Protein AF-A0A2I1N8R7-F1 (afdb_monomer_lite)

Organism: NCBI:txid827

InterPro domains:
  IPR000209 Peptidase S8/S53 domain [PF00082] (12-304)
  IPR013425 Autotransporter-associated beta strand repeat [PF12951] (480-509)
  IPR013425 Autotransporter-associated beta strand repeat [TIGR02601] (482-509)
  IPR015500 Peptidase S8, subtilisin-related [PR00723] (12-25)
  IPR015500 Peptidase S8, subtilisin-related [PR00723] (265-281)
  IPR022398 Peptidase S8, subtilisin, His-active site [PS00137] (16-26)
  IPR023828 Peptidase S8, subtilisin, Ser-active site [PS00138] (266-276)
  IPR034061 Autotransporter serine protease peptidase domain [cd04848] (4-302)
  IPR036852 Peptidase S8/S53 domain superfamily [G3DSA:3.40.50.200] (2-329)
  IPR036852 Peptidase S8/S53 domain superfamily [SSF52743] (13-304)
  IPR050131 Subtilisin-like serine protease [PTHR43806] (13-616)

Radius of gyration: 41.66 Å; chains: 1; bounding box: 92×88×127 Å

pLDDT: mean 79.97, std 23.76, range [23.69, 98.94]

Sequence (874 aa):
MFKNSRNTTSGGMNLHGTHVAGIILGKKINDYEPYGVAHNAKFYNLGGIEESYYPKDDTNIVNDAFKNKNIKVINHSWGKGLYPLIDTRLVNHRYKNLLDDLKSDLYFPRQWKNKTKINNDIILYAAGRNTEDLINLSKDDKILNVFAAGNSGIISSSIDSVVPSYDEDIRAWLNVGNLNALNTQKNADGSITLKNDFFIEWVGTEKDWNGREKRVGWEGIDGSLISSQLFVGSTNYSLLAPGFEILAANAAKSATYGEKYIPMTGTSMAAPMVSGAATLVAQKYKFLDGAQIADVLLTTANKDLHLPDVVVKAIDNAQAGYYVVYLNKDIPRNYNGTINEEEVKNDLLAMGIPDSNGAITVTKILTQIKENGLIDEKYVKKLTQEEYAGQGVLDVEKALNGLAILDINRLNDKDIENFKGENTAFYTIDTKGLSGIFSNDISQQAWLDSRHLLETDENGKPLAINILDKKYRNIDKIGLKKDGAGTLTLTGENSYKGSTRAGGGTLELKGTDTKKASISGDAYAENKAKFIVDNAVVKQNAYTDNGTLEVKNNNEILGKTYAQNSGIISFIKNSFLKTGEVILETGKIISDNDKTDIKATIETNNFTAKQGKNNIQNVNLDIKSNAINSAKSTLDILGNVFFNFPAATSSFNNFGNINIEDKLEIKSKTDFKNNKNSTLSLDTKDAIFYTLGSFINEGKLNFKTDAVDDLGLIIAGEKAILKNTEKLNVSLVSPENIDIINQKFQDGLGIEIVRTGEGIDANIAKNLITLNEQDSELLELSTEKTGDEKSLYFVMNTKEEYKNKTVQDLIKSINDSKKPDITIPNNKIVGKKSHPGTEPGTEPGTEPGTEPGTEPGTEPGTEPGTEPGTEPGT

Foldseek 3Di:
DADDQDDDPADDWPFLVQQLCQQQAVACPDPPDDGHLQNPDDDDDDRDPDDDQAADDDDPPLCVRDPPPPAAEDEAEDFAQAFQLVQWGADPLATDRNLVVLLPDPPRDPVCNPWPHFFLVNLDRRLYDSLVSVQCCCQPVLHAYFYLQWFQLALAGGSSQQSCLFALSNQLGAYEWADAPQQWDQDPVRFIERHLAQKDKDWDWDQDPVRDTDIDMDIDGDSRLATIYWHQLNQQRYAYFHFFQDWGAGRSDDPPDDDRIGGGGGSSRRRSNLSSLLVLLCVQQVQDGSSQSSQLQLQLARLRYNYDQWTKYQGRLVSNAIAIEGEPDDQDADPVGFGDLVVVLVSCVVSVADCDDDSGHSVSRSVRQDDPRGRDCVRYYYDYSSRGGRSHYGDSPSSSLGHAEAECSSPAPVQWDCDPNDTEGEDEGESQAEEHEREYAYEYHAADPSNHQQDAIPVRHGSHPRHHDPVCSPHQQYEYEYAYQHEYEYAAQYEGAHEYEDAYHEYEQEYDPVGAGEDNYEYEFEDQYEYEGHSHEYAEEYEFAVYEYEFHAEYEYAYEYEFAPAGEYEYEAQGEYEYAEYEYHNGEYYYPDDLVRQNYEYEYQEYEDDADEYEYERYEYAHAAEYEYAQRYEYEYPGAYEYEYPDQNYEYEYNHEYEFAAEYEYPDQHEYEDADPYEYEDAWLNGEYYYLHEYEAQEEYEFEYQDLVSTYAYEYAYYYEYEPYVDHYYHHPDCPPPDDDDDPDDADDWHFYFHDDDDDDVPPPDPDNPHDDDDDDDQDWDWDDDPPRGGTGTDRDDDPPDPDDDPVVVVVVVVPDDDDDDDDDDDDDDDDDDDDDDDDDDDDDDDDDDDDDDDDDDDDDDDDDDDDDDDDDD

Structure (mmCIF, N/CA/C/O backbone):
data_AF-A0A2I1N8R7-F1
#
_entry.id   AF-A0A2I1N8R7-F1
#
loop_
_atom_site.group_PDB
_atom_site.id
_atom_site.type_symbol
_atom_site.label_atom_id
_atom_site.label_alt_id
_atom_site.label_comp_id
_atom_site.label_asym_id
_atom_site.label_entity_id
_atom_site.label_seq_id
_atom_site.pdbx_PDB_ins_code
_atom_site.Cartn_x
_atom_site.Cartn_y
_atom_site.Cartn_z
_atom_site.occupancy
_atom_site.B_iso_or_equiv
_atom_site.auth_seq_id
_atom_site.auth_comp_id
_atom_site.auth_asym_id
_atom_site.auth_atom_id
_atom_site.pdbx_PDB_model_num
ATOM 1 N N . MET A 1 1 ? -10.129 -16.644 -32.192 1.00 23.91 1 MET A N 1
ATOM 2 C CA . MET A 1 1 ? -8.909 -16.574 -33.026 1.00 23.91 1 MET A CA 1
ATOM 3 C C . MET A 1 1 ? -8.912 -15.234 -33.736 1.00 23.91 1 MET A C 1
ATOM 5 O O . MET A 1 1 ? -9.794 -15.012 -34.556 1.00 23.91 1 MET A O 1
ATOM 9 N N . PHE A 1 2 ? -8.001 -14.331 -33.384 1.00 30.36 2 PHE A N 1
ATOM 10 C CA . PHE A 1 2 ? -7.861 -13.051 -34.075 1.00 30.36 2 PHE A CA 1
ATOM 11 C C . PHE A 1 2 ? -7.064 -13.270 -35.370 1.00 30.36 2 PHE A C 1
ATOM 13 O O . PHE A 1 2 ? -5.999 -13.885 -35.354 1.00 30.36 2 PHE A O 1
ATOM 20 N N . LYS A 1 3 ? -7.654 -12.869 -36.502 1.00 25.05 3 LYS A N 1
ATOM 21 C CA . LYS A 1 3 ? -7.124 -13.055 -37.860 1.00 25.05 3 LYS A CA 1
ATOM 22 C C . LYS A 1 3 ? -6.075 -11.984 -38.181 1.00 25.05 3 LYS A C 1
ATOM 24 O O . LYS A 1 3 ? -6.323 -10.809 -37.954 1.00 25.05 3 LYS A O 1
ATOM 29 N N . ASN A 1 4 ? -5.000 -12.420 -38.840 1.00 30.19 4 ASN A N 1
ATOM 30 C CA . ASN A 1 4 ? -4.033 -11.624 -39.608 1.00 30.19 4 ASN A CA 1
ATOM 31 C C . ASN A 1 4 ? -3.099 -10.686 -38.819 1.00 30.19 4 ASN A C 1
ATOM 33 O O . ASN A 1 4 ? -3.211 -9.469 -38.919 1.00 30.19 4 ASN A O 1
ATOM 37 N N . SER A 1 5 ? -2.062 -11.240 -38.180 1.00 34.88 5 SER A N 1
ATOM 38 C CA . SER A 1 5 ? -0.823 -10.478 -37.967 1.00 34.88 5 SER A CA 1
ATOM 39 C C . SER A 1 5 ? -0.132 -10.270 -39.321 1.00 34.88 5 SER A C 1
ATOM 41 O O . SER A 1 5 ? 0.361 -11.233 -39.912 1.00 34.88 5 SER A O 1
ATOM 43 N N . ARG A 1 6 ? -0.119 -9.042 -39.849 1.00 34.41 6 ARG A N 1
ATOM 44 C CA . ARG A 1 6 ? 0.683 -8.702 -41.035 1.00 34.41 6 ARG A CA 1
ATOM 45 C C . ARG A 1 6 ? 2.111 -8.321 -40.622 1.00 34.41 6 ARG A C 1
ATOM 47 O O . ARG A 1 6 ? 2.288 -7.581 -39.665 1.00 34.41 6 ARG A O 1
ATOM 54 N N . ASN A 1 7 ? 3.062 -8.784 -41.439 1.00 35.78 7 ASN A N 1
ATOM 55 C CA . ASN A 1 7 ? 4.499 -8.482 -41.528 1.00 35.78 7 ASN A CA 1
ATOM 56 C C . ASN A 1 7 ? 5.488 -9.200 -40.595 1.00 35.78 7 ASN A C 1
ATOM 58 O O . ASN A 1 7 ? 5.749 -8.758 -39.486 1.00 35.78 7 ASN A O 1
ATOM 62 N N . THR A 1 8 ? 6.192 -10.179 -41.177 1.00 38.25 8 THR A N 1
ATOM 63 C CA . THR A 1 8 ? 7.650 -10.097 -41.392 1.00 38.25 8 THR A CA 1
ATOM 64 C C . THR A 1 8 ? 7.991 -10.662 -42.780 1.00 38.25 8 THR A C 1
ATOM 66 O O . THR A 1 8 ? 7.268 -11.501 -43.320 1.00 38.25 8 THR A O 1
ATOM 69 N N . THR A 1 9 ? 9.107 -10.215 -43.359 1.00 39.31 9 THR A N 1
ATOM 70 C CA . THR A 1 9 ? 9.736 -10.640 -44.632 1.00 39.31 9 THR A CA 1
ATOM 71 C C . THR A 1 9 ? 10.194 -12.112 -44.663 1.00 39.31 9 THR A C 1
ATOM 73 O O . THR A 1 9 ? 10.931 -12.523 -45.555 1.00 39.31 9 THR A O 1
ATOM 76 N N . SER A 1 10 ? 9.730 -12.931 -43.717 1.00 38.34 10 SER A N 1
ATOM 77 C CA . SER A 1 10 ? 10.114 -14.325 -43.488 1.00 38.34 10 SER A CA 1
ATOM 78 C C . SER A 1 10 ? 8.900 -15.264 -43.477 1.00 38.34 10 SER A C 1
ATOM 80 O O . SER A 1 10 ? 8.681 -16.011 -42.528 1.00 38.34 10 SER A O 1
ATOM 82 N N . GLY A 1 11 ? 8.077 -15.231 -44.530 1.00 37.38 11 GLY A N 1
ATOM 83 C CA . GLY A 1 11 ? 7.142 -16.330 -44.813 1.00 37.38 11 GLY A CA 1
ATOM 84 C C . GLY A 1 11 ? 6.103 -16.652 -43.723 1.00 37.38 11 GLY A C 1
ATOM 85 O O . GLY A 1 11 ? 5.751 -17.815 -43.558 1.00 37.38 11 GLY A O 1
ATOM 86 N N . GLY A 1 12 ? 5.583 -15.653 -43.000 1.00 44.72 12 GLY A N 1
ATOM 87 C CA . GLY A 1 12 ? 4.324 -15.791 -42.250 1.00 44.72 12 GLY A CA 1
ATOM 88 C C . GLY A 1 12 ? 4.389 -16.281 -40.794 1.00 44.72 12 GLY A C 1
ATOM 89 O O . GLY A 1 12 ? 3.330 -16.557 -40.234 1.00 44.72 12 GLY A O 1
ATOM 90 N N . MET A 1 13 ? 5.560 -16.353 -40.148 1.00 54.94 13 MET A N 1
ATOM 91 C CA . MET A 1 13 ? 5.670 -16.718 -38.721 1.00 54.94 13 MET A CA 1
ATOM 92 C C . MET A 1 13 ? 6.042 -15.501 -37.852 1.00 54.94 13 MET A C 1
ATOM 94 O O . MET A 1 13 ? 7.130 -14.945 -37.980 1.00 54.94 13 MET A O 1
ATOM 98 N N . ASN A 1 14 ? 5.136 -15.078 -36.958 1.00 69.12 14 ASN A N 1
ATOM 99 C CA . ASN A 1 14 ? 5.368 -13.970 -36.020 1.00 69.12 14 ASN A CA 1
ATOM 100 C C . ASN A 1 14 ? 6.290 -14.420 -34.869 1.00 69.12 14 ASN A C 1
ATOM 102 O O . ASN A 1 14 ? 5.822 -14.892 -33.828 1.00 69.12 14 ASN A O 1
ATOM 106 N N . LEU A 1 15 ? 7.603 -14.293 -35.080 1.00 81.12 15 LEU A N 1
ATOM 107 C CA . LEU A 1 15 ? 8.638 -14.680 -34.117 1.00 81.12 15 LEU A CA 1
ATOM 108 C C . LEU A 1 15 ? 8.575 -13.860 -32.820 1.00 81.12 15 LEU A C 1
ATOM 110 O O . LEU A 1 15 ? 8.559 -14.439 -31.738 1.00 81.12 15 LEU A O 1
ATOM 114 N N . HIS A 1 16 ? 8.484 -12.531 -32.925 1.00 86.06 16 HIS A N 1
ATOM 115 C CA . HIS A 1 16 ? 8.509 -11.626 -31.769 1.00 86.06 16 HIS A CA 1
ATOM 116 C C . HIS A 1 16 ? 7.305 -11.831 -30.844 1.00 86.06 16 HIS A C 1
ATOM 118 O O . HIS A 1 16 ? 7.483 -12.094 -29.658 1.00 86.06 16 HIS A O 1
ATOM 124 N N . GLY A 1 17 ? 6.084 -11.819 -31.386 1.00 87.38 17 GLY A N 1
ATOM 125 C CA . GLY A 1 17 ? 4.873 -12.020 -30.588 1.00 87.38 17 GLY A CA 1
ATOM 126 C C . GLY A 1 17 ? 4.813 -13.402 -29.931 1.00 87.38 17 GLY A C 1
ATOM 127 O O . GLY A 1 17 ? 4.340 -13.523 -28.802 1.00 87.38 17 GLY A O 1
ATOM 128 N N . THR A 1 18 ? 5.336 -14.438 -30.597 1.00 88.38 18 THR A N 1
ATOM 129 C CA . THR A 1 18 ? 5.426 -15.786 -30.012 1.00 88.38 18 THR A CA 1
ATOM 130 C C . THR A 1 18 ? 6.419 -15.830 -28.856 1.00 88.38 18 THR A C 1
ATOM 132 O O . THR A 1 18 ? 6.107 -16.406 -27.816 1.00 88.38 18 THR A O 1
ATOM 135 N N . HIS A 1 19 ? 7.574 -15.181 -29.004 1.00 91.31 19 HIS A N 1
ATOM 136 C CA . HIS A 1 19 ? 8.567 -15.080 -27.942 1.00 91.31 19 HIS A CA 1
ATOM 137 C C . HIS A 1 19 ? 8.004 -14.355 -26.711 1.00 91.31 19 HIS A C 1
ATOM 139 O O . HIS A 1 19 ? 8.069 -14.873 -25.597 1.00 91.31 19 HIS A O 1
ATOM 145 N N . VAL A 1 20 ? 7.369 -13.195 -26.918 1.00 93.69 20 VAL A N 1
ATOM 146 C CA . VAL A 1 20 ? 6.698 -12.410 -25.864 1.00 93.69 20 VAL A CA 1
ATOM 147 C C . VAL A 1 20 ? 5.629 -13.239 -25.149 1.00 93.69 20 VAL A C 1
ATOM 149 O O . VAL A 1 20 ? 5.621 -13.312 -23.921 1.00 93.69 20 VAL A O 1
ATOM 152 N N . ALA A 1 21 ? 4.752 -13.912 -25.898 1.00 93.25 21 ALA A N 1
ATOM 153 C CA . ALA A 1 21 ? 3.735 -14.781 -25.311 1.00 93.25 21 ALA A CA 1
ATOM 154 C C . ALA A 1 21 ? 4.360 -15.959 -24.545 1.00 93.25 21 ALA A C 1
ATOM 156 O O . ALA A 1 21 ? 3.855 -16.328 -23.488 1.00 93.25 21 ALA A O 1
ATOM 157 N N . GLY A 1 22 ? 5.469 -16.519 -25.036 1.00 94.06 22 GLY A N 1
ATOM 158 C CA . GLY A 1 22 ? 6.218 -17.591 -24.380 1.00 94.06 22 GLY A CA 1
ATOM 159 C C . GLY A 1 22 ? 6.756 -17.203 -23.000 1.00 94.06 22 GLY A C 1
ATOM 160 O O . GLY A 1 22 ? 6.673 -18.016 -22.084 1.00 94.06 22 GLY A O 1
ATOM 161 N N . ILE A 1 23 ? 7.211 -15.960 -22.820 1.00 96.81 23 ILE A N 1
ATOM 162 C CA . ILE A 1 23 ? 7.676 -15.442 -21.518 1.00 96.81 23 ILE A CA 1
ATOM 163 C C . ILE A 1 23 ? 6.539 -15.409 -20.484 1.00 96.81 23 ILE A C 1
ATOM 165 O O . ILE A 1 23 ? 6.752 -15.688 -19.306 1.00 96.81 23 ILE A O 1
ATOM 169 N N . ILE A 1 24 ? 5.312 -15.104 -20.910 1.00 97.12 24 ILE A N 1
ATOM 170 C CA . ILE A 1 24 ? 4.157 -15.061 -20.003 1.00 97.12 24 ILE A CA 1
ATOM 171 C C . ILE A 1 24 ? 3.588 -16.474 -19.790 1.00 97.12 24 ILE A C 1
ATOM 173 O O . ILE A 1 24 ? 3.288 -16.855 -18.663 1.00 97.12 24 ILE A O 1
ATOM 177 N N . LEU A 1 25 ? 3.435 -17.258 -20.861 1.00 95.56 25 LEU A N 1
ATOM 178 C CA . LEU A 1 25 ? 2.510 -18.402 -20.927 1.00 95.56 25 LEU A CA 1
ATOM 179 C C . LEU A 1 25 ? 3.167 -19.732 -21.292 1.00 95.56 25 LEU A C 1
ATOM 181 O O . LEU A 1 25 ? 2.461 -20.738 -21.383 1.00 95.56 25 LEU A O 1
ATOM 185 N N . GLY A 1 26 ? 4.474 -19.753 -21.564 1.00 93.75 26 GLY A N 1
ATOM 186 C CA . GLY A 1 26 ? 5.192 -20.964 -21.955 1.00 93.75 26 GLY A CA 1
ATOM 187 C C . GLY A 1 26 ? 4.867 -22.108 -20.999 1.00 93.75 26 GLY A C 1
ATOM 188 O O . GLY A 1 26 ? 5.072 -21.992 -19.795 1.00 93.75 26 GLY A O 1
ATOM 189 N N . LYS A 1 27 ? 4.297 -23.200 -21.513 1.00 91.62 27 LYS A N 1
ATOM 190 C CA . LYS A 1 27 ? 3.848 -24.306 -20.666 1.00 91.62 27 LYS A CA 1
ATOM 191 C C . LYS A 1 27 ? 5.049 -24.921 -19.949 1.00 91.62 27 LYS A C 1
ATOM 193 O O . LYS A 1 27 ? 6.022 -25.283 -20.601 1.00 91.62 27 LYS A O 1
ATOM 198 N N . LYS A 1 28 ? 4.938 -25.142 -18.638 1.00 92.62 28 LYS A N 1
ATOM 199 C CA . LYS A 1 28 ? 5.926 -25.935 -17.902 1.00 92.62 28 LYS A CA 1
ATOM 200 C C . LYS A 1 28 ? 5.842 -27.403 -18.334 1.00 92.62 28 LYS A C 1
ATOM 202 O O . LYS A 1 28 ? 4.853 -28.078 -18.046 1.00 92.62 28 LYS A O 1
ATOM 207 N N . ILE A 1 29 ? 6.846 -27.870 -19.079 1.00 88.69 29 ILE A N 1
ATOM 208 C CA . ILE A 1 29 ? 6.951 -29.262 -19.555 1.00 88.69 29 ILE A CA 1
ATOM 209 C C . ILE A 1 29 ? 7.717 -30.114 -18.535 1.00 88.69 29 ILE A C 1
ATOM 211 O O . ILE A 1 29 ? 7.280 -31.214 -18.207 1.00 88.69 29 ILE A O 1
ATOM 215 N N . ASN A 1 30 ? 8.840 -29.599 -18.033 1.00 86.19 30 ASN A N 1
ATOM 216 C CA . ASN A 1 30 ? 9.670 -30.168 -16.969 1.00 86.19 30 ASN A CA 1
ATOM 217 C C . ASN A 1 30 ? 10.499 -29.036 -16.318 1.00 86.19 30 ASN A C 1
ATOM 219 O O . ASN A 1 30 ? 10.325 -27.875 -16.684 1.00 86.19 30 ASN A O 1
ATOM 223 N N . ASP A 1 31 ? 11.370 -29.357 -15.358 1.00 86.00 31 ASP A N 1
ATOM 224 C CA . ASP A 1 31 ? 12.171 -28.360 -14.624 1.00 86.00 31 ASP A CA 1
ATOM 225 C C . ASP A 1 31 ? 13.416 -27.855 -15.378 1.00 86.00 31 ASP A C 1
ATOM 227 O O . ASP A 1 31 ? 14.058 -26.910 -14.928 1.00 86.00 31 ASP A O 1
ATOM 231 N N . TYR A 1 32 ? 13.752 -28.452 -16.524 1.00 82.25 32 TYR A N 1
ATOM 232 C CA . TYR A 1 32 ? 14.944 -28.123 -17.317 1.00 82.25 32 TYR A CA 1
ATOM 233 C C . TYR A 1 32 ? 14.634 -27.303 -18.574 1.00 82.25 32 TYR A C 1
ATOM 235 O O . TYR A 1 32 ? 15.543 -26.738 -19.178 1.00 82.25 32 TYR A O 1
ATOM 243 N N . GLU A 1 33 ? 13.370 -27.250 -19.001 1.00 85.94 33 GLU A N 1
ATOM 244 C CA . GLU A 1 33 ? 12.942 -26.443 -20.143 1.00 85.94 33 GLU A CA 1
ATOM 245 C C . GLU A 1 33 ? 12.391 -25.076 -19.686 1.00 85.94 33 GLU A C 1
ATOM 247 O O . GLU A 1 33 ? 11.674 -25.017 -18.683 1.00 85.94 33 GLU A O 1
ATOM 252 N N . PRO A 1 34 ? 12.668 -23.977 -20.419 1.00 88.69 34 PRO A N 1
ATOM 253 C CA . PRO A 1 34 ? 12.088 -22.666 -20.137 1.00 88.69 34 PRO A CA 1
ATOM 254 C C . PRO A 1 34 ? 10.559 -22.700 -20.121 1.00 88.69 34 PRO A C 1
ATOM 256 O O . PRO A 1 34 ? 9.922 -23.303 -20.986 1.00 88.69 34 PRO A O 1
ATOM 259 N N . TYR A 1 35 ? 9.962 -21.995 -19.165 1.00 92.69 35 TYR A N 1
ATOM 260 C CA . TYR A 1 35 ? 8.516 -21.852 -19.047 1.00 92.69 35 TYR A CA 1
ATOM 261 C C . TYR A 1 35 ? 8.141 -20.426 -18.653 1.00 92.69 35 TYR A C 1
ATOM 263 O O . TYR A 1 35 ? 8.950 -19.671 -18.118 1.00 92.69 35 TYR A O 1
ATOM 271 N N . GLY A 1 36 ? 6.905 -20.049 -18.964 1.00 95.25 36 GLY A N 1
ATOM 272 C CA . GLY A 1 36 ? 6.404 -18.708 -18.731 1.00 95.25 36 GLY A CA 1
ATOM 273 C C . GLY A 1 36 ? 6.061 -18.458 -17.267 1.00 95.25 36 GLY A C 1
ATOM 274 O O . GLY A 1 36 ? 5.646 -19.366 -16.544 1.00 95.25 36 GLY A O 1
ATOM 275 N N . VAL A 1 37 ? 6.169 -17.199 -16.850 1.00 96.56 37 VAL A N 1
ATOM 276 C CA . VAL A 1 37 ? 5.924 -16.761 -15.465 1.00 96.56 37 VAL A CA 1
ATOM 277 C C . VAL A 1 37 ? 4.512 -17.132 -14.988 1.00 96.56 37 VAL A C 1
ATOM 279 O O . VAL A 1 37 ? 4.329 -17.581 -13.861 1.00 96.56 37 VAL A O 1
ATOM 282 N N . ALA A 1 38 ? 3.510 -16.999 -15.858 1.00 96.50 38 ALA A N 1
ATOM 283 C CA . ALA A 1 38 ? 2.113 -17.344 -15.604 1.00 96.50 38 ALA A CA 1
ATOM 284 C C . ALA A 1 38 ? 1.634 -18.446 -16.570 1.00 96.50 38 ALA A C 1
ATOM 286 O O . ALA A 1 38 ? 0.609 -18.316 -17.242 1.00 96.50 38 ALA A O 1
ATOM 287 N N . HIS A 1 39 ? 2.367 -19.562 -16.622 1.00 94.75 39 HIS A N 1
ATOM 288 C CA . HIS A 1 39 ? 2.187 -20.672 -17.573 1.00 94.75 39 HIS A CA 1
ATOM 289 C C . HIS A 1 39 ? 0.797 -21.350 -17.609 1.00 94.75 39 HIS A C 1
ATOM 291 O O . HIS A 1 39 ? 0.539 -22.166 -18.492 1.00 94.75 39 HIS A O 1
ATOM 297 N N . ASN A 1 40 ? -0.102 -21.048 -16.664 1.00 93.44 40 ASN A N 1
ATOM 298 C CA . ASN A 1 40 ? -1.480 -21.564 -16.617 1.00 93.44 40 ASN A CA 1
ATOM 299 C C . ASN A 1 40 ? -2.547 -20.501 -16.948 1.00 93.44 40 ASN A C 1
ATOM 301 O O . ASN A 1 40 ? -3.746 -20.770 -16.829 1.00 93.44 40 ASN A O 1
ATOM 305 N N . ALA A 1 41 ? -2.146 -19.282 -17.314 1.00 93.44 41 ALA A N 1
ATOM 306 C CA . ALA A 1 41 ? -3.078 -18.192 -17.563 1.00 93.44 41 ALA A CA 1
ATOM 307 C C . ALA A 1 41 ? -3.849 -18.356 -18.885 1.00 93.44 41 ALA A C 1
ATOM 309 O O . ALA A 1 41 ? -3.398 -18.986 -19.843 1.00 93.44 41 ALA A O 1
ATOM 310 N N . LYS A 1 42 ? -5.043 -17.752 -18.944 1.00 91.25 42 LYS A N 1
ATOM 311 C CA . LYS A 1 42 ? -5.808 -17.624 -20.192 1.00 91.25 42 LYS A CA 1
ATOM 312 C C . LYS A 1 42 ? -5.199 -16.516 -21.043 1.00 91.25 42 LYS A C 1
ATOM 314 O O . LYS A 1 42 ? -4.841 -15.467 -20.520 1.00 91.25 42 LYS A O 1
ATOM 319 N N . PHE A 1 43 ? -5.154 -16.731 -22.353 1.00 88.44 43 PHE A N 1
ATOM 320 C CA . PHE A 1 43 ? -4.493 -15.824 -23.282 1.00 88.44 43 PHE A CA 1
ATOM 321 C C . PHE A 1 43 ? -5.397 -15.390 -24.427 1.00 88.44 43 PHE A C 1
ATOM 323 O O . PHE A 1 43 ? -6.115 -16.198 -25.022 1.00 88.44 43 PHE A O 1
ATOM 330 N N . TYR A 1 44 ? -5.288 -14.111 -24.767 1.00 86.94 44 TYR A N 1
ATOM 331 C CA . TYR A 1 44 ? -5.873 -13.512 -25.952 1.00 86.94 44 TYR A CA 1
ATOM 332 C C . TYR A 1 44 ? -4.767 -12.763 -26.686 1.00 86.94 44 TYR A C 1
ATOM 334 O O . TYR A 1 44 ? -4.027 -11.997 -26.079 1.00 86.94 44 TYR A O 1
ATOM 342 N N . ASN A 1 45 ? -4.659 -12.997 -27.990 1.00 80.75 45 ASN A N 1
ATOM 343 C CA . ASN A 1 45 ? -3.679 -12.336 -28.841 1.00 80.75 45 ASN A CA 1
ATOM 344 C C . ASN A 1 45 ? -4.382 -11.340 -29.760 1.00 80.75 45 ASN A C 1
ATOM 346 O O . ASN A 1 45 ? -5.352 -11.722 -30.413 1.00 80.75 45 ASN A O 1
ATOM 350 N N . LEU A 1 46 ? -3.850 -10.129 -29.878 1.00 78.38 46 LEU A N 1
ATOM 351 C CA . LEU A 1 46 ? -4.244 -9.160 -30.892 1.00 78.38 46 LEU A CA 1
ATOM 352 C C . LEU A 1 46 ? -2.999 -8.760 -31.691 1.00 78.38 46 LEU A C 1
ATOM 354 O O . LEU A 1 46 ? -2.060 -8.180 -31.154 1.00 78.38 46 LEU A O 1
ATOM 358 N N . GLY A 1 47 ? -2.981 -9.108 -32.979 1.00 68.12 47 GLY A N 1
ATOM 359 C CA . GLY A 1 47 ? -1.872 -8.780 -33.868 1.00 68.12 47 GLY A CA 1
ATOM 360 C C . GLY A 1 47 ? -2.018 -7.378 -34.453 1.00 68.12 47 GLY A C 1
ATOM 361 O O . GLY A 1 47 ? -2.873 -7.183 -35.308 1.00 68.12 47 GLY A O 1
ATOM 362 N N . GLY A 1 48 ? -1.138 -6.459 -34.046 1.00 61.91 48 GLY A N 1
ATOM 363 C CA . GLY A 1 48 ? -1.005 -5.109 -34.607 1.00 61.91 48 GLY A CA 1
ATOM 364 C C . GLY A 1 48 ? -1.943 -4.076 -33.974 1.00 61.91 48 GLY A C 1
ATOM 365 O O . GLY A 1 48 ? -3.141 -4.096 -34.222 1.00 61.91 48 GLY A O 1
ATOM 366 N N . ILE A 1 49 ? -1.371 -3.157 -33.186 1.00 60.19 49 ILE A N 1
ATOM 367 C CA . ILE A 1 49 ? -2.050 -1.976 -32.605 1.00 60.19 49 ILE A CA 1
ATOM 368 C C . ILE A 1 49 ? -1.331 -0.676 -33.040 1.00 60.19 49 ILE A C 1
ATOM 370 O O . ILE A 1 49 ? -1.728 0.428 -32.683 1.00 60.19 49 ILE A O 1
ATOM 374 N N . GLU A 1 50 ? -0.272 -0.779 -33.852 1.00 56.69 50 GLU A N 1
ATOM 375 C CA . GLU A 1 50 ? 0.491 0.392 -34.280 1.00 56.69 50 GLU A CA 1
ATOM 376 C C . GLU A 1 50 ? -0.313 1.218 -35.294 1.00 56.69 50 GLU A C 1
ATOM 378 O O . GLU A 1 50 ? -0.452 0.869 -36.469 1.00 56.69 50 GLU A O 1
ATOM 383 N N . GLU A 1 51 ? -0.875 2.322 -34.814 1.00 61.25 51 GLU A N 1
ATOM 384 C CA . GLU A 1 51 ? -1.445 3.366 -35.653 1.00 61.25 51 GLU A CA 1
ATOM 385 C C . GLU A 1 51 ? -0.328 4.206 -36.276 1.00 61.25 51 GLU A C 1
ATOM 387 O O . GLU A 1 51 ? 0.654 4.564 -35.619 1.00 61.25 51 GLU A O 1
ATOM 392 N N . SER A 1 52 ? -0.518 4.608 -37.538 1.00 55.50 52 SER A N 1
ATOM 393 C CA . SER A 1 52 ? 0.204 5.768 -38.067 1.00 55.50 52 SER A CA 1
ATOM 394 C C . SER A 1 52 ? -0.021 6.962 -37.134 1.00 55.50 52 SER A C 1
ATOM 396 O O . SER A 1 52 ? -1.133 7.115 -36.650 1.00 55.50 52 SER A O 1
ATOM 398 N N . TYR A 1 53 ? 0.992 7.812 -36.932 1.00 52.88 53 TYR A N 1
ATOM 399 C CA . TYR A 1 53 ? 1.020 8.965 -36.006 1.00 52.88 53 TYR A CA 1
ATOM 400 C C . TYR A 1 53 ? -0.175 9.952 -36.057 1.00 52.88 53 TYR A C 1
ATOM 402 O O . TYR A 1 53 ? -0.208 10.883 -35.262 1.00 52.88 53 TYR A O 1
ATOM 410 N N . TYR A 1 54 ? -1.134 9.773 -36.969 1.00 53.94 54 TYR A N 1
ATOM 411 C CA . TYR A 1 54 ? -2.308 10.618 -37.158 1.00 53.94 54 TYR A CA 1
ATOM 412 C C . TYR A 1 54 ? -3.597 9.814 -36.966 1.00 53.94 54 TYR A C 1
ATOM 414 O O . TYR A 1 54 ? -3.668 8.683 -37.464 1.00 53.94 54 TYR A O 1
ATOM 422 N N . PRO A 1 55 ? -4.627 10.397 -36.325 1.00 52.78 55 PRO A N 1
ATOM 423 C CA . PRO A 1 55 ? -5.915 9.742 -36.149 1.00 52.78 55 PRO A CA 1
ATOM 424 C C . PRO A 1 55 ? -6.518 9.447 -37.524 1.00 52.78 55 PRO A C 1
ATOM 426 O O . PRO A 1 55 ? -6.878 10.355 -38.271 1.00 52.78 55 PRO A O 1
ATOM 429 N N . LYS A 1 56 ? -6.589 8.163 -37.885 1.00 57.00 56 LYS A N 1
ATOM 430 C CA . LYS A 1 56 ? -7.366 7.719 -39.041 1.00 57.00 56 LYS A CA 1
ATOM 431 C C . LYS A 1 56 ? -8.771 7.357 -38.580 1.00 57.00 56 LYS A C 1
ATOM 433 O O . LYS A 1 56 ? -8.983 6.760 -37.524 1.00 57.00 56 LYS A O 1
ATOM 438 N N . ASP A 1 57 ? -9.739 7.747 -39.391 1.00 52.56 57 ASP A N 1
ATOM 439 C CA . ASP A 1 57 ? -11.117 7.302 -39.274 1.00 52.56 57 ASP A CA 1
ATOM 440 C C . ASP A 1 57 ? -11.174 5.817 -39.606 1.00 52.56 57 ASP A C 1
ATOM 442 O O . ASP A 1 57 ? -11.103 5.440 -40.772 1.00 52.56 57 ASP A O 1
ATOM 446 N N . ASP A 1 58 ? -11.125 4.965 -38.584 1.00 53.09 58 ASP A N 1
ATOM 447 C CA . ASP A 1 58 ? -12.228 4.080 -38.187 1.00 53.09 58 ASP A CA 1
ATOM 448 C C . ASP A 1 58 ? -11.702 2.962 -37.259 1.00 53.09 58 ASP A C 1
ATOM 450 O O . ASP A 1 58 ? -10.537 2.572 -37.344 1.00 53.09 58 ASP A O 1
ATOM 454 N N . THR A 1 59 ? -12.612 2.392 -36.463 1.00 60.19 59 THR A N 1
ATOM 455 C CA . THR A 1 59 ? -12.547 1.136 -35.684 1.00 60.19 59 THR A CA 1
ATOM 456 C C . THR A 1 59 ? -12.097 1.183 -34.207 1.00 60.19 59 THR A C 1
ATOM 458 O O . THR A 1 59 ? -10.927 1.327 -33.875 1.00 60.19 59 THR A O 1
ATOM 461 N N . ASN A 1 60 ? -13.060 0.906 -33.314 1.00 67.31 60 ASN A N 1
ATOM 462 C CA . ASN A 1 60 ? -12.911 0.595 -31.880 1.00 67.31 60 ASN A CA 1
ATOM 463 C C . ASN A 1 60 ? -12.202 -0.764 -31.638 1.00 67.31 60 ASN A C 1
ATOM 465 O O . ASN A 1 60 ? -12.662 -1.574 -30.832 1.00 67.31 60 ASN A O 1
ATOM 469 N N . ILE A 1 61 ? -11.120 -1.081 -32.363 1.00 75.50 61 ILE A N 1
ATOM 470 C CA . ILE A 1 61 ? -10.509 -2.428 -32.370 1.00 75.50 61 ILE A CA 1
ATOM 471 C C . ILE A 1 61 ? -10.096 -2.863 -30.967 1.00 75.50 61 ILE A C 1
ATOM 473 O O . ILE A 1 61 ? -10.320 -4.015 -30.597 1.00 75.50 61 ILE A O 1
ATOM 477 N N . VAL A 1 62 ? -9.486 -1.963 -30.194 1.00 80.19 62 VAL A N 1
ATOM 478 C CA . VAL A 1 62 ? -9.008 -2.254 -28.837 1.00 80.19 62 VAL A CA 1
ATOM 479 C C . VAL A 1 62 ? -10.191 -2.564 -27.920 1.00 80.19 62 VAL A C 1
ATOM 481 O O . VAL A 1 62 ? -10.216 -3.614 -27.269 1.00 80.19 62 VAL A O 1
ATOM 484 N N . ASN A 1 63 ? -11.207 -1.702 -27.932 1.00 79.94 63 ASN A N 1
ATOM 485 C CA . ASN A 1 63 ? -12.432 -1.907 -27.167 1.00 79.94 63 ASN A CA 1
ATOM 486 C C . ASN A 1 63 ? -13.138 -3.219 -27.558 1.00 79.94 63 ASN A C 1
ATOM 488 O O . ASN A 1 63 ? -13.402 -4.051 -26.689 1.00 79.94 63 ASN A O 1
ATOM 492 N N . ASP A 1 64 ? -13.354 -3.484 -28.847 1.00 77.00 64 ASP A N 1
ATOM 493 C CA . ASP A 1 64 ? -13.972 -4.728 -29.334 1.00 77.00 64 ASP A CA 1
ATOM 494 C C . ASP A 1 64 ? -13.129 -5.978 -28.993 1.00 77.00 64 ASP A C 1
ATOM 496 O O . ASP A 1 64 ? -13.638 -7.095 -28.780 1.00 77.00 64 ASP A O 1
ATOM 500 N N . ALA A 1 65 ? -11.805 -5.818 -28.934 1.00 78.31 65 ALA A N 1
ATOM 501 C CA . ALA A 1 65 ? -10.880 -6.899 -28.637 1.00 78.31 65 ALA A CA 1
ATOM 502 C C . ALA A 1 65 ? -10.856 -7.277 -27.156 1.00 78.31 65 ALA A C 1
ATOM 504 O O . ALA A 1 65 ? -10.727 -8.475 -26.884 1.00 78.31 65 ALA A O 1
ATOM 505 N N . PHE A 1 66 ? -11.011 -6.336 -26.225 1.00 82.75 66 PHE A N 1
ATOM 506 C CA . PHE A 1 66 ? -10.741 -6.593 -24.803 1.00 82.75 66 PHE A CA 1
ATOM 507 C C . PHE A 1 66 ? -11.916 -6.327 -23.863 1.00 82.75 66 PHE A C 1
ATOM 509 O O . PHE A 1 66 ? -12.039 -7.021 -22.844 1.00 82.75 66 PHE A O 1
ATOM 516 N N . LYS A 1 67 ? -12.813 -5.399 -24.206 1.00 80.06 67 LYS A N 1
ATOM 517 C CA . LYS A 1 67 ? -13.943 -5.034 -23.349 1.00 80.06 67 LYS A CA 1
ATOM 518 C C . LYS A 1 67 ? -14.845 -6.241 -23.096 1.00 80.06 67 LYS A C 1
ATOM 520 O O . LYS A 1 67 ? -15.088 -7.060 -23.984 1.00 80.06 67 LYS A O 1
ATOM 525 N N . ASN A 1 68 ? -15.325 -6.373 -21.861 1.00 78.62 68 ASN A N 1
ATOM 526 C CA . ASN A 1 68 ? -16.195 -7.466 -21.403 1.00 78.62 68 ASN A CA 1
ATOM 527 C C . ASN A 1 68 ? -15.609 -8.894 -21.497 1.00 78.62 68 ASN A C 1
ATOM 529 O O . ASN A 1 68 ? -16.346 -9.864 -21.317 1.00 78.62 68 ASN A O 1
ATOM 533 N N . LYS A 1 69 ? -14.299 -9.076 -21.736 1.00 80.19 69 LYS A N 1
ATOM 534 C CA . LYS A 1 69 ? -13.668 -10.417 -21.824 1.00 80.19 69 LYS A CA 1
ATOM 535 C C . LYS A 1 69 ? -12.982 -10.881 -20.538 1.00 80.19 69 LYS A C 1
ATOM 537 O O . LYS A 1 69 ? -12.249 -11.870 -20.557 1.00 80.19 69 LYS A O 1
ATOM 542 N N . ASN A 1 70 ? -13.242 -10.194 -19.421 1.00 85.38 70 ASN A N 1
ATOM 543 C CA . ASN A 1 70 ? -12.617 -10.447 -18.116 1.00 85.38 70 ASN A CA 1
ATOM 544 C C . ASN A 1 70 ? -11.076 -10.473 -18.201 1.00 85.38 70 ASN A C 1
ATOM 546 O O . ASN A 1 70 ? -10.411 -11.318 -17.599 1.00 85.38 70 ASN A O 1
ATOM 550 N N . ILE A 1 71 ? -10.519 -9.569 -19.010 1.00 91.25 71 ILE A N 1
ATOM 551 C CA . ILE A 1 71 ? -9.080 -9.326 -19.097 1.00 91.25 71 ILE A CA 1
ATOM 552 C C . ILE A 1 71 ? -8.660 -8.538 -17.858 1.00 91.25 71 ILE A C 1
ATOM 554 O O . ILE A 1 71 ? -9.362 -7.623 -17.440 1.00 91.25 71 ILE A O 1
ATOM 558 N N . LYS A 1 72 ? -7.528 -8.911 -17.260 1.00 93.69 72 LYS A N 1
ATOM 559 C CA . LYS A 1 72 ? -6.952 -8.205 -16.104 1.00 93.69 72 LYS A CA 1
ATOM 560 C C . LYS A 1 72 ? -5.679 -7.449 -16.448 1.00 93.69 72 LYS A C 1
ATOM 562 O O . LYS A 1 72 ? -5.440 -6.393 -15.879 1.00 93.69 72 LYS A O 1
ATOM 567 N N . VAL A 1 73 ? -4.895 -7.996 -17.373 1.00 96.94 73 VAL A N 1
ATOM 568 C CA . VAL A 1 73 ? -3.583 -7.483 -17.762 1.00 96.94 73 VAL A CA 1
ATOM 569 C C . VAL A 1 73 ? -3.465 -7.547 -19.282 1.00 96.94 73 VAL A C 1
ATOM 571 O O . VAL A 1 73 ? -3.809 -8.572 -19.878 1.00 96.94 73 VAL A O 1
ATOM 574 N N . ILE A 1 74 ? -2.974 -6.475 -19.898 1.00 95.56 74 ILE A N 1
ATOM 575 C CA . ILE A 1 74 ? -2.608 -6.402 -21.315 1.00 95.56 74 ILE A CA 1
ATOM 576 C C . ILE A 1 74 ? -1.126 -6.035 -21.395 1.00 95.56 74 ILE A C 1
ATOM 578 O O . ILE A 1 74 ? -0.673 -5.082 -20.768 1.00 95.56 74 ILE A O 1
ATOM 582 N N . ASN A 1 75 ? -0.364 -6.812 -22.162 1.00 96.38 75 ASN A N 1
ATOM 583 C CA . ASN A 1 75 ? 1.051 -6.559 -22.412 1.00 96.38 75 ASN A CA 1
ATOM 584 C C . ASN A 1 75 ? 1.239 -5.834 -23.751 1.00 96.38 75 ASN A C 1
ATOM 586 O O . ASN A 1 75 ? 0.765 -6.316 -24.785 1.00 96.38 75 ASN A O 1
ATOM 590 N N . HIS A 1 76 ? 2.024 -4.761 -23.752 1.00 93.62 76 HIS A N 1
ATOM 591 C CA . HIS A 1 76 ? 2.357 -3.961 -24.925 1.00 93.62 76 HIS A CA 1
ATOM 592 C C . HIS A 1 76 ? 3.860 -4.011 -25.189 1.00 93.62 76 HIS A C 1
ATOM 594 O O . HIS A 1 76 ? 4.679 -3.557 -24.393 1.00 93.62 76 HIS A O 1
ATOM 600 N N . SER A 1 77 ? 4.227 -4.555 -26.346 1.00 90.56 77 SER A N 1
ATOM 601 C CA . SER A 1 77 ? 5.615 -4.633 -26.813 1.00 90.56 77 SER A CA 1
ATOM 602 C C . SER A 1 77 ? 5.822 -3.807 -28.086 1.00 90.56 77 SER A C 1
ATOM 604 O O . SER A 1 77 ? 6.493 -4.250 -29.015 1.00 90.56 77 SER A O 1
ATOM 606 N N . TRP A 1 78 ? 5.207 -2.625 -28.118 1.00 87.56 78 TRP A N 1
ATOM 607 C CA . TRP A 1 78 ? 5.259 -1.623 -29.184 1.00 87.56 78 TRP A CA 1
ATOM 608 C C . TRP A 1 78 ? 5.306 -0.223 -28.555 1.00 87.56 78 TRP A C 1
ATOM 610 O O . TRP A 1 78 ? 4.969 -0.069 -27.383 1.00 87.56 78 TRP A O 1
ATOM 620 N N . GLY A 1 79 ? 5.717 0.783 -29.325 1.00 85.00 79 GLY A N 1
ATOM 621 C CA . GLY A 1 79 ? 5.741 2.178 -28.885 1.00 85.00 79 GLY A CA 1
ATOM 622 C C . GLY A 1 79 ? 6.244 3.102 -29.989 1.00 85.00 79 GLY A C 1
ATOM 623 O O . GLY A 1 79 ? 7.036 2.692 -30.842 1.00 85.00 79 GLY A O 1
ATOM 624 N N . LYS A 1 80 ? 5.768 4.346 -29.992 1.00 86.88 80 LYS A N 1
ATOM 625 C CA . LYS A 1 80 ? 6.138 5.357 -30.993 1.00 86.88 80 LYS A CA 1
ATOM 626 C C . LYS A 1 80 ? 7.407 6.111 -30.586 1.00 86.88 80 LYS A C 1
ATOM 628 O O . LYS A 1 80 ? 7.599 6.430 -29.419 1.00 86.88 80 LYS A O 1
ATOM 633 N N . GLY A 1 81 ? 8.240 6.488 -31.561 1.00 87.94 81 GLY A N 1
ATOM 634 C CA . GLY A 1 81 ? 9.490 7.249 -31.358 1.00 87.94 81 GLY A CA 1
ATOM 635 C C . GLY A 1 81 ? 9.304 8.730 -30.983 1.00 87.94 81 GLY A C 1
ATOM 636 O O . GLY A 1 81 ? 10.012 9.594 -31.511 1.00 87.94 81 GLY A O 1
ATOM 637 N N . LEU A 1 82 ? 8.316 9.028 -30.137 1.00 92.75 82 LEU A N 1
ATOM 638 C CA . LEU A 1 82 ? 8.001 10.350 -29.596 1.00 92.75 82 LEU A CA 1
ATOM 639 C C . LEU A 1 82 ? 8.279 10.338 -28.085 1.00 92.75 82 LEU A C 1
ATOM 641 O O . LEU A 1 82 ? 7.825 9.427 -27.397 1.00 92.75 82 LEU A O 1
ATOM 645 N N . TYR A 1 83 ? 8.978 11.350 -27.572 1.00 95.75 83 TYR A N 1
ATOM 646 C CA . TYR A 1 83 ? 9.456 11.430 -26.185 1.00 95.75 83 TYR A CA 1
ATOM 647 C C . TYR A 1 83 ? 9.055 12.780 -25.570 1.00 95.75 83 TYR A C 1
ATOM 649 O O . TYR A 1 83 ? 9.864 13.711 -25.502 1.00 95.75 83 TYR A O 1
ATOM 657 N N . PRO A 1 84 ? 7.783 12.938 -25.175 1.00 96.50 84 PRO A N 1
ATOM 658 C CA . PRO A 1 84 ? 7.225 14.247 -24.846 1.00 96.50 84 PRO A CA 1
ATOM 659 C C . PRO A 1 84 ? 7.743 14.861 -23.545 1.00 96.50 84 PRO A C 1
ATOM 661 O O . PRO A 1 84 ? 7.841 16.081 -23.458 1.00 96.50 84 PRO A O 1
ATOM 664 N N . LEU A 1 85 ? 8.145 14.041 -22.571 1.00 96.56 85 LEU A N 1
ATOM 665 C CA . LEU A 1 85 ? 8.681 14.512 -21.286 1.00 96.56 85 LEU A CA 1
ATOM 666 C C . LEU A 1 85 ? 10.033 15.228 -21.420 1.00 96.56 85 LEU A C 1
ATOM 668 O O . LEU A 1 85 ? 10.464 15.915 -20.501 1.00 96.56 85 LEU A O 1
ATOM 672 N N . ILE A 1 86 ? 10.693 15.075 -22.570 1.00 95.00 86 ILE A N 1
ATOM 673 C CA . ILE A 1 86 ? 11.928 15.778 -22.932 1.00 95.00 86 ILE A CA 1
ATOM 674 C C . ILE A 1 86 ? 11.789 16.514 -24.278 1.00 95.00 86 ILE A C 1
ATOM 676 O O . ILE A 1 86 ? 12.792 16.788 -24.937 1.00 95.00 86 ILE A O 1
ATOM 680 N N . ASP A 1 87 ? 10.549 16.766 -24.722 1.00 95.31 87 ASP A N 1
ATOM 681 C CA . ASP A 1 87 ? 10.192 17.456 -25.974 1.00 95.31 87 ASP A CA 1
ATOM 682 C C . ASP A 1 87 ? 11.018 17.010 -27.199 1.00 95.31 87 ASP A C 1
ATOM 684 O O . ASP A 1 87 ? 11.558 17.808 -27.970 1.00 95.31 87 ASP A O 1
ATOM 688 N N . THR A 1 88 ? 11.161 15.693 -27.361 1.00 93.81 88 THR A N 1
ATOM 689 C CA . THR A 1 88 ? 12.060 15.101 -28.356 1.00 93.81 88 THR A CA 1
ATOM 690 C C . THR A 1 88 ? 11.344 14.115 -29.269 1.00 93.81 88 THR A C 1
ATOM 692 O O . THR A 1 88 ? 10.532 13.298 -28.837 1.00 93.81 88 THR A O 1
ATOM 695 N N . ARG A 1 89 ? 11.699 14.140 -30.553 1.00 92.00 89 ARG A N 1
ATOM 696 C CA . ARG A 1 89 ? 11.328 13.130 -31.544 1.00 92.00 89 ARG A CA 1
ATOM 697 C C . ARG A 1 89 ? 12.573 12.590 -32.235 1.00 92.00 89 ARG A C 1
ATOM 699 O O . ARG A 1 89 ? 13.457 13.359 -32.616 1.00 92.00 89 ARG A O 1
ATOM 706 N N . LEU A 1 90 ? 12.597 11.280 -32.460 1.00 86.06 90 LEU A N 1
ATOM 707 C CA . LEU A 1 90 ? 13.622 10.630 -33.268 1.00 86.06 90 LEU A CA 1
ATOM 708 C C . LEU A 1 90 ? 13.066 10.322 -34.667 1.00 86.06 90 LEU A C 1
ATOM 710 O O . LEU A 1 90 ? 12.101 9.572 -34.812 1.00 86.06 90 LEU A O 1
ATOM 714 N N . VAL A 1 91 ? 13.660 10.911 -35.709 1.00 82.94 91 VAL A N 1
ATOM 715 C CA . VAL A 1 91 ? 13.306 10.652 -37.119 1.00 82.94 91 VAL A CA 1
ATOM 716 C C . VAL A 1 91 ? 14.581 10.469 -37.928 1.00 82.94 91 VAL A C 1
ATOM 718 O O . VAL A 1 91 ? 15.427 11.359 -37.933 1.00 82.94 91 VAL A O 1
ATOM 721 N N . ASN A 1 92 ? 14.705 9.350 -38.653 1.00 82.31 92 ASN A N 1
ATOM 722 C CA . ASN A 1 92 ? 15.869 9.038 -39.497 1.00 82.31 92 ASN A CA 1
ATOM 723 C C . ASN A 1 92 ? 17.207 9.226 -38.755 1.00 82.31 92 ASN A C 1
ATOM 725 O O . ASN A 1 92 ? 18.102 9.907 -39.258 1.00 82.31 92 ASN A O 1
ATOM 729 N N . HIS A 1 93 ? 17.312 8.681 -37.538 1.00 81.81 93 HIS A N 1
ATOM 730 C CA . HIS A 1 93 ? 18.500 8.785 -36.679 1.00 81.81 93 HIS A CA 1
ATOM 731 C C . HIS A 1 93 ? 18.871 10.226 -36.268 1.00 81.81 93 HIS A C 1
ATOM 733 O O . HIS A 1 93 ? 20.022 10.504 -35.939 1.00 81.81 93 HIS A O 1
ATOM 739 N N . ARG A 1 94 ? 17.926 11.179 -36.308 1.00 80.31 94 ARG A N 1
ATOM 740 C CA . ARG A 1 94 ? 18.161 12.581 -35.923 1.00 80.31 94 ARG A CA 1
ATOM 741 C C . ARG A 1 94 ? 17.154 13.081 -34.899 1.00 80.31 94 ARG A C 1
ATOM 743 O O . ARG A 1 94 ? 15.966 12.763 -34.969 1.00 80.31 94 ARG A O 1
ATOM 750 N N . TYR A 1 95 ? 17.655 13.928 -34.002 1.00 83.88 95 TYR A N 1
ATOM 751 C CA . TYR A 1 95 ? 16.858 14.675 -33.039 1.00 83.88 95 TYR A CA 1
ATOM 752 C C . TYR A 1 95 ? 16.050 15.771 -33.720 1.00 83.88 95 TYR A C 1
ATOM 754 O O . TYR A 1 95 ? 16.578 16.557 -34.511 1.00 83.88 95 TYR A O 1
ATOM 762 N N . LYS A 1 96 ? 14.784 15.859 -33.338 1.00 89.31 96 LYS A N 1
ATOM 763 C CA . LYS A 1 96 ? 13.928 17.012 -33.583 1.00 89.31 96 LYS A CA 1
ATOM 764 C C . LYS A 1 96 ? 13.240 17.418 -32.287 1.00 89.31 96 LYS A C 1
ATOM 766 O O . LYS A 1 96 ? 12.940 16.555 -31.463 1.00 89.31 96 LYS A O 1
ATOM 771 N N . ASN A 1 97 ? 12.966 18.711 -32.147 1.00 93.38 97 ASN A N 1
ATOM 772 C CA . ASN A 1 97 ? 12.010 19.184 -31.153 1.00 93.38 97 ASN A CA 1
ATOM 773 C C . ASN A 1 97 ? 10.631 18.599 -31.499 1.00 93.38 97 ASN A C 1
ATOM 775 O O . ASN A 1 97 ? 10.196 18.698 -32.653 1.00 93.38 97 ASN A O 1
ATOM 779 N N . LEU A 1 98 ? 9.995 17.917 -30.545 1.00 94.56 98 LEU A N 1
ATOM 780 C CA . LEU A 1 98 ? 8.751 17.195 -30.808 1.00 94.56 98 LEU A CA 1
ATOM 781 C C . LEU A 1 98 ? 7.619 18.167 -31.125 1.00 94.56 98 LEU A C 1
ATOM 783 O O . LEU A 1 98 ? 6.923 17.977 -32.122 1.00 94.56 98 LEU A O 1
ATOM 787 N N . LEU A 1 99 ? 7.436 19.196 -30.303 1.00 94.62 99 LEU A N 1
ATOM 788 C CA . LEU A 1 99 ? 6.340 20.142 -30.467 1.00 94.62 99 LEU A CA 1
ATOM 789 C C . LEU A 1 99 ? 6.416 20.897 -31.802 1.00 94.62 99 LEU A C 1
ATOM 791 O O . LEU A 1 99 ? 5.401 21.042 -32.485 1.00 94.62 99 LEU A O 1
ATOM 795 N N . ASP A 1 100 ? 7.600 21.349 -32.203 1.00 93.94 100 ASP A N 1
ATOM 796 C CA . ASP A 1 100 ? 7.800 22.041 -33.478 1.00 93.94 100 ASP A CA 1
ATOM 797 C C . ASP A 1 100 ? 7.568 21.121 -34.678 1.00 93.94 100 ASP A C 1
ATOM 799 O O . ASP A 1 100 ? 6.952 21.525 -35.669 1.00 93.94 100 ASP A O 1
ATOM 803 N N . ASP A 1 101 ? 8.001 19.864 -34.581 1.00 91.69 101 ASP A N 1
ATOM 804 C CA . ASP A 1 101 ? 7.746 18.872 -35.621 1.00 91.69 101 ASP A CA 1
ATOM 805 C C . ASP A 1 101 ? 6.244 18.546 -35.722 1.00 91.69 101 ASP A C 1
ATOM 807 O O . ASP A 1 101 ? 5.707 18.515 -36.830 1.00 91.69 101 ASP A O 1
ATOM 811 N N . LEU A 1 102 ? 5.529 18.436 -34.596 1.00 91.44 102 LEU A N 1
ATOM 812 C CA . LEU A 1 102 ? 4.068 18.295 -34.580 1.00 91.44 102 LEU A CA 1
ATOM 813 C C . LEU A 1 102 ? 3.366 19.515 -35.194 1.00 91.44 102 LEU A C 1
ATOM 815 O O . LEU A 1 102 ? 2.457 19.349 -35.999 1.00 91.44 102 LEU A O 1
ATOM 819 N N . LYS A 1 103 ? 3.800 20.747 -34.905 1.00 92.38 103 LYS A N 1
ATOM 820 C CA . LYS A 1 103 ? 3.219 21.969 -35.506 1.00 92.38 103 LYS A CA 1
ATOM 821 C C . LYS A 1 103 ? 3.384 22.044 -37.026 1.00 92.38 103 LYS A C 1
ATOM 823 O O . LYS A 1 103 ? 2.625 22.769 -37.685 1.00 92.38 103 LYS A O 1
ATOM 828 N N . SER A 1 104 ? 4.389 21.351 -37.563 1.00 88.69 104 SER A N 1
ATOM 829 C CA . SER A 1 104 ? 4.652 21.273 -39.001 1.00 88.69 104 SER A CA 1
ATOM 830 C C . SER A 1 104 ? 3.694 20.332 -39.742 1.00 88.69 104 SER A C 1
ATOM 832 O O . SER A 1 104 ? 3.552 20.449 -40.960 1.00 88.69 104 SER A O 1
ATOM 834 N N . ASP A 1 105 ? 2.997 19.450 -39.021 1.00 83.88 105 ASP A N 1
ATOM 835 C CA . ASP A 1 105 ? 1.975 18.576 -39.587 1.00 83.88 105 ASP A CA 1
ATOM 836 C C . ASP A 1 105 ? 0.742 19.374 -40.055 1.00 83.88 105 ASP A C 1
ATOM 838 O O . ASP A 1 105 ? 0.290 20.343 -39.434 1.00 83.88 105 ASP A O 1
ATOM 842 N N . LEU A 1 106 ? 0.187 18.946 -41.189 1.00 84.12 106 LEU A N 1
ATOM 843 C CA . LEU A 1 106 ? -0.999 19.524 -41.808 1.00 84.12 106 LEU A CA 1
ATOM 844 C C . LEU A 1 106 ? -2.249 19.339 -40.938 1.00 84.12 106 LEU A C 1
ATOM 846 O O . LEU A 1 106 ? -3.123 20.210 -40.952 1.00 84.12 106 LEU A O 1
ATOM 850 N N . TYR A 1 107 ? -2.330 18.229 -40.200 1.00 84.44 107 TYR A N 1
ATOM 851 C CA . TYR A 1 107 ? -3.495 17.868 -39.386 1.00 84.44 107 TYR A CA 1
ATOM 852 C C . TYR A 1 107 ? -3.427 18.396 -37.949 1.00 84.44 107 TYR A C 1
ATOM 854 O O . TYR A 1 107 ? -4.435 18.350 -37.241 1.00 84.44 107 TYR A O 1
ATOM 862 N N . PHE A 1 108 ? -2.291 18.967 -37.534 1.00 89.25 108 PHE A N 1
ATOM 863 C CA . PHE A 1 108 ? -2.147 19.535 -36.199 1.00 89.25 108 PHE A CA 1
ATOM 864 C C . PHE A 1 108 ? -3.152 20.683 -35.976 1.00 89.25 108 PHE A C 1
ATOM 866 O O . PHE A 1 108 ? -3.183 21.638 -36.771 1.00 89.25 108 PHE A O 1
ATOM 873 N N . PRO A 1 109 ? -3.976 20.636 -34.909 1.00 91.12 109 PRO A N 1
ATOM 874 C CA . PRO A 1 109 ? -5.050 21.601 -34.699 1.00 91.12 109 PRO A CA 1
ATOM 875 C C . PRO A 1 109 ? -4.569 23.055 -34.721 1.00 91.12 109 PRO A C 1
ATOM 877 O O . PRO A 1 109 ? -3.641 23.446 -34.010 1.00 91.12 109 PRO A O 1
ATOM 880 N N . ARG A 1 110 ? -5.235 23.896 -35.526 1.00 90.94 110 ARG A N 1
ATOM 881 C CA . ARG A 1 110 ? -4.842 25.306 -35.718 1.00 90.94 110 ARG A CA 1
ATOM 882 C C . ARG A 1 110 ? -4.789 26.080 -34.402 1.00 90.94 110 ARG A C 1
ATOM 884 O O . ARG A 1 110 ? -3.887 26.893 -34.225 1.00 90.94 110 ARG A O 1
ATOM 891 N N . GLN A 1 111 ? -5.714 25.801 -33.485 1.00 90.75 111 GLN A N 1
ATOM 892 C CA . GLN A 1 111 ? -5.787 26.440 -32.171 1.00 90.75 111 GLN A CA 1
ATOM 893 C C . GLN A 1 111 ? -4.624 26.090 -31.228 1.00 90.75 111 GLN A C 1
ATOM 895 O O . GLN A 1 111 ? -4.486 26.739 -30.199 1.00 90.75 111 GLN A O 1
ATOM 900 N N . TRP A 1 112 ? -3.803 25.083 -31.545 1.00 92.75 112 TRP A N 1
ATOM 901 C CA . TRP A 1 112 ? -2.647 24.687 -30.731 1.00 92.75 112 TRP A CA 1
ATOM 902 C C . TRP A 1 112 ? -1.313 25.162 -31.312 1.00 92.75 112 TRP A C 1
ATOM 904 O O . TRP A 1 112 ? -0.271 24.970 -30.693 1.00 92.75 112 TRP A O 1
ATOM 914 N N . LYS A 1 113 ? -1.298 25.810 -32.487 1.00 90.62 113 LYS A N 1
ATOM 915 C CA . LYS A 1 113 ? -0.042 26.231 -33.139 1.00 90.62 113 LYS A CA 1
ATOM 916 C C . LYS A 1 113 ? 0.769 27.251 -32.336 1.00 90.62 113 LYS A C 1
ATOM 918 O O . LYS A 1 113 ? 1.979 27.334 -32.515 1.00 90.62 113 LYS A O 1
ATOM 923 N N . ASN A 1 114 ? 0.117 28.006 -31.456 1.00 90.75 114 ASN A N 1
ATOM 924 C CA . ASN A 1 114 ? 0.745 28.969 -30.552 1.00 90.75 114 ASN A CA 1
ATOM 925 C C . ASN A 1 114 ? 1.250 28.351 -29.234 1.00 90.75 114 ASN A C 1
ATOM 927 O O . ASN A 1 114 ? 1.911 29.058 -28.477 1.00 90.75 114 ASN A O 1
ATOM 931 N N . LYS A 1 115 ? 0.961 27.072 -28.955 1.00 92.81 115 LYS A N 1
ATOM 932 C CA . LYS A 1 115 ? 1.405 26.387 -27.732 1.00 92.81 115 LYS A CA 1
ATOM 933 C C . LYS A 1 115 ? 2.927 26.354 -27.667 1.00 92.81 115 LYS A C 1
ATOM 935 O O . LYS A 1 115 ? 3.584 26.047 -28.665 1.00 92.81 115 LYS A O 1
ATOM 940 N N . THR A 1 116 ? 3.496 26.640 -26.502 1.00 93.94 116 THR A N 1
ATOM 941 C CA . THR A 1 116 ? 4.955 26.579 -26.281 1.00 93.94 116 THR A CA 1
ATOM 942 C C . THR A 1 116 ? 5.385 25.346 -25.499 1.00 93.94 116 THR A C 1
ATOM 944 O O . THR A 1 116 ? 6.576 25.065 -25.424 1.00 93.94 116 THR A O 1
ATOM 947 N N . LYS A 1 117 ? 4.425 24.595 -24.950 1.00 95.19 117 LYS A N 1
ATOM 948 C CA . LYS A 1 117 ? 4.655 23.365 -24.193 1.00 95.19 117 LYS A CA 1
ATOM 949 C C . LYS A 1 117 ? 3.697 22.260 -24.615 1.00 95.19 117 LYS A C 1
ATOM 951 O O . LYS A 1 117 ? 2.602 22.525 -25.114 1.00 95.19 117 LYS A O 1
ATOM 956 N N . ILE A 1 118 ? 4.113 21.023 -24.373 1.00 96.06 118 ILE A N 1
ATOM 957 C CA . ILE A 1 118 ? 3.291 19.831 -24.567 1.00 96.06 118 ILE A CA 1
ATOM 958 C C . ILE A 1 118 ? 2.423 19.638 -23.320 1.00 96.06 118 ILE A C 1
ATOM 960 O O . ILE A 1 118 ? 2.945 19.503 -22.217 1.00 96.06 118 ILE A O 1
ATOM 964 N N . ASN A 1 119 ? 1.104 19.634 -23.496 1.00 95.81 119 ASN A N 1
ATOM 965 C CA . ASN A 1 119 ? 0.124 19.370 -22.443 1.00 95.81 119 ASN A CA 1
ATOM 966 C C . ASN A 1 119 ? -0.683 18.098 -22.760 1.00 95.81 119 ASN A C 1
ATOM 968 O O . ASN A 1 119 ? -0.547 17.531 -23.846 1.00 95.81 119 ASN A O 1
ATOM 972 N N . ASN A 1 120 ? -1.560 17.683 -21.842 1.00 96.06 120 ASN A N 1
ATOM 973 C CA . ASN A 1 120 ? -2.404 16.496 -22.013 1.00 96.06 120 ASN A CA 1
ATOM 974 C C . ASN A 1 120 ? -3.175 16.454 -23.352 1.00 96.06 120 ASN A C 1
ATOM 976 O O . ASN A 1 120 ? -3.233 15.409 -23.992 1.00 96.06 120 ASN A O 1
ATOM 980 N N . ASP A 1 121 ? -3.711 17.588 -23.818 1.00 93.31 121 ASP A N 1
ATOM 981 C CA . ASP A 1 121 ? -4.483 17.646 -25.070 1.00 93.31 121 ASP A CA 1
ATOM 982 C C . ASP A 1 121 ? -3.614 17.268 -26.293 1.00 93.31 121 ASP A C 1
ATOM 984 O O . ASP A 1 121 ? -4.035 16.501 -27.162 1.00 93.31 121 ASP A O 1
ATOM 988 N N . ILE A 1 122 ? -2.367 17.758 -26.335 1.00 94.31 122 ILE A N 1
ATOM 989 C CA . ILE A 1 122 ? -1.392 17.432 -27.389 1.00 94.31 122 ILE A CA 1
ATOM 990 C C . ILE A 1 122 ? -0.943 15.969 -27.290 1.00 94.31 122 ILE A C 1
ATOM 992 O O . ILE A 1 122 ? -0.764 15.316 -28.320 1.00 94.31 122 ILE A O 1
ATOM 996 N N . ILE A 1 123 ? -0.775 15.447 -26.071 1.00 94.19 123 ILE A N 1
ATOM 997 C CA . ILE A 1 123 ? -0.388 14.048 -25.843 1.00 94.19 123 ILE A CA 1
ATOM 998 C C . ILE A 1 123 ? -1.444 13.092 -26.364 1.00 94.19 123 ILE A C 1
ATOM 1000 O O . ILE A 1 123 ? -1.094 12.194 -27.122 1.00 94.19 123 ILE A O 1
ATOM 1004 N N . LEU A 1 124 ? -2.716 13.300 -26.023 1.00 91.94 124 LEU A N 1
ATOM 1005 C CA . LEU A 1 124 ? -3.805 12.450 -26.507 1.00 91.94 124 LEU A CA 1
ATOM 1006 C C . LEU A 1 124 ? -3.881 12.460 -28.041 1.00 91.94 124 LEU A C 1
ATOM 1008 O O . LEU A 1 124 ? -3.993 11.403 -28.661 1.00 91.94 124 LEU A O 1
ATOM 1012 N N . TYR A 1 125 ? -3.710 13.631 -28.666 1.00 90.38 125 TYR A N 1
ATOM 1013 C CA . TYR A 1 125 ? -3.636 13.740 -30.126 1.00 90.38 125 TYR A CA 1
ATOM 1014 C C . TYR A 1 125 ? -2.474 12.930 -30.721 1.00 90.38 125 TYR A C 1
ATOM 1016 O O . TYR A 1 125 ? -2.674 12.167 -31.665 1.00 90.38 125 TYR A O 1
ATOM 1024 N N . ALA A 1 126 ? -1.262 13.081 -30.181 1.00 90.44 126 ALA A N 1
ATOM 1025 C CA . ALA A 1 126 ? -0.066 12.428 -30.715 1.00 90.44 126 ALA A CA 1
ATOM 1026 C C . ALA A 1 126 ? -0.004 10.918 -30.396 1.00 90.44 126 ALA A C 1
ATOM 1028 O O . ALA A 1 126 ? 0.548 10.134 -31.177 1.00 90.44 126 ALA A O 1
ATOM 1029 N N . ALA A 1 127 ? -0.579 10.497 -29.268 1.00 89.94 127 ALA A N 1
ATOM 1030 C CA . ALA A 1 127 ? -0.670 9.101 -28.849 1.00 89.94 127 ALA A CA 1
ATOM 1031 C C . ALA A 1 127 ? -1.698 8.305 -29.671 1.00 89.94 127 ALA A C 1
ATOM 1033 O O . ALA A 1 127 ? -1.518 7.103 -29.848 1.00 89.94 127 ALA A O 1
ATOM 1034 N N . GLY A 1 128 ? -2.703 8.953 -30.265 1.00 86.94 128 GLY A N 1
ATOM 1035 C CA . GLY A 1 128 ? -3.661 8.319 -31.179 1.00 86.94 128 GLY A CA 1
ATOM 1036 C C . GLY A 1 128 ? -4.790 7.546 -30.485 1.00 86.94 128 GLY A C 1
ATOM 1037 O O . GLY A 1 128 ? -4.804 7.380 -29.263 1.00 86.94 128 GLY A O 1
ATOM 1038 N N . ARG A 1 129 ? -5.754 7.063 -31.282 1.00 83.81 129 ARG A N 1
ATOM 1039 C CA . ARG A 1 129 ? -7.032 6.527 -30.779 1.00 83.81 129 ARG A CA 1
ATOM 1040 C C . ARG A 1 129 ? -6.888 5.182 -30.089 1.00 83.81 129 ARG A C 1
ATOM 1042 O O . ARG A 1 129 ? -7.547 4.950 -29.083 1.00 83.81 129 ARG A O 1
ATOM 1049 N N . ASN A 1 130 ? -5.982 4.327 -30.555 1.00 85.19 130 ASN A N 1
ATOM 1050 C CA . ASN A 1 130 ? -5.708 3.070 -29.859 1.00 85.19 130 ASN A CA 1
ATOM 1051 C C . ASN A 1 130 ? -5.211 3.293 -28.424 1.00 85.19 130 ASN A C 1
ATOM 1053 O O . ASN A 1 130 ? -5.597 2.551 -27.524 1.00 85.19 130 ASN A O 1
ATOM 1057 N N . THR A 1 131 ? -4.371 4.306 -28.195 1.00 90.00 131 THR A N 1
ATOM 1058 C CA . THR A 1 131 ? -3.879 4.625 -26.848 1.00 90.00 131 THR A CA 1
ATOM 1059 C C . THR A 1 131 ? -4.985 5.253 -26.001 1.00 90.00 131 THR A C 1
ATOM 1061 O O . THR A 1 131 ? -5.126 4.888 -24.838 1.00 90.00 131 THR A O 1
ATOM 1064 N N . GLU A 1 132 ? -5.838 6.101 -26.582 1.00 90.56 132 GLU A N 1
ATOM 1065 C CA . GLU A 1 132 ? -7.039 6.626 -25.915 1.00 90.56 132 GLU A CA 1
ATOM 1066 C C . GLU A 1 132 ? -8.006 5.507 -25.473 1.00 90.56 132 GLU A C 1
ATOM 1068 O O . GLU A 1 132 ? -8.463 5.494 -24.330 1.00 90.56 132 GLU A O 1
ATOM 1073 N N . ASP A 1 133 ? -8.249 4.505 -26.321 1.00 89.75 133 ASP A N 1
ATOM 1074 C CA . ASP A 1 133 ? -9.049 3.327 -25.963 1.00 89.75 133 ASP A CA 1
ATOM 1075 C C . ASP A 1 133 ? -8.436 2.547 -24.789 1.00 89.75 133 ASP A C 1
ATOM 1077 O O . ASP A 1 133 ? -9.153 2.117 -23.884 1.00 89.75 133 ASP A O 1
ATOM 1081 N N . LEU A 1 134 ? -7.110 2.381 -24.761 1.00 92.88 134 LEU A N 1
ATOM 1082 C CA . LEU A 1 134 ? -6.415 1.723 -23.648 1.00 92.88 134 LEU A CA 1
ATOM 1083 C C . LEU A 1 134 ? -6.515 2.530 -22.350 1.00 92.88 134 LEU A C 1
ATOM 1085 O O . LEU A 1 134 ? -6.698 1.935 -21.285 1.00 92.88 134 LEU A O 1
ATOM 1089 N N . ILE A 1 135 ? -6.437 3.861 -22.432 1.00 95.19 135 ILE A N 1
ATOM 1090 C CA . ILE A 1 135 ? -6.666 4.763 -21.296 1.00 95.19 135 ILE A CA 1
ATOM 1091 C C . ILE A 1 135 ? -8.072 4.538 -20.734 1.00 95.19 135 ILE A C 1
ATOM 1093 O O . ILE A 1 135 ? -8.225 4.349 -19.524 1.00 95.19 135 ILE A O 1
ATOM 1097 N N . ASN A 1 136 ? -9.085 4.470 -21.601 1.00 93.50 136 ASN A N 1
ATOM 1098 C CA . ASN A 1 136 ? -10.464 4.205 -21.192 1.00 93.50 136 ASN A CA 1
ATOM 1099 C C . ASN A 1 136 ? -10.601 2.825 -20.527 1.00 93.50 136 ASN A C 1
ATOM 1101 O O . ASN A 1 136 ? -11.164 2.728 -19.439 1.00 93.50 136 ASN A O 1
ATOM 1105 N N . LEU A 1 137 ? -10.001 1.766 -21.085 1.00 93.88 137 LEU A N 1
ATOM 1106 C CA . LEU A 1 137 ? -9.982 0.438 -20.450 1.00 93.88 137 LEU A CA 1
ATOM 1107 C C . LEU A 1 137 ? -9.296 0.445 -19.068 1.00 93.88 137 LEU A C 1
ATOM 1109 O O . LEU A 1 137 ? -9.719 -0.272 -18.156 1.00 93.88 137 LEU A O 1
ATOM 1113 N N . SER A 1 138 ? -8.248 1.249 -18.876 1.00 95.94 138 SER A N 1
ATOM 1114 C CA . SER A 1 138 ? -7.606 1.409 -17.566 1.00 95.94 138 SER A CA 1
ATOM 1115 C C . SER A 1 138 ? -8.485 2.147 -16.562 1.00 95.94 138 SER A C 1
ATOM 1117 O O . SER A 1 138 ? -8.544 1.750 -15.395 1.00 95.94 138 SER A O 1
ATOM 1119 N N . LYS A 1 139 ? -9.159 3.221 -16.981 1.00 94.88 139 LYS A N 1
ATOM 1120 C CA . LYS A 1 139 ? -9.950 4.074 -16.082 1.00 94.88 139 LYS A CA 1
ATOM 1121 C C . LYS A 1 139 ? -11.313 3.464 -15.764 1.00 94.88 139 LYS A C 1
ATOM 1123 O O . LYS A 1 139 ? -11.692 3.441 -14.589 1.00 94.88 139 LYS A O 1
ATOM 1128 N N . ASP A 1 140 ? -11.990 2.910 -16.762 1.00 92.69 140 ASP A N 1
ATOM 1129 C CA . ASP A 1 140 ? -13.371 2.432 -16.658 1.00 92.69 140 ASP A CA 1
ATOM 1130 C C . ASP A 1 140 ? -13.427 0.948 -16.289 1.00 92.69 140 ASP A C 1
ATOM 1132 O O . ASP A 1 140 ? -14.029 0.570 -15.283 1.00 92.69 140 ASP A O 1
ATOM 1136 N N . ASP A 1 141 ? -12.747 0.101 -17.066 1.00 92.25 141 ASP A N 1
ATOM 1137 C CA . ASP A 1 141 ? -12.762 -1.357 -16.891 1.00 92.25 141 ASP A CA 1
ATOM 1138 C C . ASP A 1 141 ? -11.708 -1.851 -15.879 1.00 92.25 141 ASP A C 1
ATOM 1140 O O . ASP A 1 141 ? -11.679 -3.034 -15.518 1.00 92.25 141 ASP A O 1
ATOM 1144 N N . LYS A 1 142 ? -10.857 -0.940 -15.386 1.00 94.38 142 LYS A N 1
ATOM 1145 C CA . LYS A 1 142 ? -9.770 -1.203 -14.431 1.00 94.38 142 LYS A CA 1
ATOM 1146 C C . LYS A 1 142 ? -8.797 -2.284 -14.910 1.00 94.38 142 LYS A C 1
ATOM 1148 O O . LYS A 1 142 ? -8.352 -3.119 -14.118 1.00 94.38 142 LYS A O 1
ATOM 1153 N N . ILE A 1 143 ? -8.481 -2.284 -16.204 1.00 96.69 143 ILE A N 1
ATOM 1154 C CA . ILE A 1 143 ? -7.523 -3.213 -16.814 1.00 96.69 143 ILE A CA 1
ATOM 1155 C C . ILE A 1 143 ? -6.110 -2.638 -16.715 1.00 96.69 143 ILE A C 1
ATOM 1157 O O . ILE A 1 143 ? -5.877 -1.476 -17.050 1.00 96.69 143 ILE A O 1
ATOM 1161 N N . LEU A 1 144 ? -5.161 -3.462 -16.268 1.00 98.56 144 LEU A N 1
ATOM 1162 C CA . LEU A 1 144 ? -3.753 -3.089 -16.206 1.00 98.56 144 LEU A CA 1
ATOM 1163 C C . LEU A 1 144 ? -3.100 -3.183 -17.588 1.00 98.56 144 LEU A C 1
ATOM 1165 O O . LEU A 1 144 ? -3.008 -4.276 -18.145 1.00 98.56 144 LEU A O 1
ATOM 1169 N N . ASN A 1 145 ? -2.587 -2.069 -18.101 1.00 98.00 145 ASN A N 1
ATOM 1170 C CA . ASN A 1 145 ? -1.743 -2.046 -19.291 1.00 98.00 145 ASN A CA 1
ATOM 1171 C C . ASN A 1 145 ? -0.257 -1.999 -18.900 1.00 98.00 145 ASN A C 1
ATOM 1173 O O . ASN A 1 145 ? 0.165 -1.144 -18.125 1.00 98.00 145 ASN A O 1
ATOM 1177 N N . VAL A 1 146 ? 0.549 -2.913 -19.434 1.00 98.62 146 VAL A N 1
ATOM 1178 C CA . VAL A 1 146 ? 1.990 -3.020 -19.156 1.00 98.62 146 VAL A CA 1
ATOM 1179 C C . VAL A 1 146 ? 2.764 -2.738 -20.435 1.00 98.62 146 VAL A C 1
ATOM 1181 O O . VAL A 1 146 ? 2.735 -3.542 -21.365 1.00 98.62 146 VAL A O 1
ATOM 1184 N N . PHE A 1 147 ? 3.456 -1.607 -20.490 1.00 97.56 147 PHE A N 1
ATOM 1185 C CA . PHE A 1 147 ? 4.197 -1.151 -21.659 1.00 97.56 147 PHE A CA 1
ATOM 1186 C C . PHE A 1 147 ? 5.691 -1.396 -21.527 1.00 97.56 147 PHE A C 1
ATOM 1188 O O . PHE A 1 147 ? 6.310 -1.070 -20.520 1.00 97.56 147 PHE A O 1
ATOM 1195 N N . ALA A 1 148 ? 6.289 -1.917 -22.593 1.00 96.56 148 ALA A N 1
ATOM 1196 C CA . ALA A 1 148 ? 7.718 -1.795 -22.819 1.00 96.56 148 ALA A CA 1
ATOM 1197 C C . ALA A 1 148 ? 8.076 -0.310 -22.987 1.00 96.56 148 ALA A C 1
ATOM 1199 O O . ALA A 1 148 ? 7.457 0.370 -23.804 1.00 96.56 148 ALA A O 1
ATOM 1200 N N . ALA A 1 149 ? 9.081 0.178 -22.255 1.00 96.19 149 ALA A N 1
ATOM 1201 C CA . ALA A 1 149 ? 9.502 1.576 -22.347 1.00 96.19 149 ALA A CA 1
ATOM 1202 C C . ALA A 1 149 ? 9.919 1.936 -23.780 1.00 96.19 149 ALA A C 1
ATOM 1204 O O . ALA A 1 149 ? 9.428 2.924 -24.332 1.00 96.19 149 ALA A O 1
ATOM 1205 N N . GLY A 1 150 ? 10.737 1.057 -24.381 1.00 92.88 150 GLY A N 1
ATOM 1206 C CA . GLY A 1 150 ? 11.285 1.104 -25.739 1.00 92.88 150 GLY A CA 1
ATOM 1207 C C . GLY A 1 150 ? 12.820 0.941 -25.762 1.00 92.88 150 GLY A C 1
ATOM 1208 O O . GLY A 1 150 ? 13.476 0.896 -24.721 1.00 92.88 150 GLY A O 1
ATOM 1209 N N . ASN A 1 151 ? 13.407 0.814 -26.962 1.00 90.12 151 ASN A N 1
ATOM 1210 C CA . ASN A 1 151 ? 14.793 0.335 -27.154 1.00 90.12 151 ASN A CA 1
ATOM 1211 C C . ASN A 1 151 ? 15.724 1.314 -27.902 1.00 90.12 151 ASN A C 1
ATOM 1213 O O . ASN A 1 151 ? 16.731 0.910 -28.475 1.00 90.12 151 ASN A O 1
ATOM 1217 N N . SER A 1 152 ? 15.378 2.601 -27.945 1.00 90.25 152 SER A N 1
ATOM 1218 C CA . SER A 1 152 ? 16.136 3.610 -28.711 1.00 90.25 152 SER A CA 1
ATOM 1219 C C . SER A 1 152 ? 17.275 4.280 -27.934 1.00 90.25 152 SER A C 1
ATOM 1221 O O . SER A 1 152 ? 17.851 5.226 -28.456 1.00 90.25 152 SER A O 1
ATOM 1223 N N . GLY A 1 153 ? 17.564 3.874 -26.694 1.00 90.69 153 GLY A N 1
ATOM 1224 C CA . GLY A 1 153 ? 18.598 4.495 -25.851 1.00 90.69 153 GLY A CA 1
ATOM 1225 C C . GLY A 1 153 ? 18.285 5.929 -25.403 1.00 90.69 153 GLY A C 1
ATOM 1226 O O . GLY A 1 153 ? 19.191 6.680 -25.060 1.00 90.69 153 GLY A O 1
ATOM 1227 N N . ILE A 1 154 ? 17.013 6.337 -25.430 1.00 93.50 154 ILE A N 1
ATOM 1228 C CA . ILE A 1 154 ? 16.576 7.667 -24.985 1.00 93.50 154 ILE A CA 1
ATOM 1229 C C . ILE A 1 154 ? 16.362 7.661 -23.467 1.00 93.50 154 ILE A C 1
ATOM 1231 O O . ILE A 1 154 ? 15.825 6.707 -22.910 1.00 93.50 154 ILE A O 1
ATOM 1235 N N . ILE A 1 155 ? 16.754 8.735 -22.780 1.00 95.12 155 ILE A N 1
ATOM 1236 C CA . ILE A 1 155 ? 16.624 8.856 -21.313 1.00 95.12 155 ILE A CA 1
ATOM 1237 C C . ILE A 1 155 ? 15.168 8.972 -20.814 1.00 95.12 155 ILE A C 1
ATOM 1239 O O . ILE A 1 155 ? 14.913 8.957 -19.616 1.00 95.12 155 ILE A O 1
ATOM 1243 N N . SER A 1 156 ? 14.211 9.091 -21.728 1.00 95.75 156 SER A N 1
ATOM 1244 C CA . SER A 1 156 ? 12.779 9.092 -21.449 1.00 95.75 156 SER A CA 1
ATOM 1245 C C . SER A 1 156 ? 12.089 8.023 -22.292 1.00 95.75 156 SER A C 1
ATOM 1247 O O . SER A 1 156 ? 12.605 7.598 -23.331 1.00 95.75 156 SER A O 1
ATOM 1249 N N . SER A 1 157 ? 10.925 7.584 -21.830 1.00 96.06 157 SER A N 1
ATOM 1250 C CA . SER A 1 157 ? 10.167 6.499 -22.446 1.00 96.06 157 SER A CA 1
ATOM 1251 C C . SER A 1 157 ? 9.249 6.996 -23.568 1.00 96.06 157 SER A C 1
ATOM 1253 O O . SER A 1 157 ? 8.982 8.194 -23.704 1.00 96.06 157 SER A O 1
ATOM 1255 N N . SER A 1 158 ? 8.803 6.063 -24.406 1.00 93.81 158 SER A N 1
ATOM 1256 C CA . SER A 1 158 ? 7.959 6.342 -25.574 1.00 93.81 158 SER A CA 1
ATOM 1257 C C . SER A 1 158 ? 6.591 6.919 -25.170 1.00 93.81 158 SER A C 1
ATOM 1259 O O . SER A 1 158 ? 6.051 6.563 -24.127 1.00 93.81 158 SER A O 1
ATOM 1261 N N . ILE A 1 159 ? 5.997 7.775 -26.009 1.00 95.00 159 ILE A N 1
ATOM 1262 C CA . ILE A 1 159 ? 4.740 8.502 -25.722 1.00 95.00 159 ILE A CA 1
ATOM 1263 C C . ILE A 1 159 ? 3.617 7.625 -25.160 1.00 95.00 159 ILE A C 1
ATOM 1265 O O . ILE A 1 159 ? 2.951 8.032 -24.213 1.00 95.00 159 ILE A O 1
ATOM 1269 N N . ASP A 1 160 ? 3.430 6.424 -25.711 1.00 93.06 160 ASP A N 1
ATOM 1270 C CA . ASP A 1 160 ? 2.351 5.524 -25.309 1.00 93.06 160 ASP A CA 1
ATOM 1271 C C . ASP A 1 160 ? 2.528 5.045 -23.861 1.00 93.06 160 ASP A C 1
ATOM 1273 O O . ASP A 1 160 ? 1.548 4.885 -23.144 1.00 93.06 160 ASP A O 1
ATOM 1277 N N . SER A 1 161 ? 3.765 4.874 -23.383 1.00 95.25 161 SER A N 1
ATOM 1278 C CA . SER A 1 161 ? 4.008 4.417 -22.014 1.00 95.25 161 SER A CA 1
ATOM 1279 C C . SER A 1 161 ? 3.961 5.540 -20.977 1.00 95.25 161 SER A C 1
ATOM 1281 O O . SER A 1 161 ? 3.795 5.238 -19.798 1.00 95.25 161 SER A O 1
ATOM 1283 N N . VAL A 1 162 ? 4.051 6.811 -21.397 1.00 97.50 162 VAL A N 1
ATOM 1284 C CA . VAL A 1 162 ? 4.164 7.974 -20.493 1.00 97.50 162 VAL A CA 1
ATOM 1285 C C . VAL A 1 162 ? 2.902 8.827 -20.375 1.00 97.50 162 VAL A C 1
ATOM 1287 O O . VAL A 1 162 ? 2.912 9.860 -19.700 1.00 97.50 162 VAL A O 1
ATOM 1290 N N . VAL A 1 163 ? 1.794 8.399 -20.985 1.00 97.38 163 VAL A N 1
ATOM 1291 C CA . VAL A 1 163 ? 0.492 9.067 -20.831 1.00 97.38 163 VAL A CA 1
ATOM 1292 C C . VAL A 1 163 ? 0.076 9.297 -19.364 1.00 97.38 163 VAL A C 1
ATOM 1294 O O . VAL A 1 163 ? -0.485 10.364 -19.102 1.00 97.38 163 VAL A O 1
ATOM 1297 N N . PRO A 1 164 ? 0.412 8.434 -18.372 1.00 97.81 164 PRO A N 1
ATOM 1298 C CA . PRO A 1 164 ? 0.056 8.704 -16.977 1.00 97.81 164 PRO A CA 1
ATOM 1299 C C . PRO A 1 164 ? 0.754 9.923 -16.359 1.00 97.81 164 PRO A C 1
ATOM 1301 O O . PRO A 1 164 ? 0.280 10.440 -15.353 1.00 97.81 164 PRO A O 1
ATOM 1304 N N . SER A 1 165 ? 1.857 10.417 -16.939 1.00 97.69 165 SER A N 1
ATOM 1305 C CA . SER A 1 165 ? 2.486 11.671 -16.482 1.00 97.69 165 SER A CA 1
ATOM 1306 C C . SER A 1 165 ? 1.692 12.921 -16.872 1.00 97.69 165 SER A C 1
ATOM 1308 O O . SER A 1 165 ? 1.970 13.999 -16.353 1.00 97.69 165 SER A O 1
ATOM 1310 N N . TYR A 1 166 ? 0.734 12.796 -17.795 1.00 97.94 166 TYR A N 1
ATOM 1311 C CA . TYR A 1 166 ? -0.127 13.890 -18.253 1.00 97.94 166 TYR A CA 1
ATOM 1312 C C . TYR A 1 166 ? -1.580 13.749 -17.776 1.00 97.94 166 TYR A C 1
ATOM 1314 O O . TYR A 1 166 ? -2.294 14.749 -17.726 1.00 97.94 166 TYR A O 1
ATOM 1322 N N . ASP A 1 167 ? -2.002 12.552 -17.367 1.00 97.44 167 ASP A N 1
ATOM 1323 C CA . ASP A 1 167 ? -3.266 12.297 -16.671 1.00 97.44 167 ASP A CA 1
ATOM 1324 C C . ASP A 1 167 ? -3.036 11.306 -15.517 1.00 97.44 167 ASP A C 1
ATOM 1326 O O . ASP A 1 167 ? -2.959 10.091 -15.713 1.00 97.44 167 ASP A O 1
ATOM 1330 N N . GLU A 1 168 ? -2.961 11.829 -14.290 1.00 95.88 168 GLU A N 1
ATOM 1331 C CA . GLU A 1 168 ? -2.634 11.041 -13.089 1.00 95.88 168 GLU A CA 1
ATOM 1332 C C . GLU A 1 168 ? -3.794 10.165 -12.579 1.00 95.88 168 GLU A C 1
ATOM 1334 O O . GLU A 1 168 ? -3.670 9.435 -11.587 1.00 95.88 168 GLU A O 1
ATOM 1339 N N . ASP A 1 169 ? -4.937 10.186 -13.267 1.00 95.75 169 ASP A N 1
ATOM 1340 C CA . ASP A 1 169 ? -6.016 9.229 -13.031 1.00 95.75 169 ASP A CA 1
ATOM 1341 C C . ASP A 1 169 ? -5.767 7.885 -13.755 1.00 95.75 169 ASP A C 1
ATOM 1343 O O . ASP A 1 169 ? -6.414 6.878 -13.447 1.00 95.75 169 ASP A O 1
ATOM 1347 N N . ILE A 1 170 ? -4.789 7.824 -14.673 1.00 97.12 170 ILE A N 1
ATOM 1348 C CA . ILE A 1 170 ? -4.366 6.600 -15.374 1.00 97.12 170 ILE A CA 1
ATOM 1349 C C . ILE A 1 170 ? -3.431 5.775 -14.477 1.00 97.12 170 ILE A C 1
ATOM 1351 O O . ILE A 1 170 ? -2.207 5.829 -14.574 1.00 97.12 170 ILE A O 1
ATOM 1355 N N . ARG A 1 171 ? -4.007 4.975 -13.577 1.00 94.88 171 ARG A N 1
ATOM 1356 C CA . ARG A 1 171 ? -3.219 4.217 -12.582 1.00 94.88 171 ARG A CA 1
ATOM 1357 C C . ARG A 1 171 ? -3.011 2.749 -12.904 1.00 94.88 171 ARG A C 1
ATOM 1359 O O . ARG A 1 171 ? -2.030 2.169 -12.451 1.00 94.88 171 ARG A O 1
ATOM 1366 N N . ALA A 1 172 ? -3.890 2.146 -13.694 1.00 98.12 172 ALA A N 1
ATOM 1367 C CA . ALA A 1 172 ? -3.743 0.769 -14.154 1.00 98.12 172 ALA A CA 1
ATOM 1368 C C . ALA A 1 172 ? -2.761 0.698 -15.341 1.00 98.12 172 ALA A C 1
ATOM 1370 O O . ALA A 1 172 ? -3.106 0.231 -16.423 1.00 98.12 172 ALA A O 1
ATOM 1371 N N . TRP A 1 173 ? -1.547 1.212 -15.139 1.00 98.56 173 TRP A N 1
ATOM 1372 C CA . TRP A 1 173 ? -0.532 1.397 -16.171 1.00 98.56 173 TRP A CA 1
ATOM 1373 C C . TRP A 1 173 ? 0.862 1.163 -15.598 1.00 98.56 173 TRP A C 1
ATOM 1375 O O . TRP A 1 173 ? 1.157 1.628 -14.497 1.00 98.56 173 TRP A O 1
ATOM 1385 N N . LEU A 1 174 ? 1.717 0.466 -16.341 1.00 98.75 174 LEU A N 1
ATOM 1386 C CA . LEU A 1 174 ? 3.117 0.237 -15.991 1.00 98.75 174 LEU A CA 1
ATOM 1387 C C . LEU A 1 174 ? 4.022 0.494 -17.190 1.00 98.75 174 LEU A C 1
ATOM 1389 O O . LEU A 1 174 ? 3.677 0.148 -18.318 1.00 98.75 174 LEU A O 1
ATOM 1393 N N . ASN A 1 175 ? 5.200 1.045 -16.926 1.00 98.50 175 ASN A N 1
ATOM 1394 C CA . ASN A 1 175 ? 6.247 1.308 -17.903 1.00 98.50 175 ASN A CA 1
ATOM 1395 C C . ASN A 1 175 ? 7.510 0.513 -17.536 1.00 98.50 175 ASN A C 1
ATOM 1397 O O . ASN A 1 175 ? 8.042 0.632 -16.435 1.00 98.50 175 ASN A O 1
ATOM 1401 N N . VAL A 1 176 ? 7.976 -0.354 -18.430 1.00 98.56 176 VAL A N 1
ATOM 1402 C CA . VAL A 1 176 ? 8.953 -1.393 -18.086 1.00 98.56 176 VAL A CA 1
ATOM 1403 C C . VAL A 1 176 ? 10.248 -1.210 -18.859 1.00 98.56 176 VAL A C 1
ATOM 1405 O O . VAL A 1 176 ? 10.287 -1.317 -20.089 1.00 98.56 176 VAL A O 1
ATOM 1408 N N . GLY A 1 177 ? 11.322 -0.974 -18.110 1.00 96.44 177 GLY A N 1
ATOM 1409 C CA . GLY A 1 177 ? 12.691 -0.909 -18.613 1.00 96.44 177 GLY A CA 1
ATOM 1410 C C . GLY A 1 177 ? 13.371 -2.276 -18.587 1.00 96.44 177 GLY A C 1
ATOM 1411 O O . GLY A 1 177 ? 12.951 -3.195 -17.880 1.00 96.44 177 GLY A O 1
ATOM 1412 N N . ASN A 1 178 ? 14.428 -2.414 -19.383 1.00 93.38 178 ASN A N 1
ATOM 1413 C CA . ASN A 1 178 ? 15.174 -3.656 -19.520 1.00 93.38 178 ASN A CA 1
ATOM 1414 C C . ASN A 1 178 ? 16.337 -3.704 -18.522 1.00 93.38 178 ASN A C 1
ATOM 1416 O O . ASN A 1 178 ? 17.181 -2.810 -18.512 1.00 93.38 178 ASN A O 1
ATOM 1420 N N . LEU A 1 179 ? 16.397 -4.781 -17.744 1.00 92.00 179 LEU A N 1
ATOM 1421 C CA . LEU A 1 179 ? 17.529 -5.156 -16.905 1.00 92.00 179 LEU A CA 1
ATOM 1422 C C . LEU A 1 179 ? 18.272 -6.352 -17.505 1.00 92.00 179 LEU A C 1
ATOM 1424 O O . LEU A 1 179 ? 17.653 -7.339 -17.917 1.00 92.00 179 LEU A O 1
ATOM 1428 N N . ASN A 1 180 ? 19.602 -6.319 -17.457 1.00 89.88 180 ASN A N 1
ATOM 1429 C CA . ASN A 1 180 ? 20.411 -7.501 -17.708 1.00 89.88 180 ASN A CA 1
ATOM 1430 C C . ASN A 1 180 ? 20.643 -8.324 -16.438 1.00 89.88 180 ASN A C 1
ATOM 1432 O O . ASN A 1 180 ? 21.455 -7.973 -15.584 1.00 89.88 180 ASN A O 1
ATOM 1436 N N . ALA A 1 181 ? 19.968 -9.470 -16.356 1.00 86.00 181 ALA A N 1
ATOM 1437 C CA . ALA A 1 181 ? 20.104 -10.393 -15.236 1.00 86.00 181 ALA A CA 1
ATOM 1438 C C . ALA A 1 181 ? 21.494 -11.054 -15.141 1.00 86.00 181 ALA A C 1
ATOM 1440 O O . ALA A 1 181 ? 21.914 -11.384 -14.037 1.00 86.00 181 ALA A O 1
ATOM 1441 N N . LEU A 1 182 ? 22.228 -11.216 -16.251 1.00 83.56 182 LEU A N 1
ATOM 1442 C CA . LEU A 1 182 ? 23.583 -11.797 -16.246 1.00 83.56 182 LEU A CA 1
ATOM 1443 C C . LEU A 1 182 ? 24.615 -10.858 -15.609 1.00 83.56 182 LEU A C 1
ATOM 1445 O O . LEU A 1 182 ? 25.608 -11.316 -15.051 1.00 83.56 182 LEU A O 1
ATOM 1449 N N . ASN A 1 183 ? 24.350 -9.552 -15.663 1.00 83.56 183 ASN A N 1
ATOM 1450 C CA . ASN A 1 183 ? 25.182 -8.503 -15.074 1.00 83.56 183 ASN A CA 1
ATOM 1451 C C . ASN A 1 183 ? 24.629 -8.004 -13.729 1.00 83.56 183 ASN A C 1
ATOM 1453 O O . ASN A 1 183 ? 24.969 -6.923 -13.253 1.00 83.56 183 ASN A O 1
ATOM 1457 N N . THR A 1 184 ? 23.731 -8.779 -13.120 1.00 89.00 184 THR A N 1
ATOM 1458 C CA . THR A 1 184 ? 23.056 -8.426 -11.875 1.00 89.00 184 THR A CA 1
ATOM 1459 C C . THR A 1 184 ? 23.357 -9.467 -10.806 1.00 89.00 184 THR A C 1
ATOM 1461 O O . THR A 1 184 ? 23.281 -10.670 -11.049 1.00 89.00 184 THR A O 1
ATOM 1464 N N . GLN A 1 185 ? 23.672 -9.011 -9.598 1.00 91.94 185 GLN A N 1
ATOM 1465 C CA . GLN A 1 185 ? 23.890 -9.867 -8.438 1.00 91.94 185 GLN A CA 1
ATOM 1466 C C . GLN A 1 185 ? 22.900 -9.504 -7.333 1.00 91.94 185 GLN A C 1
ATOM 1468 O O . GLN A 1 185 ? 22.870 -8.364 -6.881 1.00 91.94 185 GLN A O 1
ATOM 1473 N N . LYS A 1 186 ? 22.121 -10.486 -6.868 1.00 92.12 186 LYS A N 1
ATOM 1474 C CA . LYS A 1 186 ? 21.376 -10.368 -5.609 1.00 92.12 186 LYS A CA 1
ATOM 1475 C C . LYS A 1 186 ? 22.331 -10.694 -4.462 1.00 92.12 186 LYS A C 1
ATOM 1477 O O . LYS A 1 186 ? 22.878 -11.798 -4.411 1.00 92.12 186 LYS A O 1
ATOM 1482 N N . ASN A 1 187 ? 22.566 -9.728 -3.588 1.00 94.62 187 ASN A N 1
ATOM 1483 C CA . ASN A 1 187 ? 23.441 -9.866 -2.431 1.00 94.62 187 ASN A CA 1
ATOM 1484 C C . ASN A 1 187 ? 22.726 -10.623 -1.300 1.00 94.62 187 ASN A C 1
ATOM 1486 O O . ASN A 1 187 ? 21.509 -10.816 -1.328 1.00 94.62 187 ASN A O 1
ATOM 1490 N N . ALA A 1 188 ? 23.486 -11.071 -0.298 1.00 93.81 188 ALA A N 1
ATOM 1491 C CA . ALA A 1 188 ? 22.949 -11.856 0.817 1.00 93.81 188 ALA A CA 1
ATOM 1492 C C . ALA A 1 188 ? 21.943 -11.075 1.685 1.00 93.81 188 ALA A C 1
ATOM 1494 O O . ALA A 1 188 ? 21.047 -11.677 2.267 1.00 93.81 188 ALA A O 1
ATOM 1495 N N . ASP A 1 189 ? 22.074 -9.748 1.744 1.00 93.00 189 ASP A N 1
ATOM 1496 C CA . ASP A 1 189 ? 21.138 -8.837 2.417 1.00 93.00 189 ASP A CA 1
ATOM 1497 C C . ASP A 1 189 ? 19.863 -8.554 1.597 1.00 93.00 189 ASP A C 1
ATOM 1499 O O . ASP A 1 189 ? 18.944 -7.901 2.082 1.00 93.00 189 ASP A O 1
ATOM 1503 N N . GLY A 1 190 ? 19.782 -9.073 0.368 1.00 92.44 190 GLY A N 1
ATOM 1504 C CA . GLY A 1 190 ? 18.668 -8.861 -0.548 1.00 92.44 190 GLY A CA 1
ATOM 1505 C C . GLY A 1 190 ? 18.813 -7.643 -1.461 1.00 92.44 190 GLY A C 1
ATOM 1506 O O . GLY A 1 190 ? 18.012 -7.529 -2.393 1.00 92.44 190 GLY A O 1
ATOM 1507 N N . SER A 1 191 ? 19.823 -6.788 -1.262 1.00 95.75 191 SER A N 1
ATOM 1508 C CA . SER A 1 191 ? 20.145 -5.691 -2.184 1.00 95.75 191 SER A CA 1
ATOM 1509 C C . SER A 1 191 ? 20.572 -6.232 -3.552 1.00 95.75 191 SER A C 1
ATOM 1511 O O . SER A 1 191 ? 20.998 -7.387 -3.690 1.00 95.75 191 SER A O 1
ATOM 1513 N N . ILE A 1 192 ? 20.443 -5.414 -4.593 1.00 95.25 192 ILE A N 1
ATOM 1514 C CA . ILE A 1 192 ? 20.775 -5.798 -5.966 1.00 95.25 192 ILE A CA 1
ATOM 1515 C C . ILE A 1 192 ? 21.911 -4.919 -6.484 1.00 95.25 192 ILE A C 1
ATOM 1517 O O . ILE A 1 192 ? 21.754 -3.713 -6.654 1.00 95.25 192 ILE A O 1
ATOM 1521 N N . THR A 1 193 ? 23.042 -5.537 -6.809 1.00 94.56 193 THR A N 1
ATOM 1522 C CA . THR A 1 193 ? 24.157 -4.871 -7.485 1.00 94.56 193 THR A CA 1
ATOM 1523 C C . THR A 1 193 ? 24.025 -5.025 -8.993 1.00 94.56 193 THR A C 1
ATOM 1525 O O . THR A 1 193 ? 24.016 -6.148 -9.505 1.00 94.56 193 THR A O 1
ATOM 1528 N N . LEU A 1 194 ? 23.967 -3.901 -9.706 1.00 89.94 194 LEU A N 1
ATOM 1529 C CA . LEU A 1 194 ? 24.085 -3.860 -11.160 1.00 89.94 194 LEU A CA 1
ATOM 1530 C C . LEU A 1 194 ? 25.549 -3.601 -11.492 1.00 89.94 194 LEU A C 1
ATOM 1532 O O . LEU A 1 194 ? 26.075 -2.514 -11.246 1.00 89.94 194 LEU A O 1
ATOM 1536 N N . LYS A 1 195 ? 26.215 -4.614 -12.031 1.00 85.31 195 LYS A N 1
ATOM 1537 C CA . LYS A 1 195 ? 27.596 -4.484 -12.483 1.00 85.31 195 LYS A CA 1
ATOM 1538 C C . LYS A 1 195 ? 27.637 -3.642 -13.760 1.00 85.31 195 LYS A C 1
ATOM 1540 O O . LYS A 1 195 ? 26.664 -3.571 -14.508 1.00 85.31 195 LYS A O 1
ATOM 1545 N N . ASN A 1 196 ? 28.771 -2.983 -13.986 1.00 81.25 196 ASN A N 1
ATOM 1546 C CA . ASN A 1 196 ? 28.969 -2.087 -15.126 1.00 81.25 196 ASN A CA 1
ATOM 1547 C C . ASN A 1 196 ? 29.779 -2.729 -16.254 1.00 81.25 196 ASN A C 1
ATOM 1549 O O . ASN A 1 196 ? 30.515 -2.037 -16.955 1.00 81.25 196 ASN A O 1
ATOM 1553 N N . ASP A 1 197 ? 29.704 -4.052 -16.385 1.00 82.00 197 ASP A N 1
ATOM 1554 C CA . ASP A 1 197 ? 30.540 -4.772 -17.338 1.00 82.00 197 ASP A CA 1
ATOM 1555 C C . ASP A 1 197 ? 30.027 -4.496 -18.759 1.00 82.00 197 ASP A C 1
ATOM 1557 O O . ASP A 1 197 ? 28.938 -4.933 -19.139 1.00 82.00 197 ASP A O 1
ATOM 1561 N N . PHE A 1 198 ? 30.790 -3.719 -19.536 1.00 81.50 198 PHE A N 1
ATOM 1562 C CA . PHE A 1 198 ? 30.420 -3.353 -20.906 1.00 81.50 198 PHE A CA 1
ATOM 1563 C C . PHE A 1 198 ? 30.421 -4.561 -21.856 1.00 81.50 198 PHE A C 1
ATOM 1565 O O . PHE A 1 198 ? 29.520 -4.698 -22.689 1.00 81.50 198 PHE A O 1
ATOM 1572 N N . PHE A 1 199 ? 31.420 -5.437 -21.714 1.00 81.69 199 PHE A N 1
ATOM 1573 C CA . PHE A 1 199 ? 31.489 -6.733 -22.385 1.00 81.69 199 PHE A CA 1
ATOM 1574 C C . PHE A 1 199 ? 31.097 -7.837 -21.418 1.00 81.69 199 PHE A C 1
ATOM 1576 O O . PHE A 1 199 ? 31.591 -7.893 -20.294 1.00 81.69 199 PHE A O 1
ATOM 1583 N N . ILE A 1 200 ? 30.241 -8.735 -21.886 1.00 75.88 200 ILE A N 1
ATOM 1584 C CA . ILE A 1 200 ? 29.755 -9.867 -21.113 1.00 75.88 200 ILE A CA 1
ATOM 1585 C C . ILE A 1 200 ? 30.081 -11.130 -21.884 1.00 75.88 200 ILE A C 1
ATOM 1587 O O . ILE A 1 200 ? 29.707 -11.275 -23.047 1.00 75.88 200 ILE A O 1
ATOM 1591 N N . GLU A 1 201 ? 30.759 -12.047 -21.206 1.00 72.50 201 GLU A N 1
ATOM 1592 C CA . GLU A 1 201 ? 31.015 -13.397 -21.683 1.00 72.50 201 GLU A CA 1
ATOM 1593 C C . GLU A 1 201 ? 30.268 -14.377 -20.774 1.00 72.50 201 GLU A C 1
ATOM 1595 O O . GLU A 1 201 ? 30.403 -14.340 -19.548 1.00 72.50 201 GLU A O 1
ATOM 1600 N N . TRP A 1 202 ? 29.491 -15.278 -21.368 1.00 67.88 202 TRP A N 1
ATOM 1601 C CA . TRP A 1 202 ? 29.037 -16.486 -20.693 1.00 67.88 202 TRP A CA 1
ATOM 1602 C C . TRP A 1 202 ? 29.721 -17.690 -21.319 1.00 67.88 202 TRP A C 1
ATOM 1604 O O . TRP A 1 202 ? 29.733 -17.844 -22.540 1.00 67.88 202 TRP A O 1
ATOM 1614 N N . VAL A 1 203 ? 30.264 -18.564 -20.476 1.00 65.81 203 VAL A N 1
ATOM 1615 C CA . VAL A 1 203 ? 30.924 -19.797 -20.895 1.00 65.81 203 VAL A CA 1
ATOM 1616 C C . VAL A 1 203 ? 30.378 -20.952 -20.073 1.00 65.81 203 VAL A C 1
ATOM 1618 O O . VAL A 1 203 ? 30.521 -20.981 -18.854 1.00 65.81 203 VAL A O 1
ATOM 1621 N N . GLY A 1 204 ? 29.806 -21.931 -20.757 1.00 65.38 204 GLY A N 1
ATOM 1622 C CA . GLY A 1 204 ? 29.421 -23.226 -20.224 1.00 65.38 204 GLY A CA 1
ATOM 1623 C C . GLY A 1 204 ? 30.076 -24.386 -20.974 1.00 65.38 204 GLY A C 1
ATOM 1624 O O . GLY A 1 204 ? 30.831 -24.221 -21.941 1.00 65.38 204 GLY A O 1
ATOM 1625 N N . THR A 1 205 ? 29.759 -25.591 -20.519 1.00 65.06 205 THR A N 1
ATOM 1626 C CA . THR A 1 205 ? 30.188 -26.856 -21.117 1.00 65.06 205 THR A CA 1
ATOM 1627 C C . THR A 1 205 ? 28.972 -27.748 -21.342 1.00 65.06 205 THR A C 1
ATOM 1629 O O . THR A 1 205 ? 28.271 -28.112 -20.403 1.00 65.06 205 THR A O 1
ATOM 1632 N N . GLU A 1 206 ? 28.724 -28.121 -22.594 1.00 70.56 206 GLU A N 1
ATOM 1633 C CA . GLU A 1 206 ? 27.706 -29.106 -22.977 1.00 70.56 206 GLU A CA 1
ATOM 1634 C C . GLU A 1 206 ? 28.378 -30.377 -23.495 1.00 70.56 206 GLU A C 1
ATOM 1636 O O . GLU A 1 206 ? 29.510 -30.326 -23.961 1.00 70.56 206 GLU A O 1
ATOM 1641 N N . LYS A 1 207 ? 27.703 -31.530 -23.461 1.00 63.12 207 LYS A N 1
ATOM 1642 C CA . LYS A 1 207 ? 28.215 -32.738 -24.125 1.00 63.12 207 LYS A CA 1
ATOM 1643 C C . LYS A 1 207 ? 27.729 -32.793 -25.569 1.00 63.12 207 LYS A C 1
ATOM 1645 O O . LYS A 1 207 ? 26.534 -32.679 -25.824 1.00 63.12 207 LYS A O 1
ATOM 1650 N N . ASP A 1 208 ? 28.648 -32.982 -26.509 1.00 66.56 208 ASP A N 1
ATOM 1651 C CA . ASP A 1 208 ? 28.301 -33.235 -27.906 1.00 66.56 208 ASP A CA 1
ATOM 1652 C C . ASP A 1 208 ? 27.643 -34.620 -28.085 1.00 66.56 208 ASP A C 1
ATOM 1654 O O . ASP A 1 208 ? 27.544 -35.420 -27.153 1.00 66.56 208 ASP A O 1
ATOM 1658 N N . TRP A 1 209 ? 27.212 -34.934 -29.312 1.00 61.28 209 TRP A N 1
ATOM 1659 C CA . TRP A 1 209 ? 26.591 -36.225 -29.657 1.00 61.28 209 TRP A CA 1
ATOM 1660 C C . TRP A 1 209 ? 27.482 -37.447 -29.344 1.00 61.28 209 TRP A C 1
ATOM 1662 O O . TRP A 1 209 ? 26.991 -38.569 -29.251 1.00 61.28 209 TRP A O 1
ATOM 1672 N N . ASN A 1 210 ? 28.789 -37.244 -29.148 1.00 71.38 210 ASN A N 1
ATOM 1673 C CA . ASN A 1 210 ? 29.757 -38.282 -28.796 1.00 71.38 210 ASN A CA 1
ATOM 1674 C C . ASN A 1 210 ? 30.103 -38.286 -27.295 1.00 71.38 210 ASN A C 1
ATOM 1676 O O . ASN A 1 210 ? 31.048 -38.966 -26.893 1.00 71.38 210 ASN A O 1
ATOM 1680 N N . GLY A 1 211 ? 29.384 -37.517 -26.472 1.00 66.81 211 GLY A N 1
ATOM 1681 C CA . GLY A 1 211 ? 29.606 -37.413 -25.032 1.00 66.81 211 GLY A CA 1
ATOM 1682 C C . GLY A 1 211 ? 30.822 -36.574 -24.627 1.00 66.81 211 GLY A C 1
ATOM 1683 O O . GLY A 1 211 ? 31.192 -36.609 -23.451 1.00 66.81 211 GLY A O 1
ATOM 1684 N N . ARG A 1 212 ? 31.452 -35.839 -25.556 1.00 76.31 212 ARG A N 1
ATOM 1685 C CA . ARG A 1 212 ? 32.621 -34.988 -25.275 1.00 76.31 212 ARG A CA 1
ATOM 1686 C C . ARG A 1 212 ? 32.177 -33.615 -24.809 1.00 76.31 212 ARG A C 1
ATOM 1688 O O . ARG A 1 212 ? 31.241 -33.053 -25.365 1.00 76.31 212 ARG A O 1
ATOM 1695 N N . GLU A 1 213 ? 32.890 -33.052 -23.844 1.00 71.81 213 GLU A N 1
ATOM 1696 C CA . GLU A 1 213 ? 32.661 -31.677 -23.409 1.00 71.81 213 GLU A CA 1
ATOM 1697 C C . GLU A 1 213 ? 32.993 -30.694 -24.540 1.00 71.81 213 GLU A C 1
ATOM 1699 O O . GLU A 1 213 ? 34.109 -30.638 -25.059 1.00 71.81 213 GLU A O 1
ATOM 1704 N N . LYS A 1 214 ? 31.990 -29.921 -24.934 1.00 69.12 214 LYS A N 1
ATOM 1705 C CA . LYS A 1 214 ? 32.029 -28.816 -25.874 1.00 69.12 214 LYS A CA 1
ATOM 1706 C C . LYS A 1 214 ? 31.850 -27.538 -25.068 1.00 69.12 214 LYS A C 1
ATOM 1708 O O . LYS A 1 214 ? 30.837 -27.362 -24.396 1.00 69.12 214 LYS A O 1
ATOM 1713 N N . ARG A 1 215 ? 32.814 -26.626 -25.174 1.00 58.03 215 ARG A N 1
ATOM 1714 C CA . ARG A 1 215 ? 32.658 -25.259 -24.670 1.00 58.03 215 ARG A CA 1
ATOM 1715 C C . ARG A 1 215 ? 31.553 -24.577 -25.481 1.00 58.03 215 ARG A C 1
ATOM 1717 O O . ARG A 1 215 ? 31.641 -24.511 -26.709 1.00 58.03 215 ARG A O 1
ATOM 1724 N N . VAL A 1 216 ? 30.509 -24.119 -24.806 1.00 61.44 216 VAL A N 1
ATOM 1725 C CA . VAL A 1 216 ? 29.409 -23.347 -25.390 1.00 61.44 216 VAL A CA 1
ATOM 1726 C C . VAL A 1 216 ? 29.412 -22.009 -24.687 1.00 61.44 216 VAL A C 1
ATOM 1728 O O . VAL A 1 216 ? 29.467 -21.959 -23.468 1.00 61.44 216 VAL A O 1
ATOM 1731 N N . GLY A 1 217 ? 29.425 -20.920 -25.436 1.00 62.09 217 GLY A N 1
ATOM 1732 C CA . GLY A 1 217 ? 29.498 -19.604 -24.837 1.00 62.09 217 GLY A CA 1
ATOM 1733 C C . GLY A 1 217 ? 29.136 -18.515 -25.820 1.00 62.09 217 GLY A C 1
ATOM 1734 O O . GLY A 1 217 ? 29.142 -18.737 -27.034 1.00 62.09 217 GLY A O 1
ATOM 1735 N N . TRP A 1 218 ? 28.810 -17.355 -25.275 1.00 65.88 218 TRP A N 1
ATOM 1736 C CA . TRP A 1 218 ? 28.522 -16.146 -26.025 1.00 65.88 218 TRP A CA 1
ATOM 1737 C C . TRP A 1 218 ? 29.291 -14.987 -25.405 1.00 65.88 218 TRP A C 1
ATOM 1739 O O . TRP A 1 218 ? 29.374 -14.886 -24.184 1.00 65.88 218 TRP A O 1
ATOM 1749 N N . GLU A 1 219 ? 29.837 -14.127 -26.257 1.00 69.69 219 GLU A N 1
ATOM 1750 C CA . GLU A 1 219 ? 30.461 -12.864 -25.880 1.00 69.69 219 GLU A CA 1
ATOM 1751 C C . GLU A 1 219 ? 29.726 -11.739 -26.611 1.00 69.69 219 GLU A C 1
ATOM 1753 O O . GLU A 1 219 ? 29.479 -11.831 -27.820 1.00 69.69 219 GLU A O 1
ATOM 1758 N N . GLY A 1 220 ? 29.395 -10.664 -25.903 1.00 74.12 220 GLY A N 1
ATOM 1759 C CA . GLY A 1 220 ? 28.865 -9.469 -26.539 1.00 74.12 220 GLY A CA 1
ATOM 1760 C C . GLY A 1 220 ? 28.652 -8.298 -25.594 1.00 74.12 220 GLY A C 1
ATOM 1761 O O . GLY A 1 220 ? 29.040 -8.320 -24.431 1.00 74.12 220 GLY A O 1
ATOM 1762 N N . ILE A 1 221 ? 28.078 -7.229 -26.143 1.00 78.69 221 ILE A N 1
ATOM 1763 C CA . ILE A 1 221 ? 27.873 -5.963 -25.433 1.00 78.69 221 ILE A CA 1
ATOM 1764 C C . ILE A 1 221 ? 26.548 -6.023 -24.669 1.00 78.69 221 ILE A C 1
ATOM 1766 O O . ILE A 1 221 ? 25.540 -6.480 -25.216 1.00 78.69 221 ILE A O 1
ATOM 1770 N N . ASP A 1 222 ? 26.528 -5.516 -23.435 1.00 79.88 222 ASP A N 1
ATOM 1771 C CA . ASP A 1 222 ? 25.308 -5.430 -22.628 1.00 79.88 222 ASP A CA 1
ATOM 1772 C C . ASP A 1 222 ? 24.254 -4.502 -23.265 1.00 79.88 222 ASP A C 1
ATOM 1774 O O . ASP A 1 222 ? 24.277 -3.273 -23.140 1.00 79.88 222 ASP A O 1
ATOM 1778 N N . GLY A 1 223 ? 23.275 -5.120 -23.925 1.00 68.25 223 GLY A N 1
ATOM 1779 C CA . GLY A 1 223 ? 22.147 -4.470 -24.589 1.00 68.25 223 GLY A CA 1
ATOM 1780 C C . GLY A 1 223 ? 21.278 -3.611 -23.661 1.00 68.25 223 GLY A C 1
ATOM 1781 O O . GLY A 1 223 ? 20.705 -2.609 -24.110 1.00 68.25 223 GLY A O 1
ATOM 1782 N N . SER A 1 224 ? 21.174 -3.981 -22.380 1.00 71.12 224 SER A N 1
ATOM 1783 C CA . SER A 1 224 ? 20.360 -3.269 -21.383 1.00 71.12 224 SER A CA 1
ATOM 1784 C C . SER A 1 224 ? 21.013 -1.953 -20.960 1.00 71.12 224 SER A C 1
ATOM 1786 O O . SER A 1 224 ? 20.339 -0.920 -20.845 1.00 71.12 224 SER A O 1
ATOM 1788 N N . LEU A 1 225 ? 22.342 -1.969 -20.835 1.00 72.75 225 LEU A N 1
ATOM 1789 C CA . LEU A 1 225 ? 23.121 -0.787 -20.515 1.00 72.75 225 LEU A CA 1
ATOM 1790 C C . LEU A 1 225 ? 23.100 0.188 -21.682 1.00 72.75 225 LEU A C 1
ATOM 1792 O O . LEU A 1 225 ? 22.902 1.365 -21.418 1.00 72.75 225 LEU A O 1
ATOM 1796 N N . ILE A 1 226 ? 23.151 -0.284 -22.934 1.00 74.75 226 ILE A N 1
ATOM 1797 C CA . ILE A 1 226 ? 23.277 0.588 -24.111 1.00 74.75 226 ILE A CA 1
ATOM 1798 C C . ILE A 1 226 ? 21.955 1.080 -24.715 1.00 74.75 226 ILE A C 1
ATOM 1800 O O . ILE A 1 226 ? 21.894 2.222 -25.141 1.00 74.75 226 ILE A O 1
ATOM 1804 N N . SER A 1 227 ? 20.892 0.278 -24.798 1.00 78.69 227 SER A N 1
ATOM 1805 C CA . SER A 1 227 ? 19.749 0.613 -25.682 1.00 78.69 227 SER A CA 1
ATOM 1806 C C . SER A 1 227 ? 18.402 0.739 -24.972 1.00 78.69 227 SER A C 1
ATOM 1808 O O . SER A 1 227 ? 17.461 1.299 -25.536 1.00 78.69 227 SER A O 1
ATOM 1810 N N . SER A 1 228 ? 18.290 0.283 -23.720 1.00 88.00 228 SER A N 1
ATOM 1811 C CA . SER A 1 228 ? 17.060 0.480 -22.945 1.00 88.00 228 SER A CA 1
ATOM 1812 C C . SER A 1 228 ? 16.806 1.961 -22.707 1.00 88.00 228 SER A C 1
ATOM 1814 O O . SER A 1 228 ? 17.723 2.705 -22.349 1.00 88.00 228 SER A O 1
ATOM 1816 N N . GLN A 1 229 ? 15.549 2.365 -22.846 1.00 93.50 229 GLN A N 1
ATOM 1817 C CA . GLN A 1 229 ? 15.120 3.686 -22.413 1.00 93.50 229 GLN A CA 1
ATOM 1818 C C . GLN A 1 229 ? 15.065 3.783 -20.887 1.00 93.50 229 GLN A C 1
ATOM 1820 O O . GLN A 1 229 ? 14.999 2.758 -20.201 1.00 93.50 229 GLN A O 1
ATOM 1825 N N . LEU A 1 230 ? 15.139 5.019 -20.389 1.00 95.62 230 LEU A N 1
ATOM 1826 C CA . LEU A 1 230 ? 15.064 5.361 -18.967 1.00 95.62 230 LEU A CA 1
ATOM 1827 C C . LEU A 1 230 ? 13.756 6.113 -18.652 1.00 95.62 230 LEU A C 1
ATOM 1829 O O . LEU A 1 230 ? 12.890 6.292 -19.518 1.00 95.62 230 LEU A O 1
ATOM 1833 N N . PHE A 1 231 ? 13.597 6.530 -17.399 1.00 97.62 231 PHE A N 1
ATOM 1834 C CA . PHE A 1 231 ? 12.321 6.953 -16.824 1.00 97.62 231 PHE A CA 1
ATOM 1835 C C . PHE A 1 231 ? 12.257 8.435 -16.454 1.00 97.62 231 PHE A C 1
ATOM 1837 O O . PHE A 1 231 ? 11.447 8.813 -15.603 1.00 97.62 231 PHE A O 1
ATOM 1844 N N . VAL A 1 232 ? 13.058 9.297 -17.093 1.00 97.25 232 VAL A N 1
ATOM 1845 C CA . VAL A 1 232 ? 12.962 10.753 -16.888 1.00 97.25 232 VAL A CA 1
ATOM 1846 C C . VAL A 1 232 ? 11.514 11.202 -17.112 1.00 97.25 232 VAL A C 1
ATOM 1848 O O . VAL A 1 232 ? 10.953 10.997 -18.194 1.00 97.25 232 VAL A O 1
ATOM 1851 N N . GLY A 1 233 ? 10.914 11.759 -16.054 1.00 95.69 233 GLY A N 1
ATOM 1852 C CA . GLY A 1 233 ? 9.528 12.234 -15.995 1.00 95.69 233 GLY A CA 1
ATOM 1853 C C . GLY A 1 233 ? 8.432 11.160 -15.863 1.00 95.69 233 GLY A C 1
ATOM 1854 O O . GLY A 1 233 ? 7.257 11.506 -15.949 1.00 95.69 233 GLY A O 1
ATOM 1855 N N . SER A 1 234 ? 8.768 9.876 -15.681 1.00 97.25 234 SER A N 1
ATOM 1856 C CA . SER A 1 234 ? 7.803 8.750 -15.646 1.00 97.25 234 SER A CA 1
ATOM 1857 C C . SER A 1 234 ? 8.028 7.763 -14.488 1.00 97.25 234 SER A C 1
ATOM 1859 O O . SER A 1 234 ? 7.581 6.617 -14.519 1.00 97.25 234 SER A O 1
ATOM 1861 N N . THR A 1 235 ? 8.713 8.188 -13.427 1.00 96.62 235 THR A N 1
ATOM 1862 C CA . THR A 1 235 ? 9.189 7.300 -12.351 1.00 96.62 235 THR A CA 1
ATOM 1863 C C . THR A 1 235 ? 8.075 6.648 -11.520 1.00 96.62 235 THR A C 1
ATOM 1865 O O . THR A 1 235 ? 8.253 5.526 -11.045 1.00 96.62 235 THR A O 1
ATOM 1868 N N . ASN A 1 236 ? 6.913 7.297 -11.365 1.00 95.81 236 ASN A N 1
ATOM 1869 C CA . ASN A 1 236 ? 5.803 6.848 -10.501 1.00 95.81 236 ASN A CA 1
ATOM 1870 C C . ASN A 1 236 ? 5.182 5.496 -10.887 1.00 95.81 236 ASN A C 1
ATOM 1872 O O . ASN A 1 236 ? 4.588 4.830 -10.046 1.00 95.81 236 ASN A O 1
ATOM 1876 N N . TYR A 1 237 ? 5.296 5.094 -12.147 1.00 97.88 237 TYR A N 1
ATOM 1877 C CA . TYR A 1 237 ? 4.675 3.881 -12.692 1.00 97.88 237 TYR A CA 1
ATOM 1878 C C . TYR A 1 237 ? 5.679 3.047 -13.494 1.00 97.88 237 TYR A C 1
ATOM 1880 O O . TYR A 1 237 ? 5.296 2.210 -14.312 1.00 97.88 237 TYR A O 1
ATOM 1888 N N . SER A 1 238 ? 6.971 3.285 -13.264 1.00 98.62 238 SER A N 1
ATOM 1889 C CA . SER A 1 238 ? 8.051 2.604 -13.965 1.00 98.62 238 SER A CA 1
ATOM 1890 C C . SER A 1 238 ? 8.762 1.597 -13.074 1.00 98.62 238 SER A C 1
ATOM 1892 O O . SER A 1 238 ? 8.892 1.833 -11.876 1.00 98.62 238 SER A O 1
ATOM 1894 N N . LEU A 1 239 ? 9.252 0.495 -13.641 1.00 98.56 239 LEU A N 1
ATOM 1895 C CA . LEU A 1 239 ? 10.136 -0.456 -12.955 1.00 98.56 239 LEU A CA 1
ATOM 1896 C C . LEU A 1 239 ? 11.013 -1.220 -13.956 1.00 98.56 239 LEU A C 1
ATOM 1898 O O . LEU A 1 239 ? 10.731 -1.255 -15.158 1.00 98.56 239 LEU A O 1
ATOM 1902 N N . LEU A 1 240 ? 12.076 -1.852 -13.466 1.00 97.56 240 LEU A N 1
ATOM 1903 C CA . LEU A 1 240 ? 12.955 -2.710 -14.259 1.00 97.56 240 LEU A CA 1
ATOM 1904 C C . LEU A 1 240 ? 12.555 -4.182 -14.153 1.00 97.56 240 LEU A C 1
ATOM 1906 O O . LEU A 1 240 ? 12.216 -4.674 -13.076 1.00 97.56 240 LEU A O 1
ATOM 1910 N N . ALA A 1 241 ? 12.674 -4.915 -15.256 1.00 97.25 241 ALA A N 1
ATOM 1911 C CA . ALA A 1 241 ? 12.568 -6.371 -15.256 1.00 97.25 241 ALA A CA 1
ATOM 1912 C C . ALA A 1 241 ? 13.587 -7.005 -16.218 1.00 97.25 241 ALA A C 1
ATOM 1914 O O . ALA A 1 241 ? 14.030 -6.340 -17.161 1.00 97.25 241 ALA A O 1
ATOM 1915 N N . PRO A 1 242 ? 13.969 -8.280 -16.006 1.00 94.88 242 PRO A N 1
ATOM 1916 C CA . PRO A 1 242 ? 14.888 -8.980 -16.895 1.00 94.88 242 PRO A CA 1
ATOM 1917 C C . PRO A 1 242 ? 14.407 -8.981 -18.348 1.00 94.88 242 PRO A C 1
ATOM 1919 O O . PRO A 1 242 ? 13.312 -9.457 -18.643 1.00 94.88 242 PRO A O 1
ATOM 1922 N N . GLY A 1 243 ? 15.235 -8.472 -19.255 1.00 93.62 243 GLY A N 1
ATOM 1923 C CA . GLY A 1 243 ? 14.924 -8.414 -20.683 1.00 93.62 243 GLY A CA 1
ATOM 1924 C C . GLY A 1 243 ? 16.137 -8.612 -21.590 1.00 93.62 243 GLY A C 1
ATOM 1925 O O . GLY A 1 243 ? 16.030 -8.339 -22.779 1.00 93.62 243 GLY A O 1
ATOM 1926 N N . PHE A 1 244 ? 17.281 -9.050 -21.063 1.00 90.69 244 PHE A N 1
ATOM 1927 C CA . PHE A 1 244 ? 18.490 -9.361 -21.830 1.00 90.69 244 PHE A CA 1
ATOM 1928 C C . PHE A 1 244 ? 18.668 -10.876 -21.970 1.00 90.69 244 PHE A C 1
ATOM 1930 O O . PHE A 1 244 ? 18.575 -11.583 -20.969 1.00 90.69 244 PHE A O 1
ATOM 1937 N N . GLU A 1 245 ? 18.911 -11.351 -23.196 1.00 87.56 245 GLU A N 1
ATOM 1938 C CA . GLU A 1 245 ? 19.131 -12.767 -23.543 1.00 87.56 245 GLU A CA 1
ATOM 1939 C C . GLU A 1 245 ? 18.064 -13.707 -22.945 1.00 87.56 245 GLU A C 1
ATOM 1941 O O . GLU A 1 245 ? 18.344 -14.803 -22.459 1.00 87.56 245 GLU A O 1
ATOM 1946 N N . ILE A 1 246 ? 16.801 -13.270 -22.967 1.00 90.62 246 ILE A N 1
ATOM 1947 C CA . ILE A 1 246 ? 15.687 -14.041 -22.413 1.00 90.62 246 ILE A CA 1
ATOM 1948 C C . ILE A 1 246 ? 15.332 -15.157 -23.380 1.00 90.62 246 ILE A C 1
ATOM 1950 O O . ILE A 1 246 ? 14.958 -14.886 -24.516 1.00 90.62 246 ILE A O 1
ATOM 1954 N N . LEU A 1 247 ? 15.408 -16.400 -22.914 1.00 90.31 247 LEU A N 1
ATOM 1955 C CA . LEU A 1 247 ? 15.107 -17.589 -23.700 1.00 90.31 247 LEU A CA 1
ATOM 1956 C C . LEU A 1 247 ? 13.599 -17.896 -23.685 1.00 90.31 247 LEU A C 1
ATOM 1958 O O . LEU A 1 247 ? 13.040 -18.197 -22.630 1.00 90.31 247 LEU A O 1
ATOM 1962 N N . ALA A 1 248 ? 12.936 -17.867 -24.845 1.00 90.88 248 ALA A N 1
ATOM 1963 C CA . ALA A 1 248 ? 11.526 -18.260 -24.962 1.00 90.88 248 ALA A CA 1
ATOM 1964 C C . ALA A 1 248 ? 11.195 -18.942 -26.302 1.00 90.88 248 ALA A C 1
ATOM 1966 O O . ALA A 1 248 ? 12.070 -19.233 -27.117 1.00 90.88 248 ALA A O 1
ATOM 1967 N N . ALA A 1 249 ? 9.914 -19.272 -26.500 1.00 88.31 249 ALA A N 1
ATOM 1968 C CA . ALA A 1 249 ? 9.431 -20.087 -27.615 1.00 88.31 249 ALA A CA 1
ATOM 1969 C C . ALA A 1 249 ? 9.814 -19.520 -28.995 1.00 88.31 249 ALA A C 1
ATOM 1971 O O . ALA A 1 249 ? 9.570 -18.349 -29.297 1.00 88.31 249 ALA A O 1
ATOM 1972 N N . ASN A 1 250 ? 10.353 -20.384 -29.860 1.00 85.38 250 ASN A N 1
ATOM 1973 C CA . ASN A 1 250 ? 10.802 -20.024 -31.201 1.00 85.38 250 ASN A CA 1
ATOM 1974 C C . ASN A 1 250 ? 9.762 -20.398 -32.270 1.00 85.38 250 ASN A C 1
ATOM 1976 O O . ASN A 1 250 ? 9.531 -21.575 -32.538 1.00 85.38 250 ASN A O 1
ATOM 1980 N N . ALA A 1 251 ? 9.163 -19.400 -32.927 1.00 80.25 251 ALA A N 1
ATOM 1981 C CA . ALA A 1 251 ? 8.213 -19.634 -34.019 1.00 80.25 251 ALA A CA 1
ATOM 1982 C C . ALA A 1 251 ? 8.869 -19.825 -35.392 1.00 80.25 251 ALA A C 1
ATOM 1984 O O . ALA A 1 251 ? 8.182 -20.212 -36.326 1.00 80.25 251 ALA A O 1
ATOM 1985 N N . ALA A 1 252 ? 10.159 -19.516 -35.562 1.00 68.12 252 ALA A N 1
ATOM 1986 C CA . ALA A 1 252 ? 10.803 -19.499 -36.879 1.00 68.12 252 ALA A CA 1
ATOM 1987 C C . ALA A 1 252 ? 11.186 -20.897 -37.395 1.00 68.12 252 ALA A C 1
ATOM 1989 O O . ALA A 1 252 ? 11.518 -21.043 -38.573 1.00 68.12 252 ALA A O 1
ATOM 1990 N N . LYS A 1 253 ? 11.161 -21.928 -36.541 1.00 63.47 253 LYS A N 1
ATOM 1991 C CA . LYS A 1 253 ? 11.537 -23.304 -36.893 1.00 63.47 253 LYS A CA 1
ATOM 1992 C C . LYS A 1 253 ? 10.489 -24.297 -36.381 1.00 63.47 253 LYS A C 1
ATOM 1994 O O . LYS A 1 253 ? 10.009 -24.183 -35.260 1.00 63.47 253 LYS A O 1
ATOM 1999 N N . SER A 1 254 ? 10.147 -25.290 -37.207 1.00 52.47 254 SER A N 1
ATOM 2000 C CA . SER A 1 254 ? 9.306 -26.423 -36.795 1.00 52.47 254 SER A CA 1
ATOM 2001 C C . SER A 1 254 ? 9.985 -27.209 -35.666 1.00 52.47 254 SER A C 1
ATOM 2003 O O . SER A 1 254 ? 11.182 -27.492 -35.751 1.00 52.47 254 SER A O 1
ATOM 2005 N N . ALA A 1 255 ? 9.205 -27.632 -34.663 1.00 52.91 255 ALA A N 1
ATOM 2006 C CA . ALA A 1 255 ? 9.635 -28.424 -33.503 1.00 52.91 255 ALA A CA 1
ATOM 2007 C C . ALA A 1 255 ? 10.344 -29.754 -33.849 1.00 52.91 255 ALA A C 1
ATOM 2009 O O . ALA A 1 255 ? 10.837 -30.438 -32.957 1.00 52.91 255 ALA A O 1
ATOM 2010 N N . THR A 1 256 ? 10.377 -30.145 -35.126 1.00 50.00 256 THR A N 1
ATOM 2011 C CA . THR A 1 256 ? 10.891 -31.439 -35.585 1.00 50.00 256 THR A CA 1
ATOM 2012 C C . THR A 1 256 ? 12.402 -31.459 -35.862 1.00 50.00 256 THR A C 1
ATOM 2014 O O . THR A 1 256 ? 12.975 -32.539 -35.804 1.00 50.00 256 THR A O 1
ATOM 2017 N N . TYR A 1 257 ? 13.064 -30.321 -36.141 1.00 44.53 257 TYR A N 1
ATOM 2018 C CA . TYR A 1 257 ? 14.495 -30.301 -36.537 1.00 44.53 257 TYR A CA 1
ATOM 2019 C C . TYR A 1 257 ? 15.273 -29.006 -36.175 1.00 44.53 257 TYR A C 1
ATOM 2021 O O . TYR A 1 257 ? 16.307 -28.724 -36.779 1.00 44.53 257 TYR A O 1
ATOM 2029 N N . GLY A 1 258 ? 14.815 -28.193 -35.213 1.00 54.34 258 GLY A N 1
ATOM 2030 C CA . GLY A 1 258 ? 15.473 -26.926 -34.840 1.00 54.34 258 GLY A CA 1
ATOM 2031 C C . GLY A 1 258 ? 15.437 -26.592 -33.344 1.00 54.34 258 GLY A C 1
ATOM 2032 O O . GLY A 1 258 ? 14.728 -27.237 -32.576 1.00 54.34 258 GLY A O 1
ATOM 2033 N N . GLU A 1 259 ? 16.206 -25.573 -32.943 1.00 69.38 259 GLU A N 1
ATOM 2034 C CA . GLU A 1 259 ? 16.226 -25.016 -31.580 1.00 69.38 259 GLU A CA 1
ATOM 2035 C C . GLU A 1 259 ? 14.814 -24.562 -31.167 1.00 69.38 259 GLU A C 1
ATOM 2037 O O . GLU A 1 259 ? 14.271 -23.605 -31.725 1.00 69.38 259 GLU A O 1
ATOM 2042 N N . LYS A 1 260 ? 14.213 -25.274 -30.199 1.00 77.56 260 LYS A N 1
ATOM 2043 C CA . LYS A 1 260 ? 12.853 -25.037 -29.663 1.00 77.56 260 LYS A CA 1
ATOM 2044 C C . LYS A 1 260 ? 12.668 -23.633 -29.070 1.00 77.56 260 LYS A C 1
ATOM 2046 O O . LYS A 1 260 ? 11.548 -23.124 -29.002 1.00 77.56 260 LYS A O 1
ATOM 2051 N N . TYR A 1 261 ? 13.771 -23.032 -28.640 1.00 85.81 261 TYR A N 1
ATOM 2052 C CA . TYR A 1 261 ? 13.830 -21.759 -27.946 1.00 85.81 261 TYR A CA 1
ATOM 2053 C C . TYR A 1 261 ? 14.846 -20.844 -28.635 1.00 85.81 261 TYR A C 1
ATOM 2055 O O . TYR A 1 261 ? 15.776 -21.331 -29.276 1.00 85.81 261 TYR A O 1
ATOM 2063 N N . ILE A 1 262 ? 14.654 -19.534 -28.533 1.00 85.44 262 ILE A N 1
ATOM 2064 C CA . ILE A 1 262 ? 15.577 -18.518 -29.054 1.00 85.44 262 ILE A CA 1
ATOM 2065 C C . ILE A 1 262 ? 15.763 -17.442 -27.983 1.00 85.44 262 ILE A C 1
ATOM 2067 O O . ILE A 1 262 ? 14.770 -17.099 -27.341 1.00 85.44 262 ILE A O 1
ATOM 2071 N N . PRO A 1 263 ? 16.984 -16.940 -27.738 1.00 87.12 263 PRO A N 1
ATOM 2072 C CA . PRO A 1 263 ? 17.169 -15.808 -26.851 1.00 87.12 263 PRO A CA 1
ATOM 2073 C C . PRO A 1 263 ? 16.856 -14.495 -27.578 1.00 87.12 263 PRO A C 1
ATOM 2075 O O . PRO A 1 263 ? 17.200 -14.312 -28.750 1.00 87.12 263 PRO A O 1
ATOM 2078 N N . MET A 1 264 ? 16.188 -13.570 -26.891 1.00 87.88 264 MET A N 1
ATOM 2079 C CA . MET A 1 264 ? 15.947 -12.214 -27.388 1.00 87.88 264 MET A CA 1
ATOM 2080 C C . MET A 1 264 ? 16.188 -11.171 -26.296 1.00 87.88 264 MET A C 1
ATOM 2082 O O . MET A 1 264 ? 15.974 -11.421 -25.110 1.00 87.88 264 MET A O 1
ATOM 2086 N N . THR A 1 265 ? 16.576 -9.972 -26.731 1.00 88.75 265 THR A N 1
ATOM 2087 C CA . THR A 1 265 ? 16.885 -8.833 -25.863 1.00 88.75 265 THR A CA 1
ATOM 2088 C C . THR A 1 265 ? 15.983 -7.638 -26.176 1.00 88.75 265 THR A C 1
ATOM 2090 O O . THR A 1 265 ? 15.788 -7.285 -27.340 1.00 88.75 265 THR A O 1
ATOM 2093 N N . GLY A 1 266 ? 15.470 -6.976 -25.138 1.00 91.19 266 GLY A N 1
ATOM 2094 C CA . GLY A 1 266 ? 14.771 -5.698 -25.220 1.00 91.19 266 GLY A CA 1
ATOM 2095 C C . GLY A 1 266 ? 13.746 -5.488 -24.105 1.00 91.19 266 GLY A C 1
ATOM 2096 O O . GLY A 1 266 ? 13.347 -6.409 -23.394 1.00 91.19 266 GLY A O 1
ATOM 2097 N N . THR A 1 267 ? 13.228 -4.265 -24.005 1.00 94.94 267 THR A N 1
ATOM 2098 C CA . THR A 1 267 ? 12.084 -3.939 -23.126 1.00 94.94 267 THR A CA 1
ATOM 2099 C C . THR A 1 267 ? 10.832 -4.752 -23.478 1.00 94.94 267 THR A C 1
ATOM 2101 O O . THR A 1 267 ? 10.015 -5.047 -22.611 1.00 94.94 267 THR A O 1
ATOM 2104 N N . SER A 1 268 ? 10.721 -5.219 -24.729 1.00 93.94 268 SER A N 1
ATOM 2105 C CA . SER A 1 268 ? 9.703 -6.182 -25.169 1.00 93.94 268 SER A CA 1
ATOM 2106 C C . SER A 1 268 ? 9.796 -7.548 -24.482 1.00 93.94 268 SER A C 1
ATOM 2108 O O . SER A 1 268 ? 8.809 -8.272 -24.495 1.00 93.94 268 SER A O 1
ATOM 2110 N N . MET A 1 269 ? 10.944 -7.912 -23.907 1.00 95.06 269 MET A N 1
ATOM 2111 C CA . MET A 1 269 ? 11.140 -9.145 -23.137 1.00 95.06 269 MET A CA 1
ATOM 2112 C C . MET A 1 269 ? 11.004 -8.890 -21.629 1.00 95.06 269 MET A C 1
ATOM 2114 O O . MET A 1 269 ? 10.574 -9.779 -20.902 1.00 95.06 269 MET A O 1
ATOM 2118 N N . ALA A 1 270 ? 11.257 -7.659 -21.177 1.00 97.50 270 ALA A N 1
ATOM 2119 C CA . ALA A 1 270 ? 11.039 -7.237 -19.794 1.00 97.50 270 ALA A CA 1
ATOM 2120 C C . ALA A 1 270 ? 9.547 -7.054 -19.450 1.00 97.50 270 ALA A C 1
ATOM 2122 O O . ALA A 1 270 ? 9.062 -7.596 -18.457 1.00 97.50 270 ALA A O 1
ATOM 2123 N N . ALA A 1 271 ? 8.781 -6.346 -20.287 1.00 98.25 271 ALA A N 1
ATOM 2124 C CA . ALA A 1 271 ? 7.343 -6.127 -20.089 1.00 98.25 271 ALA A CA 1
ATOM 2125 C C . ALA A 1 271 ? 6.516 -7.420 -19.873 1.00 98.25 271 ALA A C 1
ATOM 2127 O O . ALA A 1 271 ? 5.687 -7.447 -18.954 1.00 98.25 271 ALA A O 1
ATOM 2128 N N . PRO A 1 272 ? 6.735 -8.525 -20.619 1.00 97.75 272 PRO A N 1
ATOM 2129 C CA . PRO A 1 272 ? 6.008 -9.766 -20.369 1.00 97.75 272 PRO A CA 1
ATOM 2130 C C . PRO A 1 272 ? 6.384 -10.444 -19.043 1.00 97.75 272 PRO A C 1
ATOM 2132 O O . PRO A 1 272 ? 5.522 -11.095 -18.457 1.00 97.75 272 PRO A O 1
ATOM 2135 N N . MET A 1 273 ? 7.596 -10.254 -18.505 1.00 98.00 273 MET A N 1
ATOM 2136 C CA . MET A 1 273 ? 7.921 -10.728 -17.146 1.00 98.00 273 MET A CA 1
ATOM 2137 C C . MET A 1 273 ? 7.018 -10.050 -16.108 1.00 98.00 273 MET A C 1
ATOM 2139 O O . MET A 1 273 ? 6.410 -10.716 -15.267 1.00 98.00 273 MET A O 1
ATOM 2143 N N . VAL A 1 274 ? 6.856 -8.728 -16.225 1.00 98.81 274 VAL A N 1
ATOM 2144 C CA . VAL A 1 274 ? 5.976 -7.925 -15.360 1.00 98.81 274 VAL A CA 1
ATOM 2145 C C . VAL A 1 274 ? 4.510 -8.307 -15.554 1.00 98.81 274 VAL A C 1
ATOM 2147 O O . VAL A 1 274 ? 3.783 -8.470 -14.579 1.00 98.81 274 VAL A O 1
ATOM 2150 N N . SER A 1 275 ? 4.073 -8.532 -16.794 1.00 98.69 275 SER A N 1
ATOM 2151 C CA . SER A 1 275 ? 2.704 -8.979 -17.091 1.00 98.69 275 SER A CA 1
ATOM 2152 C C . SER A 1 275 ? 2.398 -10.363 -16.509 1.00 98.69 275 SER A C 1
ATOM 2154 O O . SER A 1 275 ? 1.297 -10.613 -16.006 1.00 98.69 275 SER A O 1
ATOM 2156 N N . GLY A 1 276 ? 3.378 -11.268 -16.539 1.00 98.44 276 GLY A N 1
ATOM 2157 C CA . GLY A 1 276 ? 3.302 -12.561 -15.870 1.00 98.44 276 GLY A CA 1
ATOM 2158 C C . GLY A 1 276 ? 3.161 -12.409 -14.355 1.00 98.44 276 GLY A C 1
ATOM 2159 O O . GLY A 1 276 ? 2.233 -12.965 -13.771 1.00 98.44 276 GLY A O 1
ATOM 2160 N N . ALA A 1 277 ? 4.006 -11.586 -13.728 1.00 98.75 277 ALA A N 1
ATOM 2161 C CA . ALA A 1 277 ? 3.927 -11.294 -12.296 1.00 98.75 277 ALA A CA 1
ATOM 2162 C C . ALA A 1 277 ? 2.582 -10.660 -11.900 1.00 98.75 277 ALA A C 1
ATOM 2164 O O . ALA A 1 277 ? 1.936 -11.117 -10.957 1.00 98.75 277 ALA A O 1
ATOM 2165 N N . ALA A 1 278 ? 2.100 -9.682 -12.673 1.00 98.81 278 ALA A N 1
ATOM 2166 C CA . ALA A 1 278 ? 0.782 -9.071 -12.505 1.00 98.81 278 ALA A CA 1
ATOM 2167 C C . ALA A 1 278 ? -0.342 -10.115 -12.537 1.00 98.81 278 ALA A C 1
ATOM 2169 O O . ALA A 1 278 ? -1.290 -10.049 -11.755 1.00 98.81 278 ALA A O 1
ATOM 2170 N N . THR A 1 279 ? -0.221 -11.115 -13.412 1.00 98.25 279 THR A N 1
ATOM 2171 C CA . THR A 1 279 ? -1.194 -12.207 -13.519 1.00 98.25 279 THR A CA 1
ATOM 2172 C C . THR A 1 279 ? -1.179 -13.111 -12.283 1.00 98.25 279 THR A C 1
ATOM 2174 O O . THR A 1 279 ? -2.246 -13.515 -11.817 1.00 98.25 279 THR A O 1
ATOM 2177 N N . LEU A 1 280 ? -0.005 -13.388 -11.704 1.00 98.62 280 LEU A N 1
ATOM 2178 C CA . LEU A 1 280 ? 0.112 -14.139 -10.447 1.00 98.62 280 LEU A CA 1
ATOM 2179 C C . LEU A 1 280 ? -0.480 -13.358 -9.261 1.00 98.62 280 LEU A C 1
ATOM 2181 O O . LEU A 1 280 ? -1.233 -13.923 -8.464 1.00 98.62 280 LEU A O 1
ATOM 2185 N N . VAL A 1 281 ? -0.221 -12.048 -9.181 1.00 98.75 281 VAL A N 1
ATOM 2186 C CA . VAL A 1 281 ? -0.837 -11.154 -8.182 1.00 98.75 281 VAL A CA 1
ATOM 2187 C C . VAL A 1 281 ? -2.359 -11.152 -8.337 1.00 98.75 281 VAL A C 1
ATOM 2189 O O . VAL A 1 281 ? -3.071 -11.367 -7.358 1.00 98.75 281 VAL A O 1
ATOM 2192 N N . ALA A 1 282 ? -2.875 -11.009 -9.561 1.00 97.94 282 ALA A N 1
ATOM 2193 C CA . ALA A 1 282 ? -4.311 -11.055 -9.845 1.00 97.94 282 ALA A CA 1
ATOM 2194 C C . ALA A 1 282 ? -4.947 -12.416 -9.502 1.00 97.94 282 ALA A C 1
ATOM 2196 O O . ALA A 1 282 ? -6.110 -12.483 -9.098 1.00 97.94 282 ALA A O 1
ATOM 2197 N N . GLN A 1 283 ? -4.200 -13.516 -9.650 1.00 97.06 283 GLN A N 1
ATOM 2198 C CA . GLN A 1 283 ? -4.652 -14.851 -9.258 1.00 97.06 283 GLN A CA 1
ATOM 2199 C C . GLN A 1 283 ? -4.762 -14.985 -7.736 1.00 97.06 283 GLN A C 1
ATOM 2201 O O . GLN A 1 283 ? -5.748 -15.554 -7.251 1.00 97.06 283 GLN A O 1
ATOM 2206 N N . LYS A 1 284 ? -3.763 -14.486 -6.998 1.00 98.06 284 LYS A N 1
ATOM 2207 C CA . LYS A 1 284 ? -3.719 -14.545 -5.531 1.00 98.06 284 LYS A CA 1
ATOM 2208 C C . LYS A 1 284 ? -4.738 -13.595 -4.899 1.00 98.06 284 LYS A C 1
ATOM 2210 O O . LYS A 1 284 ? -5.469 -13.994 -3.996 1.00 98.06 284 LYS A O 1
ATOM 2215 N N . TYR A 1 285 ? -4.851 -12.380 -5.427 1.00 98.06 285 TYR A N 1
ATOM 2216 C CA . TYR A 1 285 ? -5.709 -11.314 -4.918 1.00 98.06 285 TYR A CA 1
ATOM 2217 C C . TYR A 1 285 ? -6.784 -10.931 -5.938 1.00 98.06 285 TYR A C 1
ATOM 2219 O O . TYR A 1 285 ? -6.798 -9.837 -6.495 1.00 98.06 285 TYR A O 1
ATOM 2227 N N . LYS A 1 286 ? -7.731 -11.846 -6.164 1.00 96.88 286 LYS A N 1
ATOM 2228 C CA . LYS A 1 286 ? -8.786 -11.729 -7.193 1.00 96.88 286 LYS A CA 1
ATOM 2229 C C . LYS A 1 286 ? -9.678 -10.486 -7.083 1.00 96.88 286 LYS A C 1
ATOM 2231 O O . LYS A 1 286 ? -10.374 -10.154 -8.043 1.00 96.88 286 LYS A O 1
ATOM 2236 N N . PHE A 1 287 ? -9.711 -9.848 -5.916 1.00 97.25 287 PHE A N 1
ATOM 2237 C CA . PHE A 1 287 ? -10.488 -8.634 -5.685 1.00 97.25 287 PHE A CA 1
ATOM 2238 C C . PHE A 1 287 ? -9.791 -7.360 -6.175 1.00 97.25 287 PHE A C 1
ATOM 2240 O O . PHE A 1 287 ? -10.494 -6.389 -6.476 1.00 97.25 287 PHE A O 1
ATOM 2247 N N . LEU A 1 288 ? -8.457 -7.381 -6.310 1.00 98.19 288 LEU A N 1
ATOM 2248 C CA . LEU A 1 288 ? -7.692 -6.229 -6.773 1.00 98.19 288 LEU A CA 1
ATOM 2249 C C . LEU A 1 288 ? -8.050 -5.877 -8.214 1.00 98.19 288 LEU A C 1
ATOM 2251 O O . LEU A 1 288 ? -8.295 -6.740 -9.067 1.00 98.19 288 LEU A O 1
ATOM 2255 N N . ASP A 1 289 ? -8.104 -4.579 -8.463 1.00 97.19 289 ASP A N 1
ATOM 2256 C CA . ASP A 1 289 ? -8.240 -4.026 -9.800 1.00 97.19 289 ASP A CA 1
ATOM 2257 C C . ASP A 1 289 ? -6.866 -3.746 -10.438 1.00 97.19 289 ASP A C 1
ATOM 2259 O O . ASP A 1 289 ? -5.824 -3.962 -9.817 1.00 97.19 289 ASP A O 1
ATOM 2263 N N . GLY A 1 290 ? -6.838 -3.321 -11.703 1.00 98.06 290 GLY A N 1
ATOM 2264 C CA . GLY A 1 290 ? -5.584 -3.113 -12.428 1.00 98.06 290 GLY A CA 1
ATOM 2265 C C . GLY A 1 290 ? -4.670 -2.049 -11.815 1.00 98.06 290 GLY A C 1
ATOM 2266 O O . GLY A 1 290 ? -3.452 -2.204 -11.878 1.00 98.06 290 GLY A O 1
ATOM 2267 N N . ALA A 1 291 ? -5.228 -1.006 -11.191 1.00 98.12 291 ALA A N 1
ATOM 2268 C CA . ALA A 1 291 ? -4.438 0.025 -10.520 1.00 98.12 291 ALA A CA 1
ATOM 2269 C C . ALA A 1 291 ? -3.789 -0.544 -9.257 1.00 98.12 291 ALA A C 1
ATOM 2271 O O . ALA A 1 291 ? -2.586 -0.402 -9.061 1.00 98.12 291 ALA A O 1
ATOM 2272 N N . GLN A 1 292 ? -4.553 -1.292 -8.465 1.00 98.62 292 GLN A N 1
ATOM 2273 C CA . GLN A 1 292 ? -4.043 -1.902 -7.243 1.00 98.62 292 GLN A CA 1
ATOM 2274 C C . GLN A 1 292 ? -3.038 -3.032 -7.522 1.00 98.62 292 GLN A C 1
ATOM 2276 O O . GLN A 1 292 ? -2.107 -3.228 -6.746 1.00 98.62 292 GLN A O 1
ATOM 2281 N N . ILE A 1 293 ? -3.188 -3.774 -8.627 1.00 98.88 293 ILE A N 1
ATOM 2282 C CA . ILE A 1 293 ? -2.175 -4.746 -9.075 1.00 98.88 293 ILE A CA 1
ATOM 2283 C C . ILE A 1 293 ? -0.875 -4.022 -9.448 1.00 98.88 293 ILE A C 1
ATOM 2285 O O . ILE A 1 293 ? 0.200 -4.483 -9.063 1.00 98.88 293 ILE A O 1
ATOM 2289 N N . ALA A 1 294 ? -0.960 -2.893 -10.163 1.00 98.88 294 ALA A N 1
ATOM 2290 C CA . ALA A 1 294 ? 0.208 -2.068 -10.463 1.00 98.88 294 ALA A CA 1
ATOM 2291 C C . ALA A 1 294 ? 0.881 -1.567 -9.179 1.00 98.88 294 ALA A C 1
ATOM 2293 O O . ALA A 1 294 ? 2.094 -1.702 -9.038 1.00 98.88 294 ALA A O 1
ATOM 2294 N N . ASP A 1 295 ? 0.101 -1.072 -8.218 1.00 98.81 295 ASP A N 1
ATOM 2295 C CA . ASP A 1 295 ? 0.616 -0.562 -6.946 1.00 98.81 295 ASP A CA 1
ATOM 2296 C C . ASP A 1 295 ? 1.292 -1.660 -6.118 1.00 98.81 295 ASP A C 1
ATOM 2298 O O . ASP A 1 295 ? 2.351 -1.422 -5.541 1.00 98.81 295 ASP A O 1
ATOM 2302 N N . VAL A 1 296 ? 0.768 -2.892 -6.105 1.00 98.88 296 VAL A N 1
ATOM 2303 C CA . VAL A 1 296 ? 1.478 -4.027 -5.492 1.00 98.88 296 VAL A CA 1
ATOM 2304 C C . VAL A 1 296 ? 2.851 -4.199 -6.145 1.00 98.88 296 VAL A C 1
ATOM 2306 O O . VAL A 1 296 ? 3.852 -4.131 -5.444 1.00 98.88 296 VAL A O 1
ATOM 2309 N N . LEU A 1 297 ? 2.929 -4.322 -7.474 1.00 98.94 297 LEU A N 1
ATOM 2310 C CA . LEU A 1 297 ? 4.207 -4.534 -8.170 1.00 98.94 297 LEU A CA 1
ATOM 2311 C C . LEU A 1 297 ? 5.209 -3.384 -7.974 1.00 98.94 297 LEU A C 1
ATOM 2313 O O . LEU A 1 297 ? 6.400 -3.633 -7.803 1.00 98.94 297 LEU A O 1
ATOM 2317 N N . LEU A 1 298 ? 4.736 -2.138 -7.994 1.00 98.81 298 LEU A N 1
ATOM 2318 C CA . LEU A 1 298 ? 5.563 -0.939 -7.832 1.00 98.81 298 LEU A CA 1
ATOM 2319 C C . LEU A 1 298 ? 6.064 -0.782 -6.394 1.00 98.81 298 LEU A C 1
ATOM 2321 O O . LEU A 1 298 ? 7.224 -0.449 -6.170 1.00 98.81 298 LEU A O 1
ATOM 2325 N N . THR A 1 299 ? 5.202 -1.019 -5.406 1.00 98.44 299 THR A N 1
ATOM 2326 C CA . THR A 1 299 ? 5.555 -0.824 -3.992 1.00 98.44 299 THR A CA 1
ATOM 2327 C C . THR A 1 299 ? 6.412 -1.957 -3.441 1.00 98.44 299 THR A C 1
ATOM 2329 O O . THR A 1 299 ? 7.143 -1.748 -2.471 1.00 98.44 299 THR A O 1
ATOM 2332 N N . THR A 1 300 ? 6.370 -3.137 -4.065 1.00 98.75 300 THR A N 1
ATOM 2333 C CA . THR A 1 300 ? 7.237 -4.265 -3.713 1.00 98.75 300 THR A CA 1
ATOM 2334 C C . THR A 1 300 ? 8.505 -4.358 -4.549 1.00 98.75 300 THR A C 1
ATOM 2336 O O . THR A 1 300 ? 9.370 -5.151 -4.189 1.00 98.75 300 THR A O 1
ATOM 2339 N N . ALA A 1 301 ? 8.647 -3.580 -5.625 1.00 98.56 301 ALA A N 1
ATOM 2340 C CA . ALA A 1 301 ? 9.881 -3.541 -6.402 1.00 98.56 301 ALA A CA 1
ATOM 2341 C C . ALA A 1 301 ? 11.090 -3.228 -5.500 1.00 98.56 301 ALA A C 1
ATOM 2343 O O . ALA A 1 301 ? 11.019 -2.418 -4.569 1.00 98.56 301 ALA A O 1
ATOM 2344 N N . ASN A 1 302 ? 12.200 -3.920 -5.747 1.00 97.56 302 ASN A N 1
ATOM 2345 C CA . ASN A 1 302 ? 13.400 -3.801 -4.941 1.00 97.56 302 ASN A CA 1
ATOM 2346 C C . ASN A 1 302 ? 14.129 -2.496 -5.284 1.00 97.56 302 ASN A C 1
ATOM 2348 O O . ASN A 1 302 ? 14.640 -2.329 -6.394 1.00 97.56 302 ASN A O 1
ATOM 2352 N N . LYS A 1 303 ? 14.131 -1.575 -4.317 1.00 96.06 303 LYS A N 1
ATOM 2353 C CA . LYS A 1 303 ? 14.753 -0.245 -4.389 1.00 96.06 303 LYS A CA 1
ATOM 2354 C C . LYS A 1 303 ? 16.154 -0.209 -3.788 1.00 96.06 303 LYS A C 1
ATOM 2356 O O . LYS A 1 303 ? 16.806 0.824 -3.875 1.00 96.06 303 LYS A O 1
ATOM 2361 N N . ASP A 1 304 ? 16.602 -1.289 -3.164 1.00 96.56 304 ASP A N 1
ATOM 2362 C CA . ASP A 1 304 ? 17.932 -1.355 -2.577 1.00 96.56 304 ASP A CA 1
ATOM 2363 C C . ASP A 1 304 ? 18.935 -1.756 -3.664 1.00 96.56 304 ASP A C 1
ATOM 2365 O O . ASP A 1 304 ? 19.184 -2.939 -3.912 1.00 96.56 304 ASP A O 1
ATOM 2369 N N . LEU A 1 305 ? 19.393 -0.750 -4.416 1.00 95.69 305 LEU A N 1
ATOM 2370 C CA . LEU A 1 305 ? 20.187 -0.925 -5.626 1.00 95.69 305 LEU A CA 1
ATOM 2371 C C . LEU A 1 305 ? 21.590 -0.345 -5.447 1.00 95.69 305 LEU A C 1
ATOM 2373 O O . LEU A 1 305 ? 21.761 0.845 -5.192 1.00 95.69 305 LEU A O 1
ATOM 2377 N N . HIS A 1 306 ? 22.605 -1.161 -5.711 1.00 94.69 306 HIS A N 1
ATOM 2378 C CA . HIS A 1 306 ? 23.963 -0.683 -5.939 1.00 94.69 306 HIS A CA 1
ATOM 2379 C C . HIS A 1 306 ? 24.156 -0.487 -7.441 1.00 94.69 306 HIS A C 1
ATOM 2381 O O . HIS A 1 306 ? 24.456 -1.428 -8.182 1.00 94.69 306 HIS A O 1
ATOM 2387 N N . LEU A 1 307 ? 23.898 0.740 -7.894 1.00 92.31 307 LEU A N 1
ATOM 2388 C CA . LEU A 1 307 ? 24.049 1.134 -9.292 1.00 92.31 307 LEU A CA 1
ATOM 2389 C C . LEU A 1 307 ? 25.521 1.411 -9.652 1.00 92.31 307 LEU A C 1
ATOM 2391 O O . LEU A 1 307 ? 26.326 1.719 -8.773 1.00 92.31 307 LEU A O 1
ATOM 2395 N N . PRO A 1 308 ? 25.891 1.340 -10.938 1.00 91.00 308 PRO A N 1
ATOM 2396 C CA . PRO A 1 308 ? 27.176 1.853 -11.401 1.00 91.00 308 PRO A CA 1
ATOM 2397 C C . PRO A 1 308 ? 27.237 3.386 -11.335 1.00 91.00 308 PRO A C 1
ATOM 2399 O O . PRO A 1 308 ? 26.217 4.064 -11.446 1.00 91.00 308 PRO A O 1
ATOM 2402 N N . ASP A 1 309 ? 28.443 3.951 -11.222 1.00 92.88 309 ASP A N 1
ATOM 2403 C CA . ASP A 1 309 ? 28.636 5.410 -11.203 1.00 92.88 309 ASP A CA 1
ATOM 2404 C C . ASP A 1 309 ? 28.173 6.089 -12.496 1.00 92.88 309 ASP A C 1
ATOM 2406 O O . ASP A 1 309 ? 27.593 7.178 -12.449 1.00 92.88 309 ASP A O 1
ATOM 2410 N N . VAL A 1 310 ? 28.458 5.449 -13.635 1.00 92.94 310 VAL A N 1
ATOM 2411 C CA . VAL A 1 310 ? 28.218 5.967 -14.986 1.00 92.94 310 VAL A CA 1
ATOM 2412 C C . VAL A 1 310 ? 27.700 4.851 -15.885 1.00 92.94 310 VAL A C 1
ATOM 2414 O O . VAL A 1 310 ? 28.230 3.743 -15.861 1.00 92.94 310 VAL A O 1
ATOM 2417 N N . VAL A 1 311 ? 26.703 5.150 -16.716 1.00 92.50 311 VAL A N 1
ATOM 2418 C CA . VAL A 1 311 ? 26.215 4.274 -17.792 1.00 92.50 311 VAL A CA 1
ATOM 2419 C C . VAL A 1 311 ? 26.166 5.031 -19.118 1.00 92.50 311 VAL A C 1
ATOM 2421 O O . VAL A 1 311 ? 26.054 6.256 -19.146 1.00 92.50 311 VAL A O 1
ATOM 2424 N N . VAL A 1 312 ? 26.210 4.309 -20.238 1.00 92.38 312 VAL A N 1
ATOM 2425 C CA . VAL A 1 312 ? 26.135 4.896 -21.585 1.00 92.38 312 VAL A CA 1
ATOM 2426 C C . VAL A 1 312 ? 24.887 4.408 -22.292 1.00 92.38 312 VAL A C 1
ATOM 2428 O O . VAL A 1 312 ? 24.706 3.204 -22.416 1.00 92.38 312 VAL A O 1
ATOM 2431 N N . LYS A 1 313 ? 24.075 5.321 -22.836 1.00 92.81 313 LYS A N 1
ATOM 2432 C CA . LYS A 1 313 ? 22.961 4.971 -23.728 1.00 92.81 313 LYS A CA 1
ATOM 2433 C C . LYS A 1 313 ? 23.315 5.266 -25.181 1.00 92.81 313 LYS A C 1
ATOM 2435 O O . LYS A 1 313 ? 23.476 6.419 -25.556 1.00 92.81 313 LYS A O 1
ATOM 2440 N N . ALA A 1 314 ? 23.439 4.229 -25.999 1.00 90.00 314 ALA A N 1
ATOM 2441 C CA . ALA A 1 314 ? 23.574 4.298 -27.445 1.00 90.00 314 ALA A CA 1
ATOM 2442 C C . ALA A 1 314 ? 22.219 4.611 -28.087 1.00 90.00 314 ALA A C 1
ATOM 2444 O O . ALA A 1 314 ? 21.305 3.783 -28.097 1.00 90.00 314 ALA A O 1
ATOM 2445 N N . ILE A 1 315 ? 22.102 5.806 -28.658 1.00 89.94 315 ILE A N 1
ATOM 2446 C CA . ILE A 1 315 ? 20.844 6.276 -29.222 1.00 89.94 315 ILE A CA 1
ATOM 2447 C C . ILE A 1 315 ? 20.672 5.668 -30.610 1.00 89.94 315 ILE A C 1
ATOM 2449 O O . ILE A 1 315 ? 21.517 5.857 -31.489 1.00 89.94 315 ILE A O 1
ATOM 2453 N N . ASP A 1 316 ? 19.570 4.945 -30.796 1.00 86.62 316 ASP A N 1
ATOM 2454 C CA . ASP A 1 316 ? 19.222 4.276 -32.052 1.00 86.62 316 ASP A CA 1
ATOM 2455 C C . ASP A 1 316 ? 20.370 3.408 -32.590 1.00 86.62 316 ASP A C 1
ATOM 2457 O O . ASP A 1 316 ? 20.888 3.605 -33.690 1.00 86.62 316 ASP A O 1
ATOM 2461 N N . ASN A 1 317 ? 20.845 2.486 -31.745 1.00 83.38 317 ASN A N 1
ATOM 2462 C CA . ASN A 1 317 ? 22.006 1.637 -32.028 1.00 83.38 317 ASN A CA 1
ATOM 2463 C C . ASN A 1 317 ? 23.273 2.447 -32.367 1.00 83.38 317 ASN A C 1
ATOM 2465 O O . ASN A 1 317 ? 24.010 2.102 -33.290 1.00 83.38 317 ASN A O 1
ATOM 2469 N N . ALA A 1 318 ? 23.504 3.536 -31.623 1.00 87.38 318 ALA A N 1
ATOM 2470 C CA . ALA A 1 318 ? 24.617 4.481 -31.778 1.00 87.38 318 ALA A CA 1
ATOM 2471 C C . ALA A 1 318 ? 24.621 5.316 -33.074 1.00 87.38 318 ALA A C 1
ATOM 2473 O O . ALA A 1 318 ? 25.570 6.064 -33.327 1.00 87.38 318 ALA A O 1
ATOM 2474 N N . GLN A 1 319 ? 23.578 5.234 -33.903 1.00 86.62 319 GLN A N 1
ATOM 2475 C CA . GLN A 1 319 ? 23.500 6.016 -35.141 1.00 86.62 319 GLN A CA 1
ATOM 2476 C C . GLN A 1 319 ? 23.155 7.485 -34.880 1.00 86.62 319 GLN A C 1
ATOM 2478 O O . GLN A 1 319 ? 23.579 8.360 -35.633 1.00 86.62 319 GLN A O 1
ATOM 2483 N N . ALA A 1 320 ? 22.413 7.752 -33.804 1.00 86.81 320 ALA A N 1
ATOM 2484 C CA . ALA A 1 320 ? 21.921 9.081 -33.454 1.00 86.81 320 ALA A CA 1
ATOM 2485 C C . ALA A 1 320 ? 22.692 9.740 -32.294 1.00 86.81 320 ALA A C 1
ATOM 2487 O O . ALA A 1 320 ? 22.310 10.822 -31.848 1.00 86.81 320 ALA A O 1
ATOM 2488 N N . GLY A 1 321 ? 23.763 9.109 -31.803 1.00 90.56 321 GLY A N 1
ATOM 2489 C CA . GLY A 1 321 ? 24.597 9.631 -30.720 1.00 90.56 321 GLY A CA 1
ATOM 2490 C C . GLY A 1 321 ? 24.636 8.735 -29.486 1.00 90.56 321 GLY A C 1
ATOM 2491 O O . GLY A 1 321 ? 24.192 7.583 -29.508 1.00 90.56 321 GLY A O 1
ATOM 2492 N N . TYR A 1 322 ? 25.121 9.312 -28.384 1.00 93.31 322 TYR A N 1
ATOM 2493 C CA . TYR A 1 322 ? 25.104 8.688 -27.064 1.00 93.31 322 TYR A CA 1
ATOM 2494 C C . TYR A 1 322 ? 24.589 9.643 -25.984 1.00 93.31 322 TYR A C 1
ATOM 2496 O O . TYR A 1 322 ? 24.730 10.857 -26.113 1.00 93.31 322 TYR A O 1
ATOM 2504 N N . TYR A 1 323 ? 24.066 9.080 -24.897 1.00 95.12 323 TYR A N 1
ATOM 2505 C CA . TYR A 1 323 ? 24.040 9.734 -23.593 1.00 95.12 323 TYR A CA 1
ATOM 2506 C C . TYR A 1 323 ? 25.107 9.131 -22.681 1.00 95.12 323 TYR A C 1
ATOM 2508 O O . TYR A 1 323 ? 25.261 7.910 -22.647 1.00 95.12 323 TYR A O 1
ATOM 2516 N N . VAL A 1 324 ? 25.789 9.972 -21.907 1.00 96.06 324 VAL A N 1
ATOM 2517 C CA . VAL A 1 324 ? 26.605 9.558 -20.756 1.00 96.06 324 VAL A CA 1
ATOM 2518 C C . VAL A 1 324 ? 25.846 9.954 -19.497 1.00 96.06 324 VAL A C 1
ATOM 2520 O O . VAL A 1 324 ? 25.571 11.132 -19.272 1.00 96.06 324 VAL A O 1
ATOM 2523 N N . VAL A 1 325 ? 25.450 8.968 -18.704 1.00 96.25 325 VAL A N 1
ATOM 2524 C CA . VAL A 1 325 ? 24.542 9.149 -17.572 1.00 96.25 325 VAL A CA 1
ATOM 2525 C C . VAL A 1 325 ? 25.279 8.855 -16.277 1.00 96.25 325 VAL A C 1
ATOM 2527 O O . VAL A 1 325 ? 25.691 7.727 -16.038 1.00 96.25 325 VAL A O 1
ATOM 2530 N N . TYR A 1 326 ? 25.401 9.872 -15.439 1.00 97.25 326 TYR A N 1
ATOM 2531 C CA . TYR A 1 326 ? 25.964 9.819 -14.100 1.00 97.25 326 TYR A CA 1
ATOM 2532 C C . TYR A 1 326 ? 24.860 9.521 -13.076 1.00 97.25 326 TYR A C 1
ATOM 2534 O O . TYR A 1 326 ? 23.826 10.192 -13.074 1.00 97.25 326 TYR A O 1
ATOM 2542 N N . LEU A 1 327 ? 25.083 8.545 -12.193 1.00 95.12 327 LEU A N 1
ATOM 2543 C CA . LEU A 1 327 ? 24.096 8.072 -11.208 1.00 95.12 327 LEU A CA 1
ATOM 2544 C C . LEU A 1 327 ? 24.581 8.306 -9.774 1.00 95.12 327 LEU A C 1
ATOM 2546 O O . LEU A 1 327 ? 23.974 9.078 -9.034 1.00 95.12 327 LEU A O 1
ATOM 2550 N N . ASN A 1 328 ? 25.744 7.761 -9.407 1.00 92.81 328 ASN A N 1
ATOM 2551 C CA . ASN A 1 328 ? 26.240 7.813 -8.021 1.00 92.81 328 ASN A CA 1
ATOM 2552 C C . ASN A 1 328 ? 27.311 8.877 -7.759 1.00 92.81 328 ASN A C 1
ATOM 2554 O O . ASN A 1 328 ? 27.648 9.139 -6.609 1.00 92.81 328 ASN A O 1
ATOM 2558 N N . LYS A 1 329 ? 27.783 9.567 -8.802 1.00 93.69 329 LYS A N 1
ATOM 2559 C CA . LYS A 1 329 ? 28.714 10.699 -8.670 1.00 93.69 329 LYS A CA 1
ATOM 2560 C C . LYS A 1 329 ? 28.311 11.893 -9.519 1.00 93.69 329 LYS A C 1
ATOM 2562 O O . LYS A 1 329 ? 27.511 11.742 -10.443 1.00 93.69 329 LYS A O 1
ATOM 2567 N N . ASP A 1 330 ? 28.795 13.074 -9.165 1.00 96.50 330 ASP A N 1
ATOM 2568 C CA . ASP A 1 330 ? 28.501 14.300 -9.905 1.00 96.50 330 ASP A CA 1
ATOM 2569 C C . ASP A 1 330 ? 29.171 14.308 -11.281 1.00 96.50 330 ASP A C 1
ATOM 2571 O O . ASP A 1 330 ? 30.170 13.626 -11.508 1.00 96.50 330 ASP A O 1
ATOM 2575 N N . ILE A 1 331 ? 28.606 15.090 -12.206 1.00 97.88 331 ILE A N 1
ATOM 2576 C CA . ILE A 1 331 ? 29.227 15.314 -13.515 1.00 97.88 331 ILE A CA 1
ATOM 2577 C C . ILE A 1 331 ? 30.558 16.041 -13.276 1.00 97.88 331 ILE A C 1
ATOM 2579 O O . ILE A 1 331 ? 30.547 17.103 -12.643 1.00 97.88 331 ILE A O 1
ATOM 2583 N N . PRO A 1 332 ? 31.688 15.523 -13.782 1.00 97.69 332 PRO A N 1
ATOM 2584 C CA . PRO A 1 332 ? 32.991 16.127 -13.562 1.00 97.69 332 PRO A CA 1
ATOM 2585 C C . PRO A 1 332 ? 33.080 17.471 -14.287 1.00 97.69 332 PRO A C 1
ATOM 2587 O O . PRO A 1 332 ? 32.704 17.596 -15.458 1.00 97.69 332 PRO A O 1
ATOM 2590 N N . ARG A 1 333 ? 33.569 18.502 -13.593 1.00 97.50 333 ARG A N 1
ATOM 2591 C CA . ARG A 1 333 ? 33.622 19.879 -14.105 1.00 97.50 333 ARG A CA 1
ATOM 2592 C C . ARG A 1 333 ? 34.993 20.502 -13.909 1.00 97.50 333 ARG A C 1
ATOM 2594 O O . ARG A 1 333 ? 35.612 20.377 -12.858 1.00 97.50 333 ARG A O 1
ATOM 2601 N N . ASN A 1 334 ? 35.417 21.251 -14.918 1.00 96.81 334 ASN A N 1
ATOM 2602 C CA . ASN A 1 334 ? 36.553 22.156 -14.831 1.00 96.81 334 ASN A CA 1
ATOM 2603 C C . ASN A 1 334 ? 36.210 23.366 -13.947 1.00 96.81 334 ASN A C 1
ATOM 2605 O O . ASN A 1 334 ? 35.044 23.694 -13.729 1.00 96.81 334 ASN A O 1
ATOM 2609 N N . TYR A 1 335 ? 37.231 24.118 -13.526 1.00 94.94 335 TYR A N 1
ATOM 2610 C CA . TYR A 1 335 ? 37.055 25.337 -12.723 1.00 94.94 335 TYR A CA 1
ATOM 2611 C C . TYR A 1 335 ? 36.151 26.400 -13.382 1.00 94.94 335 TYR A C 1
ATOM 2613 O O . TYR A 1 335 ? 35.480 27.166 -12.698 1.00 94.94 335 TYR A O 1
ATOM 2621 N N . ASN A 1 336 ? 36.103 26.445 -14.717 1.00 93.69 336 ASN A N 1
ATOM 2622 C CA . ASN A 1 336 ? 35.242 27.358 -15.480 1.00 93.69 336 ASN A CA 1
ATOM 2623 C C . ASN A 1 336 ? 33.781 26.870 -15.611 1.00 93.69 336 ASN A C 1
ATOM 2625 O O . ASN A 1 336 ? 32.993 27.504 -16.309 1.00 93.69 336 ASN A O 1
ATOM 2629 N N . GLY A 1 337 ? 33.432 25.740 -14.990 1.00 93.62 337 GLY A N 1
ATOM 2630 C CA . GLY A 1 337 ? 32.098 25.145 -15.008 1.00 93.62 337 GLY A CA 1
ATOM 2631 C C . GLY A 1 337 ? 31.802 24.234 -16.202 1.00 93.62 337 GLY A C 1
ATOM 2632 O O . GLY A 1 337 ? 30.779 23.549 -16.169 1.00 93.62 337 GLY A O 1
ATOM 2633 N N . THR A 1 338 ? 32.661 24.167 -17.229 1.00 96.00 338 THR A N 1
ATOM 2634 C CA . THR A 1 338 ? 32.460 23.229 -18.349 1.00 96.00 338 THR A CA 1
ATOM 2635 C C . THR A 1 338 ? 32.729 21.793 -17.910 1.00 96.00 338 THR A C 1
ATOM 2637 O O . THR A 1 338 ? 33.510 21.555 -16.989 1.00 96.00 338 THR A O 1
ATOM 2640 N N . ILE A 1 339 ? 32.105 20.825 -18.580 1.00 97.94 339 ILE A N 1
ATOM 2641 C CA . ILE A 1 339 ? 32.323 19.402 -18.294 1.00 97.94 339 ILE A CA 1
ATOM 2642 C C . ILE A 1 339 ? 33.790 19.038 -18.582 1.00 97.94 339 ILE A C 1
ATOM 2644 O O . ILE A 1 339 ? 34.342 19.432 -19.616 1.00 97.94 339 ILE A O 1
ATOM 2648 N N . ASN A 1 340 ? 34.426 18.314 -17.657 1.00 97.75 340 ASN A N 1
ATOM 2649 C CA . ASN A 1 340 ? 35.808 17.860 -17.794 1.00 97.75 340 ASN A CA 1
ATOM 2650 C C . ASN A 1 340 ? 35.870 16.610 -18.685 1.00 97.75 340 ASN A C 1
ATOM 2652 O O . ASN A 1 340 ? 35.532 15.507 -18.264 1.00 97.75 340 ASN A O 1
ATOM 2656 N N . GLU A 1 341 ? 36.327 16.788 -19.923 1.00 97.12 341 GLU A N 1
ATOM 2657 C CA . GLU A 1 341 ? 36.440 15.710 -20.906 1.00 97.12 341 GLU A CA 1
ATOM 2658 C C . GLU A 1 341 ? 37.399 14.588 -20.495 1.00 97.12 341 GLU A C 1
ATOM 2660 O O . GLU A 1 341 ? 37.119 13.427 -20.789 1.00 97.12 341 GLU A O 1
ATOM 2665 N N . GLU A 1 342 ? 38.514 14.903 -19.834 1.00 97.25 342 GLU A N 1
ATOM 2666 C CA . GLU A 1 342 ? 39.506 13.895 -19.446 1.00 97.25 342 GLU A CA 1
ATOM 2667 C C . GLU A 1 342 ? 38.950 12.973 -18.357 1.00 97.25 342 GLU A C 1
ATOM 2669 O O . GLU A 1 342 ? 39.099 11.754 -18.430 1.00 97.25 342 GLU A O 1
ATOM 2674 N N . GLU A 1 343 ? 38.225 13.538 -17.393 1.00 97.62 343 GLU A N 1
ATOM 2675 C CA . GLU A 1 343 ? 37.529 12.755 -16.371 1.00 97.62 343 GLU A CA 1
ATOM 2676 C C . GLU A 1 343 ? 36.388 11.924 -16.974 1.00 97.62 343 GLU A C 1
ATOM 2678 O O . GLU A 1 343 ? 36.306 10.730 -16.690 1.00 97.62 343 GLU A O 1
ATOM 2683 N N . VAL A 1 344 ? 35.586 12.483 -17.893 1.00 97.69 344 VAL A N 1
ATOM 2684 C CA . VAL A 1 344 ? 34.574 11.701 -18.636 1.00 97.69 344 VAL A CA 1
ATOM 2685 C C . VAL A 1 344 ? 35.229 10.553 -19.411 1.00 97.69 344 VAL A C 1
ATOM 2687 O O . VAL A 1 344 ? 34.717 9.434 -19.413 1.00 97.69 344 VAL A O 1
ATOM 2690 N N . LYS A 1 345 ? 36.377 10.788 -20.060 1.00 97.50 345 LYS A N 1
ATOM 2691 C CA . LYS A 1 345 ? 37.131 9.741 -20.765 1.00 97.50 345 LYS A CA 1
ATOM 2692 C C . LYS A 1 345 ? 37.537 8.618 -19.808 1.00 97.50 345 LYS A C 1
ATOM 2694 O O . LYS A 1 345 ? 37.330 7.448 -20.130 1.00 97.50 345 LYS A O 1
ATOM 2699 N N . ASN A 1 346 ? 38.110 8.969 -18.660 1.00 97.06 346 ASN A N 1
ATOM 2700 C CA . ASN A 1 346 ? 38.570 8.005 -17.660 1.00 97.06 346 ASN A CA 1
ATOM 2701 C C . ASN A 1 346 ? 37.409 7.185 -17.090 1.00 97.06 346 ASN A C 1
ATOM 2703 O O . ASN A 1 346 ? 37.539 5.972 -16.937 1.00 97.06 346 ASN A O 1
ATOM 2707 N N . ASP A 1 347 ? 36.263 7.823 -16.866 1.00 95.69 347 ASP A N 1
ATOM 2708 C CA . ASP A 1 347 ? 35.045 7.152 -16.420 1.00 95.69 347 ASP A CA 1
ATOM 2709 C C . ASP A 1 347 ? 34.573 6.107 -17.428 1.00 95.69 347 ASP A C 1
ATOM 2711 O O . ASP A 1 347 ? 34.320 4.967 -17.052 1.00 95.69 347 ASP A O 1
ATOM 2715 N N . LEU A 1 348 ? 34.517 6.462 -18.715 1.00 93.81 348 LEU A N 1
ATOM 2716 C CA . LEU A 1 348 ? 34.109 5.546 -19.784 1.00 93.81 348 LEU A CA 1
ATOM 2717 C C . LEU A 1 348 ? 35.082 4.367 -19.944 1.00 93.81 348 LEU A C 1
ATOM 2719 O O . LEU A 1 348 ? 34.649 3.238 -20.175 1.00 93.81 348 LEU A O 1
ATOM 2723 N N . LEU A 1 349 ? 36.389 4.606 -19.798 1.00 93.94 349 LEU A N 1
ATOM 2724 C CA . LEU A 1 349 ? 37.401 3.544 -19.808 1.00 93.94 349 LEU A CA 1
ATOM 2725 C C . LEU A 1 349 ? 37.245 2.599 -18.610 1.00 93.94 349 LEU A C 1
ATOM 2727 O O . LEU A 1 349 ? 37.388 1.388 -18.772 1.00 93.94 349 LEU A O 1
ATOM 2731 N N . ALA A 1 350 ? 36.908 3.127 -17.430 1.00 92.19 350 ALA A N 1
ATOM 2732 C CA . ALA A 1 350 ? 36.670 2.325 -16.230 1.00 92.19 350 ALA A CA 1
ATOM 2733 C C . ALA A 1 350 ? 35.446 1.398 -16.359 1.00 92.19 350 ALA A C 1
ATOM 2735 O O . ALA A 1 350 ? 35.384 0.382 -15.674 1.00 92.19 350 ALA A O 1
ATOM 2736 N N . MET A 1 351 ? 34.512 1.693 -17.274 1.00 89.12 351 MET A N 1
ATOM 2737 C CA . MET A 1 351 ? 33.403 0.791 -17.631 1.00 89.12 351 MET A CA 1
ATOM 2738 C C . MET A 1 351 ? 33.845 -0.406 -18.497 1.00 89.12 351 MET A C 1
ATOM 2740 O O . MET A 1 351 ? 33.039 -1.277 -18.811 1.00 89.12 351 MET A O 1
ATOM 2744 N N . GLY A 1 352 ? 35.098 -0.436 -18.962 1.00 89.06 352 GLY A N 1
ATOM 2745 C CA . GLY A 1 352 ? 35.584 -1.444 -19.908 1.00 89.06 352 GLY A CA 1
ATOM 2746 C C . GLY A 1 352 ? 35.221 -1.160 -21.371 1.00 89.06 352 GLY A C 1
ATOM 2747 O O . GLY A 1 352 ? 35.359 -2.043 -22.219 1.00 89.06 352 GLY A O 1
ATOM 2748 N N . ILE A 1 353 ? 34.774 0.060 -21.698 1.00 90.38 353 ILE A N 1
ATOM 2749 C CA . ILE A 1 353 ? 34.559 0.477 -23.091 1.00 90.38 353 ILE A CA 1
ATOM 2750 C C . ILE A 1 353 ? 35.931 0.625 -23.769 1.00 90.38 353 ILE A C 1
ATOM 2752 O O . ILE A 1 353 ? 36.809 1.308 -23.236 1.00 90.38 353 ILE A O 1
ATOM 2756 N N . PRO A 1 354 ? 36.141 0.046 -24.965 1.00 91.12 354 PRO A N 1
ATOM 2757 C CA . PRO A 1 354 ? 37.427 0.139 -25.641 1.00 91.12 354 PRO A CA 1
ATOM 2758 C C . PRO A 1 354 ? 37.711 1.587 -26.069 1.00 91.12 354 PRO A C 1
ATOM 2760 O O . PRO A 1 354 ? 36.832 2.276 -26.598 1.00 91.12 354 PRO A O 1
ATOM 2763 N N . ASP A 1 355 ? 38.951 2.051 -25.876 1.00 92.75 355 ASP A N 1
ATOM 2764 C CA . ASP A 1 355 ? 39.354 3.426 -26.228 1.00 92.75 355 ASP A CA 1
ATOM 2765 C C . ASP A 1 355 ? 39.182 3.684 -27.737 1.00 92.75 355 ASP A C 1
ATOM 2767 O O . ASP A 1 355 ? 38.586 4.676 -28.180 1.00 92.75 355 ASP A O 1
ATOM 2771 N N . SER A 1 356 ? 39.643 2.717 -28.537 1.00 86.19 356 SER A N 1
ATOM 2772 C CA . SER A 1 356 ? 39.568 2.684 -29.997 1.00 86.19 356 SER A CA 1
ATOM 2773 C C . SER A 1 356 ? 39.309 1.253 -30.496 1.00 86.19 356 SER A C 1
ATOM 2775 O O . SER A 1 356 ? 39.551 0.297 -29.769 1.00 86.19 356 SER A O 1
ATOM 2777 N N . ASN A 1 357 ? 38.836 1.119 -31.743 1.00 81.19 357 ASN A N 1
ATOM 2778 C CA . ASN A 1 357 ? 38.488 -0.143 -32.422 1.00 81.19 357 ASN A CA 1
ATOM 2779 C C . ASN A 1 357 ? 37.290 -0.904 -31.814 1.00 81.19 357 ASN A C 1
ATOM 2781 O O . ASN A 1 357 ? 37.390 -1.565 -30.791 1.00 81.19 357 ASN A O 1
ATOM 2785 N N . GLY A 1 358 ? 36.138 -0.834 -32.486 1.00 80.44 358 GLY A N 1
ATOM 2786 C CA . GLY A 1 358 ? 34.895 -1.479 -32.051 1.00 80.44 358 GLY A CA 1
ATOM 2787 C C . GLY A 1 358 ? 33.660 -0.771 -32.606 1.00 80.44 358 GLY A C 1
ATOM 2788 O O . GLY A 1 358 ? 33.765 0.316 -33.188 1.00 80.44 358 GLY A O 1
ATOM 2789 N N . ALA A 1 359 ? 32.478 -1.372 -32.443 1.00 81.19 359 ALA A N 1
ATOM 2790 C CA . ALA A 1 359 ? 31.212 -0.741 -32.832 1.00 81.19 359 ALA A CA 1
ATOM 2791 C C . ALA A 1 359 ? 30.953 0.528 -31.998 1.00 81.19 359 ALA A C 1
ATOM 2793 O O . ALA A 1 359 ? 30.714 1.597 -32.566 1.00 81.19 359 ALA A O 1
ATOM 2794 N N . ILE A 1 360 ? 31.144 0.417 -30.683 1.00 87.94 360 ILE A N 1
ATOM 2795 C CA . ILE A 1 360 ? 31.066 1.486 -29.684 1.00 87.94 360 ILE A CA 1
ATOM 2796 C C . ILE A 1 360 ? 32.458 1.630 -29.054 1.00 87.94 360 ILE A C 1
ATOM 2798 O O . ILE A 1 360 ? 33.069 0.628 -28.690 1.00 87.94 360 ILE A O 1
ATOM 2802 N N . THR A 1 361 ? 32.977 2.857 -28.968 1.00 92.38 361 THR A N 1
ATOM 2803 C CA . THR A 1 361 ? 34.295 3.159 -28.379 1.00 92.38 361 THR A CA 1
ATOM 2804 C C . THR A 1 361 ? 34.258 4.496 -27.648 1.00 92.38 361 THR A C 1
ATOM 2806 O O . THR A 1 361 ? 33.458 5.367 -28.007 1.00 92.38 361 THR A O 1
ATOM 2809 N N . VAL A 1 362 ? 35.165 4.706 -26.690 1.00 95.25 362 VAL A N 1
ATOM 2810 C CA . VAL A 1 362 ? 35.282 5.984 -25.961 1.00 95.25 362 VAL A CA 1
ATOM 2811 C C . VAL A 1 362 ? 35.506 7.147 -26.930 1.00 95.25 362 VAL A C 1
ATOM 2813 O O . VAL A 1 362 ? 34.814 8.160 -26.853 1.00 95.25 362 VAL A O 1
ATOM 2816 N N . THR A 1 363 ? 36.378 6.968 -27.928 1.00 95.00 363 THR A N 1
ATOM 2817 C CA . THR A 1 363 ? 36.627 7.982 -28.969 1.00 95.00 363 THR A CA 1
ATOM 2818 C C . THR A 1 363 ? 35.352 8.377 -29.733 1.00 95.00 363 THR A C 1
ATOM 2820 O O . THR A 1 363 ? 35.111 9.563 -29.972 1.00 95.00 363 THR A O 1
ATOM 2823 N N . LYS A 1 364 ? 34.510 7.405 -30.120 1.00 93.81 364 LYS A N 1
ATOM 2824 C CA . LYS A 1 364 ? 33.251 7.670 -30.842 1.00 93.81 364 LYS A CA 1
ATOM 2825 C C . LYS A 1 364 ? 32.232 8.384 -29.960 1.00 93.81 364 LYS A C 1
ATOM 2827 O O . LYS A 1 364 ? 31.584 9.314 -30.435 1.00 93.81 364 LYS A O 1
ATOM 2832 N N . ILE A 1 365 ? 32.126 7.972 -28.696 1.00 95.25 365 ILE A N 1
ATOM 2833 C CA . ILE A 1 365 ? 31.243 8.598 -27.707 1.00 95.25 365 ILE A CA 1
ATOM 2834 C C . ILE A 1 365 ? 31.637 10.064 -27.526 1.00 95.25 365 ILE A C 1
ATOM 2836 O O . ILE A 1 365 ? 30.828 10.944 -27.805 1.00 95.25 365 ILE A O 1
ATOM 2840 N N . LEU A 1 366 ? 32.899 10.338 -27.174 1.00 96.69 366 LEU A N 1
ATOM 2841 C CA . LEU A 1 366 ? 33.399 11.702 -26.967 1.00 96.69 366 LEU A CA 1
ATOM 2842 C C . LEU A 1 366 ? 33.229 12.590 -28.206 1.00 96.69 366 LEU A C 1
ATOM 2844 O O . LEU A 1 366 ? 32.997 13.785 -28.073 1.00 96.69 366 LEU A O 1
ATOM 2848 N N . THR A 1 367 ? 33.315 12.025 -29.411 1.00 94.56 367 THR A N 1
ATOM 2849 C CA . THR A 1 367 ? 33.095 12.783 -30.652 1.00 94.56 367 THR A CA 1
ATOM 2850 C C . THR A 1 367 ? 31.632 13.202 -30.818 1.00 94.56 367 THR A C 1
ATOM 2852 O O . THR A 1 367 ? 31.364 14.307 -31.278 1.00 94.56 367 THR A O 1
ATOM 2855 N N . GLN A 1 368 ? 30.681 12.337 -30.459 1.00 92.81 368 GLN A N 1
ATOM 2856 C CA . GLN A 1 368 ? 29.251 12.567 -30.699 1.00 92.81 368 GLN A CA 1
ATOM 2857 C C . GLN A 1 368 ? 28.542 13.352 -29.590 1.00 92.81 368 GLN A C 1
ATOM 2859 O O . GLN A 1 368 ? 27.469 13.889 -29.842 1.00 92.81 368 GLN A O 1
ATOM 2864 N N . ILE A 1 369 ? 29.124 13.440 -28.391 1.00 94.75 369 ILE A N 1
ATOM 2865 C CA . ILE A 1 369 ? 28.554 14.217 -27.276 1.00 94.75 369 ILE A CA 1
ATOM 2866 C C . ILE A 1 369 ? 29.032 15.677 -27.238 1.00 94.75 369 ILE A C 1
ATOM 2868 O O . ILE A 1 369 ? 28.714 16.400 -26.294 1.00 94.75 369 ILE A O 1
ATOM 2872 N N . LYS A 1 370 ? 29.829 16.109 -28.223 1.00 94.56 370 LYS A N 1
ATOM 2873 C CA . LYS A 1 370 ? 30.376 17.466 -28.288 1.00 94.56 370 LYS A CA 1
ATOM 2874 C C . LYS A 1 370 ? 29.613 18.357 -29.254 1.00 94.56 370 LYS A C 1
ATOM 2876 O O . LYS A 1 370 ? 29.327 17.961 -30.381 1.00 94.56 370 LYS A O 1
ATOM 2881 N N . GLU A 1 371 ? 29.435 19.611 -28.858 1.00 90.25 371 GLU A N 1
ATOM 2882 C CA . GLU A 1 371 ? 29.009 20.708 -29.723 1.00 90.25 371 GLU A CA 1
ATOM 2883 C C . GLU A 1 371 ? 30.026 21.856 -29.598 1.00 90.25 371 GLU A C 1
ATOM 2885 O O . GLU A 1 371 ? 30.516 22.169 -28.515 1.00 90.25 371 GLU A O 1
ATOM 2890 N N . ASN A 1 372 ? 30.432 22.453 -30.725 1.00 89.56 372 ASN A N 1
ATOM 2891 C CA . ASN A 1 372 ? 31.457 23.513 -30.773 1.00 89.56 372 ASN A CA 1
ATOM 2892 C C . ASN A 1 372 ? 32.787 23.170 -30.060 1.00 89.56 372 ASN A C 1
ATOM 2894 O O . ASN A 1 372 ? 33.475 24.050 -29.548 1.00 89.56 372 ASN A O 1
ATOM 2898 N N . GLY A 1 373 ? 33.163 21.887 -30.044 1.00 90.81 373 GLY A N 1
ATOM 2899 C CA . GLY A 1 373 ? 34.414 21.404 -29.450 1.00 90.81 373 GLY A CA 1
ATOM 2900 C C . GLY A 1 373 ? 34.370 21.156 -27.938 1.00 90.81 373 GLY A C 1
ATOM 2901 O O . GLY A 1 373 ? 35.369 20.697 -27.393 1.00 90.81 373 GLY A O 1
ATOM 2902 N N . LEU A 1 374 ? 33.236 21.399 -27.276 1.00 93.88 374 LEU A N 1
ATOM 2903 C CA . LEU A 1 374 ? 33.024 21.137 -25.849 1.00 93.88 374 LEU A CA 1
ATOM 2904 C C . LEU A 1 374 ? 31.957 20.059 -25.659 1.00 93.88 374 LEU A C 1
ATOM 2906 O O . LEU A 1 374 ? 31.067 19.922 -26.493 1.00 93.88 374 LEU A O 1
ATOM 2910 N N . ILE A 1 375 ? 32.042 19.292 -24.570 1.00 96.44 375 ILE A N 1
ATOM 2911 C CA . ILE A 1 375 ? 30.994 18.329 -24.209 1.00 96.44 375 ILE A CA 1
ATOM 2912 C C . ILE A 1 375 ? 29.715 19.094 -23.856 1.00 96.44 375 ILE A C 1
ATOM 2914 O O . ILE A 1 375 ? 29.752 20.019 -23.043 1.00 96.44 375 ILE A O 1
ATOM 2918 N N . ASP A 1 376 ? 28.599 18.691 -24.461 1.00 94.06 376 ASP A N 1
ATOM 2919 C CA . ASP A 1 376 ? 27.305 19.348 -24.305 1.00 94.06 376 ASP A CA 1
ATOM 2920 C C . ASP A 1 376 ? 26.455 18.688 -23.199 1.00 94.06 376 ASP A C 1
ATOM 2922 O O . ASP A 1 376 ? 26.285 17.463 -23.147 1.00 94.06 376 ASP A O 1
ATOM 2926 N N . GLU A 1 377 ? 25.873 19.517 -22.328 1.00 91.81 377 GLU A N 1
ATOM 2927 C CA . GLU A 1 377 ? 24.962 19.134 -21.231 1.00 91.81 377 GLU A CA 1
ATOM 2928 C C . GLU A 1 377 ? 23.702 18.404 -21.722 1.00 91.81 377 GLU A C 1
ATOM 2930 O O . GLU A 1 377 ? 22.982 17.766 -20.949 1.00 91.81 377 GLU A O 1
ATOM 2935 N N . LYS A 1 378 ? 23.377 18.500 -23.011 1.00 90.06 378 LYS A N 1
ATOM 2936 C CA . LYS A 1 378 ? 22.312 17.726 -23.642 1.00 90.06 378 LYS A CA 1
ATOM 2937 C C . LYS A 1 378 ? 22.601 16.230 -23.590 1.00 90.06 378 LYS A C 1
ATOM 2939 O O . LYS A 1 378 ? 21.659 15.472 -23.368 1.00 90.06 378 LYS A O 1
ATOM 2944 N N . TYR A 1 379 ? 23.850 15.810 -23.781 1.00 93.38 379 TYR A N 1
ATOM 2945 C CA . TYR A 1 379 ? 24.225 14.395 -23.889 1.00 93.38 379 TYR A CA 1
ATOM 2946 C C . TYR A 1 379 ? 24.811 13.825 -22.595 1.00 93.38 379 TYR A C 1
ATOM 2948 O O . TYR A 1 379 ? 24.766 12.614 -22.394 1.00 93.38 379 TYR A O 1
ATOM 2956 N N . VAL A 1 380 ? 25.323 14.668 -21.696 1.00 96.75 380 VAL A N 1
ATOM 2957 C CA . VAL A 1 380 ? 25.821 14.233 -20.384 1.00 96.75 380 VAL A CA 1
ATOM 2958 C C . VAL A 1 380 ? 24.829 14.626 -19.299 1.00 96.75 380 VAL A C 1
ATOM 2960 O O . VAL A 1 380 ? 24.570 15.807 -19.091 1.00 96.75 380 VAL A O 1
ATOM 2963 N N . LYS A 1 381 ? 24.240 13.636 -18.623 1.00 96.31 381 LYS A N 1
ATOM 2964 C CA . LYS A 1 381 ? 23.150 13.838 -17.659 1.00 96.31 381 LYS A CA 1
ATOM 2965 C C . LYS A 1 381 ? 23.482 13.236 -16.305 1.00 96.31 381 LYS A C 1
ATOM 2967 O O . LYS A 1 381 ? 24.000 12.130 -16.236 1.00 96.31 381 LYS A O 1
ATOM 2972 N N . LYS A 1 382 ? 23.111 13.933 -15.234 1.00 96.88 382 LYS A N 1
ATOM 2973 C CA . LYS A 1 382 ? 22.996 13.361 -13.892 1.00 96.88 382 LYS A CA 1
ATOM 2974 C C . LYS A 1 382 ? 21.543 12.948 -13.704 1.00 96.88 382 LYS A C 1
ATOM 2976 O O . LYS A 1 382 ? 20.677 13.802 -13.865 1.00 96.88 382 LYS A O 1
ATOM 2981 N N . LEU A 1 383 ? 21.299 11.682 -13.388 1.00 96.56 383 LEU A N 1
ATOM 2982 C CA . LEU A 1 383 ? 19.958 11.154 -13.133 1.00 96.56 383 LEU A CA 1
ATOM 2983 C C . LEU A 1 383 ? 19.873 10.561 -11.727 1.00 96.56 383 LEU A C 1
ATOM 2985 O O . LEU A 1 383 ? 20.885 10.123 -11.170 1.00 96.56 383 LEU A O 1
ATOM 2989 N N . THR A 1 384 ? 18.670 10.538 -11.157 1.00 96.12 384 THR A N 1
ATOM 2990 C CA . THR A 1 384 ? 18.419 9.820 -9.900 1.00 96.12 384 THR A CA 1
ATOM 2991 C C . THR A 1 384 ? 18.320 8.312 -10.126 1.00 96.12 384 THR A C 1
ATOM 2993 O O . THR A 1 384 ? 18.145 7.830 -11.251 1.00 96.12 384 THR A O 1
ATOM 2996 N N . GLN A 1 385 ? 18.377 7.548 -9.033 1.00 95.38 385 GLN A N 1
ATOM 2997 C CA . GLN A 1 385 ? 18.095 6.117 -9.074 1.00 95.38 385 GLN A CA 1
ATOM 2998 C C . GLN A 1 385 ? 16.708 5.836 -9.667 1.00 95.38 385 GLN A C 1
ATOM 3000 O O . GLN A 1 385 ? 16.575 4.918 -10.469 1.00 95.38 385 GLN A O 1
ATOM 3005 N N . GLU A 1 386 ? 15.679 6.613 -9.327 1.00 95.88 386 GLU A N 1
ATOM 3006 C CA . GLU A 1 386 ? 14.334 6.414 -9.872 1.00 95.88 386 GLU A CA 1
ATOM 3007 C C . GLU A 1 386 ? 14.219 6.796 -11.346 1.00 95.88 386 GLU A C 1
ATOM 3009 O O . GLU A 1 386 ? 13.485 6.149 -12.088 1.00 95.88 386 GLU A O 1
ATOM 3014 N N . GLU A 1 387 ? 14.950 7.803 -11.817 1.00 97.12 387 GLU A N 1
ATOM 3015 C CA . GLU A 1 387 ? 14.992 8.113 -13.250 1.00 97.12 387 GLU A CA 1
ATOM 3016 C C . GLU A 1 387 ? 15.683 7.005 -14.056 1.00 97.12 387 GLU A C 1
ATOM 3018 O O . GLU A 1 387 ? 15.379 6.833 -15.236 1.00 97.12 387 GLU A O 1
ATOM 3023 N N . TYR A 1 388 ? 16.562 6.215 -13.432 1.00 95.69 388 TYR A N 1
ATOM 3024 C CA . TYR A 1 388 ? 17.192 5.049 -14.054 1.00 95.69 388 TYR A CA 1
ATOM 3025 C C . TYR A 1 388 ? 16.369 3.757 -13.914 1.00 95.69 388 TYR A C 1
ATOM 3027 O O . TYR A 1 388 ? 16.175 3.037 -14.892 1.00 95.69 388 TYR A O 1
ATOM 3035 N N . ALA A 1 389 ? 15.888 3.458 -12.705 1.00 95.12 389 ALA A N 1
ATOM 3036 C CA . ALA A 1 389 ? 15.297 2.173 -12.323 1.00 95.12 389 ALA A CA 1
ATOM 3037 C C . ALA A 1 389 ? 13.800 2.232 -11.967 1.00 95.12 389 ALA A C 1
ATOM 3039 O O . ALA A 1 389 ? 13.192 1.201 -11.675 1.00 95.12 389 ALA A O 1
ATOM 3040 N N . GLY A 1 390 ? 13.182 3.411 -11.986 1.00 96.75 390 GLY A N 1
ATOM 3041 C CA . GLY A 1 390 ? 11.784 3.602 -11.619 1.00 96.75 390 GLY A CA 1
ATOM 3042 C C . GLY A 1 390 ? 11.574 3.336 -10.132 1.00 96.75 390 GLY A C 1
ATOM 3043 O O . GLY A 1 390 ? 12.331 3.802 -9.283 1.00 96.75 390 GLY A O 1
ATOM 3044 N N . GLN A 1 391 ? 10.563 2.541 -9.805 1.00 97.56 391 GLN A N 1
ATOM 3045 C CA . GLN A 1 391 ? 10.314 2.055 -8.453 1.00 97.56 391 GLN A CA 1
ATOM 3046 C C . GLN A 1 391 ? 11.228 0.887 -8.055 1.00 97.56 391 GLN A C 1
ATOM 3048 O O . GLN A 1 391 ? 11.065 0.366 -6.958 1.00 97.56 391 GLN A O 1
ATOM 3053 N N . GLY A 1 392 ? 12.191 0.494 -8.894 1.00 97.50 392 GLY A N 1
ATOM 3054 C CA . GLY A 1 392 ? 13.163 -0.556 -8.605 1.00 97.50 392 GLY A CA 1
ATOM 3055 C C . GLY A 1 392 ? 13.055 -1.752 -9.549 1.00 97.50 392 GLY A C 1
ATOM 3056 O O . GLY A 1 392 ? 12.447 -1.679 -10.618 1.00 97.50 392 GLY A O 1
ATOM 3057 N N . VAL A 1 393 ? 13.654 -2.872 -9.151 1.00 97.81 393 VAL A N 1
ATOM 3058 C CA . VAL A 1 393 ? 13.616 -4.132 -9.912 1.00 97.81 393 VAL A CA 1
ATOM 3059 C C . VAL A 1 393 ? 12.425 -4.983 -9.468 1.00 97.81 393 VAL A C 1
ATOM 3061 O O . VAL A 1 393 ? 12.165 -5.107 -8.274 1.00 97.81 393 VAL A O 1
ATOM 3064 N N . LEU A 1 394 ? 11.706 -5.587 -10.417 1.00 98.12 394 LEU A N 1
ATOM 3065 C CA . LEU A 1 394 ? 10.579 -6.488 -10.157 1.00 98.12 394 LEU A CA 1
ATOM 3066 C C . LEU A 1 394 ? 10.931 -7.565 -9.112 1.00 98.12 394 LEU A C 1
ATOM 3068 O O . LEU A 1 394 ? 11.807 -8.396 -9.345 1.00 98.12 394 LEU A O 1
ATOM 3072 N N . ASP A 1 395 ? 10.176 -7.601 -8.012 1.00 97.62 395 ASP A N 1
ATOM 3073 C CA . ASP A 1 395 ? 10.269 -8.630 -6.971 1.00 97.62 395 ASP A CA 1
ATOM 3074 C C . ASP A 1 395 ? 8.926 -9.363 -6.848 1.00 97.62 395 ASP A C 1
ATOM 3076 O O . ASP A 1 395 ? 7.973 -8.884 -6.227 1.00 97.62 395 ASP A O 1
ATOM 3080 N N . VAL A 1 396 ? 8.838 -10.523 -7.504 1.00 97.69 396 VAL A N 1
ATOM 3081 C CA . VAL A 1 396 ? 7.602 -11.317 -7.564 1.00 97.69 396 VAL A CA 1
ATOM 3082 C C . VAL A 1 396 ? 7.287 -11.956 -6.213 1.00 97.69 396 VAL A C 1
ATOM 3084 O O . VAL A 1 396 ? 6.120 -12.042 -5.841 1.00 97.69 396 VAL A O 1
ATOM 3087 N N . GLU A 1 397 ? 8.302 -12.383 -5.465 1.00 96.62 397 GLU A N 1
ATOM 3088 C CA . GLU A 1 397 ? 8.115 -13.017 -4.160 1.00 96.62 397 GLU A CA 1
ATOM 3089 C C . GLU A 1 397 ? 7.499 -12.023 -3.175 1.00 96.62 397 GLU A C 1
ATOM 3091 O O . GLU A 1 397 ? 6.460 -12.302 -2.568 1.00 96.62 397 GLU A O 1
ATOM 3096 N N . LYS A 1 398 ? 8.068 -10.817 -3.104 1.00 98.19 398 LYS A N 1
ATOM 3097 C CA . LYS A 1 398 ? 7.533 -9.744 -2.270 1.00 98.19 398 LYS A CA 1
ATOM 3098 C C . LYS A 1 398 ? 6.164 -9.273 -2.761 1.00 98.19 398 LYS A C 1
ATOM 3100 O O . LYS A 1 398 ? 5.276 -9.078 -1.934 1.00 98.19 398 LYS A O 1
ATOM 3105 N N . ALA A 1 399 ? 5.936 -9.164 -4.074 1.00 98.75 399 ALA A N 1
ATOM 3106 C CA . ALA A 1 399 ? 4.624 -8.809 -4.636 1.00 98.75 399 ALA A CA 1
ATOM 3107 C C . ALA A 1 399 ? 3.524 -9.808 -4.245 1.00 98.75 399 ALA A C 1
ATOM 3109 O O . ALA A 1 399 ? 2.387 -9.429 -3.950 1.00 98.75 399 ALA A O 1
ATOM 3110 N N . LEU A 1 400 ? 3.853 -11.101 -4.197 1.00 98.75 400 LEU A N 1
ATOM 3111 C CA . LEU A 1 400 ? 2.918 -12.131 -3.759 1.00 98.75 400 LEU A CA 1
ATOM 3112 C C . LEU A 1 400 ? 2.576 -12.022 -2.270 1.00 98.75 400 LEU A C 1
ATOM 3114 O O . LEU A 1 400 ? 1.605 -12.646 -1.863 1.00 98.75 400 LEU A O 1
ATOM 3118 N N . ASN A 1 401 ? 3.282 -11.230 -1.467 1.00 98.62 401 ASN A N 1
ATOM 3119 C CA . ASN A 1 401 ? 2.915 -10.933 -0.079 1.00 98.62 401 ASN A CA 1
ATOM 3120 C C . ASN A 1 401 ? 1.981 -9.714 0.060 1.00 98.62 401 ASN A C 1
ATOM 3122 O O . ASN A 1 401 ? 1.592 -9.365 1.174 1.00 98.62 401 ASN A O 1
ATOM 3126 N N . GLY A 1 402 ? 1.561 -9.095 -1.048 1.00 98.62 402 GLY A N 1
ATOM 3127 C CA . GLY A 1 402 ? 0.600 -7.991 -1.063 1.00 98.62 402 GLY A CA 1
ATOM 3128 C C . GLY A 1 402 ? 1.260 -6.614 -1.068 1.00 98.62 402 GLY A C 1
ATOM 3129 O O . GLY A 1 402 ? 2.448 -6.477 -1.342 1.00 98.62 402 GLY A O 1
ATOM 3130 N N . LEU A 1 403 ? 0.478 -5.572 -0.791 1.00 98.50 403 LEU A N 1
ATOM 3131 C CA . LEU A 1 403 ? 0.945 -4.181 -0.815 1.00 98.50 403 LEU A CA 1
ATOM 3132 C C . LEU A 1 403 ? 2.051 -3.940 0.232 1.00 98.50 403 LEU A C 1
ATOM 3134 O O . LEU A 1 403 ? 1.983 -4.523 1.308 1.00 98.50 403 LEU A O 1
ATOM 3138 N N . ALA A 1 404 ? 3.035 -3.077 -0.055 1.00 98.56 404 ALA A N 1
ATOM 3139 C CA . ALA A 1 404 ? 4.119 -2.747 0.891 1.00 98.56 404 ALA A CA 1
ATOM 3140 C C . ALA A 1 404 ? 4.237 -1.248 1.235 1.00 98.56 404 ALA A C 1
ATOM 3142 O O . ALA A 1 404 ? 4.915 -0.873 2.194 1.00 98.56 404 ALA A O 1
ATOM 3143 N N . ILE A 1 405 ? 3.596 -0.362 0.468 1.00 98.62 405 ILE A N 1
ATOM 3144 C CA . ILE A 1 405 ? 3.640 1.088 0.694 1.00 98.62 405 ILE A CA 1
ATOM 3145 C C . ILE A 1 405 ? 2.264 1.679 0.376 1.00 98.62 405 ILE A C 1
ATOM 3147 O O . ILE A 1 405 ? 1.688 1.373 -0.665 1.00 98.62 405 ILE A O 1
ATOM 3151 N N . LEU A 1 406 ? 1.749 2.551 1.243 1.00 98.62 406 LEU A N 1
ATOM 3152 C CA . LEU A 1 406 ? 0.673 3.481 0.899 1.00 98.62 406 LEU A CA 1
ATOM 3153 C C . LEU A 1 406 ? 1.300 4.739 0.286 1.00 98.62 406 LEU A C 1
ATOM 3155 O O . LEU A 1 406 ? 1.868 5.566 1.004 1.00 98.62 406 LEU A O 1
ATOM 3159 N N . ASP A 1 407 ? 1.263 4.856 -1.040 1.00 97.50 407 ASP A N 1
ATOM 3160 C CA . ASP A 1 407 ? 1.950 5.924 -1.774 1.00 97.50 407 ASP A CA 1
ATOM 3161 C C . ASP A 1 407 ? 0.975 7.012 -2.241 1.00 97.50 407 ASP A C 1
ATOM 3163 O O . ASP A 1 407 ? 0.146 6.782 -3.121 1.00 97.50 407 ASP A O 1
ATOM 3167 N N . ILE A 1 408 ? 1.078 8.220 -1.677 1.00 96.94 408 ILE A N 1
ATOM 3168 C CA . ILE A 1 408 ? 0.213 9.346 -2.068 1.00 96.94 408 ILE A CA 1
ATOM 3169 C C . ILE A 1 408 ? 0.519 9.879 -3.473 1.00 96.94 408 ILE A C 1
ATOM 3171 O O . ILE A 1 408 ? -0.360 10.470 -4.091 1.00 96.94 408 ILE A O 1
ATOM 3175 N N . ASN A 1 409 ? 1.706 9.607 -4.027 1.00 96.38 409 ASN A N 1
ATOM 3176 C CA . ASN A 1 409 ? 2.043 9.931 -5.424 1.00 96.38 409 ASN A CA 1
ATOM 3177 C C . ASN A 1 409 ? 1.253 9.060 -6.423 1.00 96.38 409 ASN A C 1
ATOM 3179 O O . ASN A 1 409 ? 1.312 9.264 -7.634 1.00 96.38 409 ASN A O 1
ATOM 3183 N N . ARG A 1 410 ? 0.514 8.068 -5.910 1.00 95.38 410 ARG A N 1
ATOM 3184 C CA . ARG A 1 410 ? -0.410 7.197 -6.642 1.00 95.38 410 ARG A CA 1
ATOM 3185 C C . ARG A 1 410 ? -1.877 7.477 -6.288 1.00 95.38 410 ARG A C 1
ATOM 3187 O O . ARG A 1 410 ? -2.753 6.714 -6.690 1.00 95.38 410 ARG A O 1
ATOM 3194 N N . LEU A 1 411 ? -2.156 8.559 -5.555 1.00 95.00 411 LEU A N 1
ATOM 3195 C CA . LEU A 1 411 ? -3.491 9.009 -5.147 1.00 95.00 411 LEU A CA 1
ATOM 3196 C C . LEU A 1 411 ? -3.818 10.393 -5.741 1.00 95.00 411 LEU A C 1
ATOM 3198 O O . LEU A 1 411 ? -2.951 11.077 -6.275 1.00 95.00 411 LEU A O 1
ATOM 3202 N N . ASN A 1 412 ? -5.091 10.791 -5.710 1.00 93.62 412 ASN A N 1
ATOM 3203 C CA . ASN A 1 412 ? -5.575 12.084 -6.205 1.00 93.62 412 ASN A CA 1
ATOM 3204 C C . ASN A 1 412 ? -6.734 12.570 -5.333 1.00 93.62 412 ASN A C 1
ATOM 3206 O O . ASN A 1 412 ? -7.096 11.927 -4.350 1.00 93.62 412 ASN A O 1
ATOM 3210 N N . ASP A 1 413 ? -7.313 13.713 -5.687 1.00 95.81 413 ASP A N 1
ATOM 3211 C CA . ASP A 1 413 ? -8.316 14.402 -4.874 1.00 95.81 413 ASP A CA 1
ATOM 3212 C C . ASP A 1 413 ? -9.510 13.523 -4.465 1.00 95.81 413 ASP A C 1
ATOM 3214 O O . ASP A 1 413 ? -10.065 13.727 -3.387 1.00 95.81 413 ASP A O 1
ATOM 3218 N N . LYS A 1 414 ? -9.894 12.525 -5.276 1.00 94.88 414 LYS A N 1
ATOM 3219 C CA . LYS A 1 414 ? -11.018 11.620 -4.963 1.00 94.88 414 LYS A CA 1
ATOM 3220 C C . LYS A 1 414 ? -10.711 10.651 -3.817 1.00 94.88 414 LYS A C 1
ATOM 3222 O O . LYS A 1 414 ? -11.631 10.095 -3.226 1.00 94.88 414 LYS A O 1
ATOM 3227 N N . ASP A 1 415 ? -9.428 10.447 -3.535 1.00 96.00 415 ASP A N 1
ATOM 3228 C CA . ASP A 1 415 ? -8.922 9.566 -2.486 1.00 96.00 415 ASP A CA 1
ATOM 3229 C C . ASP A 1 415 ? -8.712 10.333 -1.163 1.00 96.00 415 ASP A C 1
ATOM 3231 O O . ASP A 1 415 ? -8.285 9.752 -0.161 1.00 96.00 415 ASP A O 1
ATOM 3235 N N . ILE A 1 416 ? -8.991 11.645 -1.149 1.00 96.56 416 ILE A N 1
ATOM 3236 C CA . ILE A 1 416 ? -8.880 12.508 0.028 1.00 96.56 416 ILE A CA 1
ATOM 3237 C C . ILE A 1 416 ? -10.252 12.675 0.684 1.00 96.56 416 ILE A C 1
ATOM 3239 O O . ILE A 1 416 ? -11.199 13.178 0.080 1.00 96.56 416 ILE A O 1
ATOM 3243 N N . GLU A 1 417 ? -10.348 12.320 1.963 1.00 95.00 417 GLU A N 1
ATOM 3244 C CA . GLU A 1 417 ? -11.544 12.521 2.783 1.00 95.00 417 GLU A CA 1
ATOM 3245 C C . GLU A 1 417 ? -11.254 13.553 3.890 1.00 95.00 417 GLU A C 1
ATOM 3247 O O . GLU A 1 417 ? -10.182 13.537 4.500 1.00 95.00 417 GLU A O 1
ATOM 3252 N N . ASN A 1 418 ? -12.213 14.437 4.206 1.00 93.25 418 ASN A N 1
ATOM 3253 C CA . ASN A 1 418 ? -12.160 15.185 5.466 1.00 93.25 418 ASN A CA 1
ATOM 3254 C C . ASN A 1 418 ? -12.636 14.260 6.591 1.00 93.25 418 ASN A C 1
ATOM 3256 O O . ASN A 1 418 ? -13.834 14.036 6.770 1.00 93.25 418 ASN A O 1
ATOM 3260 N N . PHE A 1 419 ? -11.687 13.686 7.318 1.00 92.06 419 PHE A N 1
ATOM 3261 C CA . PHE A 1 419 ? -11.938 12.689 8.342 1.00 92.06 419 PHE A CA 1
ATOM 3262 C C . PHE A 1 419 ? -11.537 13.243 9.707 1.00 92.06 419 PHE A C 1
ATOM 3264 O O . PHE A 1 419 ? -10.402 13.659 9.920 1.00 92.06 419 PHE A O 1
ATOM 3271 N N . LYS A 1 420 ? -12.503 13.288 10.634 1.00 89.12 420 LYS A N 1
ATOM 3272 C CA . LYS A 1 420 ? -12.328 13.835 11.994 1.00 89.12 420 LYS A CA 1
ATOM 3273 C C . LYS A 1 420 ? -11.736 15.258 12.022 1.00 89.12 420 LYS A C 1
ATOM 3275 O O . LYS A 1 420 ? -11.021 15.616 12.949 1.00 89.12 420 LYS A O 1
ATOM 3280 N N . GLY A 1 421 ? -12.095 16.082 11.035 1.00 89.38 421 GLY A N 1
ATOM 3281 C CA . GLY A 1 421 ? -11.674 17.484 10.946 1.00 89.38 421 GLY A CA 1
ATOM 3282 C C . GLY A 1 421 ? -10.343 17.710 10.227 1.00 89.38 421 GLY A C 1
ATOM 3283 O O . GLY A 1 421 ? -9.928 18.859 10.097 1.00 89.38 421 GLY A O 1
ATOM 3284 N N . GLU A 1 422 ? -9.701 16.659 9.712 1.00 90.88 422 GLU A N 1
ATOM 3285 C CA . GLU A 1 422 ? -8.436 16.741 8.978 1.00 90.88 422 GLU A CA 1
ATOM 3286 C C . GLU A 1 422 ? -8.565 16.100 7.590 1.00 90.88 422 GLU A C 1
ATOM 3288 O O . GLU A 1 422 ? -9.269 15.108 7.406 1.00 90.88 422 GLU A O 1
ATOM 3293 N N . ASN A 1 423 ? -7.874 16.650 6.589 1.00 93.62 423 ASN A N 1
ATOM 3294 C CA . ASN A 1 423 ? -7.799 16.011 5.274 1.00 93.62 423 ASN A CA 1
ATOM 3295 C C . ASN A 1 423 ? -6.855 14.807 5.362 1.00 93.62 423 ASN A C 1
ATOM 3297 O O . ASN A 1 423 ? -5.682 14.968 5.692 1.00 93.62 423 ASN A O 1
ATOM 3301 N N . THR A 1 424 ? -7.368 13.616 5.068 1.00 94.38 424 THR A N 1
ATOM 3302 C CA . THR A 1 424 ? -6.630 12.349 5.133 1.00 94.38 424 THR A CA 1
ATOM 3303 C C . THR A 1 424 ? -6.729 11.644 3.788 1.00 94.38 424 THR A C 1
ATOM 3305 O O . THR A 1 424 ? -7.816 11.554 3.218 1.00 94.38 424 THR A O 1
ATOM 3308 N N . ALA A 1 425 ? -5.607 11.130 3.289 1.00 97.12 425 ALA A N 1
ATOM 3309 C CA . ALA A 1 425 ? -5.592 10.297 2.091 1.00 97.12 425 ALA A CA 1
ATOM 3310 C C . ALA A 1 425 ? -5.888 8.843 2.473 1.00 97.12 425 ALA A C 1
ATOM 3312 O O . ALA A 1 425 ? -5.236 8.307 3.373 1.00 97.12 425 ALA A O 1
ATOM 3313 N N . PHE A 1 426 ? -6.833 8.192 1.796 1.00 97.94 426 PHE A N 1
ATOM 3314 C CA . PHE A 1 426 ? -7.151 6.783 2.026 1.00 97.94 426 PHE A CA 1
ATOM 3315 C C . PHE A 1 426 ? -6.880 5.937 0.788 1.00 97.94 426 PHE A C 1
ATOM 3317 O O . PHE A 1 426 ? -7.558 6.056 -0.231 1.00 97.94 426 PHE A O 1
ATOM 3324 N N . TYR A 1 427 ? -5.949 4.993 0.916 1.00 98.38 427 TYR A N 1
ATOM 3325 C CA . TYR A 1 427 ? -5.856 3.891 -0.031 1.00 98.38 427 TYR A CA 1
ATOM 3326 C C . TYR A 1 427 ? -7.007 2.922 0.249 1.00 98.38 427 TYR A C 1
ATOM 3328 O O . TYR A 1 427 ? -7.064 2.311 1.320 1.00 98.38 427 TYR A O 1
ATOM 3336 N N . THR A 1 428 ? -7.950 2.808 -0.685 1.00 97.75 428 THR A N 1
ATOM 3337 C CA . THR A 1 428 ? -9.178 2.027 -0.481 1.00 97.75 428 THR A CA 1
ATOM 3338 C C . THR A 1 428 ? -9.116 0.689 -1.211 1.00 97.75 428 THR A C 1
ATOM 3340 O O . THR A 1 428 ? -8.819 0.631 -2.403 1.00 97.75 428 THR A O 1
ATOM 3343 N N . ILE A 1 429 ? -9.434 -0.395 -0.502 1.00 98.06 429 ILE A N 1
ATOM 3344 C CA . ILE A 1 429 ? -9.539 -1.754 -1.040 1.00 98.06 429 ILE A CA 1
ATOM 3345 C C . ILE A 1 429 ? -10.966 -2.257 -0.853 1.00 98.06 429 ILE A C 1
ATOM 3347 O O . ILE A 1 429 ? -11.393 -2.509 0.271 1.00 98.06 429 ILE A O 1
ATOM 3351 N N . ASP A 1 430 ? -11.675 -2.482 -1.956 1.00 97.75 430 ASP A N 1
ATOM 3352 C CA . ASP A 1 430 ? -12.927 -3.238 -1.960 1.00 97.75 430 ASP A CA 1
ATOM 3353 C C . ASP A 1 430 ? -12.635 -4.719 -2.227 1.00 97.75 430 ASP A C 1
ATOM 3355 O O . ASP A 1 430 ? -12.177 -5.091 -3.312 1.00 97.75 430 ASP A O 1
ATOM 3359 N N . THR A 1 431 ? -12.908 -5.587 -1.251 1.00 97.69 431 THR A N 1
ATOM 3360 C CA . THR A 1 431 ? -12.674 -7.026 -1.428 1.00 97.69 431 THR A CA 1
ATOM 3361 C C . THR A 1 431 ? -13.751 -7.753 -2.216 1.00 97.69 431 THR A C 1
ATOM 3363 O O . THR A 1 431 ? -13.571 -8.934 -2.515 1.00 97.69 431 THR A O 1
ATOM 3366 N N . LYS A 1 432 ? -14.871 -7.112 -2.571 1.00 96.06 432 LYS A N 1
ATOM 3367 C CA . LYS A 1 432 ? -15.919 -7.703 -3.429 1.00 96.06 432 LYS A CA 1
ATOM 3368 C C . LYS A 1 432 ? -16.417 -9.069 -2.924 1.00 96.06 432 LYS A C 1
ATOM 3370 O O . LYS A 1 432 ? -16.720 -9.965 -3.707 1.00 96.06 432 LYS A O 1
ATOM 3375 N N . GLY A 1 433 ? -16.453 -9.248 -1.599 1.00 97.38 433 GLY A N 1
ATOM 3376 C CA . GLY A 1 433 ? -16.861 -10.502 -0.947 1.00 97.38 433 GLY A CA 1
ATOM 3377 C C . GLY A 1 433 ? -15.783 -11.594 -0.868 1.00 97.38 433 GLY A C 1
ATOM 3378 O O . GLY A 1 433 ? -16.065 -12.677 -0.364 1.00 97.38 433 GLY A O 1
ATOM 3379 N N . LEU A 1 434 ? -14.563 -11.337 -1.341 1.00 98.12 434 LEU A N 1
ATOM 3380 C CA . LEU A 1 434 ? -13.441 -12.280 -1.327 1.00 98.12 434 LEU A CA 1
ATOM 3381 C C . LEU A 1 434 ? -12.495 -12.027 -0.149 1.00 98.12 434 LEU A C 1
ATOM 3383 O O . LEU A 1 434 ? -12.552 -10.979 0.492 1.00 98.12 434 LEU A O 1
ATOM 3387 N N . SER A 1 435 ? -11.592 -12.975 0.103 1.00 97.38 435 SER A N 1
ATOM 3388 C CA . SER A 1 435 ? -10.598 -12.853 1.171 1.00 97.38 435 SER A CA 1
ATOM 3389 C C . SER A 1 435 ? -9.163 -12.840 0.653 1.00 97.38 435 SER A C 1
ATOM 3391 O O . SER A 1 435 ? -8.865 -13.464 -0.367 1.00 97.38 435 SER A O 1
ATOM 3393 N N . GLY A 1 436 ? -8.269 -12.146 1.357 1.00 97.88 436 GLY A N 1
ATOM 3394 C CA . GLY A 1 436 ? -6.838 -12.106 1.052 1.00 97.88 436 GLY A CA 1
ATOM 3395 C C . GLY A 1 436 ? -5.985 -11.725 2.258 1.00 97.88 436 GLY A C 1
ATOM 3396 O O . GLY A 1 436 ? -6.468 -11.090 3.191 1.00 97.88 436 GLY A O 1
ATOM 3397 N N . ILE A 1 437 ? -4.712 -12.121 2.218 1.00 98.69 437 ILE A N 1
ATOM 3398 C CA . ILE A 1 437 ? -3.725 -11.846 3.269 1.00 98.69 437 ILE A CA 1
ATOM 3399 C C . ILE A 1 437 ? -2.601 -10.995 2.682 1.00 98.69 437 ILE A C 1
ATOM 3401 O O . ILE A 1 437 ? -1.964 -11.412 1.709 1.00 98.69 437 ILE A O 1
ATOM 3405 N N . PHE A 1 438 ? -2.359 -9.831 3.275 1.00 98.81 438 PHE A N 1
ATOM 3406 C CA . PHE A 1 438 ? -1.162 -9.030 3.045 1.00 98.81 438 PHE A CA 1
ATOM 3407 C C . PHE A 1 438 ? -0.190 -9.267 4.198 1.00 98.81 438 PHE A C 1
ATOM 3409 O O . PHE A 1 438 ? -0.498 -8.988 5.359 1.00 98.81 438 PHE A O 1
ATOM 3416 N N . SER A 1 439 ? 0.965 -9.832 3.864 1.00 98.44 439 SER A N 1
ATOM 3417 C CA . SER A 1 439 ? 1.995 -10.245 4.815 1.00 98.44 439 SER A CA 1
ATOM 3418 C C . SER A 1 439 ? 3.262 -9.401 4.773 1.00 98.44 439 SER A C 1
ATOM 3420 O O . SER A 1 439 ? 4.145 -9.609 5.600 1.00 98.44 439 SER A O 1
ATOM 3422 N N . ASN A 1 440 ? 3.348 -8.439 3.853 1.00 98.62 440 ASN A N 1
ATOM 3423 C CA . ASN A 1 440 ? 4.368 -7.398 3.906 1.00 98.62 440 ASN A CA 1
ATOM 3424 C C . ASN A 1 440 ? 4.096 -6.416 5.052 1.00 98.62 440 ASN A C 1
ATOM 3426 O O . ASN A 1 440 ? 2.945 -6.162 5.414 1.00 98.62 440 ASN A O 1
ATOM 3430 N N . ASP A 1 441 ? 5.164 -5.806 5.559 1.00 98.56 441 ASP A N 1
ATOM 3431 C CA . ASP A 1 441 ? 5.061 -4.596 6.367 1.00 98.56 441 ASP A CA 1
ATOM 3432 C C . ASP A 1 441 ? 4.667 -3.431 5.451 1.00 98.56 441 ASP A C 1
ATOM 3434 O O . ASP A 1 441 ? 5.344 -3.160 4.454 1.00 98.56 441 ASP A O 1
ATOM 3438 N N . ILE A 1 442 ? 3.568 -2.743 5.772 1.00 98.88 442 ILE A N 1
ATOM 3439 C CA . ILE A 1 442 ? 3.084 -1.619 4.967 1.00 98.88 442 ILE A CA 1
ATOM 3440 C C . ILE A 1 442 ? 3.600 -0.305 5.553 1.00 98.88 442 ILE A C 1
ATOM 3442 O O . ILE A 1 442 ? 3.255 0.084 6.673 1.00 98.88 442 ILE A O 1
ATOM 3446 N N . SER A 1 443 ? 4.411 0.402 4.774 1.00 98.69 443 SER A N 1
ATOM 3447 C CA . SER A 1 443 ? 4.890 1.755 5.077 1.00 98.69 443 SER A CA 1
ATOM 3448 C C . SER A 1 443 ? 4.077 2.818 4.328 1.00 98.69 443 SER A C 1
ATOM 3450 O O . SER A 1 443 ? 3.025 2.521 3.764 1.00 98.69 443 SER A O 1
ATOM 3452 N N . GLN A 1 444 ? 4.533 4.070 4.324 1.00 98.12 444 GLN A N 1
ATOM 3453 C CA . GLN A 1 444 ? 3.919 5.136 3.535 1.00 98.12 444 GLN A CA 1
ATOM 3454 C C . GLN A 1 444 ? 4.968 5.952 2.785 1.00 98.12 444 GLN A C 1
ATOM 3456 O O . GLN A 1 444 ? 6.087 6.124 3.267 1.00 98.12 444 GLN A O 1
ATOM 3461 N N . GLN A 1 445 ? 4.572 6.516 1.649 1.00 97.00 445 GLN A N 1
ATOM 3462 C CA . GLN A 1 445 ? 5.376 7.458 0.882 1.00 97.00 445 GLN A CA 1
ATOM 3463 C C . GLN A 1 445 ? 4.631 8.789 0.811 1.00 97.00 445 GLN A C 1
ATOM 3465 O O . GLN A 1 445 ? 3.510 8.862 0.310 1.00 97.00 445 GLN A O 1
ATOM 3470 N N . ALA A 1 446 ? 5.264 9.835 1.345 1.00 95.88 446 ALA A N 1
ATOM 3471 C CA . ALA A 1 446 ? 4.774 11.202 1.235 1.00 95.88 446 ALA A CA 1
ATOM 3472 C C . ALA A 1 446 ? 4.946 11.729 -0.198 1.00 95.88 446 ALA A C 1
ATOM 3474 O O . ALA A 1 446 ? 5.698 11.163 -0.999 1.00 95.88 446 ALA A O 1
ATOM 3475 N N . TRP A 1 447 ? 4.259 12.825 -0.498 1.00 96.69 447 TRP A N 1
ATOM 3476 C CA . TRP A 1 447 ? 4.293 13.473 -1.802 1.00 96.69 447 TRP A CA 1
ATOM 3477 C C . TRP A 1 447 ? 5.709 13.923 -2.191 1.00 96.69 447 TRP A C 1
ATOM 3479 O O . TRP A 1 447 ? 6.455 14.436 -1.353 1.00 96.69 447 TRP A O 1
ATOM 3489 N N . LEU A 1 448 ? 6.065 13.764 -3.466 1.00 95.62 448 LEU A N 1
ATOM 3490 C CA . LEU A 1 448 ? 7.359 14.131 -4.033 1.00 95.62 448 LEU A CA 1
ATOM 3491 C C . LEU A 1 448 ? 7.165 14.910 -5.336 1.00 95.62 448 LEU A C 1
ATOM 3493 O O . LEU A 1 448 ? 6.980 14.309 -6.389 1.00 95.62 448 LEU A O 1
ATOM 3497 N N . ASP A 1 449 ? 7.298 16.240 -5.291 1.00 95.56 449 ASP A N 1
ATOM 3498 C CA . ASP A 1 449 ? 7.152 17.119 -6.467 1.00 95.56 449 ASP A CA 1
ATOM 3499 C C . ASP A 1 449 ? 7.975 16.649 -7.685 1.00 95.56 449 ASP A C 1
ATOM 3501 O O . ASP A 1 449 ? 7.517 16.767 -8.818 1.00 95.56 449 ASP A O 1
ATOM 3505 N N . SER A 1 450 ? 9.157 16.060 -7.461 1.00 93.50 450 SER A N 1
ATOM 3506 C CA . SER A 1 450 ? 10.049 15.551 -8.515 1.00 93.50 450 SER A CA 1
ATOM 3507 C C . SER A 1 450 ? 9.480 14.387 -9.333 1.00 93.50 450 SER A C 1
ATOM 3509 O O . SER A 1 450 ? 10.024 14.070 -10.389 1.00 93.50 450 SER A O 1
ATOM 3511 N N . ARG A 1 451 ? 8.406 13.737 -8.873 1.00 93.38 451 ARG A N 1
ATOM 3512 C CA . ARG A 1 451 ? 7.758 12.625 -9.585 1.00 93.38 451 ARG A CA 1
ATOM 3513 C C . ARG A 1 451 ? 6.550 13.053 -10.423 1.00 93.38 451 ARG A C 1
ATOM 3515 O O . ARG A 1 451 ? 5.950 12.207 -11.084 1.00 93.38 451 ARG A O 1
ATOM 3522 N N . HIS A 1 452 ? 6.210 14.341 -10.414 1.00 95.69 452 HIS A N 1
ATOM 3523 C CA . HIS A 1 452 ? 5.003 14.876 -11.037 1.00 95.69 452 HIS A CA 1
ATOM 3524 C C . HIS A 1 452 ? 5.315 16.003 -12.024 1.00 95.69 452 HIS A C 1
ATOM 3526 O O . HIS A 1 452 ? 6.242 16.792 -11.835 1.00 95.69 452 HIS A O 1
ATOM 3532 N N . LEU A 1 453 ? 4.503 16.121 -13.076 1.00 95.50 453 LEU A N 1
ATOM 3533 C CA . LEU A 1 453 ? 4.629 17.200 -14.054 1.00 95.50 453 LEU A CA 1
ATOM 3534 C C . LEU A 1 453 ? 3.892 18.453 -13.556 1.00 95.50 453 LEU A C 1
ATOM 3536 O O . LEU A 1 453 ? 2.723 18.685 -13.863 1.00 95.50 453 LEU A O 1
ATOM 3540 N N . LEU A 1 454 ? 4.588 19.268 -12.759 1.00 95.38 454 LEU A N 1
ATOM 3541 C CA . LEU A 1 454 ? 4.004 20.430 -12.067 1.00 95.38 454 LEU A CA 1
ATOM 3542 C C . LEU A 1 454 ? 3.973 21.724 -12.880 1.00 95.38 454 LEU A C 1
ATOM 3544 O O . LEU A 1 454 ? 3.474 22.750 -12.409 1.00 95.38 454 LEU A O 1
ATOM 3548 N N . GLU A 1 455 ? 4.545 21.703 -14.075 1.00 94.69 455 GLU A N 1
ATOM 3549 C CA . GLU A 1 455 ? 4.620 22.874 -14.929 1.00 94.69 455 GLU A CA 1
ATOM 3550 C C . GLU A 1 455 ? 3.246 23.307 -15.458 1.00 94.69 455 GLU A C 1
ATOM 3552 O O . GLU A 1 455 ? 2.279 22.543 -15.519 1.00 94.69 455 GLU A O 1
ATOM 3557 N N . THR A 1 456 ? 3.183 24.566 -15.887 1.00 95.38 456 THR A N 1
ATOM 3558 C CA . THR A 1 456 ? 2.024 25.151 -16.564 1.00 95.38 456 THR A CA 1
ATOM 3559 C C . THR A 1 456 ? 2.378 25.590 -17.982 1.00 95.38 456 THR A C 1
ATOM 3561 O O . THR A 1 456 ? 3.553 25.829 -18.298 1.00 95.38 456 THR A O 1
ATOM 3564 N N . ASP A 1 457 ? 1.357 25.652 -18.835 1.00 92.81 457 ASP A N 1
ATOM 3565 C CA . ASP A 1 457 ? 1.420 26.196 -20.188 1.00 92.81 457 ASP A CA 1
ATOM 3566 C C . ASP A 1 457 ? 1.492 27.732 -20.190 1.00 92.81 457 ASP A C 1
ATOM 3568 O O . ASP A 1 457 ? 1.484 28.385 -19.143 1.00 92.81 457 ASP A O 1
ATOM 3572 N N . GLU A 1 458 ? 1.549 28.330 -21.380 1.00 93.50 458 GLU A N 1
ATOM 3573 C CA . GLU A 1 458 ? 1.658 29.782 -21.547 1.00 93.50 458 GLU A CA 1
ATOM 3574 C C . GLU A 1 458 ? 0.479 30.596 -20.973 1.00 93.50 458 GLU A C 1
ATOM 3576 O O . GLU A 1 458 ? 0.597 31.812 -20.834 1.00 93.50 458 GLU A O 1
ATOM 3581 N N . ASN A 1 459 ? -0.634 29.951 -20.607 1.00 92.50 459 ASN A N 1
ATOM 3582 C CA . ASN A 1 459 ? -1.808 30.584 -19.996 1.00 92.50 459 ASN A CA 1
ATOM 3583 C C . ASN A 1 459 ? -1.948 30.244 -18.501 1.00 92.50 459 ASN A C 1
ATOM 3585 O O . ASN A 1 459 ? -2.979 30.547 -17.899 1.00 92.50 459 ASN A O 1
ATOM 3589 N N . GLY A 1 460 ? -0.950 29.590 -17.900 1.00 93.00 460 GLY A N 1
ATOM 3590 C CA . GLY A 1 460 ? -0.996 29.146 -16.507 1.00 93.00 460 GLY A CA 1
ATOM 3591 C C . GLY A 1 460 ? -1.844 27.890 -16.273 1.00 93.00 460 GLY A C 1
ATOM 3592 O O . GLY A 1 460 ? -2.096 27.547 -15.116 1.00 93.00 460 GLY A O 1
ATOM 3593 N N . LYS A 1 461 ? -2.285 27.182 -17.326 1.00 93.12 461 LYS A N 1
ATOM 3594 C CA . LYS A 1 461 ? -3.001 25.901 -17.189 1.00 93.12 461 LYS A CA 1
ATOM 3595 C C . LYS A 1 461 ? -1.983 24.781 -16.916 1.00 93.12 461 LYS A C 1
ATOM 3597 O O . LYS A 1 461 ? -0.977 24.725 -17.621 1.00 93.12 461 LYS A O 1
ATOM 3602 N N . PRO A 1 462 ? -2.213 23.879 -15.945 1.00 94.88 462 PRO A N 1
ATOM 3603 C CA . PRO A 1 462 ? -1.347 22.719 -15.719 1.00 94.88 462 PRO A CA 1
ATOM 3604 C C . PRO A 1 462 ? -1.130 21.879 -16.985 1.00 94.88 462 PRO A C 1
ATOM 3606 O O . PRO A 1 462 ? -2.064 21.687 -17.771 1.00 94.88 462 PRO A O 1
ATOM 3609 N N . LEU A 1 463 ? 0.094 21.378 -17.184 1.00 96.38 463 LEU A N 1
ATOM 3610 C CA . LEU A 1 463 ? 0.400 20.474 -18.301 1.00 96.38 463 LEU A CA 1
ATOM 3611 C C . LEU A 1 463 ? -0.226 19.087 -18.104 1.00 96.38 463 LEU A C 1
ATOM 3613 O O . LEU A 1 463 ? -0.684 18.492 -19.083 1.00 96.38 463 LEU A O 1
ATOM 3617 N N . ALA A 1 464 ? -0.262 18.619 -16.852 1.00 96.75 464 ALA A N 1
ATOM 3618 C CA . ALA A 1 464 ? -0.925 17.393 -16.425 1.00 96.75 464 ALA A CA 1
ATOM 3619 C C . ALA A 1 464 ? -2.284 17.677 -15.767 1.00 96.75 464 ALA A C 1
ATOM 3621 O O . ALA A 1 464 ? -2.475 18.705 -15.111 1.00 96.75 464 ALA A O 1
ATOM 3622 N N . ILE A 1 465 ? -3.228 16.753 -15.929 1.00 96.50 465 ILE A N 1
ATOM 3623 C CA . ILE A 1 465 ? -4.557 16.788 -15.309 1.00 96.50 465 ILE A CA 1
ATOM 3624 C C . ILE A 1 465 ? -4.689 15.711 -14.227 1.00 96.50 465 ILE A C 1
ATOM 3626 O O . ILE A 1 465 ? -3.898 14.773 -14.169 1.00 96.50 465 ILE A O 1
ATOM 3630 N N . ASN A 1 466 ? -5.706 15.851 -13.368 1.00 96.00 466 ASN A N 1
ATOM 3631 C CA . ASN A 1 466 ? -6.015 14.929 -12.261 1.00 96.00 466 ASN A CA 1
ATOM 3632 C C . ASN A 1 466 ? -4.881 14.723 -11.245 1.00 96.00 466 ASN A C 1
ATOM 3634 O O . ASN A 1 466 ? -4.941 13.805 -10.427 1.00 96.00 466 ASN A O 1
ATOM 3638 N N . ILE A 1 467 ? -3.883 15.604 -11.281 1.00 93.69 467 ILE A N 1
ATOM 3639 C CA . ILE A 1 467 ? -2.854 15.715 -10.263 1.00 93.69 467 ILE A CA 1
ATOM 3640 C C . ILE A 1 467 ? -3.470 16.152 -8.938 1.00 93.69 467 ILE A C 1
ATOM 3642 O O . ILE A 1 467 ? -4.371 16.994 -8.914 1.00 93.69 467 ILE A O 1
ATOM 3646 N N . LEU A 1 468 ? -2.942 15.618 -7.839 1.00 94.62 468 LEU A N 1
ATOM 3647 C CA . LEU A 1 468 ? -3.335 16.017 -6.494 1.00 94.62 468 LEU A CA 1
ATOM 3648 C C . LEU A 1 468 ? -3.233 17.546 -6.322 1.00 94.62 468 LEU A C 1
ATOM 3650 O O . LEU A 1 468 ? -2.189 18.156 -6.612 1.00 94.62 468 LEU A O 1
ATOM 3654 N N . ASP A 1 469 ? -4.308 18.177 -5.845 1.00 94.94 469 ASP A N 1
ATOM 3655 C CA . ASP A 1 469 ? -4.348 19.620 -5.601 1.00 94.94 469 ASP A CA 1
ATOM 3656 C C . ASP A 1 469 ? -3.227 20.021 -4.633 1.00 94.94 469 ASP A C 1
ATOM 3658 O O . ASP A 1 469 ? -2.923 19.331 -3.655 1.00 94.94 469 ASP A O 1
ATOM 3662 N N . LYS A 1 470 ? -2.608 21.179 -4.888 1.00 94.69 470 LYS A N 1
ATOM 3663 C CA . LYS A 1 470 ? -1.515 21.727 -4.078 1.00 94.69 470 LYS A CA 1
ATOM 3664 C C . LYS A 1 470 ? -1.830 21.746 -2.578 1.00 94.69 470 LYS A C 1
ATOM 3666 O O . LYS A 1 470 ? -0.917 21.532 -1.782 1.00 94.69 470 LYS A O 1
ATOM 3671 N N . LYS A 1 471 ? -3.088 21.966 -2.179 1.00 94.88 471 LYS A N 1
ATOM 3672 C CA . LYS A 1 471 ? -3.506 21.986 -0.763 1.00 94.88 471 LYS A CA 1
ATOM 3673 C C . LYS A 1 471 ? -3.464 20.617 -0.068 1.00 94.88 471 LYS A C 1
ATOM 3675 O O . LYS A 1 471 ? -3.552 20.582 1.153 1.00 94.88 471 LYS A O 1
ATOM 3680 N N . TYR A 1 472 ? -3.379 19.518 -0.820 1.00 95.69 472 TYR A N 1
ATOM 3681 C CA . TYR A 1 472 ? -3.351 18.147 -0.294 1.00 95.69 472 TYR A CA 1
ATOM 3682 C C . TYR A 1 472 ? -1.954 17.511 -0.341 1.00 95.69 472 TYR A C 1
ATOM 3684 O O . TYR A 1 472 ? -1.727 16.471 0.270 1.00 95.69 472 TYR A O 1
ATOM 3692 N N . ARG A 1 473 ? -0.981 18.146 -1.005 1.00 94.50 473 ARG A N 1
ATOM 3693 C CA . ARG A 1 473 ? 0.388 17.616 -1.170 1.00 94.50 473 ARG A CA 1
ATOM 3694 C C . ARG A 1 473 ? 1.210 17.573 0.120 1.00 94.50 473 ARG A C 1
ATOM 3696 O O . ARG A 1 473 ? 2.254 16.941 0.160 1.00 94.50 473 ARG A O 1
ATOM 3703 N N . ASN A 1 474 ? 0.759 18.237 1.180 1.00 94.19 474 ASN A N 1
ATOM 3704 C CA . ASN A 1 474 ? 1.388 18.198 2.500 1.00 94.19 474 ASN A CA 1
ATOM 3705 C C . ASN A 1 474 ? 0.726 17.197 3.464 1.00 94.19 474 ASN A C 1
ATOM 3707 O O . ASN A 1 474 ? 1.090 17.180 4.639 1.00 94.19 474 ASN A O 1
ATOM 3711 N N . ILE A 1 475 ? -0.242 16.395 3.003 1.00 93.00 475 ILE A N 1
ATOM 3712 C CA . ILE A 1 475 ? -0.842 15.336 3.819 1.00 93.00 475 ILE A CA 1
ATOM 3713 C C . ILE A 1 475 ? 0.242 14.319 4.178 1.00 93.00 475 ILE A C 1
ATOM 3715 O O . ILE A 1 475 ? 0.847 13.691 3.309 1.00 93.00 475 ILE A O 1
ATOM 3719 N N . ASP A 1 476 ? 0.464 14.134 5.476 1.00 88.94 476 ASP A N 1
ATOM 3720 C CA . ASP A 1 476 ? 1.408 13.157 6.014 1.00 88.94 476 ASP A CA 1
ATOM 3721 C C . ASP A 1 476 ? 0.710 11.938 6.636 1.00 88.94 476 ASP A C 1
ATOM 3723 O O . ASP A 1 476 ? 1.363 10.930 6.909 1.00 88.94 476 ASP A O 1
ATOM 3727 N N . LYS A 1 477 ? -0.610 11.998 6.837 1.00 91.81 477 LYS A N 1
ATOM 3728 C CA . LYS A 1 477 ? -1.439 10.881 7.299 1.00 91.81 477 LYS A CA 1
ATOM 3729 C C . LYS A 1 477 ? -2.079 10.187 6.103 1.00 91.81 477 LYS A C 1
ATOM 3731 O O . LYS A 1 477 ? -3.071 10.656 5.550 1.00 91.81 477 LYS A O 1
ATOM 3736 N N . ILE A 1 478 ? -1.505 9.046 5.734 1.00 97.56 478 ILE A N 1
ATOM 3737 C CA . ILE A 1 478 ? -2.032 8.170 4.687 1.00 97.56 478 ILE A CA 1
ATOM 3738 C C . ILE A 1 478 ? -2.568 6.917 5.375 1.00 97.56 478 ILE A C 1
ATOM 3740 O O . ILE A 1 478 ? -1.839 6.251 6.113 1.00 97.56 478 ILE A O 1
ATOM 3744 N N . GLY A 1 479 ? -3.863 6.664 5.213 1.00 98.06 479 GLY A N 1
ATOM 3745 C CA . GLY A 1 479 ? -4.588 5.573 5.852 1.00 98.06 479 GLY A CA 1
ATOM 3746 C C . GLY A 1 479 ? -4.987 4.474 4.874 1.00 98.06 479 GLY A C 1
ATOM 3747 O O . GLY A 1 479 ? -5.001 4.663 3.657 1.00 98.06 479 GLY A O 1
ATOM 3748 N N . LEU A 1 480 ? -5.361 3.326 5.429 1.00 98.69 480 LEU A N 1
ATOM 3749 C CA . LEU A 1 480 ? -5.907 2.193 4.687 1.00 98.69 480 LEU A CA 1
ATOM 3750 C C . LEU A 1 480 ? -7.398 2.068 5.001 1.00 98.69 480 LEU A C 1
ATOM 3752 O O . LEU A 1 480 ? -7.783 1.992 6.170 1.00 98.69 480 LEU A O 1
ATOM 3756 N N . LYS A 1 481 ? -8.233 1.999 3.966 1.00 98.31 481 LYS A N 1
ATOM 3757 C CA . LYS A 1 481 ? -9.672 1.756 4.091 1.00 98.31 481 LYS A CA 1
ATOM 3758 C C . LYS A 1 481 ? -10.046 0.461 3.386 1.00 98.31 481 LYS A C 1
ATOM 3760 O O . LYS A 1 481 ? -9.660 0.220 2.246 1.00 98.31 481 LYS A O 1
ATOM 3765 N N . LYS A 1 482 ? -10.809 -0.380 4.069 1.00 98.06 482 LYS A N 1
ATOM 3766 C CA . LYS A 1 482 ? -11.256 -1.681 3.584 1.00 98.06 482 LYS A CA 1
ATOM 3767 C C . LYS A 1 482 ? -12.780 -1.711 3.489 1.00 98.06 482 LYS A C 1
ATOM 3769 O O . LYS A 1 482 ? -13.461 -1.645 4.509 1.00 98.06 482 LYS A O 1
ATOM 3774 N N . ASP A 1 483 ? -13.287 -1.912 2.278 1.00 97.25 483 ASP A N 1
ATOM 3775 C CA . ASP A 1 483 ? -14.709 -2.017 1.937 1.00 97.25 483 ASP A CA 1
ATOM 3776 C C . ASP A 1 483 ? -15.049 -3.393 1.326 1.00 97.25 483 ASP A C 1
ATOM 3778 O O . ASP A 1 483 ? -14.172 -4.223 1.071 1.00 97.25 483 ASP A O 1
ATOM 3782 N N . GLY A 1 484 ? -16.340 -3.674 1.131 1.00 97.12 484 GLY A N 1
ATOM 3783 C CA . GLY A 1 484 ? -16.833 -4.951 0.596 1.00 97.12 484 GLY A CA 1
ATOM 3784 C C . GLY A 1 484 ? -16.946 -6.066 1.640 1.00 97.12 484 GLY A C 1
ATOM 3785 O O . GLY A 1 484 ? -16.266 -6.064 2.659 1.00 97.12 484 GLY A O 1
ATOM 3786 N N . ALA A 1 485 ? -17.813 -7.052 1.399 1.00 96.31 485 ALA A N 1
ATOM 3787 C CA . ALA A 1 485 ? -18.228 -8.021 2.425 1.00 96.31 485 ALA A CA 1
ATOM 3788 C C . ALA A 1 485 ? -17.148 -9.030 2.882 1.00 96.31 485 ALA A C 1
ATOM 3790 O O . ALA A 1 485 ? -17.335 -9.685 3.904 1.00 96.31 485 ALA A O 1
ATOM 3791 N N . GLY A 1 486 ? -16.044 -9.180 2.143 1.00 98.00 486 GLY A N 1
ATOM 3792 C CA . GLY A 1 486 ? -15.021 -10.195 2.422 1.00 98.00 486 GLY A CA 1
ATOM 3793 C C . GLY A 1 486 ? -13.949 -9.749 3.424 1.00 98.00 486 GLY A C 1
ATOM 3794 O O . GLY A 1 486 ? -14.037 -8.648 3.979 1.00 98.00 486 GLY A O 1
ATOM 3795 N N . THR A 1 487 ? -12.916 -10.575 3.617 1.00 98.62 487 THR A N 1
ATOM 3796 C CA . THR A 1 487 ? -11.886 -10.377 4.656 1.00 98.62 487 THR A CA 1
ATOM 3797 C C . THR A 1 487 ? -10.540 -9.936 4.087 1.00 98.62 487 THR A C 1
ATOM 3799 O O . THR A 1 487 ? -9.976 -10.606 3.228 1.00 98.62 487 THR A O 1
ATOM 3802 N N . LEU A 1 488 ? -9.968 -8.855 4.609 1.00 98.88 488 LEU A N 1
ATOM 3803 C CA . LEU A 1 488 ? -8.552 -8.542 4.404 1.00 98.88 488 LEU A CA 1
ATOM 3804 C C . LEU A 1 488 ? -7.801 -8.786 5.714 1.00 98.88 488 LEU A C 1
ATOM 3806 O O 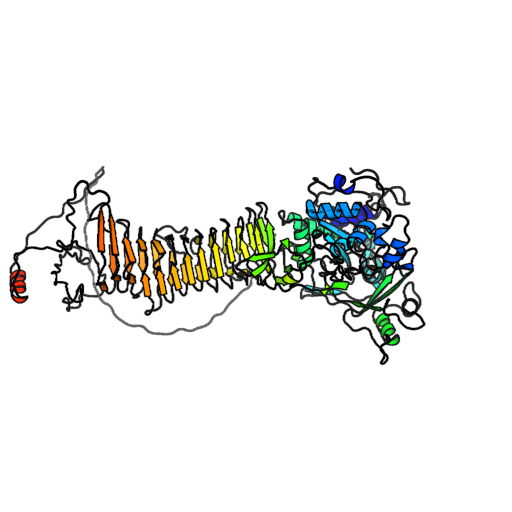. LEU A 1 488 ? -8.195 -8.239 6.738 1.00 98.88 488 LEU A O 1
ATOM 3810 N N . THR A 1 489 ? -6.739 -9.587 5.684 1.00 98.88 489 THR A N 1
ATOM 3811 C CA . THR A 1 489 ? -5.873 -9.821 6.848 1.00 98.88 489 THR A CA 1
ATOM 3812 C C . THR A 1 489 ? -4.522 -9.145 6.630 1.00 98.88 489 THR A C 1
ATOM 3814 O O . THR A 1 489 ? -3.907 -9.337 5.582 1.00 98.88 489 THR A O 1
ATOM 3817 N N . LEU A 1 490 ? -4.056 -8.381 7.615 1.00 98.88 490 LEU A N 1
ATOM 3818 C CA . LEU A 1 490 ? -2.729 -7.771 7.672 1.00 98.88 490 LEU A CA 1
ATOM 3819 C C . LEU A 1 490 ? -1.899 -8.503 8.728 1.00 98.88 490 LEU A C 1
ATOM 3821 O O . LEU A 1 490 ? -2.324 -8.580 9.882 1.00 98.88 490 LEU A O 1
ATOM 3825 N N . THR A 1 491 ? -0.728 -9.022 8.357 1.00 98.62 491 THR A N 1
ATOM 3826 C CA . THR A 1 491 ? 0.142 -9.751 9.306 1.00 98.62 491 THR A CA 1
ATOM 3827 C C . THR A 1 491 ? 1.462 -9.048 9.618 1.00 98.62 491 THR A C 1
ATOM 3829 O O . THR A 1 491 ? 2.193 -9.494 10.499 1.00 98.62 491 THR A O 1
ATOM 3832 N N . GLY A 1 492 ? 1.783 -7.973 8.894 1.00 97.69 492 GLY A N 1
ATOM 3833 C CA . GLY A 1 492 ? 3.009 -7.198 9.081 1.00 97.69 492 GLY A CA 1
ATOM 3834 C C . GLY A 1 492 ? 2.966 -6.202 10.247 1.00 97.69 492 GLY A C 1
ATOM 3835 O O . GLY A 1 492 ? 1.941 -5.987 10.907 1.00 97.69 492 GLY A O 1
ATOM 3836 N N . GLU A 1 493 ? 4.101 -5.553 10.470 1.00 98.12 493 GLU A N 1
ATOM 3837 C CA . GLU A 1 493 ? 4.283 -4.402 11.352 1.00 98.12 493 GLU A CA 1
ATOM 3838 C C . GLU A 1 493 ? 4.128 -3.109 10.545 1.00 98.12 493 GLU A C 1
ATOM 3840 O O . GLU A 1 493 ? 5.078 -2.538 10.010 1.00 98.12 493 GLU A O 1
ATOM 3845 N N . ASN A 1 494 ? 2.889 -2.642 10.422 1.00 98.69 494 ASN A N 1
ATOM 3846 C CA . ASN A 1 494 ? 2.549 -1.551 9.521 1.00 98.69 494 ASN A CA 1
ATOM 3847 C C . ASN A 1 494 ? 2.852 -0.188 10.155 1.00 98.69 494 ASN A C 1
ATOM 3849 O O . ASN A 1 494 ? 2.396 0.134 11.257 1.00 98.69 494 ASN A O 1
ATOM 3853 N N . SER A 1 495 ? 3.609 0.637 9.433 1.00 98.31 495 SER A N 1
ATOM 3854 C CA . SER A 1 495 ? 4.182 1.888 9.940 1.00 98.31 495 SER A CA 1
ATOM 3855 C C . SER A 1 495 ? 3.508 3.159 9.417 1.00 98.31 495 SER A C 1
ATOM 3857 O O . SER A 1 495 ? 3.829 4.243 9.909 1.00 98.31 495 SER A O 1
ATOM 3859 N N . TYR A 1 496 ? 2.558 3.052 8.480 1.00 98.31 496 TYR A N 1
ATOM 3860 C CA . TYR A 1 496 ? 1.789 4.202 7.995 1.00 98.31 496 TYR A CA 1
ATOM 3861 C C . TYR A 1 496 ? 1.016 4.904 9.128 1.00 98.31 496 TYR A C 1
ATOM 3863 O O . TYR A 1 496 ? 0.561 4.285 10.092 1.00 98.31 496 TYR A O 1
ATOM 3871 N N . LYS A 1 497 ? 0.903 6.229 9.027 1.00 95.75 497 LYS A N 1
ATOM 3872 C CA . LYS A 1 497 ? 0.454 7.124 10.103 1.00 95.75 497 LYS A CA 1
ATOM 3873 C C . LYS A 1 497 ? -1.053 7.356 10.121 1.00 95.75 497 LYS A C 1
ATOM 3875 O O . LYS A 1 497 ? -1.591 7.727 11.162 1.00 95.75 497 LYS A O 1
ATOM 3880 N N . GLY A 1 498 ? -1.722 7.216 8.976 1.00 96.56 498 GLY A N 1
ATOM 3881 C CA . GLY A 1 498 ? -3.165 7.409 8.881 1.00 96.56 498 GLY A CA 1
ATOM 3882 C C . GLY A 1 498 ? -3.951 6.258 9.506 1.00 96.56 498 GLY A C 1
ATOM 3883 O O . GLY A 1 498 ? -3.418 5.192 9.814 1.00 96.56 498 GLY A O 1
ATOM 3884 N N . SER A 1 499 ? -5.246 6.482 9.700 1.00 97.50 499 SER A N 1
ATOM 3885 C CA . SER A 1 499 ? -6.138 5.495 10.301 1.00 97.50 499 SER A CA 1
ATOM 3886 C C . SER A 1 499 ? -6.303 4.245 9.432 1.00 97.50 499 SER A C 1
ATOM 3888 O O . SER A 1 499 ? -6.283 4.307 8.201 1.00 97.50 499 SER A O 1
ATOM 3890 N N . THR A 1 500 ? -6.532 3.112 10.087 1.00 98.69 500 THR A N 1
ATOM 3891 C CA . THR A 1 500 ? -6.867 1.829 9.465 1.00 98.69 500 THR A CA 1
ATOM 3892 C C . THR A 1 500 ? -8.349 1.553 9.679 1.00 98.69 500 THR A C 1
ATOM 3894 O O . THR A 1 500 ? -8.792 1.397 10.818 1.00 98.69 500 THR A O 1
ATOM 3897 N N . ARG A 1 501 ? -9.134 1.522 8.602 1.00 98.31 501 ARG A N 1
ATOM 3898 C CA . ARG A 1 501 ? -10.601 1.543 8.666 1.00 98.31 501 ARG A CA 1
ATOM 3899 C C . ARG A 1 501 ? -11.212 0.296 8.041 1.00 98.31 501 ARG A C 1
ATOM 3901 O O . ARG A 1 501 ? -11.026 0.040 6.853 1.00 98.31 501 ARG A O 1
ATOM 3908 N N . ALA A 1 502 ? -11.998 -0.435 8.822 1.00 98.62 502 ALA A N 1
ATOM 3909 C CA . ALA A 1 502 ? -12.943 -1.427 8.330 1.00 98.62 502 ALA A CA 1
ATOM 3910 C C . ALA A 1 502 ? -14.280 -0.725 8.039 1.00 98.62 502 ALA A C 1
ATOM 3912 O O . ALA A 1 502 ? -15.050 -0.459 8.961 1.00 98.62 502 ALA A O 1
ATOM 3913 N N . GLY A 1 503 ? -14.533 -0.401 6.770 1.00 97.44 503 GLY A N 1
ATOM 3914 C CA . GLY A 1 503 ? -15.786 0.195 6.291 1.00 97.44 503 GLY A CA 1
ATOM 3915 C C . GLY A 1 503 ? -16.815 -0.839 5.820 1.00 97.44 503 GLY A C 1
ATOM 3916 O O . GLY A 1 503 ? -18.015 -0.568 5.838 1.00 97.44 503 GLY A O 1
ATOM 3917 N N . GLY A 1 504 ? -16.367 -2.048 5.461 1.00 96.69 504 GLY A N 1
ATOM 3918 C CA . GLY A 1 504 ? -17.220 -3.187 5.121 1.00 96.69 504 GLY A CA 1
ATOM 3919 C C . GLY A 1 504 ? -16.522 -4.538 5.307 1.00 96.69 504 GLY A C 1
ATOM 3920 O O . GLY A 1 504 ? -15.299 -4.653 5.174 1.00 96.69 504 GLY A O 1
ATOM 3921 N N . GLY A 1 505 ? -17.311 -5.579 5.595 1.00 98.12 505 GLY A N 1
ATOM 3922 C CA . GLY A 1 505 ? -16.806 -6.942 5.782 1.00 98.12 505 GLY A CA 1
ATOM 3923 C C . GLY A 1 505 ? -15.914 -7.061 7.015 1.00 98.12 505 GLY A C 1
ATOM 3924 O O . GLY A 1 505 ? -16.285 -6.595 8.092 1.00 98.12 505 GLY A O 1
ATOM 3925 N N . THR A 1 506 ? -14.753 -7.704 6.864 1.00 98.75 506 THR A N 1
ATOM 3926 C CA . THR A 1 506 ? -13.779 -7.882 7.953 1.00 98.75 506 THR A CA 1
ATOM 3927 C C . THR A 1 506 ? -12.399 -7.352 7.563 1.00 98.75 506 THR A C 1
ATOM 3929 O O . THR A 1 506 ? -11.897 -7.639 6.474 1.00 98.75 506 THR A O 1
ATOM 3932 N N . LEU A 1 507 ? -11.772 -6.607 8.468 1.00 98.88 507 LEU A N 1
ATOM 3933 C CA . LEU A 1 507 ? -10.346 -6.291 8.441 1.00 98.88 507 LEU A CA 1
ATOM 3934 C C . LEU A 1 507 ? -9.707 -6.912 9.681 1.00 98.88 507 LEU A C 1
ATOM 3936 O O . LEU A 1 507 ? -10.129 -6.627 10.796 1.00 98.88 507 LEU A O 1
ATOM 3940 N N . GLU A 1 508 ? -8.731 -7.786 9.501 1.00 98.81 508 GLU A N 1
ATOM 3941 C CA . GLU A 1 508 ? -8.085 -8.509 10.595 1.00 98.81 508 GLU A CA 1
ATOM 3942 C C . GLU A 1 508 ? -6.611 -8.122 10.678 1.00 98.81 508 GLU A C 1
ATOM 3944 O O . GLU A 1 508 ? -5.892 -8.186 9.685 1.00 98.81 508 GLU A O 1
ATOM 3949 N N . LEU A 1 509 ? -6.156 -7.729 11.863 1.00 98.75 509 LEU A N 1
ATOM 3950 C CA . LEU A 1 509 ? -4.748 -7.557 12.187 1.00 98.75 509 LEU A CA 1
ATOM 3951 C C . LEU A 1 509 ? -4.298 -8.803 12.951 1.00 98.75 509 LEU A C 1
ATOM 3953 O O . LEU A 1 509 ? -4.743 -9.018 14.080 1.00 98.75 509 LEU A O 1
ATOM 3957 N N . LYS A 1 510 ? -3.465 -9.633 12.319 1.00 98.56 510 LYS A N 1
ATOM 3958 C CA . LYS A 1 510 ? -3.140 -10.978 12.806 1.00 98.56 510 LYS A CA 1
ATOM 3959 C C . LYS A 1 510 ? -1.645 -11.214 12.924 1.00 98.56 510 LYS A C 1
ATOM 3961 O O . LYS A 1 510 ? -0.958 -11.360 11.916 1.00 98.56 510 LYS A O 1
ATOM 3966 N N . GLY A 1 511 ? -1.164 -11.299 14.155 1.00 98.19 511 GLY A N 1
ATOM 3967 C CA . GLY A 1 511 ? 0.184 -11.741 14.470 1.00 98.19 511 GLY A CA 1
ATOM 3968 C C . GLY A 1 511 ? 0.270 -13.231 14.791 1.00 98.19 511 GLY A C 1
ATOM 3969 O O . GLY A 1 511 ? -0.599 -14.044 14.476 1.00 98.19 511 GLY A O 1
ATOM 3970 N N . THR A 1 512 ? 1.362 -13.565 15.458 1.00 96.50 512 THR A N 1
ATOM 3971 C CA . THR A 1 512 ? 1.698 -14.867 16.032 1.00 96.50 512 THR A CA 1
ATOM 3972 C C . THR A 1 512 ? 2.085 -14.663 17.495 1.00 96.50 512 THR A C 1
ATOM 3974 O O . THR A 1 512 ? 2.290 -13.529 17.931 1.00 96.50 512 THR A O 1
ATOM 3977 N N . ASP A 1 513 ? 2.236 -15.747 18.251 1.00 91.31 513 ASP A N 1
ATOM 3978 C CA . ASP A 1 513 ? 2.610 -15.659 19.668 1.00 91.31 513 ASP A CA 1
ATOM 3979 C C . ASP A 1 513 ? 4.008 -15.052 19.885 1.00 91.31 513 ASP A C 1
ATOM 3981 O O . ASP A 1 513 ? 4.277 -14.471 20.934 1.00 91.31 513 ASP A O 1
ATOM 3985 N N . THR A 1 514 ? 4.896 -15.146 18.888 1.00 93.19 514 THR A N 1
ATOM 3986 C CA . THR A 1 514 ? 6.267 -14.609 18.947 1.00 93.19 514 THR A CA 1
ATOM 3987 C C . THR A 1 514 ? 6.426 -13.261 18.249 1.00 93.19 514 THR A C 1
ATOM 3989 O O . THR A 1 514 ? 7.324 -12.496 18.596 1.00 93.19 514 THR A O 1
ATOM 3992 N N . LYS A 1 515 ? 5.562 -12.946 17.277 1.00 95.56 515 LYS A N 1
ATOM 3993 C CA . LYS A 1 515 ? 5.583 -11.684 16.529 1.00 95.56 515 LYS A CA 1
ATOM 3994 C C . LYS A 1 515 ? 4.173 -11.131 16.378 1.00 95.56 515 LYS A C 1
ATOM 3996 O O . LYS A 1 515 ? 3.379 -11.676 15.611 1.00 95.56 515 LYS A O 1
ATOM 4001 N N . LYS A 1 516 ? 3.885 -10.019 17.058 1.00 97.25 516 LYS A N 1
ATOM 4002 C CA . LYS A 1 516 ? 2.602 -9.323 16.926 1.00 97.25 516 LYS A CA 1
ATOM 4003 C C . LYS A 1 516 ? 2.522 -8.549 15.610 1.00 97.25 516 LYS A C 1
ATOM 4005 O O . LYS A 1 516 ? 3.480 -7.884 15.227 1.00 97.25 516 LYS A O 1
ATOM 4010 N N . ALA A 1 517 ? 1.362 -8.580 14.958 1.00 98.56 517 ALA A N 1
ATOM 4011 C CA . ALA A 1 517 ? 1.070 -7.639 13.878 1.00 98.56 517 ALA A CA 1
ATOM 4012 C C . ALA A 1 517 ? 0.765 -6.260 14.475 1.00 98.56 517 ALA A C 1
ATOM 4014 O O . ALA A 1 517 ? 0.260 -6.166 15.598 1.00 98.56 517 ALA A O 1
ATOM 4015 N N . SER A 1 518 ? 1.061 -5.177 13.756 1.00 98.69 518 SER A N 1
ATOM 4016 C CA . SER A 1 518 ? 0.818 -3.835 14.297 1.00 98.69 518 SER A CA 1
ATOM 4017 C C . SER A 1 518 ? 0.370 -2.805 13.269 1.00 98.69 518 SER A C 1
ATOM 4019 O O . SER A 1 518 ? 0.596 -2.962 12.070 1.00 98.69 518 SER A O 1
ATOM 4021 N N . ILE A 1 519 ? -0.286 -1.751 13.759 1.00 98.75 519 ILE A N 1
ATOM 4022 C CA . ILE A 1 519 ? -0.567 -0.519 13.013 1.00 98.75 519 ILE A CA 1
ATOM 4023 C C . ILE A 1 519 ? -0.173 0.703 13.852 1.00 98.75 519 ILE A C 1
ATOM 4025 O O . ILE A 1 519 ? -0.380 0.729 15.071 1.00 98.75 519 ILE A O 1
ATOM 4029 N N . SER A 1 520 ? 0.394 1.724 13.204 1.00 98.06 520 SER A N 1
ATOM 4030 C CA . SER A 1 520 ? 0.813 2.965 13.875 1.00 98.06 520 SER A CA 1
ATOM 4031 C C . SER A 1 520 ? -0.306 3.990 14.068 1.00 98.06 520 SER A C 1
ATOM 4033 O O . SER A 1 520 ? -0.208 4.800 14.987 1.00 98.06 520 SER A O 1
ATOM 4035 N N . GLY A 1 521 ? -1.333 3.981 13.216 1.00 96.62 521 GLY A N 1
ATOM 4036 C CA . GLY A 1 521 ? -2.500 4.860 13.323 1.00 96.62 521 GLY A CA 1
ATOM 4037 C C . GLY A 1 521 ? -3.633 4.288 14.182 1.00 96.62 521 GLY A C 1
ATOM 4038 O O . GLY A 1 521 ? -3.515 3.222 14.786 1.00 96.62 521 GLY A O 1
ATOM 4039 N N . ASP A 1 522 ? -4.755 5.008 14.213 1.00 98.31 522 ASP A N 1
ATOM 4040 C CA . ASP A 1 522 ? -5.992 4.559 14.861 1.00 98.31 522 ASP A CA 1
ATOM 4041 C C . ASP A 1 522 ? -6.655 3.395 14.097 1.00 98.31 522 ASP A C 1
ATOM 4043 O O . ASP A 1 522 ? -6.597 3.339 12.865 1.00 98.31 522 ASP A O 1
ATOM 4047 N N . ALA A 1 523 ? -7.349 2.509 14.813 1.00 98.69 523 ALA A N 1
ATOM 4048 C CA . ALA A 1 523 ? -8.211 1.470 14.249 1.00 98.69 523 ALA A CA 1
ATOM 4049 C C . ALA A 1 523 ? -9.683 1.905 14.267 1.00 98.69 523 ALA A C 1
ATOM 4051 O O . ALA A 1 523 ? -10.166 2.406 15.283 1.00 98.69 523 ALA A O 1
ATOM 4052 N N . TYR A 1 524 ? -10.422 1.648 13.188 1.00 98.62 524 TYR A N 1
ATOM 4053 C CA . TYR A 1 524 ? -11.864 1.901 13.121 1.00 98.62 524 TYR A CA 1
ATOM 4054 C C . TYR A 1 524 ? -12.631 0.684 12.606 1.00 98.62 524 TYR A C 1
ATOM 4056 O O . TYR A 1 524 ? -12.294 0.135 11.558 1.00 98.62 524 TYR A O 1
ATOM 4064 N N . ALA A 1 525 ? -13.703 0.319 13.306 1.00 98.56 525 ALA A N 1
ATOM 4065 C CA . ALA A 1 525 ? -14.752 -0.571 12.826 1.00 98.56 525 ALA A CA 1
ATOM 4066 C C . ALA A 1 525 ? -16.040 0.237 12.633 1.00 98.56 525 ALA A C 1
ATOM 4068 O O . ALA A 1 525 ? -16.605 0.737 13.609 1.00 98.56 525 ALA A O 1
ATOM 4069 N N . GLU A 1 526 ? -16.497 0.365 11.390 1.00 97.00 526 GLU A N 1
ATOM 4070 C CA . GLU A 1 526 ? -17.606 1.240 10.996 1.00 97.00 526 GLU A CA 1
ATOM 4071 C C . GLU A 1 526 ? -18.692 0.440 10.261 1.00 97.00 526 GLU A C 1
ATOM 4073 O O . GLU A 1 526 ? -18.426 -0.634 9.733 1.00 97.00 526 GLU A O 1
ATOM 4078 N N . ASN A 1 527 ? -19.924 0.954 10.180 1.00 95.31 527 ASN A N 1
ATOM 4079 C CA . ASN A 1 527 ? -20.969 0.433 9.275 1.00 95.31 527 ASN A CA 1
ATOM 4080 C C . ASN A 1 527 ? -21.222 -1.087 9.365 1.00 95.31 527 ASN A C 1
ATOM 4082 O O . ASN A 1 527 ? -21.409 -1.764 8.352 1.00 95.31 527 ASN A O 1
ATOM 4086 N N . LYS A 1 528 ? -21.256 -1.635 10.582 1.00 97.00 528 LYS A N 1
ATOM 4087 C CA . LYS A 1 528 ? -21.394 -3.070 10.895 1.00 97.00 528 LYS A CA 1
ATOM 4088 C C . LYS A 1 528 ? -20.226 -3.942 10.427 1.00 97.00 528 LYS A C 1
ATOM 4090 O O . LYS A 1 528 ? -20.316 -5.166 10.511 1.00 97.00 528 LYS A O 1
ATOM 4095 N N . ALA A 1 529 ? -19.139 -3.345 9.948 1.00 98.50 529 ALA A N 1
ATOM 4096 C CA . ALA A 1 529 ? -17.910 -4.056 9.652 1.00 98.50 529 ALA A CA 1
ATOM 4097 C C . ALA A 1 529 ? -17.221 -4.512 10.940 1.00 98.50 529 ALA A C 1
ATOM 4099 O O . ALA A 1 529 ? -17.431 -3.962 12.030 1.00 98.50 529 ALA A O 1
ATOM 4100 N N . LYS A 1 530 ? -16.369 -5.522 10.789 1.00 98.62 530 LYS A N 1
ATOM 4101 C CA . LYS A 1 530 ? -15.571 -6.086 11.869 1.00 98.62 530 LYS A CA 1
ATOM 4102 C C . LYS A 1 530 ? -14.105 -5.699 11.699 1.00 98.62 530 LYS A C 1
ATOM 4104 O O . LYS A 1 530 ? -13.526 -5.925 10.638 1.00 98.62 530 LYS A O 1
ATOM 4109 N N . PHE A 1 531 ? -13.507 -5.162 12.754 1.00 98.88 531 PHE A N 1
ATOM 4110 C CA . PHE A 1 531 ? -12.062 -5.058 12.906 1.00 98.88 531 PHE A CA 1
ATOM 4111 C C . PHE A 1 531 ? -11.624 -6.125 13.910 1.00 98.88 531 PHE A C 1
ATOM 4113 O O . PHE A 1 531 ? -12.072 -6.108 15.052 1.00 98.88 531 PHE A O 1
ATOM 4120 N N . ILE A 1 532 ? -10.785 -7.070 13.502 1.00 98.81 532 ILE A N 1
ATOM 4121 C CA . ILE A 1 532 ? -10.284 -8.133 14.381 1.00 98.81 532 ILE A CA 1
ATOM 4122 C C . ILE A 1 532 ? -8.856 -7.796 14.802 1.00 98.81 532 ILE A C 1
ATOM 4124 O O . ILE A 1 532 ? -8.035 -7.445 13.956 1.00 98.81 532 ILE A O 1
ATOM 4128 N N . VAL A 1 533 ? -8.555 -7.942 16.090 1.00 98.81 533 VAL A N 1
ATOM 4129 C CA . VAL A 1 533 ? -7.185 -7.959 16.618 1.00 98.81 533 VAL A CA 1
ATOM 4130 C C . VAL A 1 533 ? -6.879 -9.357 17.156 1.00 98.81 533 VAL A C 1
ATOM 4132 O O . VAL A 1 533 ? -7.589 -9.867 18.023 1.00 98.81 533 VAL A O 1
ATOM 4135 N N . ASP A 1 534 ? -5.855 -9.994 16.591 1.00 98.38 534 ASP A N 1
ATOM 4136 C CA . ASP A 1 534 ? -5.422 -11.352 16.920 1.00 98.38 534 ASP A CA 1
ATOM 4137 C C . ASP A 1 534 ? -3.900 -11.373 17.104 1.00 98.38 534 ASP A C 1
ATOM 4139 O O . ASP A 1 534 ? -3.160 -11.270 16.126 1.00 98.38 534 ASP A O 1
ATOM 4143 N N . ASN A 1 535 ? -3.421 -11.451 18.350 1.00 98.31 535 ASN A N 1
ATOM 4144 C CA . ASN A 1 535 ? -2.002 -11.273 18.681 1.00 98.31 535 ASN A CA 1
ATOM 4145 C C . ASN A 1 535 ? -1.428 -9.985 18.059 1.00 98.31 535 ASN A C 1
ATOM 4147 O O . ASN A 1 535 ? -0.452 -10.007 17.306 1.00 98.31 535 ASN A O 1
ATOM 4151 N N . ALA A 1 536 ? -2.071 -8.850 18.332 1.00 98.62 536 ALA A N 1
ATOM 4152 C CA . ALA A 1 536 ? -1.816 -7.601 17.627 1.00 98.62 536 ALA A CA 1
ATOM 4153 C C . ALA A 1 536 ? -1.632 -6.380 18.542 1.00 98.62 536 ALA A C 1
ATOM 4155 O O . ALA A 1 536 ? -2.022 -6.377 19.715 1.00 98.62 536 ALA A O 1
ATOM 4156 N N . VAL A 1 537 ? -1.035 -5.326 17.975 1.00 98.75 537 VAL A N 1
ATOM 4157 C CA . VAL A 1 537 ? -0.832 -4.023 18.621 1.00 98.75 537 VAL A CA 1
ATOM 4158 C C . VAL A 1 537 ? -1.412 -2.887 17.777 1.00 98.75 537 VAL A C 1
ATOM 4160 O O . VAL A 1 537 ? -0.980 -2.649 16.649 1.00 98.75 537 VAL A O 1
ATOM 4163 N N . VAL A 1 538 ? -2.330 -2.116 18.356 1.00 98.81 538 VAL A N 1
ATOM 4164 C CA . VAL A 1 538 ? -2.756 -0.812 17.826 1.00 98.81 538 VAL A CA 1
ATOM 4165 C C . VAL A 1 538 ? -2.046 0.271 18.633 1.00 98.81 538 VAL A C 1
ATOM 4167 O O . VAL A 1 538 ? -2.249 0.385 19.843 1.00 98.81 538 VAL A O 1
ATOM 4170 N N . LYS A 1 539 ? -1.182 1.064 17.989 1.00 98.50 539 LYS A N 1
ATOM 4171 C CA . LYS A 1 539 ? -0.353 2.050 18.709 1.00 98.50 539 LYS A CA 1
ATOM 4172 C C . LYS A 1 539 ? -1.120 3.293 19.159 1.00 98.50 539 LYS A C 1
ATOM 4174 O O . LYS A 1 539 ? -0.627 4.013 20.020 1.00 98.50 539 LYS A O 1
ATOM 4179 N N . GLN A 1 540 ? -2.294 3.545 18.584 1.00 98.19 540 GLN A N 1
ATOM 4180 C CA . GLN A 1 540 ? -3.163 4.663 18.950 1.00 98.19 540 GLN A CA 1
ATOM 4181 C C . GLN A 1 540 ? -4.483 4.142 19.524 1.00 98.19 540 GLN A C 1
ATOM 4183 O O . GLN A 1 540 ? -4.478 3.229 20.351 1.00 98.19 540 GLN A O 1
ATOM 4188 N N . ASN A 1 541 ? -5.611 4.732 19.140 1.00 98.62 541 ASN A N 1
ATOM 4189 C CA . ASN A 1 541 ? -6.921 4.379 19.661 1.00 98.62 541 ASN A CA 1
ATOM 4190 C C . ASN A 1 541 ? -7.612 3.355 18.759 1.00 98.62 541 ASN A C 1
ATOM 4192 O O . ASN A 1 541 ? -7.316 3.245 17.569 1.00 98.62 541 ASN A O 1
ATOM 4196 N N . ALA A 1 542 ? -8.590 2.653 19.320 1.00 98.75 542 ALA A N 1
ATOM 4197 C CA . ALA A 1 542 ? -9.534 1.854 18.556 1.00 98.75 542 ALA A CA 1
ATOM 4198 C C . ALA A 1 542 ? -10.951 2.388 18.746 1.00 98.75 542 ALA A C 1
ATOM 4200 O O . ALA A 1 542 ? -11.380 2.663 19.867 1.00 98.75 542 ALA A O 1
ATOM 4201 N N . TYR A 1 543 ? -11.690 2.506 17.650 1.00 98.69 543 TYR A N 1
ATOM 4202 C CA . TYR A 1 543 ? -13.056 3.004 17.634 1.00 98.69 543 TYR A CA 1
ATOM 4203 C C . TYR A 1 543 ? -13.979 1.971 17.005 1.00 98.69 543 TYR A C 1
ATOM 4205 O O . TYR A 1 543 ? -13.749 1.514 15.887 1.00 98.69 543 TYR A O 1
ATOM 4213 N N . THR A 1 544 ? -15.066 1.651 17.693 1.00 98.25 544 THR A N 1
ATOM 4214 C CA . THR A 1 544 ? -16.193 0.920 17.112 1.00 98.25 544 THR A CA 1
ATOM 4215 C C . THR A 1 544 ? -17.365 1.881 17.005 1.00 98.25 544 THR A C 1
ATOM 4217 O O . THR A 1 544 ? -17.885 2.345 18.016 1.00 98.25 544 THR A O 1
ATOM 4220 N N . ASP A 1 545 ? -17.734 2.238 15.779 1.00 96.88 545 ASP A N 1
ATOM 4221 C CA . ASP A 1 545 ? -18.784 3.207 15.460 1.00 96.88 545 ASP A CA 1
ATOM 4222 C C . ASP A 1 545 ? -19.848 2.499 14.621 1.00 96.88 545 ASP A C 1
ATOM 4224 O O . ASP A 1 545 ? -19.695 2.325 13.410 1.00 96.88 545 ASP A O 1
ATOM 4228 N N . ASN A 1 546 ? -20.868 1.955 15.293 1.00 97.19 546 ASN A N 1
ATOM 4229 C CA . ASN A 1 546 ? -21.817 1.013 14.688 1.00 97.19 546 ASN A CA 1
ATOM 4230 C C . ASN A 1 546 ? -21.131 -0.212 14.028 1.00 97.19 546 ASN A C 1
ATOM 4232 O O . ASN A 1 546 ? -21.709 -0.853 13.155 1.00 97.19 546 ASN A O 1
ATOM 4236 N N . GLY A 1 547 ? -19.890 -0.530 14.409 1.00 98.44 547 GLY A N 1
ATOM 4237 C CA . GLY A 1 547 ? -19.111 -1.693 13.967 1.00 98.44 547 GLY A CA 1
ATOM 4238 C C . GLY A 1 547 ? -18.704 -2.590 15.138 1.00 98.44 547 GLY A C 1
ATOM 4239 O O . GLY A 1 547 ? -19.151 -2.396 16.270 1.00 98.44 547 GLY A O 1
ATOM 4240 N N . THR A 1 548 ? -17.854 -3.584 14.888 1.00 98.75 548 THR A N 1
ATOM 4241 C CA . THR A 1 548 ? -17.370 -4.512 15.924 1.00 98.75 548 THR A CA 1
ATOM 4242 C C . THR A 1 548 ? -15.849 -4.581 15.960 1.00 98.75 548 THR A C 1
ATOM 4244 O O . THR A 1 548 ? -15.231 -4.888 14.946 1.00 98.75 548 THR A O 1
ATOM 4247 N N . LEU A 1 549 ? -15.252 -4.351 17.128 1.00 98.81 549 LEU A N 1
ATOM 4248 C CA . LEU A 1 549 ? -13.878 -4.744 17.436 1.00 98.81 549 LEU A CA 1
ATOM 4249 C C . LEU A 1 549 ? -13.933 -6.139 18.055 1.00 98.81 549 LEU A C 1
ATOM 4251 O O . LEU A 1 549 ? -14.470 -6.291 19.147 1.00 98.81 549 LEU A O 1
ATOM 4255 N N . GLU A 1 550 ? -13.408 -7.146 17.368 1.00 98.56 550 GLU A N 1
ATOM 4256 C CA . GLU A 1 550 ? -13.305 -8.507 17.899 1.00 98.56 550 GLU A CA 1
ATOM 4257 C C . GLU A 1 550 ? -11.880 -8.767 18.388 1.00 98.56 550 GLU A C 1
ATOM 4259 O O . GLU A 1 550 ? -10.913 -8.603 17.644 1.00 98.56 550 GLU A O 1
ATOM 4264 N N . VAL A 1 551 ? -11.757 -9.173 19.646 1.00 98.38 551 VAL A N 1
ATOM 4265 C CA . VAL A 1 551 ? -10.489 -9.433 20.322 1.00 98.38 551 VAL A CA 1
ATOM 4266 C C . VAL A 1 551 ? -10.270 -10.940 20.411 1.00 98.38 551 VAL A C 1
ATOM 4268 O O . VAL A 1 551 ? -11.092 -11.658 20.984 1.00 98.38 551 VAL A O 1
ATOM 4271 N N . LYS A 1 552 ? -9.139 -11.413 19.878 1.00 96.50 552 LYS A N 1
ATOM 4272 C CA . LYS A 1 552 ? -8.688 -12.812 19.923 1.00 96.50 552 LYS A CA 1
ATOM 4273 C C . LYS A 1 552 ? -7.290 -12.920 20.512 1.00 96.50 552 LYS A C 1
ATOM 4275 O O . LYS A 1 552 ? -6.447 -12.090 20.203 1.00 96.50 552 LYS A O 1
ATOM 4280 N N . ASN A 1 553 ? -7.005 -13.962 21.291 1.00 95.75 553 ASN A N 1
ATOM 4281 C CA . ASN A 1 553 ? -5.678 -14.154 21.896 1.00 95.75 553 ASN A CA 1
ATOM 4282 C C . ASN A 1 553 ? -5.208 -12.887 22.650 1.00 95.75 553 ASN A C 1
ATOM 4284 O O . ASN A 1 553 ? -6.024 -12.280 23.346 1.00 95.75 553 ASN A O 1
ATOM 4288 N N . ASN A 1 554 ? -3.935 -12.483 22.545 1.00 96.50 554 ASN A N 1
ATOM 4289 C CA . ASN A 1 554 ? -3.336 -11.443 23.395 1.00 96.50 554 ASN A CA 1
ATOM 4290 C C . ASN A 1 554 ? -3.074 -10.128 22.644 1.00 96.50 554 ASN A C 1
ATOM 4292 O O . ASN A 1 554 ? -2.137 -10.037 21.847 1.00 96.50 554 ASN A O 1
ATOM 4296 N N . ASN A 1 555 ? -3.824 -9.067 22.958 1.00 98.50 555 ASN A N 1
ATOM 4297 C CA . ASN A 1 555 ? -3.749 -7.797 22.223 1.00 98.50 555 ASN A CA 1
ATOM 4298 C C . ASN A 1 555 ? -3.438 -6.590 23.099 1.00 98.50 555 ASN A C 1
ATOM 4300 O O . ASN A 1 555 ? -3.750 -6.554 24.291 1.00 98.50 555 ASN A O 1
ATOM 4304 N N . GLU A 1 556 ? -2.867 -5.568 22.466 1.00 98.56 556 GLU A N 1
ATOM 4305 C CA . GLU A 1 556 ? -2.578 -4.279 23.091 1.00 98.56 556 GLU A CA 1
ATOM 4306 C C . GLU A 1 556 ? -3.101 -3.126 22.229 1.00 98.56 556 GLU A C 1
ATOM 4308 O O . GLU A 1 556 ? -2.810 -3.032 21.039 1.00 98.56 556 GLU A O 1
ATOM 4313 N N . ILE A 1 557 ? -3.856 -2.219 22.841 1.00 98.75 557 ILE A N 1
ATOM 4314 C CA . ILE A 1 557 ? -4.271 -0.942 22.254 1.00 98.75 557 ILE A CA 1
ATOM 4315 C C . ILE A 1 557 ? -3.689 0.147 23.145 1.00 98.75 557 ILE A C 1
ATOM 4317 O O . ILE A 1 557 ? -4.214 0.406 24.225 1.00 98.75 557 ILE A O 1
ATOM 4321 N N . LEU A 1 558 ? -2.582 0.762 22.732 1.00 98.44 558 LEU A N 1
ATOM 4322 C CA . LEU A 1 558 ? -1.819 1.660 23.611 1.00 98.44 558 LEU A CA 1
ATOM 4323 C C . LEU A 1 558 ? -2.606 2.926 23.988 1.00 98.44 558 LEU A C 1
ATOM 4325 O O . LEU A 1 558 ? -2.409 3.475 25.073 1.00 98.44 558 LEU A O 1
ATOM 4329 N N . GLY A 1 559 ? -3.501 3.373 23.105 1.00 98.50 559 GLY A N 1
ATOM 4330 C CA . GLY A 1 559 ? -4.443 4.457 23.354 1.00 98.50 559 GLY A CA 1
ATOM 4331 C C . GLY A 1 559 ? -5.737 3.981 24.013 1.00 98.50 559 GLY A C 1
ATOM 4332 O O . GLY A 1 559 ? -5.758 3.061 24.831 1.00 98.50 559 GLY A O 1
ATOM 4333 N N . LYS A 1 560 ? -6.840 4.645 23.673 1.00 98.69 560 LYS A N 1
ATOM 4334 C CA . LYS A 1 560 ? -8.171 4.366 24.221 1.00 98.69 560 LYS A CA 1
ATOM 4335 C C . LYS A 1 560 ? -8.979 3.456 23.301 1.00 98.69 560 LYS A C 1
ATOM 4337 O O . LYS A 1 560 ? -8.799 3.477 22.084 1.00 98.69 560 LYS A O 1
ATOM 4342 N N . THR A 1 561 ? -9.911 2.714 23.882 1.00 98.81 561 THR A N 1
ATOM 4343 C CA . THR A 1 561 ? -10.861 1.871 23.153 1.00 98.81 561 THR A CA 1
ATOM 4344 C C . THR A 1 561 ? -12.273 2.421 23.332 1.00 98.81 561 THR A C 1
ATOM 4346 O O . THR A 1 561 ? -12.782 2.496 24.451 1.00 98.81 561 THR A O 1
ATOM 4349 N N . TYR A 1 562 ? -12.909 2.806 22.228 1.00 98.75 562 TYR A N 1
ATOM 4350 C CA . TYR A 1 562 ? -14.236 3.413 22.203 1.00 98.75 562 TYR A CA 1
ATOM 4351 C C . TYR A 1 562 ? -15.276 2.458 21.619 1.00 98.75 562 TYR A C 1
ATOM 4353 O O . TYR A 1 562 ? -15.079 1.889 20.540 1.00 98.75 562 TYR A O 1
ATOM 4361 N N . ALA A 1 563 ? -16.427 2.367 22.278 1.00 98.62 563 ALA A N 1
ATOM 4362 C CA . ALA A 1 563 ? -17.637 1.803 21.698 1.00 98.62 563 ALA A CA 1
ATOM 4363 C C . ALA A 1 563 ? -18.743 2.848 21.661 1.00 98.62 563 ALA A C 1
ATOM 4365 O O . ALA A 1 563 ? -19.250 3.266 22.701 1.00 98.62 563 ALA A O 1
ATOM 4366 N N . GLN A 1 564 ? -19.094 3.283 20.454 1.00 97.69 564 GLN A N 1
ATOM 4367 C CA . GLN A 1 564 ? -20.018 4.384 20.221 1.00 97.69 564 GLN A CA 1
ATOM 4368 C C . GLN A 1 564 ? -21.050 4.040 19.149 1.00 97.69 564 GLN A C 1
ATOM 4370 O O . GLN A 1 564 ? -20.816 3.184 18.298 1.00 97.69 564 GLN A O 1
ATOM 4375 N N . ASN A 1 565 ? -22.203 4.706 19.191 1.00 96.94 565 ASN A N 1
ATOM 4376 C CA . ASN A 1 565 ? -23.287 4.549 18.214 1.00 96.94 565 ASN A CA 1
ATOM 4377 C C . ASN A 1 565 ? -23.666 3.076 17.963 1.00 96.94 565 ASN A C 1
ATOM 4379 O O . ASN A 1 565 ? -23.703 2.621 16.824 1.00 96.94 565 ASN A O 1
ATOM 4383 N N . SER A 1 566 ? -23.938 2.306 19.021 1.00 97.06 566 SER A N 1
ATOM 4384 C CA . SER A 1 566 ? -24.164 0.845 18.956 1.00 97.06 566 SER A CA 1
ATOM 4385 C C . SER A 1 566 ? -22.942 -0.004 18.571 1.00 97.06 566 SER A C 1
ATOM 4387 O O . SER A 1 566 ? -23.100 -1.179 18.240 1.00 97.06 566 SER A O 1
ATOM 4389 N N . GLY A 1 567 ? -21.733 0.558 18.635 1.00 98.50 567 GLY A N 1
ATOM 4390 C CA . GLY A 1 567 ? -20.475 -0.167 18.477 1.00 98.50 567 GLY A CA 1
ATOM 4391 C C . GLY A 1 567 ? -20.280 -1.252 19.538 1.00 98.50 567 GLY A C 1
ATOM 4392 O O . GLY A 1 567 ? -20.785 -1.149 20.662 1.00 98.50 567 GLY A O 1
ATOM 4393 N N . ILE A 1 568 ? -19.564 -2.312 19.166 1.00 98.62 568 ILE A N 1
ATOM 4394 C CA . ILE A 1 568 ? -19.406 -3.524 19.973 1.00 98.62 568 ILE A CA 1
ATOM 4395 C C . ILE A 1 568 ? -17.923 -3.846 20.142 1.00 98.62 568 ILE A C 1
ATOM 4397 O O . ILE A 1 568 ? -17.209 -4.007 19.156 1.00 98.62 568 ILE A O 1
ATOM 4401 N N . ILE A 1 569 ? -17.480 -4.026 21.382 1.00 98.62 569 ILE A N 1
ATOM 4402 C CA . ILE A 1 569 ? -16.217 -4.690 21.708 1.00 98.62 569 ILE A CA 1
ATOM 4403 C C . ILE A 1 569 ? -16.567 -6.135 22.070 1.00 98.62 569 ILE A C 1
ATOM 4405 O O . ILE A 1 569 ? -17.270 -6.385 23.049 1.00 98.62 569 ILE A O 1
ATOM 4409 N N . SER A 1 570 ? -16.135 -7.078 21.240 1.00 97.38 570 SER A N 1
ATOM 4410 C CA . SER A 1 570 ? -16.463 -8.497 21.341 1.00 97.38 570 SER A CA 1
ATOM 4411 C C . SER A 1 570 ? -15.221 -9.318 21.671 1.00 97.38 570 SER A C 1
ATOM 4413 O O . SER A 1 570 ? -14.158 -9.092 21.099 1.00 97.38 570 SER A O 1
ATOM 4415 N N . PHE A 1 571 ? -15.359 -10.278 22.579 1.00 96.19 571 PHE A N 1
ATOM 4416 C CA . PHE A 1 571 ? -14.276 -11.147 23.033 1.00 96.19 571 PHE A CA 1
ATOM 4417 C C . PHE A 1 571 ? -14.612 -12.614 22.788 1.00 96.19 571 PHE A C 1
ATOM 4419 O O . PHE A 1 571 ? -15.685 -13.081 23.188 1.00 96.19 571 PHE A O 1
ATOM 4426 N N . ILE A 1 572 ? -13.665 -13.359 22.218 1.00 90.81 572 ILE A N 1
ATOM 4427 C CA . ILE A 1 572 ? -13.735 -14.824 22.193 1.00 90.81 572 ILE A CA 1
ATOM 4428 C C . ILE A 1 572 ? -13.230 -15.415 23.520 1.00 90.81 572 ILE A C 1
ATOM 4430 O O . ILE A 1 572 ? -12.653 -14.731 24.368 1.00 90.81 572 ILE A O 1
ATOM 4434 N N . LYS A 1 573 ? -13.432 -16.716 23.725 1.00 86.31 573 LYS A N 1
ATOM 4435 C CA . LYS A 1 573 ? -12.944 -17.398 24.928 1.00 86.31 573 LYS A CA 1
ATOM 4436 C C . LYS A 1 573 ? -11.419 -17.281 25.061 1.00 86.31 573 LYS A C 1
ATOM 4438 O O . LYS A 1 573 ? -10.698 -17.469 24.087 1.00 86.31 573 LYS A O 1
ATOM 4443 N N . ASN A 1 574 ? -10.938 -17.013 26.279 1.00 87.12 574 ASN A N 1
ATOM 4444 C CA . ASN A 1 574 ? -9.517 -16.824 26.627 1.00 87.12 574 ASN A CA 1
ATOM 4445 C C . ASN A 1 574 ? -8.810 -15.628 25.961 1.00 87.12 574 ASN A C 1
ATOM 4447 O O . ASN A 1 574 ? -7.582 -15.601 25.927 1.00 87.12 574 ASN A O 1
ATOM 4451 N N . SER A 1 575 ? -9.535 -14.652 25.408 1.00 94.31 575 SER A N 1
ATOM 4452 C CA . SER A 1 575 ? -8.897 -13.459 24.842 1.00 94.31 575 SER A CA 1
ATOM 4453 C C . SER A 1 575 ? -8.562 -12.415 25.907 1.00 94.31 575 SER A C 1
ATOM 4455 O O . SER A 1 575 ? -9.328 -12.206 26.853 1.00 94.31 575 SER A O 1
ATOM 4457 N N . PHE A 1 576 ? -7.466 -11.701 25.689 1.00 96.81 576 PHE A N 1
ATOM 4458 C CA . PHE A 1 576 ? -6.964 -10.645 26.550 1.00 96.81 576 PHE A CA 1
ATOM 4459 C C . PHE A 1 576 ? -6.777 -9.346 25.758 1.00 96.81 576 PHE A C 1
ATOM 4461 O O . PHE A 1 576 ? -6.196 -9.343 24.666 1.00 96.81 576 PHE A O 1
ATOM 4468 N N . LEU A 1 577 ? -7.246 -8.231 26.321 1.00 98.44 577 LEU A N 1
ATOM 4469 C CA . LEU A 1 577 ? -6.997 -6.888 25.802 1.00 98.44 577 LEU A CA 1
ATOM 4470 C C . LEU A 1 577 ? -6.388 -6.003 26.882 1.00 98.44 577 LEU A C 1
ATOM 4472 O O . LEU A 1 577 ? -7.029 -5.728 27.890 1.00 98.44 577 LEU A O 1
ATOM 4476 N N . LYS A 1 578 ? -5.212 -5.446 26.613 1.00 98.62 578 LYS A N 1
ATOM 4477 C CA . LYS A 1 578 ? -4.669 -4.331 27.390 1.00 98.62 578 LYS A CA 1
ATOM 4478 C C . LYS A 1 578 ? -4.928 -3.012 26.674 1.00 98.62 578 LYS A C 1
ATOM 4480 O O . LYS A 1 578 ? -4.572 -2.876 25.504 1.00 98.62 578 LYS A O 1
ATOM 4485 N N . THR A 1 579 ? -5.520 -2.032 27.356 1.00 98.69 579 THR A N 1
ATOM 4486 C CA . THR A 1 579 ? -5.809 -0.714 26.768 1.00 98.69 579 THR A CA 1
ATOM 4487 C C . THR A 1 579 ? -5.738 0.448 27.754 1.00 98.69 579 THR A C 1
ATOM 4489 O O . THR A 1 579 ? -5.944 0.275 28.949 1.00 98.69 579 THR A O 1
ATOM 4492 N N . GLY A 1 580 ? -5.464 1.663 27.280 1.00 97.94 580 GLY A N 1
ATOM 4493 C CA . GLY A 1 580 ? -5.363 2.849 28.129 1.00 97.94 580 GLY A CA 1
ATOM 4494 C C . GLY A 1 580 ? -6.654 3.171 28.889 1.00 97.94 580 GLY A C 1
ATOM 4495 O O . GLY A 1 580 ? -6.634 3.276 30.112 1.00 97.94 580 GLY A O 1
ATOM 4496 N N . GLU A 1 581 ? -7.777 3.313 28.193 1.00 98.19 581 GLU A N 1
ATOM 4497 C CA . GLU A 1 581 ? -9.099 3.564 28.788 1.00 98.19 581 GLU A CA 1
ATOM 4498 C C . GLU A 1 581 ? -10.177 2.929 27.912 1.00 98.19 581 GLU A C 1
ATOM 4500 O O . GLU A 1 581 ? -10.089 3.004 26.684 1.00 98.19 581 GLU A O 1
ATOM 4505 N N . VAL A 1 582 ? -11.205 2.354 28.532 1.00 98.69 582 VAL A N 1
ATOM 4506 C CA . VAL A 1 582 ? -12.409 1.886 27.834 1.00 98.69 582 VAL A CA 1
ATOM 4507 C C . VAL A 1 582 ? -13.530 2.905 28.003 1.00 98.69 582 VAL A C 1
ATOM 4509 O O . VAL A 1 582 ? -13.893 3.244 29.130 1.00 98.69 582 VAL A O 1
ATOM 4512 N N . ILE A 1 583 ? -14.096 3.376 26.889 1.00 98.75 583 ILE A N 1
ATOM 4513 C CA . ILE A 1 583 ? -15.159 4.389 26.873 1.00 98.75 583 ILE A CA 1
ATOM 4514 C C . ILE A 1 583 ? -16.381 3.864 26.117 1.00 98.75 583 ILE A C 1
ATOM 4516 O O . ILE A 1 583 ? -16.275 3.484 24.950 1.00 98.75 583 ILE A O 1
ATOM 4520 N N . LEU A 1 584 ? -17.552 3.902 26.759 1.00 98.69 584 LEU A N 1
ATOM 4521 C CA . LEU A 1 584 ? -18.833 3.524 26.154 1.00 98.69 584 LEU A CA 1
ATOM 4522 C C . LEU A 1 584 ? -19.750 4.746 25.970 1.00 98.69 584 LEU A C 1
ATOM 4524 O O . LEU A 1 584 ? -20.017 5.493 26.916 1.00 98.69 584 LEU A O 1
ATOM 4528 N N . GLU A 1 585 ? -20.249 4.936 24.749 1.00 98.00 585 GLU A N 1
ATOM 4529 C CA . GLU A 1 585 ? -21.192 5.985 24.348 1.00 98.00 585 GLU A CA 1
ATOM 4530 C C . GLU A 1 585 ? -22.312 5.387 23.483 1.00 98.00 585 GLU A C 1
ATOM 4532 O O . GLU A 1 585 ? -22.285 5.487 22.260 1.00 98.00 585 GLU A O 1
ATOM 4537 N N . THR A 1 586 ? -23.307 4.749 24.100 1.00 97.62 586 THR A N 1
ATOM 4538 C CA . THR A 1 586 ? -24.252 3.808 23.452 1.00 97.62 586 THR A CA 1
ATOM 4539 C C . THR A 1 586 ? -23.589 2.519 22.947 1.00 97.62 586 THR A C 1
ATOM 4541 O O . THR A 1 586 ? -24.006 1.944 21.943 1.00 97.62 586 THR A O 1
ATOM 4544 N N . GLY A 1 587 ? -22.514 2.087 23.609 1.00 97.94 587 GLY A N 1
ATOM 4545 C CA . GLY A 1 587 ? -21.680 0.956 23.200 1.00 97.94 587 GLY A CA 1
ATOM 4546 C C . GLY A 1 587 ? -21.943 -0.332 23.977 1.00 97.94 587 GLY A C 1
ATOM 4547 O O . GLY A 1 587 ? -22.618 -0.339 25.009 1.00 97.94 587 GLY A O 1
ATOM 4548 N N . LYS A 1 588 ? -21.375 -1.439 23.492 1.00 98.19 588 LYS A N 1
ATOM 4549 C CA . LYS A 1 588 ? -21.481 -2.756 24.134 1.00 98.19 588 LYS A CA 1
ATOM 4550 C C . LYS A 1 588 ? -20.117 -3.402 24.341 1.00 98.19 588 LYS A C 1
ATOM 4552 O O . LYS A 1 588 ? -19.261 -3.318 23.464 1.00 98.19 588 LYS A O 1
ATOM 4557 N N . ILE A 1 589 ? -19.963 -4.109 25.455 1.00 97.94 589 ILE A N 1
ATOM 4558 C CA . ILE A 1 589 ? -18.886 -5.074 25.694 1.00 97.94 589 ILE A CA 1
ATOM 4559 C C . ILE A 1 589 ? -19.536 -6.442 25.866 1.00 97.94 589 ILE A C 1
ATOM 4561 O O . ILE A 1 589 ? -20.361 -6.619 26.762 1.00 97.94 589 ILE A O 1
ATOM 4565 N N . ILE A 1 590 ? -19.188 -7.396 25.010 1.00 94.81 590 ILE A N 1
ATOM 4566 C CA . ILE A 1 590 ? -19.765 -8.743 25.040 1.00 94.81 590 ILE A CA 1
ATOM 4567 C C . ILE A 1 590 ? -18.675 -9.800 24.911 1.00 94.81 590 ILE A C 1
ATOM 4569 O O . ILE A 1 590 ? -17.693 -9.609 24.194 1.00 94.81 590 ILE A O 1
ATOM 4573 N N . SER A 1 591 ? -18.872 -10.942 25.555 1.00 90.69 591 SER A N 1
ATOM 4574 C CA . SER A 1 591 ? -18.040 -12.122 25.349 1.00 90.69 591 SER A CA 1
ATOM 4575 C C . SER A 1 591 ? -18.897 -13.345 25.065 1.00 90.69 591 SER A C 1
ATOM 4577 O O . SER A 1 591 ? -19.948 -13.517 25.676 1.00 90.69 591 SER A O 1
ATOM 4579 N N . ASP A 1 592 ? -18.398 -14.210 24.183 1.00 76.00 592 ASP A N 1
ATOM 4580 C CA . ASP A 1 592 ? -19.016 -15.493 23.815 1.00 76.00 592 ASP A CA 1
ATOM 4581 C C . ASP A 1 592 ? -18.834 -16.585 24.898 1.00 76.00 592 ASP A C 1
ATOM 4583 O O . ASP A 1 592 ? -19.061 -17.767 24.658 1.00 76.00 592 ASP A O 1
ATOM 4587 N N . ASN A 1 593 ? -18.368 -16.211 26.097 1.00 67.00 593 ASN A N 1
ATOM 4588 C CA . ASN A 1 593 ? -18.221 -17.128 27.225 1.00 67.00 593 ASN A CA 1
ATOM 4589 C C . ASN A 1 593 ? -19.580 -17.467 27.850 1.00 67.00 593 ASN A C 1
ATOM 4591 O O . ASN A 1 593 ? -20.412 -16.582 28.072 1.00 67.00 593 ASN A O 1
ATOM 4595 N N . ASP A 1 594 ? -19.750 -18.734 28.238 1.00 65.44 594 ASP A N 1
ATOM 4596 C CA . ASP A 1 594 ? -20.837 -19.153 29.122 1.00 65.44 594 ASP A CA 1
ATOM 4597 C C . ASP A 1 594 ? -20.767 -18.396 30.457 1.00 65.44 594 ASP A C 1
ATOM 4599 O O . ASP A 1 594 ? -19.678 -18.080 30.951 1.00 65.44 594 ASP A O 1
ATOM 4603 N N . LYS A 1 595 ? -21.928 -18.164 31.094 1.00 64.69 595 LYS A N 1
ATOM 4604 C CA . LYS A 1 595 ? -22.036 -17.459 32.391 1.00 64.69 595 LYS A CA 1
ATOM 4605 C C . LYS A 1 595 ? -21.112 -18.043 33.478 1.00 64.69 595 LYS A C 1
ATOM 4607 O O . LYS A 1 595 ? -20.769 -17.345 34.429 1.00 64.69 595 LYS A O 1
ATOM 4612 N N . THR A 1 596 ? -20.712 -19.309 33.357 1.00 61.16 596 THR A N 1
ATOM 4613 C CA . THR A 1 596 ? -19.925 -20.052 34.351 1.00 61.16 596 THR A CA 1
ATOM 4614 C C . THR A 1 596 ? -18.412 -20.045 34.116 1.00 61.16 596 THR A C 1
ATOM 4616 O O . THR A 1 596 ? -17.685 -20.432 35.025 1.00 61.16 596 THR A O 1
ATOM 4619 N N . ASP A 1 597 ? -17.919 -19.639 32.938 1.00 65.75 597 ASP A N 1
ATOM 4620 C CA . ASP A 1 597 ? -16.493 -19.752 32.572 1.00 65.75 597 ASP A CA 1
ATOM 4621 C C . ASP A 1 597 ? -15.960 -18.481 31.886 1.00 65.75 597 ASP A C 1
ATOM 4623 O O . ASP A 1 597 ? -15.565 -18.481 30.717 1.00 65.75 597 ASP A O 1
ATOM 4627 N N . ILE A 1 598 ? -15.984 -17.363 32.620 1.00 65.94 598 ILE A N 1
ATOM 4628 C CA . ILE A 1 598 ? -15.557 -16.055 32.106 1.00 65.94 598 ILE A CA 1
ATOM 4629 C C . ILE A 1 598 ? -14.035 -15.955 32.105 1.00 65.94 598 ILE A C 1
ATOM 4631 O O . ILE A 1 598 ? -13.397 -15.751 33.140 1.00 65.94 598 ILE A O 1
ATOM 4635 N N . LYS A 1 599 ? -13.465 -16.057 30.903 1.00 78.50 599 LYS A N 1
ATOM 4636 C CA . LYS A 1 599 ? -12.015 -16.003 30.661 1.00 78.50 599 LYS A CA 1
ATOM 4637 C C . LYS A 1 599 ? -11.576 -14.842 29.767 1.00 78.50 599 LYS A C 1
ATOM 4639 O O . LYS A 1 599 ? -10.393 -14.718 29.476 1.00 78.50 599 LYS A O 1
ATOM 4644 N N . ALA A 1 600 ? -12.515 -14.018 29.305 1.00 91.62 600 ALA A N 1
ATOM 4645 C CA . ALA A 1 600 ? -12.198 -12.793 28.583 1.00 91.62 600 ALA A CA 1
ATOM 4646 C C . ALA A 1 600 ? -11.838 -11.686 29.577 1.00 91.62 600 ALA A C 1
ATOM 4648 O O . ALA A 1 600 ? -12.643 -11.372 30.460 1.00 91.62 600 ALA A O 1
ATOM 4649 N N . THR A 1 601 ? -10.655 -11.098 29.417 1.00 94.81 601 THR A N 1
ATOM 4650 C CA . THR A 1 601 ? -10.126 -10.098 30.351 1.00 94.81 601 THR A CA 1
ATOM 4651 C C . THR A 1 601 ? -9.699 -8.828 29.626 1.00 94.81 601 THR A C 1
ATOM 4653 O O . THR A 1 601 ? -9.016 -8.877 28.600 1.00 94.81 601 THR A O 1
ATOM 4656 N N . ILE A 1 602 ? -10.081 -7.684 30.190 1.00 97.75 602 ILE A N 1
ATOM 4657 C CA . ILE A 1 602 ? -9.617 -6.360 29.784 1.00 97.75 602 ILE A CA 1
ATOM 4658 C C . ILE A 1 602 ? -8.766 -5.774 30.904 1.00 97.75 602 ILE A C 1
ATOM 4660 O O . ILE A 1 602 ? -9.289 -5.476 31.971 1.00 97.75 602 ILE A O 1
ATOM 4664 N N . GLU A 1 603 ? -7.484 -5.537 30.652 1.00 97.94 603 GLU A N 1
ATOM 4665 C CA . GLU A 1 603 ? -6.643 -4.711 31.517 1.00 97.94 603 GLU A CA 1
ATOM 4666 C C . GLU A 1 603 ? -6.731 -3.256 31.051 1.00 97.94 603 GLU A C 1
ATOM 4668 O O . GLU A 1 603 ? -6.366 -2.934 29.916 1.00 97.94 603 GLU A O 1
ATOM 4673 N N . THR A 1 604 ? -7.194 -2.351 31.913 1.00 97.94 604 THR A N 1
ATOM 4674 C CA . THR A 1 604 ? -7.304 -0.932 31.565 1.00 97.94 604 THR A CA 1
ATOM 4675 C C . THR A 1 604 ? -6.927 0.020 32.689 1.00 97.94 604 THR A C 1
ATOM 4677 O O . THR A 1 604 ? -7.013 -0.324 33.865 1.00 97.94 604 THR A O 1
ATOM 4680 N N . ASN A 1 605 ? -6.495 1.244 32.357 1.00 95.81 605 ASN A N 1
ATOM 4681 C CA . ASN A 1 605 ? -6.245 2.238 33.400 1.00 95.81 605 ASN A CA 1
ATOM 4682 C C . ASN A 1 605 ? -7.563 2.778 33.960 1.00 95.81 605 ASN A C 1
ATOM 4684 O O . ASN A 1 605 ? -7.685 2.925 35.172 1.00 95.81 605 ASN A O 1
ATOM 4688 N N . ASN A 1 606 ? -8.546 3.064 33.103 1.00 96.81 606 ASN A N 1
ATOM 4689 C CA . ASN A 1 606 ? -9.845 3.598 33.516 1.00 96.81 606 ASN A CA 1
ATOM 4690 C C . ASN A 1 606 ? -10.986 2.997 32.691 1.00 96.81 606 ASN A C 1
ATOM 4692 O O . ASN A 1 606 ? -10.805 2.622 31.531 1.00 96.81 606 ASN A O 1
ATOM 4696 N N . PHE A 1 607 ? -12.177 2.976 33.280 1.00 98.25 607 PHE A N 1
ATOM 4697 C CA . PHE A 1 607 ? -13.414 2.615 32.596 1.00 98.25 607 PHE A CA 1
ATOM 4698 C C . PHE A 1 607 ? -14.430 3.754 32.715 1.00 98.25 607 PHE A C 1
ATOM 4700 O O . PHE A 1 607 ? -14.714 4.219 33.821 1.00 98.25 607 PHE A O 1
ATOM 4707 N N . THR A 1 608 ? -15.024 4.161 31.593 1.00 98.56 608 THR A N 1
ATOM 4708 C CA . THR A 1 608 ? -16.013 5.242 31.560 1.00 98.56 608 THR A CA 1
ATOM 4709 C C . THR A 1 608 ? -17.229 4.860 30.710 1.00 98.56 608 THR A C 1
ATOM 4711 O O . THR A 1 608 ? -17.172 4.855 29.481 1.00 98.56 608 THR A O 1
ATOM 4714 N N . ALA A 1 609 ? -18.380 4.637 31.347 1.00 98.44 609 ALA A N 1
ATOM 4715 C CA . ALA A 1 609 ? -19.680 4.642 30.673 1.00 98.44 609 ALA A CA 1
ATOM 4716 C C . ALA A 1 609 ? -20.192 6.089 30.619 1.00 98.44 609 ALA A C 1
ATOM 4718 O O . ALA A 1 609 ? -20.617 6.664 31.625 1.00 98.44 609 ALA A O 1
ATOM 4719 N N . LYS A 1 610 ? -20.058 6.731 29.458 1.00 98.19 610 LYS A N 1
ATOM 4720 C CA . LYS A 1 610 ? -20.119 8.194 29.336 1.00 98.19 610 LYS A CA 1
ATOM 4721 C C . LYS A 1 610 ? -21.517 8.723 29.030 1.00 98.19 610 LYS A C 1
ATOM 4723 O O . LYS A 1 610 ? -21.932 9.720 29.621 1.00 98.19 610 LYS A O 1
ATOM 4728 N N . GLN A 1 611 ? -22.251 8.093 28.118 1.00 97.81 611 GLN A N 1
ATOM 4729 C CA . GLN A 1 611 ? -23.613 8.520 27.783 1.00 97.81 611 GLN A CA 1
ATOM 4730 C C . GLN A 1 611 ? -24.435 7.425 27.106 1.00 97.81 611 GLN A C 1
ATOM 4732 O O . GLN A 1 611 ? -23.883 6.482 26.539 1.00 97.81 611 GLN A O 1
ATOM 4737 N N . GLY A 1 612 ? -25.757 7.598 27.136 1.00 97.81 612 GLY A N 1
ATOM 4738 C CA . GLY A 1 612 ? -26.708 6.711 26.478 1.00 97.81 612 GLY A CA 1
ATOM 4739 C C . GLY A 1 612 ? -26.804 5.340 27.144 1.00 97.81 612 GLY A C 1
ATOM 4740 O O . GLY A 1 612 ? -26.382 5.171 28.285 1.00 97.81 612 GLY A O 1
ATOM 4741 N N . LYS A 1 613 ? -27.395 4.372 26.440 1.00 98.06 613 LYS A N 1
ATOM 4742 C CA . LYS A 1 613 ? -27.585 3.002 26.929 1.00 98.06 613 LYS A CA 1
ATOM 4743 C C . LYS A 1 613 ? -26.378 2.134 26.565 1.00 98.06 613 LYS A C 1
ATOM 4745 O O . LYS A 1 613 ? -26.141 1.903 25.382 1.00 98.06 613 LYS A O 1
ATOM 4750 N N . ASN A 1 614 ? -25.632 1.690 27.566 1.00 98.44 614 ASN A N 1
ATOM 4751 C CA . ASN A 1 614 ? -24.411 0.904 27.436 1.00 98.44 614 ASN A CA 1
ATOM 4752 C C . ASN A 1 614 ? -24.615 -0.476 28.056 1.00 98.44 614 ASN A C 1
ATOM 4754 O O . ASN A 1 614 ? -25.219 -0.568 29.119 1.00 98.44 614 ASN A O 1
ATOM 4758 N N . ASN A 1 615 ? -24.071 -1.524 27.437 1.00 97.69 615 ASN A N 1
ATOM 4759 C CA . ASN A 1 615 ? -24.272 -2.896 27.910 1.00 97.69 615 ASN A CA 1
ATOM 4760 C C . ASN A 1 615 ? -22.932 -3.593 28.148 1.00 97.69 615 ASN A C 1
ATOM 4762 O O . ASN A 1 615 ? -22.026 -3.477 27.319 1.00 97.69 615 ASN A O 1
ATOM 4766 N N . ILE A 1 616 ? -22.828 -4.368 29.225 1.00 96.69 616 ILE A N 1
ATOM 4767 C CA . ILE A 1 616 ? -21.679 -5.239 29.494 1.00 96.69 616 ILE A CA 1
ATOM 4768 C C . ILE A 1 616 ? -22.171 -6.647 29.818 1.00 96.69 616 ILE A C 1
ATOM 4770 O O . ILE A 1 616 ? -23.123 -6.822 30.580 1.00 96.69 616 ILE A O 1
ATOM 4774 N N . GLN A 1 617 ? -21.512 -7.648 29.238 1.00 93.75 617 GLN A N 1
ATOM 4775 C CA . GLN A 1 617 ? -21.862 -9.052 29.412 1.00 93.75 617 GLN A CA 1
ATOM 4776 C C . GLN A 1 617 ? -20.614 -9.949 29.424 1.00 93.75 617 GLN A C 1
ATOM 4778 O O . GLN A 1 617 ? -19.808 -9.909 28.493 1.00 93.75 617 GLN A O 1
ATOM 4783 N N . ASN A 1 618 ? -20.506 -10.803 30.449 1.00 92.06 618 ASN A N 1
ATOM 4784 C CA . ASN A 1 618 ? -19.581 -11.944 30.535 1.00 92.06 618 ASN A CA 1
ATOM 4785 C C . ASN A 1 618 ? -18.084 -11.604 30.407 1.00 92.06 618 ASN A C 1
ATOM 4787 O O . ASN A 1 618 ? -17.354 -12.268 29.671 1.00 92.06 618 ASN A O 1
ATOM 4791 N N . VAL A 1 619 ? -17.600 -10.585 31.124 1.00 93.56 619 VAL A N 1
ATOM 4792 C CA . VAL A 1 619 ? -16.208 -10.110 31.006 1.00 93.56 619 VAL A CA 1
ATOM 4793 C C . VAL A 1 619 ? -15.577 -9.761 32.359 1.00 93.56 619 VAL A C 1
ATOM 4795 O O . VAL A 1 619 ? -16.256 -9.292 33.277 1.00 93.56 619 VAL A O 1
ATOM 4798 N N . ASN A 1 620 ? -14.264 -9.976 32.465 1.00 93.81 620 ASN A N 1
ATOM 4799 C CA . ASN A 1 620 ? -13.425 -9.477 33.553 1.00 93.81 620 ASN A CA 1
ATOM 4800 C C . ASN A 1 620 ? -12.791 -8.140 33.136 1.00 93.81 620 ASN A C 1
ATOM 4802 O O . ASN A 1 620 ? -12.168 -8.060 32.077 1.00 93.81 620 ASN A O 1
ATOM 4806 N N . LEU A 1 621 ? -12.913 -7.099 33.957 1.00 95.81 621 LEU A N 1
ATOM 4807 C CA . LEU A 1 621 ? -12.218 -5.827 33.774 1.00 95.81 621 LEU A CA 1
ATOM 4808 C C . LEU A 1 621 ? -11.261 -5.589 34.942 1.00 95.81 621 LEU A C 1
ATOM 4810 O O . LEU A 1 621 ? -11.696 -5.319 36.060 1.00 95.81 621 LEU A O 1
ATOM 4814 N N . ASP A 1 622 ? -9.964 -5.631 34.660 1.00 95.50 622 ASP A N 1
ATOM 4815 C CA . ASP A 1 622 ? -8.895 -5.269 35.584 1.00 95.50 622 ASP A CA 1
ATOM 4816 C C . ASP A 1 622 ? -8.590 -3.772 35.422 1.00 95.50 622 ASP A C 1
ATOM 4818 O O . ASP A 1 622 ? -7.904 -3.349 34.488 1.00 95.50 622 ASP A O 1
ATOM 4822 N N . ILE A 1 623 ? -9.143 -2.949 36.313 1.00 96.06 623 ILE A N 1
ATOM 4823 C CA . ILE A 1 623 ? -9.149 -1.485 36.213 1.00 96.06 623 ILE A CA 1
ATOM 4824 C C . ILE A 1 623 ? -8.146 -0.904 37.210 1.00 96.06 623 ILE A C 1
ATOM 4826 O O . ILE A 1 623 ? -8.377 -0.919 38.415 1.00 96.06 623 ILE A O 1
ATOM 4830 N N . LYS A 1 624 ? -7.035 -0.347 36.722 1.00 93.19 624 LYS A N 1
ATOM 4831 C CA . LYS A 1 624 ? -5.938 0.129 37.589 1.00 93.19 624 LYS A CA 1
ATOM 4832 C C . LYS A 1 624 ? -6.286 1.356 38.426 1.00 93.19 624 LYS A C 1
ATOM 4834 O O . LYS A 1 624 ? -5.764 1.488 39.528 1.00 93.19 624 LYS A O 1
ATOM 4839 N N . SER A 1 625 ? -7.122 2.249 37.899 1.00 92.69 625 SER A N 1
ATOM 4840 C CA . SER A 1 625 ? -7.504 3.503 38.549 1.00 92.69 625 SER A CA 1
ATOM 4841 C C . SER A 1 625 ? -9.003 3.522 38.836 1.00 92.69 625 SER A C 1
ATOM 4843 O O . SER A 1 625 ? -9.423 2.884 39.793 1.00 92.69 625 SER A O 1
ATOM 4845 N N . ASN A 1 626 ? -9.825 4.235 38.060 1.00 93.88 626 ASN A N 1
ATOM 4846 C CA . ASN A 1 626 ? -11.225 4.471 38.420 1.00 93.88 626 ASN A CA 1
ATOM 4847 C C . ASN A 1 626 ? -12.209 3.947 37.372 1.00 93.88 626 ASN A C 1
ATOM 4849 O O . ASN A 1 626 ? -11.917 3.918 36.173 1.00 93.88 626 ASN A O 1
ATOM 4853 N N . ALA A 1 627 ? -13.406 3.602 37.847 1.00 96.94 627 ALA A N 1
ATOM 4854 C CA . ALA A 1 627 ? -14.577 3.340 37.022 1.00 96.94 627 ALA A CA 1
ATOM 4855 C C . ALA A 1 627 ? -15.639 4.426 37.244 1.00 96.94 627 ALA A C 1
ATOM 4857 O O . ALA A 1 627 ? -15.965 4.772 38.385 1.00 96.94 627 ALA A O 1
ATOM 4858 N N . ILE A 1 628 ? -16.193 4.965 36.157 1.00 98.06 628 ILE A N 1
ATOM 4859 C CA . ILE A 1 628 ? -17.210 6.021 36.202 1.00 98.06 628 ILE A CA 1
ATOM 4860 C C . ILE A 1 628 ? -18.393 5.646 35.307 1.00 98.06 628 ILE A C 1
ATOM 4862 O O . ILE A 1 628 ? -18.235 5.455 34.102 1.00 98.06 628 ILE A O 1
ATOM 4866 N N . ASN A 1 629 ? -19.599 5.629 35.876 1.00 98.38 629 ASN A N 1
ATOM 4867 C CA . ASN A 1 629 ? -20.840 5.704 35.102 1.00 98.38 629 ASN A CA 1
ATOM 4868 C C . ASN A 1 629 ? -21.384 7.131 35.187 1.00 98.38 629 ASN A C 1
ATOM 4870 O O . ASN A 1 629 ? -21.775 7.599 36.253 1.00 98.38 629 ASN A O 1
ATOM 4874 N N . SER A 1 630 ? -21.349 7.853 34.075 1.00 98.38 630 SER A N 1
ATOM 4875 C CA . SER A 1 630 ? -21.650 9.285 34.016 1.00 98.38 630 SER A CA 1
ATOM 4876 C C . SER A 1 630 ? -23.149 9.570 34.105 1.00 98.38 630 SER A C 1
ATOM 4878 O O . SER A 1 630 ? -23.972 8.732 33.758 1.00 98.38 630 SER A O 1
ATOM 4880 N N . ALA A 1 631 ? -23.521 10.797 34.483 1.00 97.81 631 ALA A N 1
ATOM 4881 C CA . ALA A 1 631 ? -24.920 11.173 34.731 1.00 97.81 631 ALA A CA 1
ATOM 4882 C C . ALA A 1 631 ? -25.880 10.979 33.543 1.00 97.81 631 ALA A C 1
ATOM 4884 O O . ALA A 1 631 ? -27.079 10.802 33.729 1.00 97.81 631 ALA A O 1
ATOM 4885 N N . LYS A 1 632 ? -25.361 11.000 32.311 1.00 97.75 632 LYS A N 1
ATOM 4886 C CA . LYS A 1 632 ? -26.143 10.790 31.081 1.00 97.75 632 LYS A CA 1
ATOM 4887 C C . LYS A 1 632 ? -26.134 9.337 30.597 1.00 97.75 632 LYS A C 1
ATOM 4889 O O . LYS A 1 632 ? -26.610 9.066 29.495 1.00 97.75 632 LYS A O 1
ATOM 4894 N N . SER A 1 633 ? -25.533 8.429 31.357 1.00 98.38 633 SER A N 1
ATOM 4895 C CA . SER A 1 633 ? -25.356 7.027 30.993 1.00 98.38 633 SER A CA 1
ATOM 4896 C C . SER A 1 633 ? -26.341 6.135 31.743 1.00 98.38 633 SER A C 1
ATOM 4898 O O . SER A 1 633 ? -26.663 6.365 32.908 1.00 98.38 633 SER A O 1
ATOM 4900 N N . THR A 1 634 ? -26.817 5.106 31.053 1.00 98.44 634 THR A N 1
ATOM 4901 C CA . THR A 1 634 ? -27.440 3.918 31.632 1.00 98.44 634 THR A CA 1
ATOM 4902 C C . THR A 1 634 ? -26.530 2.740 31.316 1.00 98.44 634 THR A C 1
ATOM 4904 O O . THR A 1 634 ? -26.236 2.512 30.146 1.00 98.44 634 THR A O 1
ATOM 4907 N N . LEU A 1 635 ? -26.042 2.051 32.341 1.00 98.19 635 LEU A N 1
ATOM 4908 C CA . LEU A 1 635 ? -25.138 0.916 32.229 1.00 98.19 635 LEU A CA 1
ATOM 4909 C C . LEU A 1 635 ? -25.875 -0.356 32.646 1.00 98.19 635 LEU A C 1
ATOM 4911 O O . LEU A 1 635 ? -26.153 -0.547 33.828 1.00 98.19 635 LEU A O 1
ATOM 4915 N N . ASP A 1 636 ? -26.159 -1.213 31.676 1.00 97.31 636 ASP A N 1
ATOM 4916 C CA . ASP A 1 636 ? -26.834 -2.485 31.887 1.00 97.31 636 ASP A CA 1
ATOM 4917 C C . ASP A 1 636 ? -25.812 -3.621 31.998 1.00 97.31 636 ASP A C 1
ATOM 4919 O O . ASP A 1 636 ? -24.960 -3.811 31.120 1.00 97.31 636 ASP A O 1
ATOM 4923 N N . ILE A 1 637 ? -25.923 -4.398 33.070 1.00 95.81 637 ILE A N 1
ATOM 4924 C CA . ILE A 1 637 ? -25.135 -5.600 33.331 1.00 95.81 637 ILE A CA 1
ATOM 4925 C C . ILE A 1 637 ? -26.012 -6.813 33.018 1.00 95.81 637 ILE A C 1
ATOM 4927 O O . ILE A 1 637 ? -26.865 -7.195 33.816 1.00 95.81 637 ILE A O 1
ATOM 4931 N N . LEU A 1 638 ? -25.803 -7.397 31.835 1.00 91.69 638 LEU A N 1
ATOM 4932 C CA . LEU A 1 638 ? -26.664 -8.433 31.232 1.00 91.69 638 LEU A CA 1
ATOM 4933 C C . LEU A 1 638 ? -26.105 -9.860 31.387 1.00 91.69 638 LEU A C 1
ATOM 4935 O O . LEU A 1 638 ? -26.465 -10.774 30.647 1.00 91.69 638 LEU A O 1
ATOM 4939 N N . GLY A 1 639 ? -25.108 -10.021 32.247 1.00 88.88 639 GLY A N 1
ATOM 4940 C CA . GLY A 1 639 ? -24.353 -11.251 32.434 1.00 88.88 639 GLY A CA 1
ATOM 4941 C C . GLY A 1 639 ? -23.469 -11.140 33.662 1.00 88.88 639 GLY A C 1
ATOM 4942 O O . GLY A 1 639 ? -23.521 -10.150 34.390 1.00 88.88 639 GLY A O 1
ATOM 4943 N N . ASN A 1 640 ? -22.608 -12.129 33.868 1.00 89.62 640 ASN A N 1
ATOM 4944 C CA . ASN A 1 640 ? -21.649 -12.075 34.963 1.00 89.62 640 ASN A CA 1
ATOM 4945 C C . ASN A 1 640 ? -20.505 -11.119 34.580 1.00 89.62 640 ASN A C 1
ATOM 4947 O O . ASN A 1 640 ? -19.828 -11.309 33.572 1.00 89.62 640 ASN A O 1
ATOM 4951 N N . VAL A 1 641 ? -20.303 -10.060 35.355 1.00 93.19 641 VAL A N 1
ATOM 4952 C CA . VAL A 1 641 ? -19.290 -9.031 35.105 1.00 93.19 641 VAL A CA 1
ATOM 4953 C C . VAL A 1 641 ? -18.468 -8.827 36.365 1.00 93.19 641 VAL A C 1
ATOM 4955 O O . VAL A 1 641 ? -19.009 -8.653 37.458 1.00 93.19 641 VAL A O 1
ATOM 4958 N N . PHE A 1 642 ? -17.148 -8.831 36.203 1.00 92.69 642 PHE A N 1
ATOM 4959 C CA . PHE A 1 642 ? -16.211 -8.703 37.313 1.00 92.69 642 PHE A CA 1
ATOM 4960 C C . PHE A 1 642 ? -15.349 -7.462 37.129 1.00 92.69 642 PHE A C 1
ATOM 4962 O O . PHE A 1 642 ? -14.635 -7.351 36.136 1.00 92.69 642 PHE A O 1
ATOM 4969 N N . PHE A 1 643 ? -15.425 -6.526 38.070 1.00 95.00 643 PHE A N 1
ATOM 4970 C CA . PHE A 1 643 ? -14.572 -5.342 38.122 1.00 95.00 643 PHE A CA 1
ATOM 4971 C C . PHE A 1 643 ? -13.512 -5.570 39.201 1.00 95.00 643 PHE A C 1
ATOM 4973 O O . PHE A 1 643 ? -13.816 -5.624 40.393 1.00 95.00 643 PHE A O 1
ATOM 4980 N N . ASN A 1 644 ? -12.260 -5.703 38.788 1.00 93.56 644 ASN A N 1
ATOM 4981 C CA . ASN A 1 644 ? -11.138 -5.946 39.681 1.00 93.56 644 ASN A CA 1
ATOM 4982 C C . ASN A 1 644 ? -10.298 -4.672 39.754 1.00 93.56 644 ASN A C 1
ATOM 4984 O O . ASN A 1 644 ? -9.802 -4.200 38.732 1.00 93.56 644 ASN A O 1
ATOM 4988 N N . PHE A 1 645 ? -10.106 -4.124 40.952 1.00 92.38 645 PHE A N 1
ATOM 4989 C CA . PHE A 1 645 ? -9.226 -2.973 41.150 1.00 92.38 645 PHE A CA 1
ATOM 4990 C C . PHE A 1 645 ? -7.995 -3.392 41.959 1.00 92.38 645 PHE A C 1
ATOM 4992 O O . PHE A 1 645 ? -8.132 -3.734 43.136 1.00 92.38 645 PHE A O 1
ATOM 4999 N N . PRO A 1 646 ? -6.784 -3.368 41.374 1.00 84.94 646 PRO A N 1
ATOM 5000 C CA . PRO A 1 646 ? -5.570 -3.731 42.094 1.00 84.94 646 PRO A CA 1
ATOM 5001 C C . PRO A 1 646 ? -5.114 -2.639 43.074 1.00 84.94 646 PRO A C 1
ATOM 5003 O O . PRO A 1 646 ? -4.389 -2.937 44.021 1.00 84.94 646 PRO A O 1
ATOM 5006 N N . ALA A 1 647 ? -5.516 -1.378 42.876 1.00 82.25 647 ALA A N 1
ATOM 5007 C CA . ALA A 1 647 ? -5.132 -0.271 43.745 1.00 82.25 647 ALA A CA 1
ATOM 5008 C C . ALA A 1 647 ? -6.188 -0.004 44.829 1.00 82.25 647 ALA A C 1
ATOM 5010 O O . ALA A 1 647 ? -7.369 0.174 44.548 1.00 82.25 647 ALA A O 1
ATOM 5011 N N . ALA A 1 648 ? -5.747 0.120 46.084 1.00 73.00 648 ALA A N 1
ATOM 5012 C CA . ALA A 1 648 ? -6.635 0.431 47.209 1.00 73.00 648 ALA A CA 1
ATOM 5013 C C . ALA A 1 648 ? -7.270 1.836 47.124 1.00 73.00 648 ALA A C 1
ATOM 5015 O O . ALA A 1 648 ? -8.276 2.095 47.775 1.00 73.00 648 ALA A O 1
ATOM 5016 N N . THR A 1 649 ? -6.691 2.745 46.331 1.00 81.44 649 THR A N 1
ATOM 5017 C CA . THR A 1 649 ? -7.194 4.112 46.104 1.00 81.44 649 THR A CA 1
ATOM 5018 C C . THR A 1 649 ? -8.189 4.219 44.949 1.00 81.44 649 THR A C 1
ATOM 5020 O O . THR A 1 649 ? -8.693 5.309 44.679 1.00 81.44 649 THR A O 1
ATOM 5023 N N . SER A 1 650 ? -8.444 3.122 44.238 1.00 87.75 650 SER A N 1
ATOM 5024 C CA . SER A 1 650 ? -9.442 3.063 43.177 1.00 87.75 650 SER A CA 1
ATOM 5025 C C . SER A 1 650 ? -10.849 3.316 43.709 1.00 87.75 650 SER A C 1
ATOM 5027 O O . SER A 1 650 ? -11.133 3.075 44.880 1.00 87.75 650 SER A O 1
ATOM 5029 N N . SER A 1 651 ? -11.742 3.770 42.830 1.00 88.00 651 SER A N 1
ATOM 5030 C CA . SER A 1 651 ? -13.158 3.983 43.138 1.00 88.00 651 SER A CA 1
ATOM 5031 C C . SER A 1 651 ? -14.057 3.605 41.962 1.00 88.00 651 SER A C 1
ATOM 5033 O O . SER A 1 651 ? -13.688 3.803 40.798 1.00 88.00 651 SER A O 1
ATOM 5035 N N . PHE A 1 652 ? -15.261 3.111 42.268 1.00 95.06 652 PHE A N 1
ATOM 5036 C CA . PHE A 1 652 ? -16.343 3.005 41.290 1.00 95.06 652 PHE A CA 1
ATOM 5037 C C . PHE A 1 652 ? -17.463 3.982 41.657 1.00 95.06 652 PHE A C 1
ATOM 5039 O O . PHE A 1 652 ? -18.222 3.766 42.601 1.00 95.06 652 PHE A O 1
ATOM 5046 N N . ASN A 1 653 ? -17.568 5.066 40.883 1.00 96.62 653 ASN A N 1
ATOM 5047 C CA . ASN A 1 653 ? -18.584 6.097 41.064 1.00 96.62 653 ASN A CA 1
ATOM 5048 C C . ASN A 1 653 ? -19.688 5.993 40.006 1.00 96.62 653 ASN A C 1
ATOM 5050 O O . ASN A 1 653 ? -19.446 6.162 38.808 1.00 96.62 653 ASN A O 1
ATOM 5054 N N . ASN A 1 654 ? -20.920 5.796 40.462 1.00 97.56 654 ASN A N 1
ATOM 5055 C CA . ASN A 1 654 ? -22.115 5.933 39.646 1.00 97.56 654 ASN A CA 1
ATOM 5056 C C . ASN A 1 654 ? -22.733 7.323 39.827 1.00 97.56 654 ASN A C 1
ATOM 5058 O O . ASN A 1 654 ? -23.024 7.731 40.950 1.00 97.56 654 ASN A O 1
ATOM 5062 N N . PHE A 1 655 ? -22.953 8.023 38.718 1.00 98.06 655 PHE A N 1
ATOM 5063 C CA . PHE A 1 655 ? -23.697 9.280 38.620 1.00 98.06 655 PHE A CA 1
ATOM 5064 C C . PHE A 1 655 ? -24.949 9.153 37.737 1.00 98.06 655 PHE A C 1
ATOM 5066 O O . PHE A 1 655 ? -25.767 10.067 37.736 1.00 98.06 655 PHE A O 1
ATOM 5073 N N . GLY A 1 656 ? -25.086 8.063 36.972 1.00 97.50 656 GLY A N 1
ATOM 5074 C CA . GLY A 1 656 ? -26.191 7.805 36.043 1.00 97.50 656 GLY A CA 1
ATOM 5075 C C . GLY A 1 656 ? -27.095 6.669 36.516 1.00 97.50 656 GLY A C 1
ATOM 5076 O O . GLY A 1 656 ? -27.392 6.552 37.699 1.00 97.50 656 GLY A O 1
ATOM 5077 N N . ASN A 1 657 ? -27.530 5.807 35.602 1.00 97.62 657 ASN A N 1
ATOM 5078 C CA . ASN A 1 657 ? -28.301 4.611 35.946 1.00 97.62 657 ASN A CA 1
ATOM 5079 C C . ASN A 1 657 ? -27.432 3.364 35.781 1.00 97.62 657 ASN A C 1
ATOM 5081 O O . ASN A 1 657 ? -26.739 3.238 34.773 1.00 97.62 657 ASN A O 1
ATOM 5085 N N . ILE A 1 658 ? -27.473 2.450 36.743 1.00 97.56 658 ILE A N 1
ATOM 5086 C CA . ILE A 1 658 ? -26.933 1.096 36.612 1.00 97.56 658 ILE A CA 1
ATOM 5087 C C . ILE A 1 658 ? -28.096 0.132 36.792 1.00 97.56 658 ILE A C 1
ATOM 5089 O O . ILE A 1 658 ? -28.806 0.240 37.789 1.00 97.56 658 ILE A O 1
ATOM 5093 N N . ASN A 1 659 ? -28.261 -0.798 35.859 1.00 95.62 659 ASN A N 1
ATOM 5094 C CA . ASN A 1 659 ? -29.228 -1.884 35.956 1.00 95.62 659 ASN A CA 1
ATOM 5095 C C . ASN A 1 659 ? -28.473 -3.211 35.951 1.00 95.62 659 ASN A C 1
ATOM 5097 O O . ASN A 1 659 ? -27.592 -3.422 35.115 1.00 95.62 659 ASN A O 1
ATOM 5101 N N . ILE A 1 660 ? -28.785 -4.089 36.896 1.00 92.88 660 ILE A N 1
ATOM 5102 C CA . ILE A 1 660 ? -28.117 -5.379 37.060 1.00 92.88 660 ILE A CA 1
ATOM 5103 C C . ILE A 1 660 ? -29.154 -6.472 36.859 1.00 92.88 660 ILE A C 1
ATOM 5105 O O . ILE A 1 660 ? -30.073 -6.593 37.664 1.00 92.88 660 ILE A O 1
ATOM 5109 N N . GLU A 1 661 ? -29.007 -7.251 35.789 1.00 89.75 661 GLU A N 1
ATOM 5110 C CA . GLU A 1 661 ? -29.896 -8.378 35.490 1.00 89.75 661 GLU A CA 1
ATOM 5111 C C . GLU A 1 661 ? -29.339 -9.717 35.993 1.00 89.75 661 GLU A C 1
ATOM 5113 O O . GLU A 1 661 ? -30.116 -10.583 36.378 1.00 89.75 661 GLU A O 1
ATOM 5118 N N . ASP A 1 662 ? -28.012 -9.870 36.011 1.00 86.88 662 ASP A N 1
ATOM 5119 C CA . ASP A 1 662 ? -27.295 -11.043 36.530 1.00 86.88 662 ASP A CA 1
ATOM 5120 C C . ASP A 1 662 ? -26.313 -10.592 37.632 1.00 86.88 662 ASP A C 1
ATOM 5122 O O . ASP A 1 662 ? -26.717 -10.020 38.637 1.00 86.88 662 ASP A O 1
ATOM 5126 N N . LYS A 1 663 ? -25.000 -10.788 37.479 1.00 86.50 663 LYS A N 1
ATOM 5127 C CA . LYS A 1 663 ? -24.032 -10.525 38.547 1.00 86.50 663 LYS A CA 1
ATOM 5128 C C . LYS A 1 663 ? -23.064 -9.406 38.191 1.00 86.50 663 LYS A C 1
ATOM 5130 O O . LYS A 1 663 ? -22.332 -9.513 37.212 1.00 86.50 663 LYS A O 1
ATOM 5135 N N . LEU A 1 664 ? -22.971 -8.397 39.052 1.00 90.38 664 LEU A N 1
ATOM 5136 C CA . LEU A 1 664 ? -21.856 -7.455 39.091 1.00 90.38 664 LEU A CA 1
ATOM 5137 C C . LEU A 1 664 ? -21.056 -7.682 40.371 1.00 90.38 664 LEU A C 1
ATOM 5139 O O . LEU A 1 664 ? -21.563 -7.485 41.474 1.00 90.38 664 LEU A O 1
ATOM 5143 N N . GLU A 1 665 ? -19.794 -8.067 40.230 1.00 90.06 665 GLU A N 1
ATOM 5144 C CA . GLU A 1 665 ? -18.899 -8.287 41.362 1.00 90.06 665 GLU A CA 1
ATOM 5145 C C . GLU A 1 665 ? -17.667 -7.376 41.286 1.00 90.06 665 GLU A C 1
ATOM 5147 O O . GLU A 1 665 ? -16.947 -7.359 40.290 1.00 90.06 665 GLU A O 1
ATOM 5152 N N . ILE A 1 666 ? -17.422 -6.632 42.363 1.00 89.19 666 ILE A N 1
ATOM 5153 C CA . ILE A 1 666 ? -16.267 -5.762 42.575 1.00 89.19 666 ILE A CA 1
ATOM 5154 C C . ILE A 1 666 ? -15.287 -6.494 43.501 1.00 89.19 666 ILE A C 1
ATOM 5156 O O . ILE A 1 666 ? -15.474 -6.537 44.721 1.00 89.19 666 ILE A O 1
ATOM 5160 N N . LYS A 1 667 ? -14.234 -7.084 42.923 1.00 83.06 667 LYS A N 1
ATOM 5161 C CA . LYS A 1 667 ? -13.262 -7.943 43.633 1.00 83.06 667 LYS A CA 1
ATOM 5162 C C . LYS A 1 667 ? -12.116 -7.155 44.270 1.00 83.06 667 LYS A C 1
ATOM 5164 O O . LYS A 1 667 ? -10.949 -7.520 44.147 1.00 83.06 667 LYS A O 1
ATOM 5169 N N . SER A 1 668 ? -12.421 -6.062 44.955 1.00 78.25 668 SER A N 1
ATOM 5170 C CA . SER A 1 668 ? -11.432 -5.298 45.719 1.00 78.25 668 SER A CA 1
ATOM 5171 C C . SER A 1 668 ? -12.092 -4.558 46.877 1.00 78.25 668 SER A C 1
ATOM 5173 O O . SER A 1 668 ? -13.294 -4.303 46.856 1.00 78.25 668 SER A O 1
ATOM 5175 N N . LYS A 1 669 ? -11.295 -4.140 47.869 1.00 74.94 669 LYS A N 1
ATOM 5176 C CA . LYS A 1 669 ? -11.751 -3.264 48.967 1.00 74.94 669 LYS A CA 1
ATOM 5177 C C . LYS A 1 669 ? -12.120 -1.841 48.514 1.00 74.94 669 LYS A C 1
ATOM 5179 O O . LYS A 1 669 ? -12.332 -0.961 49.336 1.00 74.94 669 LYS A O 1
ATOM 5184 N N . THR A 1 670 ? -12.171 -1.603 47.208 1.00 80.88 670 THR A N 1
ATOM 5185 C CA . THR A 1 670 ? -12.594 -0.341 46.618 1.00 80.88 670 THR A CA 1
ATOM 5186 C C . THR A 1 670 ? -14.043 -0.042 46.971 1.00 80.88 670 THR A C 1
ATOM 5188 O O . THR A 1 670 ? -14.929 -0.877 46.790 1.00 80.88 670 THR A O 1
ATOM 5191 N N . ASP A 1 671 ? -14.287 1.189 47.405 1.00 83.38 671 ASP A N 1
ATOM 5192 C CA . ASP A 1 671 ? -15.638 1.656 47.657 1.00 83.38 671 ASP A CA 1
ATOM 5193 C C . ASP A 1 671 ? -16.418 1.820 46.345 1.00 83.38 671 ASP A C 1
ATOM 5195 O O . ASP A 1 671 ? -15.966 2.446 45.375 1.00 83.38 671 ASP A O 1
ATOM 5199 N N . PHE A 1 672 ? -17.638 1.290 46.350 1.00 90.19 672 PHE A N 1
ATOM 5200 C CA . PHE A 1 672 ? -18.659 1.609 45.366 1.00 90.19 672 PHE A CA 1
ATOM 5201 C C . PHE A 1 672 ? -19.533 2.746 45.886 1.00 90.19 672 PHE A C 1
ATOM 5203 O O . PHE A 1 672 ? -20.070 2.670 46.995 1.00 90.19 672 PHE A O 1
ATOM 5210 N N . LYS A 1 673 ? -19.737 3.773 45.058 1.00 92.81 673 LYS A N 1
ATOM 5211 C CA . LYS A 1 673 ? -20.598 4.909 45.385 1.00 92.81 673 LYS A CA 1
ATOM 5212 C C . LYS A 1 673 ? -21.674 5.140 44.326 1.00 92.81 673 LYS A C 1
ATOM 5214 O O . LYS A 1 673 ? -21.375 5.576 43.216 1.00 92.81 673 LYS A O 1
ATOM 5219 N N . ASN A 1 674 ? -22.937 4.962 44.707 1.00 93.56 674 ASN A N 1
ATOM 5220 C CA . ASN A 1 674 ? -24.099 5.471 43.978 1.00 93.56 674 ASN A CA 1
ATOM 5221 C C . ASN A 1 674 ? -24.387 6.908 44.443 1.00 93.56 674 ASN A C 1
ATOM 5223 O O . ASN A 1 674 ? -24.802 7.103 45.580 1.00 93.56 674 ASN A O 1
ATOM 5227 N N . ASN A 1 675 ? -24.093 7.920 43.625 1.00 95.44 675 ASN A N 1
ATOM 5228 C CA . ASN A 1 675 ? -24.156 9.333 44.022 1.00 95.44 675 ASN A CA 1
ATOM 5229 C C . ASN A 1 675 ? -25.589 9.903 44.022 1.00 95.44 675 ASN A C 1
ATOM 5231 O O . ASN A 1 675 ? -26.553 9.273 43.609 1.00 95.44 675 ASN A O 1
ATOM 5235 N N . LYS A 1 676 ? -25.750 11.145 44.486 1.00 90.88 676 LYS A N 1
ATOM 5236 C CA . LYS A 1 676 ? -27.033 11.856 44.368 1.00 90.88 676 LYS A CA 1
ATOM 5237 C C . LYS A 1 676 ? -27.464 11.971 42.901 1.00 90.88 676 LYS A C 1
ATOM 5239 O O . LYS A 1 676 ? -26.638 12.228 42.025 1.00 90.88 676 LYS A O 1
ATOM 5244 N N . ASN A 1 677 ? -28.763 11.856 42.660 1.00 91.06 677 ASN A N 1
ATOM 5245 C CA . ASN A 1 677 ? -29.458 11.835 41.372 1.00 91.06 677 ASN A CA 1
ATOM 5246 C C . ASN A 1 677 ? -29.145 10.631 40.466 1.00 91.06 677 ASN A C 1
ATOM 5248 O O . ASN A 1 677 ? -29.602 10.614 39.322 1.00 91.06 677 ASN A O 1
ATOM 5252 N N . SER A 1 678 ? -28.402 9.631 40.950 1.00 95.50 678 SER A N 1
ATOM 5253 C CA . SER A 1 678 ? -28.135 8.391 40.217 1.00 95.50 678 SER A CA 1
ATOM 5254 C C . SER A 1 678 ? -29.086 7.272 40.648 1.00 95.50 678 SER A C 1
ATOM 5256 O O . SER A 1 678 ? -29.699 7.335 41.714 1.00 95.50 678 SER A O 1
ATOM 5258 N N . THR A 1 679 ? -29.228 6.241 39.820 1.00 93.88 679 THR A N 1
ATOM 5259 C CA . THR A 1 679 ? -30.062 5.065 40.100 1.00 93.88 679 THR A CA 1
ATOM 5260 C C . THR A 1 679 ? -29.206 3.807 40.064 1.00 93.88 679 THR A C 1
ATOM 5262 O O . THR A 1 679 ? -28.401 3.637 39.148 1.00 93.88 679 THR A O 1
ATOM 5265 N N . LEU A 1 680 ? -29.406 2.921 41.033 1.00 92.75 680 LEU A N 1
ATOM 5266 C CA . LEU A 1 680 ? -28.956 1.535 40.990 1.00 92.75 680 LEU A CA 1
ATOM 5267 C C . LEU A 1 680 ? -30.190 0.632 41.047 1.00 92.75 680 LEU A C 1
ATOM 5269 O O . LEU A 1 680 ? -30.980 0.755 41.981 1.00 92.75 680 LEU A O 1
ATOM 5273 N N . SER A 1 681 ? -30.349 -0.248 40.065 1.00 89.88 681 SER A N 1
ATOM 5274 C CA . SER A 1 681 ? -31.463 -1.190 39.973 1.00 89.88 681 SER A CA 1
ATOM 5275 C C . SER A 1 681 ? -30.947 -2.626 39.942 1.00 89.88 681 SER A C 1
ATOM 5277 O O . SER A 1 681 ? -30.032 -2.938 39.179 1.00 89.88 681 SER A O 1
ATOM 5279 N N . LEU A 1 682 ? -31.538 -3.491 40.762 1.00 84.75 682 LEU A N 1
ATOM 5280 C CA . LEU A 1 682 ? -31.420 -4.942 40.653 1.00 84.75 682 LEU A CA 1
ATOM 5281 C C . LEU A 1 682 ? -32.701 -5.429 39.971 1.00 84.75 682 LEU A C 1
ATOM 5283 O O . LEU A 1 682 ? -33.782 -5.395 40.565 1.00 84.75 682 LEU A O 1
ATOM 5287 N N . ASP A 1 683 ? -32.579 -5.759 38.688 1.00 81.75 683 ASP A N 1
ATOM 5288 C CA . ASP A 1 683 ? -33.705 -5.854 37.754 1.00 81.75 683 ASP A CA 1
ATOM 5289 C C . ASP A 1 683 ? -34.389 -7.225 37.749 1.00 81.75 683 ASP A C 1
ATOM 5291 O O . ASP A 1 683 ? -35.505 -7.351 37.237 1.00 81.75 683 ASP A O 1
ATOM 5295 N N . THR A 1 684 ? -33.723 -8.239 38.302 1.00 77.75 684 THR A N 1
ATOM 5296 C CA . THR A 1 684 ? -34.230 -9.606 38.427 1.00 77.75 684 THR A CA 1
ATOM 5297 C C . THR A 1 684 ? -33.979 -10.134 39.838 1.00 77.75 684 THR A C 1
ATOM 5299 O O . THR A 1 684 ? -33.176 -9.584 40.594 1.00 77.75 684 THR A O 1
ATOM 5302 N N . LYS A 1 685 ? -34.632 -11.245 40.181 1.00 67.38 685 LYS A N 1
ATOM 5303 C CA . LYS A 1 685 ? -34.391 -11.952 41.444 1.00 67.38 685 LYS A CA 1
ATOM 5304 C C . LYS A 1 685 ? -33.010 -12.596 41.550 1.00 67.38 685 LYS A C 1
ATOM 5306 O O . LYS A 1 685 ? -32.482 -12.757 42.640 1.00 67.38 685 LYS A O 1
ATOM 5311 N N . ASP A 1 686 ? -32.426 -12.941 40.406 1.00 75.00 686 ASP A N 1
ATOM 5312 C CA . ASP A 1 686 ? -31.101 -13.554 40.324 1.00 75.00 686 ASP A CA 1
ATOM 5313 C C . ASP A 1 686 ? -29.995 -12.485 40.269 1.00 75.00 686 ASP A C 1
ATOM 5315 O O . ASP A 1 686 ? -28.807 -12.814 40.204 1.00 75.00 686 ASP A O 1
ATOM 5319 N N . ALA A 1 687 ? -30.374 -11.200 40.297 1.00 77.69 687 ALA A N 1
ATOM 5320 C CA . ALA A 1 687 ? -29.436 -10.099 40.259 1.00 77.69 687 ALA A CA 1
ATOM 5321 C C . ALA A 1 687 ? -28.593 -10.065 41.540 1.00 77.69 687 ALA A C 1
ATOM 5323 O O . ALA A 1 687 ? -29.123 -9.978 42.647 1.00 77.69 687 ALA A O 1
ATOM 5324 N N . ILE A 1 688 ? -27.269 -10.085 41.399 1.00 75.38 688 ILE A N 1
ATOM 5325 C CA . ILE A 1 688 ? -26.321 -10.035 42.515 1.00 75.38 688 ILE A CA 1
ATOM 5326 C C . ILE A 1 688 ? -25.375 -8.858 42.306 1.00 75.38 688 ILE A C 1
ATOM 5328 O O . ILE A 1 688 ? -24.595 -8.828 41.353 1.00 75.38 688 ILE A O 1
ATOM 5332 N N . PHE A 1 689 ? -25.381 -7.920 43.244 1.00 80.00 689 PHE A N 1
ATOM 5333 C CA . PHE A 1 689 ? -24.324 -6.932 43.397 1.00 80.00 689 PHE A CA 1
ATOM 5334 C C . PHE A 1 689 ? -23.427 -7.329 44.568 1.00 80.00 689 PHE A C 1
ATOM 5336 O O . PHE A 1 689 ? -23.868 -7.380 45.714 1.00 80.00 689 PHE A O 1
ATOM 5343 N N . TYR A 1 690 ? -22.151 -7.578 44.302 1.00 78.94 690 TYR A N 1
ATOM 5344 C CA . TYR A 1 690 ? -21.176 -7.909 45.335 1.00 78.94 690 TYR A CA 1
ATOM 5345 C C . TYR A 1 690 ? -20.005 -6.937 45.290 1.00 78.94 690 TYR A C 1
ATOM 5347 O O . TYR A 1 690 ? -19.426 -6.715 44.234 1.00 78.94 690 TYR A O 1
ATOM 5355 N N . THR A 1 691 ? -19.626 -6.373 46.431 1.00 80.19 691 THR A N 1
ATOM 5356 C CA . THR A 1 691 ? -18.389 -5.603 46.580 1.00 80.19 691 THR A CA 1
ATOM 5357 C C . THR A 1 691 ? -17.615 -6.068 47.803 1.00 80.19 691 THR A C 1
ATOM 5359 O O . THR A 1 691 ? -18.197 -6.263 48.869 1.00 80.19 691 THR A O 1
ATOM 5362 N N . LEU A 1 692 ? -16.299 -6.245 47.672 1.00 73.12 692 LEU A N 1
ATOM 5363 C CA . LEU A 1 692 ? -15.424 -6.513 48.819 1.00 73.12 692 LEU A CA 1
ATOM 5364 C C . LEU A 1 692 ? -15.175 -5.256 49.675 1.00 73.12 692 LEU A C 1
ATOM 5366 O O . LEU A 1 692 ? -14.858 -5.398 50.853 1.00 73.12 692 LEU A O 1
ATOM 5370 N N . GLY A 1 693 ? -15.315 -4.054 49.107 1.00 72.94 693 GLY A N 1
ATOM 5371 C CA . GLY A 1 693 ? -15.184 -2.769 49.805 1.00 72.94 693 GLY A CA 1
ATOM 5372 C C . GLY A 1 693 ? -16.478 -2.292 50.459 1.00 72.94 693 GLY A C 1
ATOM 5373 O O . GLY A 1 693 ? -17.369 -3.090 50.778 1.00 72.94 693 GLY A O 1
ATOM 5374 N N . SER A 1 694 ? -16.603 -0.976 50.662 1.00 74.69 694 SER A N 1
ATOM 5375 C CA . SER A 1 694 ? -17.864 -0.394 51.127 1.00 74.69 694 SER A CA 1
ATOM 5376 C C . SER A 1 694 ? -18.847 -0.179 49.973 1.00 74.69 694 SER A C 1
ATOM 5378 O O . SER A 1 694 ? -18.489 0.280 48.890 1.00 74.69 694 SER A O 1
ATOM 5380 N N . PHE A 1 695 ? -20.122 -0.445 50.228 1.00 80.12 695 PHE A N 1
ATOM 5381 C CA . PHE A 1 695 ? -21.251 -0.022 49.412 1.00 80.12 695 PHE A CA 1
ATOM 5382 C C . PHE A 1 695 ? -21.830 1.279 49.981 1.00 80.12 695 PHE A C 1
ATOM 5384 O O . PHE A 1 695 ? -22.272 1.311 51.129 1.00 80.12 695 PHE A O 1
ATOM 5391 N N . ILE A 1 696 ? -21.843 2.357 49.197 1.00 81.50 696 ILE A N 1
ATOM 5392 C CA . ILE A 1 696 ? -22.356 3.671 49.607 1.00 81.50 696 ILE A CA 1
ATOM 5393 C C . ILE A 1 696 ? -23.449 4.119 48.635 1.00 81.50 696 ILE A C 1
ATOM 5395 O O . ILE A 1 696 ? -23.190 4.307 47.448 1.00 81.50 696 ILE A O 1
ATOM 5399 N N . ASN A 1 697 ? -24.659 4.357 49.139 1.00 80.44 697 ASN A N 1
ATOM 5400 C CA . ASN A 1 697 ? -25.803 4.794 48.345 1.00 80.44 697 ASN A CA 1
ATOM 5401 C C . ASN A 1 697 ? -26.343 6.161 48.793 1.00 80.44 697 ASN A C 1
ATOM 5403 O O . ASN A 1 697 ? -26.921 6.292 49.870 1.00 80.44 697 ASN A O 1
ATOM 5407 N N . GLU A 1 698 ? -26.201 7.159 47.925 1.00 84.00 698 GLU A N 1
ATOM 5408 C CA . GLU A 1 698 ? -26.799 8.498 48.018 1.00 84.00 698 GLU A CA 1
ATOM 5409 C C . GLU A 1 698 ? -27.892 8.751 46.968 1.00 84.00 698 GLU A C 1
ATOM 5411 O O . GLU A 1 698 ? -28.646 9.714 47.082 1.00 84.00 698 GLU A O 1
ATOM 5416 N N . GLY A 1 699 ? -27.992 7.887 45.957 1.00 83.62 699 GLY A N 1
ATOM 5417 C CA . GLY A 1 699 ? -28.994 7.961 44.896 1.00 83.62 699 GLY A CA 1
ATOM 5418 C C . GLY A 1 699 ? -30.242 7.126 45.176 1.00 83.62 699 GLY A C 1
ATOM 5419 O O . GLY A 1 699 ? -30.534 6.762 46.316 1.00 83.62 699 GLY A O 1
ATOM 5420 N N . LYS A 1 700 ? -30.982 6.800 44.116 1.00 85.50 700 LYS A N 1
ATOM 5421 C CA . LYS A 1 700 ? -32.111 5.863 44.140 1.00 85.50 700 LYS A CA 1
ATOM 5422 C C . LYS A 1 700 ? -31.615 4.424 44.109 1.00 85.50 700 LYS A C 1
ATOM 5424 O O . LYS A 1 700 ? -30.701 4.107 43.345 1.00 85.50 700 LYS A O 1
ATOM 5429 N N . LEU A 1 701 ? -32.261 3.573 44.897 1.00 80.00 701 LEU A N 1
ATOM 5430 C CA . LEU A 1 701 ? -32.029 2.135 44.921 1.00 80.00 701 LEU A CA 1
ATOM 5431 C C . LEU A 1 701 ? -33.342 1.417 44.601 1.00 80.00 701 LEU A C 1
ATOM 5433 O O . LEU A 1 701 ? -34.329 1.589 45.320 1.00 80.00 701 LEU A O 1
ATOM 5437 N N . ASN A 1 702 ? -33.353 0.650 43.515 1.00 79.56 702 ASN A N 1
ATOM 5438 C CA . ASN A 1 702 ? -34.533 -0.039 43.013 1.00 79.56 702 ASN A CA 1
ATOM 5439 C C . ASN A 1 702 ? -34.331 -1.555 43.037 1.00 79.56 702 ASN A C 1
ATOM 5441 O O . ASN A 1 702 ? -33.291 -2.053 42.612 1.00 79.56 702 ASN A O 1
ATOM 5445 N N . PHE A 1 703 ? -35.373 -2.277 43.430 1.00 69.69 703 PHE A N 1
ATOM 5446 C CA . PHE A 1 703 ? -35.469 -3.720 43.250 1.00 69.69 703 PHE A CA 1
ATOM 5447 C C . PHE A 1 703 ? -36.701 -4.026 42.408 1.00 69.69 703 PHE A C 1
ATOM 5449 O O . PHE A 1 703 ? -37.793 -3.506 42.675 1.00 69.69 703 PHE A O 1
ATOM 5456 N N . LYS A 1 704 ? -36.524 -4.843 41.375 1.00 69.69 704 LYS A N 1
ATOM 5457 C CA . LYS A 1 704 ? -37.596 -5.259 40.47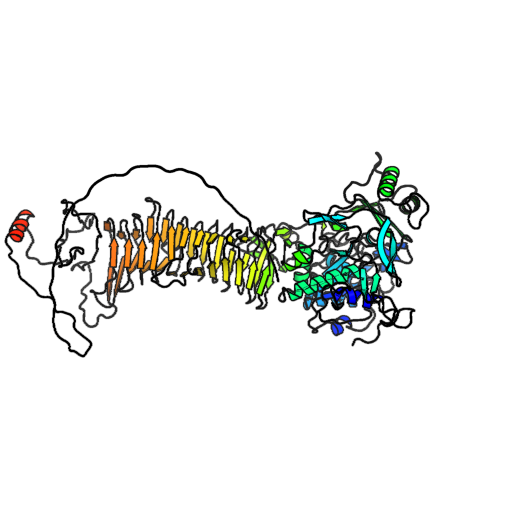8 1.00 69.69 704 LYS A CA 1
ATOM 5458 C C . LYS A 1 704 ? -37.720 -6.773 40.544 1.00 69.69 704 LYS A C 1
ATOM 5460 O O . LYS A 1 704 ? -36.809 -7.499 40.167 1.00 69.69 704 LYS A O 1
ATOM 5465 N N . THR A 1 705 ? -38.847 -7.233 41.063 1.00 62.00 705 THR A N 1
ATOM 5466 C CA . THR A 1 705 ? -39.103 -8.657 41.283 1.00 62.00 705 THR A CA 1
ATOM 5467 C C . THR A 1 705 ? -40.600 -8.944 41.221 1.00 62.00 705 THR A C 1
ATOM 5469 O O . THR A 1 705 ? -41.418 -8.024 41.269 1.00 62.00 705 THR A O 1
ATOM 5472 N N . ASP A 1 706 ? -40.967 -10.212 41.079 1.00 55.25 706 ASP A N 1
ATOM 5473 C CA . ASP A 1 706 ? -42.359 -10.658 41.102 1.00 55.25 706 ASP A CA 1
ATOM 5474 C C . ASP A 1 706 ? -42.878 -10.815 42.545 1.00 55.25 706 ASP A C 1
ATOM 5476 O O . ASP A 1 706 ? -44.078 -10.667 42.777 1.00 55.25 706 ASP A O 1
ATOM 5480 N N . ALA A 1 707 ? -41.988 -11.054 43.519 1.00 54.66 707 ALA A N 1
ATOM 5481 C CA . ALA A 1 707 ? -42.320 -11.254 44.932 1.00 54.66 707 ALA A CA 1
ATOM 5482 C C . ALA A 1 707 ? -41.236 -10.686 45.866 1.00 54.66 707 ALA A C 1
ATOM 5484 O O . ALA A 1 707 ? -40.062 -10.650 45.520 1.00 54.66 707 ALA A O 1
ATOM 5485 N N . VAL A 1 708 ? -41.619 -10.270 47.079 1.00 49.31 708 VAL A N 1
ATOM 5486 C CA . VAL A 1 708 ? -40.686 -9.698 48.076 1.00 49.31 708 VAL A CA 1
ATOM 5487 C C . VAL A 1 708 ? -39.601 -10.696 48.504 1.00 49.31 708 VAL A C 1
ATOM 5489 O O . VAL A 1 708 ? -38.479 -10.289 48.777 1.00 49.31 708 VAL A O 1
ATOM 5492 N N . ASP A 1 709 ? -39.900 -11.995 48.496 1.00 51.19 709 ASP A N 1
ATOM 5493 C CA . ASP A 1 709 ? -38.934 -13.047 48.849 1.00 51.19 709 ASP A CA 1
ATOM 5494 C C . ASP A 1 709 ? -37.906 -13.319 47.729 1.00 51.19 709 ASP A C 1
ATOM 5496 O O . ASP A 1 709 ? -36.934 -14.039 47.934 1.00 51.19 709 ASP A O 1
ATOM 5500 N N . ASP A 1 710 ? -38.106 -12.722 46.552 1.00 57.97 710 ASP A N 1
ATOM 5501 C CA . ASP A 1 710 ? -37.300 -12.886 45.341 1.00 57.97 710 ASP A CA 1
ATOM 5502 C C . ASP A 1 710 ? -36.510 -11.589 45.033 1.00 57.97 710 ASP A C 1
ATOM 5504 O O . ASP A 1 710 ? -36.355 -11.192 43.876 1.00 57.97 710 ASP A O 1
ATOM 5508 N N . LEU A 1 711 ? -36.077 -10.838 46.048 1.00 59.34 711 LEU A N 1
ATOM 5509 C CA . LEU A 1 711 ? -35.286 -9.619 45.839 1.00 59.34 711 LEU A CA 1
ATOM 5510 C C . LEU A 1 711 ? -33.854 -9.957 45.399 1.00 59.34 711 LEU A C 1
ATOM 5512 O O . LEU A 1 711 ? -33.221 -10.857 45.943 1.00 59.34 711 LEU A O 1
ATOM 5516 N N . GLY A 1 712 ? -33.319 -9.178 44.454 1.00 62.06 712 GLY A N 1
ATOM 5517 C CA . GLY A 1 712 ? -31.895 -9.231 44.124 1.00 62.06 712 GLY A CA 1
ATOM 5518 C C . GLY A 1 712 ? -31.014 -8.909 45.339 1.00 62.06 712 GLY A C 1
ATOM 5519 O O . GLY A 1 712 ? -31.416 -8.189 46.255 1.00 62.06 712 GLY A O 1
ATOM 5520 N N . LEU A 1 713 ? -29.788 -9.421 45.335 1.00 64.69 713 LEU A N 1
ATOM 5521 C CA . LEU A 1 713 ? -28.921 -9.463 46.508 1.00 64.69 713 LEU A CA 1
ATOM 5522 C C . LEU A 1 713 ? -27.800 -8.415 46.449 1.00 64.69 713 LEU A C 1
ATOM 5524 O O . LEU A 1 713 ? -27.088 -8.307 45.450 1.00 64.69 713 LEU A O 1
ATOM 5528 N N . ILE A 1 714 ? -27.590 -7.688 47.553 1.00 67.69 714 ILE A N 1
ATOM 5529 C CA . ILE A 1 714 ? -26.438 -6.796 47.756 1.00 67.69 714 ILE A CA 1
ATOM 5530 C C . ILE A 1 714 ? -25.544 -7.369 48.857 1.00 67.69 714 ILE A 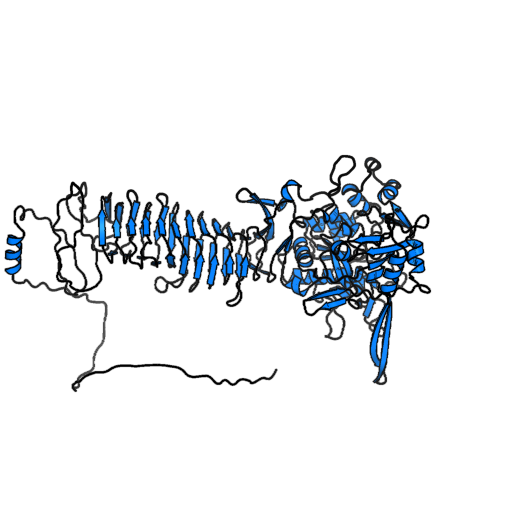C 1
ATOM 5532 O O . ILE A 1 714 ? -25.956 -7.493 50.009 1.00 67.69 714 ILE A O 1
ATOM 5536 N N . ILE A 1 715 ? -24.289 -7.658 48.521 1.00 67.06 715 ILE A N 1
ATOM 5537 C CA . ILE A 1 715 ? -23.272 -8.137 49.462 1.00 67.06 715 ILE A CA 1
ATOM 5538 C C . ILE A 1 715 ? -22.157 -7.090 49.542 1.00 67.06 715 ILE A C 1
ATOM 5540 O O . ILE A 1 715 ? -21.583 -6.709 48.520 1.00 67.06 715 ILE A O 1
ATOM 5544 N N . ALA A 1 716 ? -21.825 -6.644 50.755 1.00 65.75 716 ALA A N 1
ATOM 5545 C CA . ALA A 1 716 ? -20.726 -5.713 51.013 1.00 65.75 716 ALA A CA 1
ATOM 5546 C C . ALA A 1 716 ? -19.727 -6.324 52.006 1.00 65.75 716 ALA A C 1
ATOM 5548 O O . ALA A 1 716 ? -20.112 -6.775 53.087 1.00 65.75 716 ALA A O 1
ATOM 5549 N N . GLY A 1 717 ? -18.445 -6.335 51.645 1.00 58.81 717 GLY A N 1
ATOM 5550 C CA . GLY A 1 717 ? -17.380 -6.922 52.458 1.00 58.81 717 GLY A CA 1
ATOM 5551 C C . GLY A 1 717 ? -16.998 -6.070 53.670 1.00 58.81 717 GLY A C 1
ATOM 5552 O O . GLY A 1 717 ? -16.735 -6.623 54.740 1.00 58.81 717 GLY A O 1
ATOM 5553 N N . GLU A 1 718 ? -17.015 -4.737 53.538 1.00 67.62 718 GLU A N 1
ATOM 5554 C CA . GLU A 1 718 ? -16.676 -3.823 54.640 1.00 67.62 718 GLU A CA 1
ATOM 5555 C C . GLU A 1 718 ? -17.905 -3.184 55.299 1.00 67.62 718 GLU A C 1
ATOM 5557 O O . GLU A 1 718 ? -18.238 -3.502 56.443 1.00 67.62 718 GLU A O 1
ATOM 5562 N N . LYS A 1 719 ? -18.566 -2.248 54.606 1.00 64.56 719 LYS A N 1
ATOM 5563 C CA . LYS A 1 719 ? -19.725 -1.498 55.117 1.00 64.56 719 LYS A CA 1
ATOM 5564 C C . LYS A 1 719 ? -20.776 -1.338 54.035 1.00 64.56 719 LYS A C 1
ATOM 5566 O O . LYS A 1 719 ? -20.435 -1.081 52.890 1.00 64.56 719 LYS A O 1
ATOM 5571 N N . ALA A 1 720 ? -22.047 -1.375 54.413 1.00 64.94 720 ALA A N 1
ATOM 5572 C CA . ALA A 1 720 ? -23.135 -0.899 53.568 1.00 64.94 720 ALA A CA 1
ATOM 5573 C C . ALA A 1 720 ? -23.746 0.355 54.197 1.00 64.94 720 ALA A C 1
ATOM 5575 O O . ALA A 1 720 ? -24.105 0.358 55.374 1.00 64.94 720 ALA A O 1
ATOM 5576 N N . ILE A 1 721 ? -23.812 1.441 53.432 1.00 64.44 721 ILE A N 1
ATOM 5577 C CA . ILE A 1 721 ? -24.180 2.763 53.928 1.00 64.44 721 ILE A CA 1
ATOM 5578 C C . ILE A 1 721 ? -25.228 3.389 53.006 1.00 64.44 721 ILE A C 1
ATOM 5580 O O . ILE A 1 721 ? -24.942 3.688 51.849 1.00 64.44 721 ILE A O 1
ATOM 5584 N N . LEU A 1 722 ? -26.421 3.658 53.539 1.00 66.06 722 LEU A N 1
ATOM 5585 C CA . LEU A 1 722 ? -27.478 4.421 52.870 1.00 66.06 722 LEU A CA 1
ATOM 5586 C C . LEU A 1 722 ? -27.481 5.856 53.429 1.00 66.06 722 LEU A C 1
ATOM 5588 O O . LEU A 1 722 ? -27.826 6.070 54.588 1.00 66.06 722 LEU A O 1
ATOM 5592 N N . LYS A 1 723 ? -27.056 6.847 52.637 1.00 58.66 723 LYS A N 1
ATOM 5593 C CA . LYS A 1 723 ? -26.900 8.259 53.047 1.00 58.66 723 LYS A CA 1
ATOM 5594 C C . LYS A 1 723 ? -27.776 9.162 52.201 1.00 58.66 723 LYS A C 1
ATOM 5596 O O . LYS A 1 723 ? -27.501 9.293 51.022 1.00 58.66 723 LYS A O 1
ATOM 5601 N N . ASN A 1 724 ? -28.756 9.864 52.770 1.00 64.06 724 ASN A N 1
ATOM 5602 C CA . ASN A 1 724 ? -29.614 10.780 51.992 1.00 64.06 724 ASN A CA 1
ATOM 5603 C C . ASN A 1 724 ? -30.192 10.123 50.717 1.00 64.06 724 ASN A C 1
ATOM 5605 O O . ASN A 1 724 ? -30.300 10.773 49.681 1.00 64.06 724 ASN A O 1
ATOM 5609 N N . THR A 1 725 ? -30.485 8.819 50.785 1.00 61.81 725 THR A N 1
ATOM 5610 C CA . THR A 1 725 ? -30.984 8.017 49.662 1.00 61.81 725 THR A CA 1
ATOM 5611 C C . THR A 1 725 ? -32.283 8.624 49.147 1.00 61.81 725 THR A C 1
ATOM 5613 O O . THR A 1 725 ? -33.258 8.724 49.888 1.00 61.81 725 THR A O 1
ATOM 5616 N N . GLU A 1 726 ? -32.294 9.042 47.880 1.00 59.62 726 GLU A N 1
ATOM 5617 C CA . GLU A 1 726 ? -33.405 9.820 47.322 1.00 59.62 726 GLU A CA 1
ATOM 5618 C C . GLU A 1 726 ? -34.733 9.060 47.351 1.00 59.62 726 GLU A C 1
ATOM 5620 O O . GLU A 1 726 ? -35.760 9.661 47.666 1.00 59.62 726 GLU A O 1
ATOM 5625 N N . LYS A 1 727 ? -34.714 7.759 47.012 1.00 63.50 727 LYS A N 1
ATOM 5626 C CA . LYS A 1 727 ? -35.839 6.810 47.115 1.00 63.50 727 LYS A CA 1
ATOM 5627 C C . LYS A 1 727 ? -35.319 5.367 47.170 1.00 63.50 727 LYS A C 1
ATOM 5629 O O . LYS A 1 727 ? -34.487 4.997 46.343 1.00 63.50 727 LYS A O 1
ATOM 5634 N N . LEU A 1 728 ? -35.856 4.562 48.088 1.00 63.53 728 LEU A N 1
ATOM 5635 C CA . LEU A 1 728 ? -35.821 3.097 48.029 1.00 63.53 728 LEU A CA 1
ATOM 5636 C C . LEU A 1 728 ? -37.142 2.637 47.402 1.00 63.53 728 LEU A C 1
ATOM 5638 O O . LEU A 1 728 ? -38.204 2.962 47.934 1.00 63.53 728 LEU A O 1
ATOM 5642 N N . ASN A 1 729 ? -37.091 1.949 46.263 1.00 58.03 729 ASN A N 1
ATOM 5643 C CA . ASN A 1 729 ? -38.289 1.514 45.547 1.00 58.03 729 ASN A CA 1
ATOM 5644 C C . ASN A 1 729 ? -38.268 0.004 45.304 1.00 58.03 729 ASN A C 1
ATOM 5646 O O . ASN A 1 729 ? -37.313 -0.521 44.735 1.00 58.03 729 ASN A O 1
ATOM 5650 N N . VAL A 1 730 ? -39.349 -0.675 45.673 1.00 55.03 730 VAL A N 1
ATOM 5651 C CA . VAL A 1 730 ? -39.579 -2.081 45.332 1.00 55.03 730 VAL A CA 1
ATOM 5652 C C . VAL A 1 730 ? -40.768 -2.116 44.389 1.00 55.03 730 VAL A C 1
ATOM 5654 O O . VAL A 1 730 ? -41.896 -1.822 44.782 1.00 55.03 730 VAL A O 1
ATOM 5657 N N . SER A 1 731 ? -40.498 -2.398 43.118 1.00 48.22 731 SER A N 1
ATOM 5658 C CA . SER A 1 731 ? -41.527 -2.472 42.085 1.00 48.22 731 SER A CA 1
ATOM 5659 C C . SER A 1 731 ? -41.888 -3.934 41.857 1.00 48.22 731 SER A C 1
ATOM 5661 O O . SER A 1 731 ? -41.148 -4.643 41.176 1.00 48.22 731 SER A O 1
ATOM 5663 N N . LEU A 1 732 ? -43.026 -4.365 42.409 1.00 49.06 732 LEU A N 1
ATOM 5664 C CA . LEU A 1 732 ? -43.561 -5.711 42.201 1.00 49.06 732 LEU A CA 1
ATOM 5665 C C . LEU A 1 732 ? -44.301 -5.776 40.858 1.00 49.06 732 LEU A C 1
ATOM 5667 O O . LEU A 1 732 ? -45.199 -4.973 40.605 1.00 49.06 732 LEU A O 1
ATOM 5671 N N . VAL A 1 733 ? -43.898 -6.687 39.969 1.00 44.81 733 VAL A N 1
ATOM 5672 C CA . VAL A 1 733 ? -44.399 -6.741 38.577 1.00 44.81 733 VAL A CA 1
ATOM 5673 C C . VAL A 1 733 ? -45.835 -7.301 38.491 1.00 44.81 733 VAL A C 1
ATOM 5675 O O . VAL A 1 733 ? -46.521 -7.059 37.499 1.00 44.81 733 VAL A O 1
ATOM 5678 N N . SER A 1 734 ? -46.341 -7.948 39.553 1.00 43.28 734 SER A N 1
ATOM 5679 C CA . SER A 1 734 ? -47.733 -8.416 39.672 1.00 43.28 734 SER A CA 1
ATOM 5680 C C . SER A 1 734 ? -48.354 -8.046 41.035 1.00 43.28 734 SER A C 1
ATOM 5682 O O . SER A 1 734 ? -48.167 -8.761 42.018 1.00 43.28 734 SER A O 1
ATOM 5684 N N . PRO A 1 735 ? -49.092 -6.924 41.138 1.00 40.06 735 PRO A N 1
ATOM 5685 C CA . PRO A 1 735 ? -49.650 -6.438 42.403 1.00 40.06 735 PRO A CA 1
ATOM 5686 C C . PRO A 1 735 ? -50.977 -7.102 42.815 1.00 40.06 735 PRO A C 1
ATOM 5688 O O . PRO A 1 735 ? -51.553 -6.707 43.824 1.00 40.06 735 PRO A O 1
ATOM 5691 N N . GLU A 1 736 ? -51.494 -8.091 42.070 1.00 36.06 736 GLU A N 1
ATOM 5692 C CA . GLU A 1 736 ? -52.898 -8.534 42.188 1.00 36.06 736 GLU A CA 1
ATOM 5693 C C . GLU A 1 736 ? -53.293 -9.173 43.536 1.00 36.06 736 GLU A C 1
ATOM 5695 O O . GLU A 1 736 ? -54.474 -9.418 43.749 1.00 36.06 736 GLU A O 1
ATOM 5700 N N . ASN A 1 737 ? -52.366 -9.378 44.479 1.00 30.55 737 ASN A N 1
ATOM 5701 C CA . ASN A 1 737 ? -52.679 -9.850 45.836 1.00 30.55 737 ASN A CA 1
ATOM 5702 C C . ASN A 1 737 ? -51.875 -9.153 46.955 1.00 30.55 737 ASN A C 1
ATOM 5704 O O . ASN A 1 737 ? -51.718 -9.730 48.031 1.00 30.55 737 ASN A O 1
ATOM 5708 N N . ILE A 1 738 ? -51.336 -7.947 46.730 1.00 31.33 738 ILE A N 1
ATOM 5709 C CA . ILE A 1 738 ? -50.472 -7.272 47.718 1.00 31.33 738 ILE A CA 1
ATOM 5710 C C . ILE A 1 738 ? -50.927 -5.821 47.935 1.00 31.33 738 ILE A C 1
ATOM 5712 O O . ILE A 1 738 ? -50.769 -4.971 47.061 1.00 31.33 738 ILE A O 1
ATOM 5716 N N . ASP A 1 739 ? -51.452 -5.533 49.131 1.00 28.08 739 ASP A N 1
ATOM 5717 C CA . ASP A 1 739 ? -51.706 -4.169 49.613 1.00 28.08 739 ASP A CA 1
ATOM 5718 C C . ASP A 1 739 ? -50.363 -3.486 49.928 1.00 28.08 739 ASP A C 1
ATOM 5720 O O . ASP A 1 739 ? -49.800 -3.632 51.013 1.00 28.08 739 ASP A O 1
ATOM 5724 N N . ILE A 1 740 ? -49.812 -2.745 48.963 1.00 33.88 740 ILE A N 1
ATOM 5725 C CA . ILE A 1 740 ? -48.611 -1.926 49.174 1.00 33.88 740 ILE A CA 1
ATOM 5726 C C . ILE A 1 740 ? -49.048 -0.521 49.601 1.00 33.88 740 ILE A C 1
ATOM 5728 O O . ILE A 1 740 ? -49.276 0.363 48.770 1.00 33.88 740 ILE A O 1
ATOM 5732 N N . ILE A 1 741 ? -49.146 -0.288 50.911 1.00 27.95 741 ILE A N 1
ATOM 5733 C CA . ILE A 1 741 ? -49.301 1.062 51.467 1.00 27.95 741 ILE A CA 1
ATOM 5734 C C . ILE A 1 741 ? -47.916 1.718 51.484 1.00 27.95 741 ILE A C 1
ATOM 5736 O O . ILE A 1 741 ? -47.117 1.479 52.382 1.00 27.95 741 ILE A O 1
ATOM 5740 N N . ASN A 1 742 ? -47.601 2.551 50.490 1.00 33.12 742 ASN A N 1
ATOM 5741 C CA . ASN A 1 742 ? -46.392 3.376 50.545 1.00 33.12 742 ASN A CA 1
ATOM 5742 C C . ASN A 1 742 ? -46.638 4.791 50.016 1.00 33.12 742 ASN A C 1
ATOM 5744 O O . ASN A 1 742 ? -46.552 5.056 48.816 1.00 33.12 742 ASN A O 1
ATOM 5748 N N . GLN A 1 743 ? -46.893 5.724 50.933 1.00 31.19 743 GLN A N 1
ATOM 5749 C CA . GLN A 1 743 ? -46.698 7.150 50.685 1.00 31.19 743 GLN A CA 1
ATOM 5750 C C . GLN A 1 743 ? -46.123 7.814 51.940 1.00 31.19 743 GLN A C 1
ATOM 5752 O O . GLN A 1 743 ? -46.862 8.116 52.866 1.00 31.19 743 GLN A O 1
ATOM 5757 N N . LYS A 1 744 ? -44.814 8.105 51.909 1.00 36.84 744 LYS A N 1
ATOM 5758 C CA . LYS A 1 744 ? -44.010 8.789 52.947 1.00 36.84 744 LYS A CA 1
ATOM 5759 C C . LYS A 1 744 ? -43.663 7.918 54.166 1.00 36.84 744 LYS A C 1
ATOM 5761 O O . LYS A 1 744 ? -44.359 7.987 55.163 1.00 36.84 744 LYS A O 1
ATOM 5766 N N . PHE A 1 745 ? -42.550 7.177 54.101 1.00 41.06 745 PHE A N 1
ATOM 5767 C CA . PHE A 1 745 ? -41.777 6.691 55.264 1.00 41.06 745 PHE A CA 1
ATOM 5768 C C . PHE A 1 745 ? -42.582 6.429 56.557 1.00 41.06 745 PHE A C 1
ATOM 5770 O O . PHE A 1 745 ? -42.410 7.163 57.529 1.00 41.06 745 PHE A O 1
ATOM 5777 N N . GLN A 1 746 ? -43.434 5.399 56.597 1.00 31.91 746 GLN A N 1
ATOM 5778 C CA . GLN A 1 746 ? -44.010 4.962 57.877 1.00 31.91 746 GLN A CA 1
ATOM 5779 C C . GLN A 1 746 ? -43.906 3.478 58.209 1.00 31.91 746 GLN A C 1
ATOM 5781 O O . GLN A 1 746 ? -43.972 3.192 59.392 1.00 31.91 746 GLN A O 1
ATOM 5786 N N . ASP A 1 747 ? -43.593 2.562 57.291 1.00 32.47 747 ASP A N 1
ATOM 5787 C CA . ASP A 1 747 ? -43.447 1.150 57.669 1.00 32.47 747 ASP A CA 1
ATOM 5788 C C . ASP A 1 747 ? -42.252 0.517 56.943 1.00 32.47 747 ASP A C 1
ATOM 5790 O O . ASP A 1 747 ? -42.144 0.564 55.716 1.00 32.47 747 ASP A O 1
ATOM 5794 N N . GLY A 1 748 ? -41.286 0.034 57.729 1.00 33.25 748 GLY A N 1
ATOM 5795 C CA . GLY A 1 748 ? -39.977 -0.434 57.272 1.00 33.25 748 GLY A CA 1
ATOM 5796 C C . GLY A 1 748 ? -40.051 -1.666 56.369 1.00 33.25 748 GLY A C 1
ATOM 5797 O O . GLY A 1 748 ? -40.818 -2.588 56.619 1.00 33.25 748 GLY A O 1
ATOM 5798 N N . LEU A 1 749 ? -39.205 -1.694 55.335 1.00 33.09 749 LEU A N 1
ATOM 5799 C CA . LEU A 1 749 ? -39.061 -2.818 54.407 1.00 33.09 749 LEU A CA 1
ATOM 5800 C C . LEU A 1 749 ? -37.641 -3.395 54.520 1.00 33.09 749 LEU A C 1
ATOM 5802 O O . LEU A 1 749 ? -36.667 -2.664 54.331 1.00 33.09 749 LEU A O 1
ATOM 5806 N N . GLY A 1 750 ? -37.526 -4.670 54.904 1.00 35.03 750 GLY A N 1
ATOM 5807 C CA . GLY A 1 750 ? -36.249 -5.342 55.166 1.00 35.03 750 GLY A CA 1
ATOM 5808 C C . GLY A 1 750 ? -35.353 -5.395 53.927 1.00 35.03 750 GLY A C 1
ATOM 5809 O O . GLY A 1 750 ? -35.791 -5.805 52.858 1.00 35.03 750 GLY A O 1
ATOM 5810 N N . ILE A 1 751 ? -34.098 -4.970 54.076 1.00 35.69 751 ILE A N 1
ATOM 5811 C CA . ILE A 1 751 ? -33.029 -5.178 53.094 1.00 35.69 751 ILE A CA 1
ATOM 5812 C C . ILE A 1 751 ? -32.094 -6.224 53.702 1.00 35.69 751 ILE A C 1
ATOM 5814 O O . ILE A 1 751 ? -31.540 -5.990 54.779 1.00 35.69 751 ILE A O 1
ATOM 5818 N N . GLU A 1 752 ? -31.902 -7.360 53.032 1.00 36.31 752 GLU A N 1
ATOM 5819 C CA . GLU A 1 752 ? -30.889 -8.337 53.431 1.00 36.31 752 GLU A CA 1
ATOM 5820 C C . GLU A 1 752 ? -29.509 -7.849 52.965 1.00 36.31 752 GLU A C 1
ATOM 5822 O O . GLU A 1 752 ? -29.223 -7.765 51.772 1.00 36.31 752 GLU A O 1
ATOM 5827 N N . ILE A 1 753 ? -28.654 -7.476 53.920 1.00 39.03 753 ILE A N 1
ATOM 5828 C CA . ILE A 1 753 ? -27.256 -7.110 53.674 1.00 39.03 753 ILE A CA 1
ATOM 5829 C C . ILE A 1 753 ? -26.394 -8.131 54.406 1.00 39.03 753 ILE A C 1
ATOM 5831 O O . ILE A 1 753 ? -26.190 -8.043 55.619 1.00 39.03 753 ILE A O 1
ATOM 5835 N N . VAL A 1 754 ? -25.893 -9.118 53.668 1.00 34.50 754 VAL A N 1
ATOM 5836 C CA . VAL A 1 754 ? -25.107 -10.219 54.234 1.00 34.50 754 VAL A CA 1
ATOM 5837 C C . VAL A 1 754 ? -23.627 -9.834 54.275 1.00 34.50 754 VAL A C 1
ATOM 5839 O O . VAL A 1 754 ? -23.044 -9.465 53.256 1.00 34.50 754 VAL A O 1
ATOM 5842 N N . ARG A 1 755 ? -22.993 -9.940 55.451 1.00 34.28 755 ARG A N 1
ATOM 5843 C CA . ARG A 1 755 ? -21.535 -9.804 55.622 1.00 34.28 755 ARG A CA 1
ATOM 5844 C C . ARG A 1 755 ? -20.898 -11.190 55.653 1.00 34.28 755 ARG A C 1
ATOM 5846 O O . ARG A 1 755 ? -21.281 -12.015 56.477 1.00 34.28 755 ARG A O 1
ATOM 5853 N N . THR A 1 756 ? -19.874 -11.430 54.839 1.00 31.62 756 THR A N 1
ATOM 5854 C CA . THR A 1 756 ? -19.135 -12.703 54.852 1.00 31.62 756 THR A CA 1
ATOM 5855 C C . THR A 1 756 ? -17.729 -12.541 55.446 1.00 31.62 756 THR A C 1
ATOM 5857 O O . THR A 1 756 ? -16.814 -12.111 54.756 1.00 31.62 756 THR A O 1
ATOM 5860 N N . GLY A 1 757 ? -17.588 -12.913 56.726 1.00 31.75 757 GLY A N 1
ATOM 5861 C CA . GLY A 1 757 ? -16.428 -13.601 57.322 1.00 31.75 757 GLY A CA 1
ATOM 5862 C C . GLY A 1 757 ? -15.078 -12.887 57.504 1.00 31.75 757 GLY A C 1
ATOM 5863 O O . GLY A 1 757 ? -14.220 -12.988 56.643 1.00 31.75 757 GLY A O 1
ATOM 5864 N N . GLU A 1 758 ? -14.829 -12.390 58.720 1.00 29.12 758 GLU A N 1
ATOM 5865 C CA . GLU A 1 758 ? -13.699 -12.809 59.575 1.00 29.12 758 GLU A CA 1
ATOM 5866 C C . GLU A 1 758 ? -14.194 -12.747 61.030 1.00 29.12 758 GLU A C 1
ATOM 5868 O O . GLU A 1 758 ? -14.583 -11.672 61.465 1.00 29.12 758 GLU A O 1
ATOM 5873 N N . GLY A 1 759 ? -14.219 -13.893 61.730 1.00 32.56 759 GLY A N 1
ATOM 5874 C CA . GLY A 1 759 ? -14.225 -14.040 63.198 1.00 32.56 759 GLY A CA 1
ATOM 5875 C C . GLY A 1 759 ? -15.298 -13.326 64.042 1.00 32.56 759 GLY A C 1
ATOM 5876 O O . GLY A 1 759 ? -15.591 -12.147 63.893 1.00 32.56 759 GLY A O 1
ATOM 5877 N N . ILE A 1 760 ? -15.834 -14.029 65.043 1.00 28.05 760 ILE A N 1
ATOM 5878 C CA . ILE A 1 760 ? -16.551 -13.398 66.161 1.00 28.05 760 ILE A CA 1
ATOM 5879 C C . ILE A 1 760 ? -15.525 -12.576 66.960 1.00 28.05 760 ILE A C 1
ATOM 5881 O O . ILE A 1 760 ? -14.883 -13.096 67.869 1.00 28.05 760 ILE A O 1
ATOM 5885 N N . ASP A 1 761 ? -15.342 -11.304 66.611 1.00 29.61 761 ASP A N 1
ATOM 5886 C CA . ASP A 1 761 ? -14.778 -10.332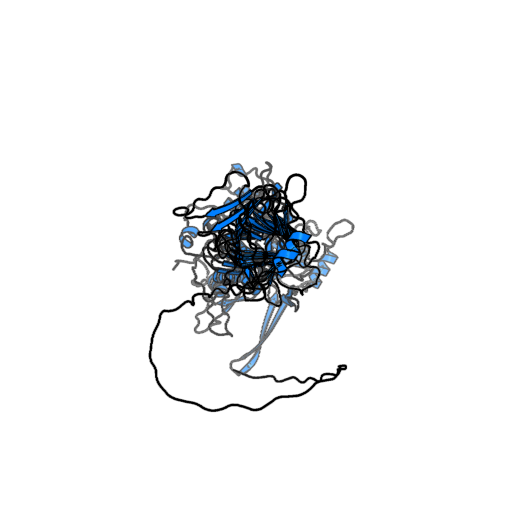 67.543 1.00 29.61 761 ASP A CA 1
ATOM 5887 C C . ASP A 1 761 ? -15.888 -9.975 68.539 1.00 29.61 761 ASP A C 1
ATOM 5889 O O . ASP A 1 761 ? -16.998 -9.595 68.153 1.00 29.61 761 ASP A O 1
ATOM 5893 N N . ALA A 1 762 ? -15.604 -10.117 69.832 1.00 28.27 762 ALA A N 1
ATOM 5894 C CA . ALA A 1 762 ? -16.524 -9.912 70.951 1.00 28.27 762 ALA A CA 1
ATOM 5895 C C . ALA A 1 762 ? -16.982 -8.443 71.125 1.00 28.27 762 ALA A C 1
ATOM 5897 O O . ALA A 1 762 ? -17.521 -8.069 72.164 1.00 28.27 762 ALA A O 1
ATOM 5898 N N . ASN A 1 763 ? -16.821 -7.615 70.093 1.00 29.97 763 ASN A N 1
ATOM 5899 C CA . ASN A 1 763 ? -17.289 -6.237 69.992 1.00 29.97 763 ASN A CA 1
ATOM 5900 C C . ASN A 1 763 ? -18.518 -6.110 69.072 1.00 29.97 763 ASN A C 1
ATOM 5902 O O . ASN A 1 763 ? -18.655 -5.148 68.309 1.00 29.97 763 ASN A O 1
ATOM 5906 N N . ILE A 1 764 ? -19.447 -7.069 69.159 1.00 28.73 764 ILE A N 1
ATOM 5907 C CA . ILE A 1 764 ? -20.785 -6.981 68.554 1.00 28.73 764 ILE A CA 1
ATOM 5908 C C . ILE A 1 764 ? -21.594 -5.914 69.311 1.00 28.73 764 ILE A C 1
ATOM 5910 O O . ILE A 1 764 ? -22.381 -6.207 70.205 1.00 28.73 764 ILE A O 1
ATOM 5914 N N . ALA A 1 765 ? -21.352 -4.648 68.968 1.00 28.78 765 ALA A N 1
ATOM 5915 C CA . ALA A 1 765 ? -22.188 -3.504 69.341 1.00 28.78 765 ALA A CA 1
ATOM 5916 C C . ALA A 1 765 ? -22.155 -2.346 68.318 1.00 28.78 765 ALA A C 1
ATOM 5918 O O . ALA A 1 765 ? -22.666 -1.267 68.608 1.00 28.78 765 ALA A O 1
ATOM 5919 N N . LYS A 1 766 ? -21.571 -2.512 67.120 1.00 31.97 766 LYS A N 1
ATOM 5920 C CA . LYS A 1 766 ? -21.566 -1.455 66.085 1.00 31.97 766 LYS A CA 1
ATOM 5921 C C . LYS A 1 766 ? -21.722 -1.992 64.659 1.00 31.97 766 LYS A C 1
ATOM 5923 O O . LYS A 1 766 ? -20.890 -1.732 63.799 1.00 31.97 766 LYS A O 1
ATOM 5928 N N . ASN A 1 767 ? -22.837 -2.665 64.389 1.00 30.09 767 ASN A N 1
ATOM 5929 C CA . ASN A 1 767 ? -23.450 -2.616 63.059 1.00 30.09 767 ASN A CA 1
ATOM 5930 C C . ASN A 1 767 ? -24.477 -1.476 63.081 1.00 30.09 767 ASN A C 1
ATOM 5932 O O . ASN A 1 767 ? -25.662 -1.708 63.287 1.00 30.09 767 ASN A O 1
ATOM 5936 N N . LEU A 1 768 ? -24.014 -0.230 62.957 1.00 30.39 768 LEU A N 1
ATOM 5937 C CA . LEU A 1 768 ? -24.916 0.882 62.669 1.00 30.39 768 LEU A CA 1
ATOM 5938 C C . LEU A 1 768 ? -25.073 0.971 61.150 1.00 30.39 768 LEU A C 1
ATOM 5940 O O . LEU A 1 768 ? -24.103 1.259 60.447 1.00 30.39 768 LEU A O 1
ATOM 5944 N N . ILE A 1 769 ? -26.306 0.834 60.657 1.00 33.44 769 ILE A N 1
ATOM 5945 C CA . ILE A 1 769 ? -26.744 1.702 59.564 1.00 33.44 769 ILE A CA 1
ATOM 5946 C C . ILE A 1 769 ? -26.624 3.114 60.143 1.00 33.44 769 ILE A C 1
ATOM 5948 O O . ILE A 1 769 ? -27.478 3.552 60.910 1.00 33.44 769 ILE A O 1
ATOM 5952 N N . THR A 1 770 ? -25.515 3.808 59.887 1.00 30.09 770 THR A N 1
ATOM 5953 C CA . THR A 1 770 ? -25.370 5.190 60.348 1.00 30.09 770 THR A CA 1
ATOM 5954 C C . THR A 1 770 ? -26.216 6.083 59.440 1.00 30.09 770 THR A C 1
ATOM 5956 O O . THR A 1 770 ? -25.713 6.655 58.473 1.00 30.09 770 THR A O 1
ATOM 5959 N N . LEU A 1 771 ? -27.513 6.183 59.737 1.00 33.12 771 LEU A N 1
ATOM 5960 C CA . LEU A 1 771 ? -28.359 7.294 59.306 1.00 33.12 771 LEU A CA 1
ATOM 5961 C C . LEU A 1 771 ? -27.845 8.547 60.040 1.00 33.12 771 LEU A C 1
ATOM 5963 O O . LEU A 1 771 ? -28.162 8.761 61.202 1.00 33.12 771 LEU A O 1
ATOM 5967 N N . ASN A 1 772 ? -26.964 9.325 59.410 1.00 26.98 772 ASN A N 1
ATOM 5968 C CA . ASN A 1 772 ? -26.421 10.578 59.958 1.00 26.98 772 ASN A CA 1
ATOM 5969 C C . ASN A 1 772 ? -26.500 11.638 58.839 1.00 26.98 772 ASN A C 1
ATOM 5971 O O . ASN A 1 772 ? -26.043 11.353 57.733 1.00 26.98 772 ASN A O 1
ATOM 5975 N N . GLU A 1 773 ? -27.062 12.841 58.989 1.00 30.55 773 GLU A N 1
ATOM 5976 C CA . GLU A 1 773 ? -27.393 13.636 60.178 1.00 30.55 773 GLU A CA 1
ATOM 5977 C C . GLU A 1 773 ? -28.689 14.458 59.983 1.00 30.55 773 GLU A C 1
ATOM 5979 O O . GLU A 1 773 ? -28.983 14.927 58.885 1.00 30.55 773 GLU A O 1
ATOM 5984 N N . GLN A 1 774 ? -29.349 14.687 61.126 1.00 32.97 774 GLN A N 1
ATOM 5985 C CA . GLN A 1 774 ? -30.370 15.679 61.511 1.00 32.97 774 GLN A CA 1
ATOM 5986 C C . GLN A 1 774 ? -31.871 15.340 61.537 1.00 32.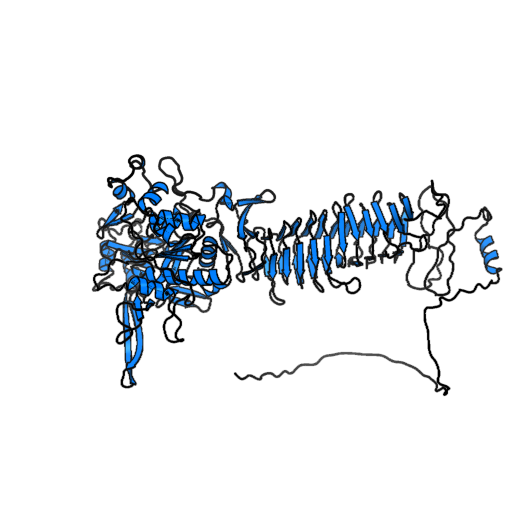97 774 GLN A C 1
ATOM 5988 O O . GLN A 1 774 ? -32.545 16.031 62.284 1.00 32.97 774 GLN A O 1
ATOM 5993 N N . ASP A 1 775 ? -32.388 14.249 60.950 1.00 32.91 775 ASP A N 1
ATOM 5994 C CA . ASP A 1 775 ? -33.829 13.896 61.099 1.00 32.91 775 ASP A CA 1
ATOM 5995 C C . ASP A 1 775 ? -34.142 12.376 61.057 1.00 32.91 775 ASP A C 1
ATOM 5997 O O . ASP A 1 775 ? -35.201 11.960 60.591 1.00 32.91 775 ASP A O 1
ATOM 6001 N N . SER A 1 776 ? -33.239 11.491 61.494 1.00 33.00 776 SER A N 1
ATOM 6002 C CA . SER A 1 776 ? -33.488 10.034 61.452 1.00 33.00 776 SER A CA 1
ATOM 6003 C C . SER A 1 776 ? -33.445 9.398 62.842 1.00 33.00 776 SER A C 1
ATOM 6005 O O . SER A 1 776 ? -32.402 9.391 63.492 1.00 33.00 776 SER A O 1
ATOM 6007 N N . GLU A 1 777 ? -34.588 8.869 63.294 1.00 30.89 777 GLU A N 1
ATOM 6008 C CA . GLU A 1 777 ? -34.704 8.095 64.536 1.00 30.89 777 GLU A CA 1
ATOM 6009 C C . GLU A 1 777 ? -34.050 6.708 64.391 1.00 30.89 777 GLU A C 1
ATOM 6011 O O . GLU A 1 777 ? -34.095 6.073 63.336 1.00 30.89 777 GLU A O 1
ATOM 6016 N N . LEU A 1 778 ? -33.419 6.248 65.474 1.00 33.00 778 LEU A N 1
ATOM 6017 C CA . LEU A 1 778 ? -32.773 4.943 65.586 1.00 33.00 778 LEU A CA 1
ATOM 6018 C C . LEU A 1 778 ? -33.844 3.833 65.552 1.00 33.00 778 LEU A C 1
ATOM 6020 O O . LEU A 1 778 ? -34.575 3.658 66.523 1.00 33.00 778 LEU A O 1
ATOM 6024 N N . LEU A 1 779 ? -33.933 3.085 64.452 1.00 35.97 779 LEU A N 1
ATOM 6025 C CA . LEU A 1 779 ? -34.762 1.879 64.350 1.00 35.97 779 LEU A CA 1
ATOM 6026 C C . LEU A 1 779 ? -33.964 0.666 64.848 1.00 35.97 779 LEU A C 1
ATOM 6028 O O . LEU A 1 779 ? -32.834 0.430 64.421 1.00 35.97 779 LEU A O 1
ATOM 6032 N N . GLU A 1 780 ? -34.543 -0.068 65.794 1.00 33.09 780 GLU A N 1
ATOM 6033 C CA . GLU A 1 780 ? -33.958 -1.265 66.398 1.00 33.09 780 GLU A CA 1
ATOM 6034 C C . GLU A 1 780 ? -33.713 -2.356 65.337 1.00 33.09 780 GLU A C 1
ATOM 6036 O O . GLU A 1 780 ? -34.565 -2.630 64.492 1.00 33.09 780 GLU A O 1
ATOM 6041 N N . LEU A 1 781 ? -32.530 -2.976 65.377 1.00 35.22 781 LEU A N 1
ATOM 6042 C CA . LEU A 1 781 ? -32.147 -4.101 64.524 1.00 35.22 781 LEU A CA 1
ATOM 6043 C C . LEU A 1 781 ? -32.266 -5.381 65.353 1.00 35.22 781 LEU A C 1
ATOM 6045 O O . LEU A 1 781 ? -31.512 -5.560 66.309 1.00 35.22 781 LEU A O 1
ATOM 6049 N N . SER A 1 782 ? -33.187 -6.273 64.986 1.00 33.41 782 SER A N 1
ATOM 6050 C CA . SER A 1 782 ? -33.238 -7.618 65.563 1.00 33.41 782 SER A CA 1
ATOM 6051 C C . SER A 1 782 ? -32.483 -8.609 64.676 1.00 33.41 782 SER A C 1
ATOM 6053 O O . SER A 1 782 ? -32.541 -8.534 63.449 1.00 33.41 782 SER A O 1
ATOM 6055 N N . THR A 1 783 ? -31.731 -9.506 65.312 1.00 32.25 783 THR A N 1
ATOM 6056 C CA . THR A 1 783 ? -30.986 -10.591 64.669 1.00 32.25 783 THR A CA 1
ATOM 6057 C C . THR A 1 783 ? -31.731 -11.897 64.913 1.00 32.25 783 THR A C 1
ATOM 6059 O O . THR A 1 783 ? -31.851 -12.301 66.072 1.00 32.25 783 THR A O 1
ATOM 6062 N N . GLU A 1 784 ? -32.192 -12.585 63.870 1.00 34.56 784 GLU A N 1
ATOM 6063 C CA . GLU A 1 784 ? -32.744 -13.937 64.018 1.00 34.56 784 GLU A CA 1
ATOM 6064 C C . GLU A 1 784 ? -31.722 -14.974 63.533 1.00 34.56 784 GLU A C 1
ATOM 6066 O O . GLU A 1 784 ? -31.204 -14.896 62.417 1.00 34.56 784 GLU A O 1
ATOM 6071 N N . LYS A 1 785 ? -31.360 -15.915 64.414 1.00 34.28 785 LYS A N 1
ATOM 6072 C CA . LYS A 1 785 ? -30.363 -16.955 64.135 1.00 34.28 785 LYS A CA 1
ATOM 6073 C C . LYS A 1 785 ? -31.079 -18.150 63.501 1.00 34.28 785 LYS A C 1
ATOM 6075 O O . LYS A 1 785 ? -31.699 -18.935 64.215 1.00 34.28 785 LYS A O 1
ATOM 6080 N N . THR A 1 786 ? -31.002 -18.304 62.182 1.00 36.91 786 THR A N 1
ATOM 6081 C CA . THR A 1 786 ? -31.438 -19.542 61.517 1.00 36.91 786 THR A CA 1
ATOM 6082 C C . THR A 1 786 ? -30.357 -20.618 61.627 1.00 36.91 786 THR A C 1
ATOM 6084 O O . THR A 1 786 ? -29.177 -20.296 61.732 1.00 36.91 786 THR A O 1
ATOM 6087 N N . GLY A 1 787 ? -30.760 -21.892 61.636 1.00 35.75 787 GLY A N 1
ATOM 6088 C CA . GLY A 1 787 ? -29.952 -23.063 62.021 1.00 35.75 787 GLY A CA 1
ATOM 6089 C C . GLY A 1 787 ? -28.655 -23.345 61.249 1.00 35.75 787 GLY A C 1
ATOM 6090 O O . GLY A 1 787 ? -27.937 -24.261 61.639 1.00 35.75 787 GLY A O 1
ATOM 6091 N N . ASP A 1 788 ? -28.315 -22.539 60.243 1.00 34.91 788 ASP A N 1
ATOM 6092 C CA . ASP A 1 788 ? -27.058 -22.615 59.506 1.00 34.91 788 ASP A CA 1
ATOM 6093 C C . ASP A 1 788 ? -26.221 -21.373 59.859 1.00 34.91 788 ASP A C 1
ATOM 6095 O O . ASP A 1 788 ? -26.598 -20.244 59.551 1.00 34.91 788 ASP A O 1
ATOM 6099 N N . GLU A 1 789 ? -25.095 -21.561 60.555 1.00 33.31 789 GLU A N 1
ATOM 6100 C CA . GLU A 1 789 ? -24.325 -20.514 61.258 1.00 33.31 789 GLU A CA 1
ATOM 6101 C C . GLU A 1 789 ? -23.618 -19.449 60.372 1.00 33.31 789 GLU A C 1
ATOM 6103 O O . GLU A 1 789 ? -22.540 -18.973 60.732 1.00 33.31 789 GLU A O 1
ATOM 6108 N N . LYS A 1 790 ? -24.165 -19.046 59.215 1.00 35.00 790 LYS A N 1
ATOM 6109 C CA . LYS A 1 790 ? -23.498 -18.108 58.282 1.00 35.00 790 LYS A CA 1
ATOM 6110 C C . LYS A 1 790 ? -24.339 -16.967 57.697 1.00 35.00 790 LYS A C 1
ATOM 6112 O O . LYS A 1 790 ? -23.759 -16.140 56.999 1.00 35.00 790 LYS A O 1
ATOM 6117 N N . SER A 1 791 ? -25.623 -16.843 58.031 1.00 31.55 791 SER A N 1
ATOM 6118 C CA . SER A 1 791 ? -26.458 -15.725 57.557 1.00 31.55 791 SER A CA 1
ATOM 6119 C C . SER A 1 791 ? -27.190 -15.047 58.716 1.00 31.55 791 SER A C 1
ATOM 6121 O O . SER A 1 791 ? -27.739 -15.720 59.586 1.00 31.55 791 SER A O 1
ATOM 6123 N N . LEU A 1 792 ? -27.166 -13.710 58.745 1.00 32.22 792 LEU A N 1
ATOM 6124 C CA . LEU A 1 792 ? -27.935 -12.887 59.681 1.00 32.22 792 LEU A CA 1
ATOM 6125 C C . LEU A 1 792 ? -29.121 -12.276 58.929 1.00 32.22 792 LEU A C 1
ATOM 6127 O O . LEU A 1 792 ? -28.912 -11.507 57.994 1.00 32.22 792 LEU A O 1
ATOM 6131 N N . TYR A 1 793 ? -30.338 -12.589 59.369 1.00 31.22 793 TYR A N 1
ATOM 6132 C CA . TYR A 1 793 ? -31.559 -11.958 58.872 1.00 31.22 793 TYR A CA 1
ATOM 6133 C C . TYR A 1 793 ? -31.821 -10.651 59.621 1.00 31.22 793 TYR A C 1
ATOM 6135 O O . TYR A 1 793 ? -31.664 -10.591 60.845 1.00 31.22 793 TYR A O 1
ATOM 6143 N N . PHE A 1 794 ? -32.258 -9.623 58.890 1.00 35.03 794 PHE A N 1
ATOM 6144 C CA . PHE A 1 794 ? -32.728 -8.362 59.459 1.00 35.03 794 PHE A CA 1
ATOM 6145 C C . PHE A 1 794 ? -34.225 -8.210 59.188 1.00 35.03 794 PHE A C 1
ATOM 6147 O O . PHE A 1 794 ? -34.639 -7.966 58.057 1.00 35.03 794 PHE A O 1
ATOM 6154 N N . VAL A 1 795 ? -35.034 -8.325 60.242 1.00 31.36 795 VAL A N 1
ATOM 6155 C CA . VAL A 1 795 ? -36.475 -8.043 60.202 1.00 31.36 795 VAL A CA 1
ATOM 6156 C C . VAL A 1 795 ? -36.727 -6.731 60.945 1.00 31.36 795 VAL A C 1
ATOM 6158 O O . VAL A 1 795 ? -36.368 -6.596 62.117 1.00 31.36 795 VAL A O 1
ATOM 6161 N N . MET A 1 796 ? -37.335 -5.755 60.264 1.00 31.41 796 MET A N 1
ATOM 6162 C CA . MET A 1 796 ? -37.860 -4.538 60.893 1.00 31.41 796 MET A CA 1
ATOM 6163 C C . MET A 1 796 ? -39.271 -4.821 61.414 1.00 31.41 796 MET A C 1
ATOM 6165 O O . MET A 1 796 ? -40.180 -5.024 60.618 1.00 31.41 796 MET A O 1
ATOM 6169 N N . ASN A 1 797 ? -39.463 -4.812 62.736 1.00 26.89 797 ASN A N 1
ATOM 6170 C CA . ASN A 1 797 ? -40.785 -4.902 63.362 1.00 26.89 797 ASN A CA 1
ATOM 6171 C C . ASN A 1 797 ? -41.096 -3.607 64.120 1.00 26.89 797 ASN A C 1
ATOM 6173 O O . ASN A 1 797 ? -40.325 -3.196 64.985 1.00 26.89 797 ASN A O 1
ATOM 6177 N N . THR A 1 798 ? -42.249 -2.995 63.852 1.00 30.12 798 THR A N 1
ATOM 6178 C CA . THR A 1 798 ? -42.782 -1.868 64.629 1.00 30.12 798 THR A CA 1
ATOM 6179 C C . THR A 1 798 ? -43.942 -2.347 65.502 1.00 30.12 798 THR A C 1
ATOM 6181 O O . THR A 1 798 ? -45.002 -2.737 65.017 1.00 30.12 798 THR A O 1
ATOM 6184 N N . LYS A 1 799 ? -43.772 -2.302 66.827 1.00 30.28 799 LYS A N 1
ATOM 6185 C CA . LYS A 1 799 ? -44.904 -2.317 67.761 1.00 30.28 799 LYS A CA 1
ATOM 6186 C C . LYS A 1 799 ? -44.757 -1.217 68.802 1.00 30.28 799 LYS A C 1
ATOM 6188 O O . LYS A 1 799 ? -43.698 -1.043 69.396 1.00 30.28 799 LYS A O 1
ATOM 6193 N N . GLU A 1 800 ? -45.860 -0.514 69.049 1.00 36.06 800 GLU A N 1
ATOM 6194 C CA . GLU A 1 800 ? -45.985 0.618 69.980 1.00 36.06 800 GLU A CA 1
ATOM 6195 C C . GLU A 1 800 ? -45.648 0.310 71.455 1.00 36.06 800 GLU A C 1
ATOM 6197 O O . GLU A 1 800 ? -45.584 1.224 72.276 1.00 36.06 800 GLU A O 1
ATOM 6202 N N . GLU A 1 801 ? -45.396 -0.945 71.828 1.00 39.62 801 GLU A N 1
ATOM 6203 C CA . GLU A 1 801 ? -45.299 -1.377 73.231 1.00 39.62 801 GLU A CA 1
ATOM 6204 C C . GLU A 1 801 ? -43.958 -1.051 73.936 1.00 39.62 801 GLU A C 1
ATOM 6206 O O . GLU A 1 801 ? -43.809 -1.337 75.126 1.00 39.62 801 GLU A O 1
ATOM 6211 N N . TYR A 1 802 ? -42.996 -0.401 73.261 1.00 41.25 802 TYR A N 1
ATOM 6212 C CA . TYR A 1 802 ? -41.639 -0.168 73.800 1.00 41.25 802 TYR A CA 1
ATOM 6213 C C . TYR A 1 802 ? -41.180 1.294 73.895 1.00 41.25 802 TYR A C 1
ATOM 6215 O O . TYR A 1 802 ? -40.006 1.558 74.167 1.00 41.25 802 TYR A O 1
ATOM 6223 N N . LYS A 1 803 ? -42.083 2.275 73.778 1.00 36.28 803 LYS A N 1
ATOM 6224 C CA . LYS A 1 803 ? -41.737 3.659 74.142 1.00 36.28 803 LYS A CA 1
ATOM 6225 C C . LYS A 1 803 ? -41.432 3.743 75.648 1.00 36.28 803 LYS A C 1
ATOM 6227 O O . LYS A 1 803 ? -42.310 3.518 76.475 1.00 36.28 803 LYS A O 1
ATOM 6232 N N . ASN A 1 804 ? -40.191 4.122 75.972 1.00 36.31 804 ASN A N 1
ATOM 6233 C CA . ASN A 1 804 ? -39.625 4.378 77.310 1.00 36.31 804 ASN A CA 1
ATOM 6234 C C . ASN A 1 804 ? -39.091 3.172 78.105 1.00 36.31 804 ASN A C 1
ATOM 6236 O O . ASN A 1 804 ? -39.382 3.038 79.294 1.00 36.31 804 ASN A O 1
ATOM 6240 N N . LYS A 1 805 ? -38.231 2.343 77.505 1.00 33.34 805 LYS A N 1
ATOM 6241 C CA . LYS A 1 805 ? -37.353 1.440 78.271 1.00 33.34 805 LYS A CA 1
ATOM 6242 C C . LYS A 1 805 ? -35.889 1.699 77.955 1.00 33.34 805 LYS A C 1
ATOM 6244 O O . LYS A 1 805 ? -35.525 1.941 76.808 1.00 33.34 805 LYS A O 1
ATOM 6249 N N . THR A 1 806 ? -35.054 1.685 78.988 1.00 37.78 806 THR A N 1
ATOM 6250 C CA . THR A 1 806 ? -33.606 1.838 78.820 1.00 37.78 806 THR A CA 1
ATOM 6251 C C . THR A 1 806 ? -32.979 0.489 78.480 1.00 37.78 806 THR A C 1
ATOM 6253 O O . THR A 1 806 ? -33.535 -0.559 78.797 1.00 37.78 806 THR A O 1
ATOM 6256 N N . VAL A 1 807 ? -31.794 0.500 77.862 1.00 33.12 807 VAL A N 1
ATOM 6257 C CA . VAL A 1 807 ? -31.041 -0.701 77.441 1.00 33.12 807 VAL A CA 1
ATOM 6258 C C . VAL A 1 807 ? -30.899 -1.750 78.563 1.00 33.12 807 VAL A C 1
ATOM 6260 O O . VAL A 1 807 ? -30.833 -2.944 78.284 1.00 33.12 807 VAL A O 1
ATOM 6263 N N . GLN A 1 808 ? -30.923 -1.346 79.839 1.00 36.81 808 GLN A N 1
ATOM 6264 C CA . GLN A 1 808 ? -30.861 -2.281 80.970 1.00 36.81 808 GLN A CA 1
ATOM 6265 C C . GLN A 1 808 ? -32.164 -3.051 81.244 1.00 36.81 808 GLN A C 1
ATOM 6267 O O . GLN A 1 808 ? -32.103 -4.178 81.737 1.00 36.81 808 GLN A O 1
ATOM 6272 N N . ASP A 1 809 ? -33.327 -2.505 80.885 1.00 37.12 809 ASP A N 1
ATOM 6273 C CA . ASP A 1 809 ? -34.625 -3.164 81.082 1.00 37.12 809 ASP A CA 1
ATOM 6274 C C . ASP A 1 809 ? -34.848 -4.308 80.072 1.00 37.12 809 ASP A C 1
ATOM 6276 O O . ASP A 1 809 ? -35.558 -5.270 80.369 1.00 37.12 809 ASP A O 1
ATOM 6280 N N . LEU A 1 810 ? -34.203 -4.230 78.900 1.00 35.91 810 LEU A N 1
ATOM 6281 C CA . LEU A 1 810 ? -34.299 -5.212 77.811 1.00 35.91 810 LEU A CA 1
ATOM 6282 C C . LEU A 1 810 ? -33.351 -6.408 78.013 1.00 35.91 810 LEU A C 1
ATOM 6284 O O . LEU A 1 810 ? -33.723 -7.558 77.783 1.00 35.91 810 LEU A O 1
ATOM 6288 N N . ILE A 1 811 ? -32.151 -6.161 78.555 1.00 37.62 811 ILE A N 1
ATOM 6289 C CA . ILE A 1 811 ? -31.186 -7.219 78.916 1.00 37.62 811 ILE A CA 1
ATOM 6290 C C . ILE A 1 811 ? -31.788 -8.182 79.956 1.00 37.62 811 ILE A C 1
ATOM 6292 O O . ILE A 1 811 ? -31.475 -9.374 79.969 1.00 37.62 811 ILE A O 1
ATOM 6296 N N . LYS A 1 812 ? -32.707 -7.695 80.798 1.00 37.84 812 LYS A N 1
ATOM 6297 C CA . LYS A 1 812 ? -33.408 -8.515 81.790 1.00 37.84 812 LYS A CA 1
ATOM 6298 C C . LYS A 1 812 ? -34.499 -9.404 81.178 1.00 37.84 812 LYS A C 1
ATOM 6300 O O . LYS A 1 812 ? -34.677 -10.517 81.653 1.00 37.84 812 LYS A O 1
ATOM 6305 N N . SER A 1 813 ? -35.191 -8.972 80.116 1.00 38.84 813 SER A N 1
ATOM 6306 C CA . SER A 1 813 ? -36.246 -9.785 79.481 1.00 38.84 813 SER A CA 1
ATOM 6307 C C . SER A 1 813 ? -35.699 -10.872 78.555 1.00 38.84 813 SER A C 1
ATOM 6309 O O . SER A 1 813 ? -36.337 -11.907 78.386 1.00 38.84 813 SER A O 1
ATOM 6311 N N . ILE A 1 814 ? -34.517 -10.652 77.973 1.00 37.06 814 ILE A N 1
ATOM 6312 C CA . ILE A 1 814 ? -33.858 -11.612 77.075 1.00 37.06 814 ILE A CA 1
ATOM 6313 C C . ILE A 1 814 ? -33.304 -12.814 77.860 1.00 37.06 814 ILE A C 1
ATOM 6315 O O . ILE A 1 814 ? -33.395 -13.945 77.388 1.00 37.06 814 ILE A O 1
ATOM 6319 N N . ASN A 1 815 ? -32.813 -12.602 79.086 1.00 38.12 815 ASN A N 1
ATOM 6320 C CA . ASN A 1 815 ? -32.279 -13.680 79.928 1.00 38.12 815 ASN A CA 1
ATOM 6321 C C . ASN A 1 815 ? -33.350 -14.634 80.500 1.00 38.12 815 ASN A C 1
ATOM 6323 O O . ASN A 1 815 ? -33.008 -15.749 80.890 1.00 38.12 815 ASN A O 1
ATOM 6327 N N . ASP A 1 816 ? -34.629 -14.237 80.518 1.00 35.78 816 ASP A N 1
ATOM 6328 C CA . ASP A 1 816 ? -35.699 -14.996 81.186 1.00 35.78 816 ASP A CA 1
ATOM 6329 C C . ASP A 1 816 ? -36.608 -15.809 80.234 1.00 35.78 816 ASP A C 1
ATOM 6331 O O . ASP A 1 816 ? -37.447 -16.586 80.702 1.00 35.78 816 ASP A O 1
ATOM 6335 N N . SER A 1 817 ? -36.460 -15.708 78.905 1.00 34.44 817 SER A N 1
ATOM 6336 C CA . SER A 1 817 ? -37.348 -16.425 77.969 1.00 34.44 817 SER A CA 1
ATOM 6337 C C . SER A 1 817 ? -36.808 -17.810 77.560 1.00 34.44 817 SER A C 1
ATOM 6339 O O . SER A 1 817 ? -35.876 -17.953 76.773 1.00 34.44 817 SER A O 1
ATOM 6341 N N . LYS A 1 818 ? -37.406 -18.872 78.117 1.00 36.19 818 LYS A N 1
ATOM 6342 C CA . LYS A 1 818 ? -37.224 -20.264 77.665 1.00 36.19 818 LYS A CA 1
ATOM 6343 C C . LYS A 1 818 ? -37.988 -20.505 76.350 1.00 36.19 818 LYS A C 1
ATOM 6345 O O . LYS A 1 818 ? -39.162 -20.162 76.268 1.00 36.19 818 LYS A O 1
ATOM 6350 N N . LYS A 1 819 ? -37.294 -21.133 75.384 1.00 36.12 819 LYS A N 1
ATOM 6351 C CA . LYS A 1 819 ? -37.724 -21.735 74.094 1.00 36.12 819 LYS A CA 1
ATOM 6352 C C . LYS A 1 819 ? -39.237 -21.875 73.822 1.00 36.12 819 LYS A C 1
ATOM 6354 O O . LYS A 1 819 ? -39.947 -22.450 74.648 1.00 36.12 819 LYS A O 1
ATOM 6359 N N . PRO A 1 820 ? -39.624 -21.687 72.546 1.00 29.22 820 PRO A N 1
ATOM 6360 C CA . PRO A 1 820 ? -40.512 -22.629 71.863 1.00 29.22 820 PRO A CA 1
ATOM 6361 C C . PRO A 1 820 ? -39.901 -23.227 70.576 1.00 29.22 820 PRO A C 1
ATOM 6363 O O . PRO A 1 820 ? -39.180 -22.563 69.837 1.00 29.22 820 PRO A O 1
ATOM 6366 N N . ASP A 1 821 ? -40.208 -24.508 70.344 1.00 30.61 821 ASP A N 1
ATOM 6367 C CA . ASP A 1 821 ? -39.944 -25.301 69.131 1.00 30.61 821 ASP A CA 1
ATOM 6368 C C . ASP A 1 821 ? -40.887 -24.911 67.983 1.00 30.61 821 ASP A C 1
ATOM 6370 O O . ASP A 1 821 ? -42.097 -24.853 68.205 1.00 30.61 821 ASP A O 1
ATOM 6374 N N . ILE A 1 822 ? -40.375 -24.789 66.747 1.00 25.34 822 ILE A N 1
ATOM 6375 C CA . ILE A 1 822 ? -41.176 -24.910 65.513 1.00 25.34 822 ILE A CA 1
ATOM 6376 C C . ILE A 1 822 ? -40.382 -25.676 64.439 1.00 25.34 822 ILE A C 1
ATOM 6378 O O . ILE A 1 822 ? -39.205 -25.428 64.194 1.00 25.34 822 ILE A O 1
ATOM 6382 N N . THR A 1 823 ? -41.058 -26.650 63.829 1.00 23.69 823 THR A N 1
ATOM 6383 C CA . THR A 1 823 ? -40.577 -27.637 62.851 1.00 23.69 823 THR A CA 1
ATOM 6384 C C . THR A 1 823 ? -40.711 -27.118 61.410 1.00 23.69 823 THR A C 1
ATOM 6386 O O . THR A 1 823 ? -41.742 -26.550 61.059 1.00 23.69 823 THR A O 1
ATOM 6389 N N . ILE A 1 824 ? -39.714 -27.370 60.553 1.00 25.44 824 ILE A N 1
ATOM 6390 C CA . ILE A 1 824 ? -39.733 -27.039 59.112 1.00 25.44 824 ILE A CA 1
ATOM 6391 C C . ILE A 1 824 ? -40.443 -28.165 58.322 1.00 25.44 824 ILE A C 1
ATOM 6393 O O . ILE A 1 824 ? -40.114 -29.337 58.540 1.00 25.44 824 ILE A O 1
ATOM 6397 N N . PRO A 1 825 ? -41.371 -27.882 57.381 1.00 25.30 825 PRO A N 1
ATOM 6398 C CA . PRO A 1 825 ? -41.929 -28.900 56.496 1.00 25.30 825 PRO A CA 1
ATOM 6399 C C . PRO A 1 825 ? -40.944 -29.253 55.372 1.00 25.30 825 PRO A C 1
ATOM 6401 O O . PRO A 1 825 ? -40.549 -28.410 54.571 1.00 25.30 825 PRO A O 1
ATOM 6404 N N . ASN A 1 826 ? -40.583 -30.534 55.298 1.00 28.86 826 ASN A N 1
ATOM 6405 C CA . ASN A 1 826 ? -39.763 -31.104 54.234 1.00 28.86 826 ASN A CA 1
ATOM 6406 C C . ASN A 1 826 ? -40.457 -31.058 52.864 1.00 28.86 826 ASN A C 1
ATOM 6408 O O . ASN A 1 826 ? -41.576 -31.546 52.694 1.00 28.86 826 ASN A O 1
ATOM 6412 N N . ASN A 1 827 ? -39.700 -30.600 51.871 1.00 27.84 827 ASN A N 1
ATOM 6413 C CA . ASN A 1 827 ? -39.967 -30.744 50.447 1.00 27.84 827 ASN A CA 1
ATOM 6414 C C . ASN A 1 827 ? -39.964 -32.238 50.040 1.00 27.84 827 ASN A C 1
ATOM 6416 O O . ASN A 1 827 ? -38.991 -32.958 50.276 1.00 27.84 827 ASN A O 1
ATOM 6420 N N . LYS A 1 828 ? -41.043 -32.718 49.411 1.00 26.84 828 LYS A N 1
ATOM 6421 C CA . LYS A 1 828 ? -41.170 -34.024 48.723 1.00 26.84 828 LYS A CA 1
ATOM 6422 C C . LYS A 1 828 ? -42.242 -33.849 47.633 1.00 26.84 828 LYS A C 1
ATOM 6424 O O . LYS A 1 828 ? -43.269 -33.261 47.929 1.00 26.84 828 LYS A O 1
ATOM 6429 N N . ILE A 1 829 ? -42.193 -34.349 46.395 1.00 27.81 829 ILE A N 1
ATOM 6430 C CA . ILE A 1 829 ? -41.416 -35.346 45.623 1.00 27.81 829 ILE A CA 1
ATOM 6431 C C . ILE A 1 829 ? -41.995 -35.267 44.193 1.00 27.81 829 ILE A C 1
ATOM 6433 O O . ILE A 1 829 ? -43.210 -35.135 44.114 1.00 27.81 829 ILE A O 1
ATOM 6437 N N . VAL A 1 830 ? -41.237 -35.570 43.122 1.00 25.88 830 VAL A N 1
ATOM 6438 C CA . VAL A 1 830 ? -41.645 -36.558 42.075 1.00 25.88 830 VAL A CA 1
ATOM 6439 C C . VAL A 1 830 ? -40.376 -37.159 41.428 1.00 25.88 830 VAL A C 1
ATOM 6441 O O . VAL A 1 830 ? -39.531 -36.401 40.987 1.00 25.88 830 VAL A O 1
ATOM 6444 N N . GLY A 1 831 ? -40.139 -38.477 41.329 1.00 25.45 831 GLY A N 1
ATOM 6445 C CA . GLY A 1 831 ? -40.929 -39.640 41.733 1.00 25.45 831 GLY A CA 1
ATOM 6446 C C . GLY A 1 831 ? -40.236 -40.998 41.457 1.00 25.45 831 GLY A C 1
ATOM 6447 O O . GLY A 1 831 ? -39.402 -41.095 40.570 1.00 25.45 831 GLY A O 1
ATOM 6448 N N . LYS A 1 832 ? -40.643 -42.000 42.273 1.00 28.28 832 LYS A N 1
ATOM 6449 C CA . LYS A 1 832 ? -40.892 -43.463 42.064 1.00 28.28 832 LYS A CA 1
ATOM 6450 C C . LYS A 1 832 ? -39.986 -44.278 41.104 1.00 28.28 832 LYS A C 1
ATOM 6452 O O . LYS A 1 832 ? -39.707 -43.836 40.010 1.00 28.28 832 LYS A O 1
ATOM 6457 N N . LYS A 1 833 ? -39.677 -45.572 41.303 1.00 27.34 833 LYS A N 1
ATOM 6458 C CA . LYS A 1 833 ? -39.960 -46.634 42.305 1.00 27.34 833 LYS A CA 1
ATOM 6459 C C . LYS A 1 833 ? -39.118 -47.865 41.894 1.00 27.34 833 LYS A C 1
ATOM 6461 O O . LYS A 1 833 ? -39.153 -48.211 40.719 1.00 27.34 833 LYS A O 1
ATOM 6466 N N . SER A 1 834 ? -38.510 -48.586 42.841 1.00 27.09 834 SER A N 1
ATOM 6467 C CA . SER A 1 834 ? -38.679 -50.044 43.091 1.00 27.09 834 SER A CA 1
ATOM 6468 C C . SER A 1 834 ? -37.523 -50.619 43.940 1.00 27.09 834 SER A C 1
ATOM 6470 O O . SER A 1 834 ? -36.354 -50.419 43.647 1.00 27.09 834 SER A O 1
ATOM 6472 N N . HIS A 1 835 ? -37.890 -51.291 45.037 1.00 27.83 835 HIS A N 1
ATOM 6473 C CA . HIS A 1 835 ? -37.066 -52.145 45.921 1.00 27.83 835 HIS A CA 1
ATOM 6474 C C . HIS A 1 835 ? -37.126 -53.620 45.427 1.00 27.83 835 HIS A C 1
ATOM 6476 O O . HIS A 1 835 ? -37.916 -53.839 44.502 1.00 27.83 835 HIS A O 1
ATOM 6482 N N . PRO A 1 836 ? -36.463 -54.650 46.034 1.00 43.50 836 PRO A N 1
ATOM 6483 C CA . PRO A 1 836 ? -35.741 -54.713 47.332 1.00 43.50 836 PRO A CA 1
ATOM 6484 C C . PRO A 1 836 ? -34.424 -55.548 47.371 1.00 43.50 836 PRO A C 1
ATOM 6486 O O . PRO A 1 836 ? -34.117 -56.281 46.438 1.00 43.50 836 PRO A O 1
ATOM 6489 N N . GLY A 1 837 ? -33.693 -55.514 48.504 1.00 26.84 837 GLY A N 1
ATOM 6490 C CA . GLY A 1 837 ? -32.664 -56.524 48.833 1.00 26.84 837 GLY A CA 1
ATOM 6491 C C . GLY A 1 837 ? -31.768 -56.252 50.063 1.00 26.84 837 GLY A C 1
ATOM 6492 O O . GLY A 1 837 ? -30.674 -55.737 49.901 1.00 26.84 837 GLY A O 1
ATOM 6493 N N . THR A 1 838 ? -32.263 -56.592 51.263 1.00 30.17 838 THR A N 1
ATOM 6494 C CA . THR A 1 838 ? -31.594 -57.225 52.440 1.00 30.17 838 THR A CA 1
ATOM 6495 C C . THR A 1 838 ? -30.111 -56.957 52.831 1.00 30.17 838 THR A C 1
ATOM 6497 O O . THR A 1 838 ? -29.215 -57.514 52.211 1.00 30.17 838 THR A O 1
ATOM 6500 N N . GLU A 1 839 ? -29.935 -56.284 53.989 1.00 31.41 839 GLU A N 1
ATOM 6501 C CA . GLU A 1 839 ? -29.190 -56.691 55.226 1.00 31.41 839 GLU A CA 1
ATOM 6502 C C . GLU A 1 839 ? -27.624 -56.855 55.267 1.00 31.41 839 GLU A C 1
ATOM 6504 O O . GLU A 1 839 ? -26.990 -56.818 54.220 1.00 31.41 839 GLU A O 1
ATOM 6509 N N . PRO A 1 840 ? -26.948 -56.888 56.459 1.00 54.06 840 PRO A N 1
ATOM 6510 C CA . PRO A 1 840 ? -26.017 -55.831 56.921 1.00 54.06 840 PRO A CA 1
ATOM 6511 C C . PRO A 1 840 ? -24.596 -56.310 57.346 1.00 54.06 840 PRO A C 1
ATOM 6513 O O . PRO A 1 840 ? -24.336 -57.508 57.417 1.00 54.06 840 PRO A O 1
ATOM 6516 N N . GLY A 1 841 ? -23.682 -55.397 57.730 1.00 27.88 841 GLY A N 1
ATOM 6517 C CA . GLY A 1 841 ? -22.398 -55.803 58.340 1.00 27.88 841 GLY A CA 1
ATOM 6518 C C . GLY A 1 841 ? -21.442 -54.697 58.823 1.00 27.88 841 GLY A C 1
ATOM 6519 O O . GLY A 1 841 ? -20.648 -54.189 58.045 1.00 27.88 841 GLY A O 1
ATOM 6520 N N . THR A 1 842 ? -21.536 -54.390 60.123 1.00 31.02 842 THR A N 1
ATOM 6521 C CA . THR A 1 842 ? -20.464 -54.134 61.123 1.00 31.02 842 THR A CA 1
ATOM 6522 C C . THR A 1 842 ? -19.247 -53.227 60.820 1.00 31.02 842 THR A C 1
ATOM 6524 O O . THR A 1 842 ? -18.339 -53.587 60.079 1.00 31.02 842 THR A O 1
ATOM 6527 N N . GLU A 1 843 ? -19.193 -52.118 61.569 1.00 33.78 843 GLU A N 1
ATOM 6528 C CA . GLU A 1 843 ? -18.031 -51.388 62.143 1.00 33.78 843 GLU A CA 1
ATOM 6529 C C . GLU A 1 843 ? -17.024 -52.280 62.942 1.00 33.78 843 GLU A C 1
ATOM 6531 O O . GLU A 1 843 ? -17.333 -53.461 63.130 1.00 33.78 843 GLU A O 1
ATOM 6536 N N . PRO A 1 844 ? -15.940 -51.771 63.603 1.00 58.53 844 PRO A N 1
ATOM 6537 C CA . PRO A 1 844 ? -15.161 -50.509 63.473 1.00 58.53 844 PRO A CA 1
ATOM 6538 C C . PRO A 1 844 ? -13.614 -50.686 63.661 1.00 58.53 844 PRO A C 1
ATOM 6540 O O . PRO A 1 844 ? -13.131 -51.782 63.940 1.00 58.53 844 PRO A O 1
ATOM 6543 N N . GLY A 1 845 ? -12.821 -49.595 63.623 1.00 29.80 845 GLY A N 1
ATOM 6544 C CA . GLY A 1 845 ? -11.422 -49.616 64.105 1.00 29.80 845 GLY A CA 1
ATOM 6545 C C . GLY A 1 845 ? -10.648 -48.284 64.125 1.00 29.80 845 GLY A C 1
ATOM 6546 O O . GLY A 1 845 ? -9.854 -48.034 63.231 1.00 29.80 845 GLY A O 1
ATOM 6547 N N . THR A 1 846 ? -10.892 -47.475 65.165 1.00 32.62 846 THR A N 1
ATOM 6548 C CA . THR A 1 846 ? -9.938 -46.678 65.989 1.00 32.62 846 THR A CA 1
ATOM 6549 C C . THR A 1 846 ? -8.735 -45.923 65.367 1.00 32.62 846 THR A C 1
ATOM 6551 O O . THR A 1 846 ? -7.765 -46.528 64.919 1.00 32.62 846 THR A O 1
ATOM 6554 N N . GLU A 1 847 ? -8.755 -44.591 65.551 1.00 37.09 847 GLU A N 1
ATOM 6555 C CA . GLU A 1 847 ? -7.627 -43.634 65.725 1.00 37.09 847 GLU A CA 1
ATOM 6556 C C . GLU A 1 847 ? -6.696 -44.005 66.929 1.00 37.09 847 GLU A C 1
ATOM 6558 O O . GLU A 1 847 ? -7.024 -44.998 67.588 1.00 37.09 847 GLU A O 1
ATOM 6563 N N . PRO A 1 848 ? -5.628 -43.255 67.354 1.00 50.91 848 PRO A N 1
ATOM 6564 C CA . PRO A 1 848 ? -5.130 -41.907 66.960 1.00 50.91 848 PRO A CA 1
ATOM 6565 C C . PRO A 1 848 ? -3.582 -41.715 66.895 1.00 50.91 848 PRO A C 1
ATOM 6567 O O . PRO A 1 848 ? -2.813 -42.565 67.336 1.00 50.91 848 PRO A O 1
ATOM 6570 N N . GLY A 1 849 ? -3.123 -40.513 66.490 1.00 30.33 849 GLY A N 1
ATOM 6571 C CA . GLY A 1 849 ? -2.029 -39.838 67.222 1.00 30.33 849 GLY A CA 1
ATOM 6572 C C . GLY A 1 849 ? -0.886 -39.148 66.450 1.00 30.33 849 GLY A C 1
ATOM 6573 O O . GLY A 1 849 ? 0.043 -39.804 66.000 1.00 30.33 849 GLY A O 1
ATOM 6574 N N . THR A 1 850 ? -0.911 -37.805 66.503 1.00 33.16 850 THR A N 1
ATOM 6575 C CA . THR A 1 850 ? 0.203 -36.853 66.776 1.00 33.16 850 THR A CA 1
ATOM 6576 C C . THR A 1 850 ? 1.316 -36.555 65.741 1.00 33.16 850 THR A C 1
ATOM 6578 O O . THR A 1 850 ? 2.182 -37.378 65.470 1.00 33.16 850 THR A O 1
ATOM 6581 N N . GLU A 1 851 ? 1.329 -35.285 65.296 1.00 37.56 851 GLU A N 1
ATOM 6582 C CA . GLU A 1 851 ? 2.458 -34.420 64.853 1.00 37.56 851 GLU A CA 1
ATOM 6583 C C . GLU A 1 851 ? 3.590 -34.291 65.923 1.00 37.56 851 GLU A C 1
ATOM 6585 O O . GLU A 1 851 ? 3.346 -34.782 67.030 1.00 37.56 851 GLU A O 1
ATOM 6590 N N . PRO A 1 852 ? 4.768 -33.608 65.734 1.00 49.69 852 PRO A N 1
ATOM 6591 C CA . PRO A 1 852 ? 5.111 -32.534 64.760 1.00 49.69 852 PRO A CA 1
ATOM 6592 C C . PRO A 1 852 ? 6.571 -32.484 64.209 1.00 49.69 852 PRO A C 1
ATOM 6594 O O . PRO A 1 852 ? 7.461 -33.178 64.693 1.00 49.69 852 PRO A O 1
ATOM 6597 N N . GLY A 1 853 ? 6.856 -31.544 63.284 1.00 30.52 853 GLY A N 1
ATOM 6598 C CA . GLY A 1 853 ? 8.152 -30.826 63.283 1.00 30.52 853 GLY A CA 1
ATOM 6599 C C . GLY A 1 853 ? 8.869 -30.540 61.947 1.00 30.52 853 GLY A C 1
ATOM 6600 O O . GLY A 1 853 ? 9.559 -31.400 61.421 1.00 30.52 853 GLY A O 1
ATOM 6601 N N . THR A 1 854 ? 8.798 -29.268 61.524 1.00 33.88 854 THR A N 1
ATOM 6602 C CA . THR A 1 854 ? 9.892 -28.382 61.031 1.00 33.88 854 THR A CA 1
ATOM 6603 C C . THR A 1 854 ? 10.768 -28.738 59.807 1.00 33.88 854 THR A C 1
ATOM 6605 O O . THR A 1 854 ? 11.586 -29.650 59.839 1.00 33.88 854 THR A O 1
ATOM 6608 N N . GLU A 1 855 ? 10.679 -27.855 58.800 1.00 37.91 855 GLU A N 1
ATOM 6609 C CA . GLU A 1 855 ? 11.676 -27.450 57.774 1.00 37.91 855 GLU A CA 1
ATOM 6610 C C . GLU A 1 855 ? 13.102 -27.190 58.334 1.00 37.91 855 GLU A C 1
ATOM 6612 O O . GLU A 1 855 ? 13.190 -26.877 59.527 1.00 37.91 855 GLU A O 1
ATOM 6617 N N . PRO A 1 856 ? 14.215 -27.242 57.538 1.00 47.38 856 PRO A N 1
ATOM 6618 C CA . PRO A 1 856 ? 14.468 -26.276 56.436 1.00 47.38 856 PRO A CA 1
ATOM 6619 C C . PRO A 1 856 ? 15.412 -26.670 55.259 1.00 47.38 856 PRO A C 1
ATOM 6621 O O . PRO A 1 856 ? 16.341 -27.456 55.408 1.00 47.38 856 PRO A O 1
ATOM 6624 N N . GLY A 1 857 ? 15.279 -25.948 54.130 1.00 30.22 857 GLY A N 1
ATOM 6625 C CA . GLY A 1 857 ? 16.430 -25.317 53.450 1.00 30.22 857 GLY A CA 1
ATOM 6626 C C . GLY A 1 857 ? 17.028 -25.913 52.155 1.00 30.22 857 GLY A C 1
ATOM 6627 O O . GLY A 1 857 ? 17.596 -26.997 52.151 1.00 30.22 857 GLY A O 1
ATOM 6628 N N . THR A 1 858 ? 17.067 -25.045 51.128 1.00 32.94 858 THR A N 1
ATOM 6629 C CA . THR A 1 858 ? 18.138 -24.818 50.118 1.00 32.94 858 THR A CA 1
ATOM 6630 C C . THR A 1 858 ? 18.361 -25.795 48.941 1.00 32.94 858 THR A C 1
ATOM 6632 O O . THR A 1 858 ? 18.917 -26.875 49.096 1.00 32.94 858 THR A O 1
ATOM 6635 N N . GLU A 1 859 ? 18.044 -25.308 47.729 1.00 36.78 859 GLU A N 1
ATOM 6636 C CA . GLU A 1 859 ? 18.767 -25.523 46.447 1.00 36.78 859 GLU A CA 1
ATOM 6637 C C . GLU A 1 859 ? 20.196 -24.907 46.500 1.00 36.78 859 GLU A C 1
ATOM 6639 O O . GLU A 1 859 ? 20.413 -24.100 47.412 1.00 36.78 859 GLU A O 1
ATOM 6644 N N . PRO A 1 860 ? 21.170 -25.169 45.576 1.00 48.06 860 PRO A N 1
ATOM 6645 C CA . PRO A 1 860 ? 21.005 -25.490 44.138 1.00 48.06 860 PRO A CA 1
ATOM 6646 C C . PRO A 1 860 ? 22.007 -26.503 43.513 1.00 48.06 860 PRO A C 1
ATOM 6648 O O . PRO A 1 860 ? 23.048 -26.816 44.088 1.00 48.06 860 PRO A O 1
ATOM 6651 N N . GLY A 1 861 ? 21.759 -26.950 42.269 1.00 29.88 861 GLY A N 1
ATOM 6652 C CA . GLY A 1 861 ? 22.781 -27.673 41.490 1.00 29.88 861 GLY A CA 1
ATOM 6653 C C . GLY A 1 861 ? 22.382 -28.211 40.106 1.00 29.88 861 GLY A C 1
ATOM 6654 O O . GLY A 1 861 ? 21.836 -29.300 40.013 1.00 29.88 861 GLY A O 1
ATOM 6655 N N . THR A 1 862 ? 22.775 -27.460 39.067 1.00 33.75 862 THR A N 1
ATOM 6656 C CA . THR A 1 862 ? 23.423 -27.879 37.793 1.00 33.75 862 THR A CA 1
ATOM 6657 C C . THR A 1 862 ? 22.787 -28.912 36.839 1.00 33.75 862 THR A C 1
ATOM 6659 O O . THR A 1 862 ? 22.581 -30.071 37.185 1.00 33.75 862 THR A O 1
ATOM 6662 N N . GLU A 1 863 ? 22.657 -28.488 35.569 1.00 39.28 863 GLU A N 1
ATOM 6663 C CA . GLU A 1 863 ? 22.541 -29.305 34.341 1.00 39.28 863 GLU A CA 1
ATOM 6664 C C . GLU A 1 863 ? 23.667 -30.352 34.193 1.00 39.28 863 GLU A C 1
ATOM 6666 O O . GLU A 1 863 ? 24.747 -30.201 34.775 1.00 39.28 863 GLU A O 1
ATOM 6671 N N . PRO A 1 864 ? 23.463 -31.384 33.350 1.00 46.72 864 PRO A N 1
ATOM 6672 C CA . PRO A 1 864 ? 24.050 -31.323 32.001 1.00 46.72 864 PRO A CA 1
ATOM 6673 C C . PRO A 1 864 ? 23.134 -31.862 30.881 1.00 46.72 864 PRO A C 1
ATOM 6675 O O . PRO A 1 864 ? 22.366 -32.804 31.071 1.00 46.72 864 PRO A O 1
ATOM 6678 N N . GLY A 1 865 ? 23.254 -31.261 29.692 1.00 33.31 865 GLY A N 1
ATOM 6679 C CA . GLY A 1 865 ? 22.454 -31.576 28.507 1.00 33.31 865 GLY A CA 1
ATOM 6680 C C . GLY A 1 865 ? 22.844 -32.842 27.735 1.00 33.31 865 GLY A C 1
ATOM 6681 O O . GLY A 1 865 ? 23.775 -33.558 28.096 1.00 33.31 865 GLY A O 1
ATOM 6682 N N . THR A 1 866 ? 22.107 -33.098 26.648 1.00 34.06 866 THR A N 1
ATOM 6683 C CA . THR A 1 866 ? 22.546 -33.778 25.410 1.00 34.06 866 THR A CA 1
ATOM 6684 C C . THR A 1 866 ? 21.408 -33.780 24.370 1.00 34.06 866 THR A C 1
ATOM 6686 O O . THR A 1 866 ? 20.391 -34.440 24.543 1.00 34.06 866 THR A O 1
ATOM 6689 N N . GLU A 1 867 ? 21.614 -33.067 23.265 1.00 39.09 867 GLU A N 1
ATOM 6690 C CA . GLU A 1 867 ? 21.121 -33.381 21.907 1.00 39.09 867 GLU A CA 1
ATOM 6691 C C . GLU A 1 867 ? 22.382 -33.717 21.066 1.00 39.09 867 GLU A C 1
ATOM 6693 O O . GLU A 1 867 ? 23.469 -33.332 21.520 1.00 39.09 867 GLU A O 1
ATOM 6698 N N . PRO A 1 868 ? 22.342 -34.397 19.890 1.00 46.47 868 PRO A N 1
ATOM 6699 C CA . PRO A 1 868 ? 21.285 -34.321 18.865 1.00 46.47 868 PRO A CA 1
ATOM 6700 C C . PRO A 1 868 ? 20.950 -35.640 18.123 1.00 46.47 868 PRO A C 1
ATOM 6702 O O . PRO A 1 868 ? 21.695 -36.619 18.154 1.00 46.47 868 PRO A O 1
ATOM 6705 N N . GLY A 1 869 ? 19.851 -35.638 17.361 1.00 30.78 869 GLY A N 1
ATOM 6706 C CA . GLY A 1 869 ? 19.535 -36.686 16.385 1.00 30.78 869 GLY A CA 1
ATOM 6707 C C . GLY A 1 869 ? 18.818 -36.130 15.154 1.00 30.78 869 GLY A C 1
ATOM 6708 O O . GLY A 1 869 ? 17.671 -35.704 15.244 1.00 30.78 869 GLY A O 1
ATOM 6709 N N . THR A 1 870 ? 19.501 -36.148 14.009 1.00 44.47 870 THR A N 1
ATOM 6710 C CA . THR A 1 870 ? 18.974 -35.836 12.674 1.00 44.47 870 THR A CA 1
ATOM 6711 C C . THR A 1 870 ? 18.623 -37.106 11.881 1.00 44.47 870 THR A C 1
ATOM 6713 O O . THR A 1 870 ? 19.413 -38.046 11.856 1.00 44.47 870 THR A O 1
ATOM 6716 N N . GLU A 1 871 ? 17.495 -37.018 11.148 1.00 41.88 871 GLU A N 1
ATOM 6717 C CA . GLU A 1 871 ? 17.175 -37.615 9.820 1.00 41.88 871 GLU A CA 1
ATOM 6718 C C . GLU A 1 871 ? 16.887 -39.133 9.642 1.00 41.88 871 GLU A C 1
ATOM 6720 O O . GLU A 1 871 ? 17.268 -39.923 10.505 1.00 41.88 871 GLU A O 1
ATOM 6725 N N . PRO A 1 872 ? 16.297 -39.605 8.496 1.00 55.88 872 PRO A N 1
ATOM 6726 C CA . PRO A 1 872 ? 15.615 -38.914 7.362 1.00 55.88 872 PRO A CA 1
ATOM 6727 C C . PRO A 1 872 ? 14.330 -39.595 6.772 1.00 55.88 872 PRO A C 1
ATOM 6729 O O . PRO A 1 872 ? 14.117 -40.795 6.913 1.00 55.88 872 PRO A O 1
ATOM 6732 N N . GLY A 1 873 ? 13.564 -38.828 5.968 1.00 33.03 873 GLY A N 1
ATOM 6733 C CA . GLY A 1 873 ? 13.178 -39.167 4.573 1.00 33.03 873 GLY A CA 1
ATOM 6734 C C . GLY A 1 873 ? 11.923 -40.011 4.246 1.00 33.03 873 GLY A C 1
ATOM 6735 O O . GLY A 1 873 ? 11.934 -41.220 4.445 1.00 33.03 873 GLY A O 1
ATOM 6736 N N . THR A 1 874 ? 10.914 -39.386 3.609 1.00 41.81 874 THR A N 1
ATOM 6737 C CA . THR A 1 874 ? 10.493 -39.544 2.181 1.00 41.81 874 THR A CA 1
ATOM 6738 C C . THR A 1 874 ? 9.479 -38.475 1.801 1.00 41.81 874 THR A C 1
ATOM 6740 O O . THR A 1 874 ? 8.601 -38.201 2.650 1.00 41.81 874 THR A O 1
#

Secondary structure (DSSP, 8-state):
--------TTTT--HHHHHHHHHHH----SSSS---TTTT------------SS--S---HHHHHHTTTT--EEEE----SEEGGGTEEEETTEEEEHHHHHHHSSSS-GGGTT--S--HHHHHHHH-HHHHHHHHHHHTS-PEEEEE--SS--SS--HHHHGGGTBTT--SEEEEEEE-GGGEEE-TTS-EEE---SEEEEEEEEE-TTS-EEEEEEEEE-HHHHH----TT-GGGEEEEE-SSEEEE-SSS-TTTS-SEEEE-SHHHHHHHHHHHHHHHHHH-TT--HHHHHHHHHHHSB--EE--SEEEEEETTTTSEEEEEESSSPPPB-TTSSB-HHHHHHHHHHTT--SSSSSS-HHHHHHHTEETTEE-TTTEEE--HHHHHBT-B--HHHHTT---EEEGGG--GGGEEEETTEEEEEEEEE-TT--EEE-SPPEEE---GGGS---B-TTS-BSSBSPPPGGGTT---EEEEEESSSEEEE-SEE---S-EEE-SSEEEEE--SSS-EEESS-EEEETT-EEEEESEEESS-EEEEBSEEEEESEEEEEEEEEEETT-EEEE-TT-EEEEEEEEEES-EEEE---TT----EEEEEEEEEEEEEEEEESEEEEESS-EEEEEEEEEEE-S-EEEE--STT--EEESSEEEESSEEEE-SSPPEEE-TT-EEEE-STT-EEEESS-EEE-SEEEEEESS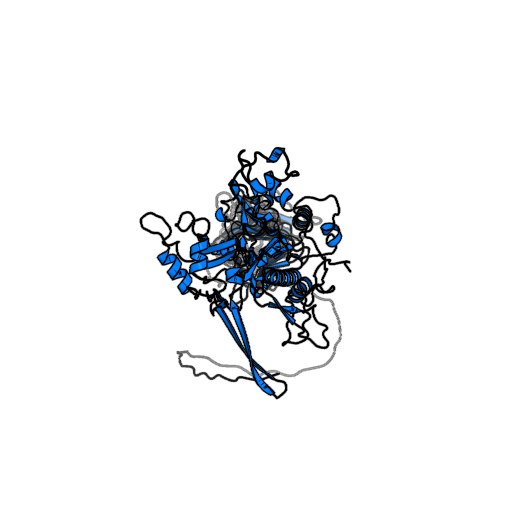GGG--EEEESS-EEE-S-S-EEEEES--TT-----SSS-S-----EE---S---S-TT-------SSS------EEEE-SSTT-EEEE----GGGTT--HHHHHHHHTT------PPPPP-----------------------------------------------